Protein AF-A0A017T127-F1 (afdb_monomer)

Radius of gyration: 38.89 Å; Cα contacts (8 Å, |Δi|>4): 1186; chains: 1; bounding box: 104×73×120 Å

Secondary structure (DSSP, 8-state):
--TT----HHHHHHHHTTT--TT--PPPPPPPPPP-----PPPPPPP---HHHHHHHHHHHHHHHHHHHHHHHHHHHHHHHHHHT---HHHHHHHHHHHHHHHHHHGGGGGGGGG-HHHHHHHHHHHHHHTTTS-HHHHHHHHHHHGGGPPPTT-THHHHHHHHHHHH--HHHHHHHHTTT-STTHHHH-THHHHHHHHHHHH-SSHHHHHHHHHHGGGS--TTTHHHHHHHTTSS-HHHHHHHHHHHHHT-TTT--HHHHHHHHHHHHHSPPPTTTTSS-THHHHHHHHHHHHHHHHH--TTTHHHHHHHHTT-STTTTS--SSSSHHHHHHHHHHH-HHHHHHHHHHHHHSSBHHHHHHHHHHHTTS-HHHHHHHHHHHHTSS-HHHHHHHHHHHHHHHSS-----TTTTS-GGG-SSSPPHHHHHHHHHHHSS-HHHHHHHHHHHHHHSPPTT--------------------PPPS---TT--PPPP---HHHHHHHHHHHHHHTSBSGGGGSTTS-SSHHHHHHHHHHHHHHHHHHHHHHHHHHHHHHT---HHHHHHHHHHHTT-S-GGGHHHHHHHHHHHHH-TT--S-SHHHHHHHHH---GGGHHHHHHHHTS---TTS-THHHHHHHHHHHHHHH-TT-HHHHHHHHHHHHHHHHTT-HHHHHHHHHHHHHTT-HHHHHHHHHHHHHTTT-STTHHHHHHHHHHHHHTT-S-HHHHHHHHT-TTSTHHHHHHHT--TT--HHHHHHHHHHTT--TTTTHHHHHHHHHHHHTTSS-TT-THHHHHHHHS-HHHHHHHHHHHHHTT--HHHHHHHHHHHHTSS-HHHHHHHHHHHHHH--TTHHHHHHHHTTT---HHHHHHHHHHH-SS-HHHHHS--SSTTTSTTTSHHHHHTTSSS--

Foldseek 3Di:
DDPPPDDDPVVVVVVVVVPDDDDDDDDDDDDDDDDDDDDDDDDDDPDDDDPVVVVVVVVVVVVVLLVVLLVLLVVLLVLLVVLLPDPDLVSSLVSLLVSLVSLLVCQLSNLSVCVVQVSLLSSLLSCLVNVVVHDPVSRLSSLVSSLSSARALLDPSVLVSLLSNLLVLDPSSLVSNVSGNLDLCNQVNPQCSLLSLLCQLVPRPFPSSNLSSLQSNLNHNCPNNLVSLLVQLVALAQSSNLSSLLCCVPPNVVSDALVSLLVNLVCCQAFFADPPVQVVHVCGLQSSLVSSLSNCLSHQRVCSLPSLVCQLVCHGPCSPDDGRNSHNLSSLLSCQRRPVVSNLLVLLLQCQAQAPVSVQSSLNSLLNHDPVSSLVSLQSQLLAQELVSNVSSQVSCCVVPVDGNPHDLCRQFPCVLAPDPDDPVLSVLSVQSNDNDLPSNLVSLLVLLVPFADFPDAPPPPDDDDDDDDYDDDDDDDDPDDDPDPDDPFHPDDNVNSSSLRSLLRSSSYDDPSQCDPNHDNALLSSLLSQCRRHPPSSLVSLLVSQLSSLLSQYLRSSLQSVLVCLVVVVHDLVCLVSSQVSLVSSLVHPSHPLRLSSLSSLLRSAHDLVCLVVLLCLLQPDDDVSDDPSSVSSNVSSLSSLLSHPPRVVNLVVLLVVLVVCLVVVVLSNVLSSLLSCLSNVRPSSLVSLVVLLVVQQPDVSSVVSNLSSLVSCVVSVNNDLVVLLVLLQCLQTSSLLSSLVPCDLPHDPSNLVSLVVQLPDCHPQLLSNLSSVLSCPVNVVDDLVRVCNLVSLVRHDLQSNLSNLLSSVVVVRQCVSVLVSLLVNCLDPPVVSNVSSVVSCVVRVHPCSLVSLVVCLVRRDDPVSSVVSCVVNDDDDCSRVSHDDSPPVPCPPVVVVVVVVVPPPDD

Sequence (909 aa):
MSKRDVLDSQLAGKFAWRIAMPTELAAPPPPEPVKAPASAPPPSAPPQASPEATAAATEAADKERWARADRECAELARKVDEAWQISDPATQAAATAALLDRARKLGLDLFGMSDYPLASVRLWRLVVRHYQILPARERKPGVHALSFAAAPPDQRETVDLLVEVAETGDSWLAFMMERGPACEAMGRRHPELGARLARVLDHGKTWAARETAARWLSFADLRAAIPSLRRALRRPHARVRWFALEILLERAPRALSADDVQWLLEDAVDHPLPHGFGSRSYETAEGYADTLVTAVAKVRPPEGWRPLSVVADGGGVHIRRDRAGLDMGWALRALAAGYPERALSRIDRELAGTRSWRRMEAVEAAGQLPDELLRPRLLEAAKGPSHRIIERAKALWFERFGSECPVDALAGVWTEVLAEPPGDRFLSRLTVLRGASDEAKGAMLAALLAEAPVPGTPAVADGDKAADGDKTADGGKPAEGSAPGGERPEPELSVEQREILALLLYSLREQGTAHRRTGLPNSEEAWAEAIVQRFGHLGFEGLAALSERGAMAGVDHEWLGALAGLARRNVLKPSWHERLRTVAVNTLRSPGWDGATSPLIVLTQVGAPPDLIDQLWSLALEPSNPDGPRLRGYTILWASDALVGMKDAPALDARIAAEGEAALVERRWERLERISRIGCRRRLPAAYEIARRGLALGEHDAEARPTALQCAHNLAEAKQLDPAWVLAMLQKPESPSFTIASRFVGEDASPEVIAAIEQAMTSPARDGAAAAESARALLWRKRIGIEDPRLDGLLEGAPPRARADLLGSLVLLDAPFAPLRRHYHELLLSSDEESAAEAFEDLYVKQPEGTWELLEEVRPLVKSEDLRESITYYLREPTEADLYWRHSDEDEDEDEDEDLDDLLDEDTE

pLDDT: mean 85.99, std 17.53, range [29.89, 98.44]

InterPro domains:
  IPR016024 Armadillo-type fold [SSF48371] (179-259)

Nearest PDB structures (foldseek):
  7q4o-assembly1_A  TM=2.447E-01  e=9.424E-06  Homo sapiens
  5lqw-assembly1_Q  TM=2.242E-01  e=1.491E-04  Saccharomyces cerevisiae
  6igx-assembly1_B  TM=2.003E-01  e=3.440E-04  Homo sapiens
  6zwm-assembly1_A  TM=1.959E-01  e=3.044E-03  Homo sapiens
  9hmf-assembly1_K  TM=1.883E-01  e=1.680E-02  Campylobacter jejuni

Organism: NCBI:txid1192034

Structure (mmCIF, N/CA/C/O backbone):
data_AF-A0A017T127-F1
#
_entry.id   AF-A0A017T127-F1
#
loop_
_atom_site.group_PDB
_atom_site.id
_atom_site.type_symbol
_atom_site.label_atom_id
_atom_site.label_alt_id
_atom_site.label_comp_id
_atom_site.label_asym_id
_atom_site.label_entity_id
_atom_site.label_seq_id
_atom_site.pdbx_PDB_ins_code
_atom_site.Cartn_x
_atom_site.Cartn_y
_atom_site.Cartn_z
_atom_site.occupancy
_atom_site.B_iso_or_equiv
_atom_site.auth_seq_id
_atom_site.auth_comp_id
_atom_site.auth_asym_id
_atom_site.auth_atom_id
_atom_site.pdbx_PDB_model_num
ATOM 1 N N . MET A 1 1 ? 16.666 9.814 21.746 1.00 36.34 1 MET A N 1
ATOM 2 C CA . MET A 1 1 ? 16.135 9.496 23.089 1.00 36.34 1 MET A CA 1
ATOM 3 C C . MET A 1 1 ? 17.061 10.093 24.136 1.00 36.34 1 MET A C 1
ATOM 5 O O . MET A 1 1 ? 18.226 9.716 24.205 1.00 36.34 1 MET A O 1
ATOM 9 N N . SER A 1 2 ? 16.575 11.107 24.851 1.00 29.89 2 SER A N 1
ATOM 10 C CA . SER A 1 2 ? 17.320 11.820 25.892 1.00 29.89 2 SER A CA 1
ATOM 11 C C . SER A 1 2 ? 17.468 10.939 27.136 1.00 29.89 2 SER A C 1
ATOM 13 O O . SER A 1 2 ? 16.554 10.204 27.491 1.00 29.89 2 SER A O 1
ATOM 15 N N . LYS A 1 3 ? 18.616 11.019 27.819 1.00 34.31 3 LYS A N 1
ATOM 16 C CA . LYS A 1 3 ? 18.978 10.253 29.032 1.00 34.31 3 LYS A CA 1
ATOM 17 C C . LYS A 1 3 ? 18.119 10.575 30.280 1.00 34.31 3 LYS A C 1
ATOM 19 O O . LYS A 1 3 ? 18.575 10.332 31.394 1.00 34.31 3 LYS A O 1
ATOM 24 N N . ARG A 1 4 ? 16.922 11.150 30.129 1.00 34.25 4 ARG A N 1
ATOM 25 C CA . ARG A 1 4 ? 16.077 11.611 31.247 1.00 34.25 4 ARG A CA 1
ATOM 26 C C . ARG A 1 4 ? 14.774 10.835 31.466 1.00 34.25 4 ARG A C 1
ATOM 28 O O . ARG A 1 4 ? 14.162 11.049 32.503 1.00 34.25 4 ARG A O 1
ATOM 35 N N . ASP A 1 5 ? 14.443 9.853 30.630 1.00 39.47 5 ASP A N 1
ATOM 36 C CA . ASP A 1 5 ? 13.262 8.996 30.838 1.00 39.47 5 ASP A CA 1
ATOM 37 C C . ASP A 1 5 ? 13.618 7.673 31.528 1.00 39.47 5 ASP A C 1
ATOM 39 O O . ASP A 1 5 ? 13.480 6.587 30.967 1.00 39.47 5 ASP A O 1
ATOM 43 N N . VAL A 1 6 ? 14.103 7.752 32.768 1.00 36.59 6 VAL A N 1
ATOM 44 C CA . VAL A 1 6 ? 14.122 6.590 33.667 1.00 36.59 6 VAL A CA 1
ATOM 45 C C . VAL A 1 6 ? 13.184 6.904 34.819 1.00 36.59 6 VAL A C 1
ATOM 47 O O . VAL A 1 6 ? 13.540 7.631 35.744 1.00 36.59 6 VAL A O 1
ATOM 50 N N . LEU A 1 7 ? 11.965 6.367 34.737 1.00 39.59 7 LEU A N 1
ATOM 51 C CA . LEU A 1 7 ? 11.016 6.360 35.845 1.00 39.59 7 LEU A CA 1
ATOM 52 C C . LEU A 1 7 ? 11.674 5.693 37.058 1.00 39.59 7 LEU A C 1
ATOM 54 O O . LEU A 1 7 ? 12.039 4.517 37.027 1.00 39.59 7 LEU A O 1
ATOM 58 N N . ASP A 1 8 ? 11.835 6.467 38.128 1.00 50.25 8 ASP A N 1
ATOM 59 C CA . ASP A 1 8 ? 12.345 5.988 39.405 1.00 50.25 8 ASP A CA 1
ATOM 60 C C . ASP A 1 8 ? 11.402 4.910 39.971 1.00 50.25 8 ASP A C 1
ATOM 62 O O . ASP A 1 8 ? 10.250 5.167 40.332 1.00 50.25 8 ASP A O 1
ATOM 66 N N . SER A 1 9 ? 11.915 3.680 40.055 1.00 38.19 9 SER A N 1
ATOM 67 C CA . SER A 1 9 ? 11.224 2.513 40.618 1.00 38.19 9 SER A CA 1
ATOM 68 C C . SER A 1 9 ? 10.678 2.738 42.039 1.00 38.19 9 SER A C 1
ATOM 70 O O . SER A 1 9 ? 9.660 2.147 42.403 1.00 38.19 9 SER A O 1
ATOM 72 N N . GLN A 1 10 ? 11.281 3.633 42.833 1.00 40.78 10 GLN A N 1
ATOM 73 C CA . GLN A 1 10 ? 10.765 4.001 44.154 1.00 40.78 10 GLN A CA 1
ATOM 74 C C . GLN A 1 10 ? 9.560 4.947 44.079 1.00 40.78 10 GLN A C 1
ATOM 76 O O . GLN A 1 10 ? 8.686 4.900 44.948 1.00 40.78 10 GLN A O 1
ATOM 81 N N . LEU A 1 11 ? 9.477 5.782 43.041 1.00 42.53 11 LEU A N 1
ATOM 82 C CA . LEU A 1 11 ? 8.342 6.672 42.783 1.00 42.53 11 LEU A CA 1
ATOM 83 C C . LEU A 1 11 ? 7.144 5.897 42.218 1.00 42.53 11 LEU A C 1
ATOM 85 O O . LEU A 1 11 ? 6.017 6.114 42.664 1.00 42.53 11 LEU A O 1
ATOM 89 N N . ALA A 1 12 ? 7.395 4.917 41.343 1.00 43.81 12 ALA A N 1
ATOM 90 C CA . ALA A 1 12 ? 6.377 3.981 40.862 1.00 43.81 12 ALA A CA 1
ATOM 91 C C . ALA A 1 12 ? 5.762 3.157 42.015 1.00 43.81 12 ALA A C 1
ATOM 93 O O . ALA A 1 12 ? 4.542 3.010 42.101 1.00 43.81 12 ALA A O 1
ATOM 94 N N . GLY A 1 13 ? 6.588 2.712 42.972 1.00 39.44 13 GLY A N 1
ATOM 95 C CA . GLY A 1 13 ? 6.118 2.023 44.180 1.00 39.44 13 GLY A CA 1
ATOM 96 C C . GLY A 1 13 ? 5.257 2.893 45.108 1.00 39.44 13 GLY A C 1
ATOM 97 O O . GLY A 1 13 ? 4.331 2.386 45.740 1.00 39.44 13 GLY A O 1
ATOM 98 N N . LYS A 1 14 ? 5.502 4.211 45.161 1.00 39.97 14 LYS A N 1
ATOM 99 C CA . LYS A 1 14 ? 4.683 5.159 45.943 1.00 39.97 14 LYS A CA 1
ATOM 100 C C . LYS A 1 14 ? 3.328 5.462 45.295 1.00 39.97 14 LYS A C 1
ATOM 102 O O . LYS A 1 14 ? 2.377 5.751 46.018 1.00 39.97 14 LYS A O 1
ATOM 107 N N . PHE A 1 15 ? 3.217 5.369 43.968 1.00 38.66 15 PHE A N 1
ATOM 108 C CA . PHE A 1 15 ? 1.947 5.554 43.254 1.00 38.66 15 PHE A CA 1
ATOM 109 C C . PHE A 1 15 ? 1.025 4.330 43.344 1.00 38.66 15 PHE A C 1
ATOM 111 O O . PHE A 1 15 ? -0.186 4.496 43.487 1.00 38.66 15 PHE A O 1
ATOM 118 N N . ALA A 1 16 ? 1.583 3.114 43.366 1.00 36.62 16 ALA A N 1
ATOM 119 C CA . ALA A 1 16 ? 0.808 1.872 43.468 1.00 36.62 16 ALA A CA 1
ATOM 120 C C . ALA A 1 16 ? -0.057 1.782 44.747 1.00 36.62 16 ALA A C 1
ATOM 122 O O . ALA A 1 16 ? -1.131 1.188 44.735 1.00 36.62 16 ALA A O 1
ATOM 123 N N . TRP A 1 17 ? 0.352 2.441 45.838 1.00 33.94 17 TRP A N 1
ATOM 124 C CA . TRP A 1 17 ? -0.395 2.454 47.103 1.00 33.94 17 TRP A CA 1
ATOM 125 C C . TRP A 1 17 ? -1.626 3.371 47.117 1.00 33.94 17 TRP A C 1
ATOM 127 O O . TRP A 1 17 ? -2.446 3.260 48.024 1.00 33.94 17 TRP A O 1
ATOM 137 N N . ARG A 1 18 ? -1.790 4.266 46.133 1.00 36.88 18 ARG A N 1
ATOM 138 C CA . ARG A 1 18 ? -2.961 5.161 46.055 1.00 36.88 18 ARG A CA 1
ATOM 139 C C . ARG A 1 18 ? -4.148 4.573 45.285 1.00 36.88 18 ARG A C 1
ATOM 141 O O . ARG A 1 18 ? -5.206 5.191 45.293 1.00 36.88 18 ARG A O 1
ATOM 148 N N . ILE A 1 19 ? -3.990 3.412 44.642 1.00 37.75 19 ILE A N 1
ATOM 149 C CA . ILE A 1 19 ? -4.998 2.834 43.728 1.00 37.75 19 ILE A CA 1
ATOM 150 C C . ILE A 1 19 ? -5.581 1.500 44.252 1.00 37.75 19 ILE A C 1
ATOM 152 O O . ILE A 1 19 ? -6.582 1.015 43.733 1.00 37.75 19 ILE A O 1
ATOM 156 N N . ALA A 1 20 ? -5.033 0.916 45.323 1.00 33.84 20 ALA A N 1
ATOM 157 C CA . ALA A 1 20 ? -5.549 -0.337 45.882 1.00 33.84 20 ALA A CA 1
ATOM 158 C C . ALA A 1 20 ? -6.728 -0.114 46.856 1.00 33.84 20 ALA A C 1
ATOM 160 O O . ALA A 1 20 ? -6.607 0.614 47.842 1.00 33.84 20 ALA A O 1
ATOM 161 N N . MET A 1 21 ? -7.859 -0.782 46.597 1.00 32.94 21 MET A N 1
ATOM 162 C CA . MET A 1 21 ? -9.014 -0.857 47.505 1.00 32.94 21 MET A CA 1
ATOM 163 C C . MET A 1 21 ? -8.683 -1.684 48.771 1.00 32.94 21 MET A C 1
ATOM 165 O O . MET A 1 21 ? -7.931 -2.655 48.675 1.00 32.94 21 MET A O 1
ATOM 169 N N . PRO A 1 22 ? -9.255 -1.383 49.957 1.00 31.77 22 PRO A N 1
ATOM 170 C CA . PRO A 1 22 ? -8.743 -1.874 51.247 1.00 31.77 22 PRO A CA 1
ATOM 171 C C . PRO A 1 22 ? -9.005 -3.347 51.621 1.00 31.77 22 PRO A C 1
ATOM 173 O O . PRO A 1 22 ? -8.916 -3.669 52.803 1.00 31.77 22 PRO A O 1
ATOM 176 N N . THR A 1 23 ? -9.370 -4.249 50.705 1.00 34.44 23 THR A N 1
ATOM 177 C CA . THR A 1 23 ? -9.890 -5.580 51.104 1.00 34.44 23 THR A CA 1
ATOM 178 C C . THR A 1 23 ? -9.046 -6.793 50.725 1.00 34.44 23 THR A C 1
ATOM 180 O O . THR A 1 23 ? -9.347 -7.883 51.202 1.00 34.44 23 THR A O 1
ATOM 183 N N . GLU A 1 24 ? -7.955 -6.646 49.973 1.00 42.28 24 GLU A N 1
ATOM 184 C CA . GLU A 1 24 ? -7.167 -7.806 49.527 1.00 42.28 24 GLU A CA 1
ATOM 185 C C . GLU A 1 24 ? -5.655 -7.602 49.654 1.00 42.28 24 GLU A C 1
ATOM 187 O O . GLU A 1 24 ? -4.953 -7.543 48.657 1.00 42.28 24 GLU A O 1
ATOM 192 N N . LEU A 1 25 ? -5.116 -7.549 50.877 1.00 37.09 25 LEU A N 1
ATOM 193 C CA . LEU A 1 25 ? -3.700 -7.871 51.107 1.00 37.09 25 LEU A CA 1
ATOM 194 C C . LEU A 1 25 ? -3.520 -8.547 52.474 1.00 37.09 25 LEU A C 1
ATOM 196 O O . LEU A 1 25 ? -3.555 -7.905 53.523 1.00 37.09 25 LEU A O 1
ATOM 200 N N . ALA A 1 26 ? -3.295 -9.863 52.455 1.00 44.19 26 ALA A N 1
ATOM 201 C CA . ALA A 1 26 ? -2.721 -10.582 53.586 1.00 44.19 26 ALA A CA 1
ATOM 202 C C . ALA A 1 26 ? -1.264 -10.124 53.768 1.00 44.19 26 ALA A C 1
ATOM 204 O O . ALA A 1 26 ? -0.475 -10.152 52.822 1.00 44.19 26 ALA A O 1
ATOM 205 N N . ALA A 1 27 ? -0.911 -9.674 54.972 1.00 40.38 27 ALA A N 1
ATOM 206 C CA . ALA A 1 27 ? 0.422 -9.158 55.266 1.00 40.38 27 ALA A CA 1
ATOM 207 C C . ALA A 1 27 ? 1.504 -10.251 55.102 1.00 40.38 27 ALA A C 1
ATOM 209 O O . ALA A 1 27 ? 1.343 -11.342 55.658 1.00 40.38 27 ALA A O 1
ATOM 210 N N . PRO A 1 28 ? 2.626 -9.984 54.405 1.00 46.78 28 PRO A N 1
ATOM 211 C CA . PRO A 1 28 ? 3.797 -10.851 54.477 1.00 46.78 28 PRO A CA 1
ATOM 212 C C . PRO A 1 28 ? 4.466 -10.742 55.864 1.00 46.78 28 PRO A C 1
ATOM 214 O O . PRO A 1 28 ? 4.376 -9.693 56.512 1.00 46.78 28 PRO A O 1
ATOM 217 N N . PRO A 1 29 ? 5.140 -11.805 56.344 1.00 51.81 29 PRO A N 1
ATOM 218 C CA . PRO A 1 29 ? 5.808 -11.792 57.642 1.00 51.81 29 PRO A CA 1
ATOM 219 C C . PRO A 1 29 ? 6.994 -10.808 57.655 1.00 51.81 29 PRO A C 1
ATOM 221 O O . PRO A 1 29 ? 7.645 -10.613 56.625 1.00 51.81 29 PRO A O 1
ATOM 224 N N . PRO A 1 30 ? 7.292 -10.183 58.808 1.00 50.12 30 PRO A N 1
ATOM 225 C CA . PRO A 1 30 ? 8.331 -9.164 58.905 1.00 50.12 30 PRO A CA 1
ATOM 226 C C . PRO A 1 30 ? 9.734 -9.764 58.692 1.00 50.12 30 PRO A C 1
ATOM 228 O O . PRO A 1 30 ? 10.004 -10.862 59.186 1.00 50.12 30 PRO A O 1
ATOM 231 N N . PRO A 1 31 ? 10.650 -9.057 58.004 1.00 46.66 31 PRO A N 1
ATOM 232 C CA . PRO A 1 31 ? 12.035 -9.492 57.870 1.00 46.66 31 PRO A CA 1
ATOM 233 C C . PRO A 1 31 ? 12.805 -9.338 59.192 1.00 46.66 31 PRO A C 1
ATOM 235 O O . PRO A 1 31 ? 12.588 -8.394 59.956 1.00 46.66 31 PRO A O 1
ATOM 238 N N . GLU A 1 32 ? 13.719 -10.277 59.451 1.00 47.44 32 GLU A N 1
ATOM 239 C CA . GLU A 1 32 ? 14.584 -10.294 60.636 1.00 47.44 32 GLU A CA 1
ATOM 240 C C . GLU A 1 32 ? 15.517 -9.065 60.708 1.00 47.44 32 GLU A C 1
ATOM 242 O O . GLU A 1 32 ? 16.024 -8.600 59.682 1.00 47.44 32 GLU A O 1
ATOM 247 N N . PRO A 1 33 ? 15.795 -8.532 61.914 1.00 48.84 33 PRO A N 1
ATOM 248 C CA . PRO A 1 33 ? 16.557 -7.301 62.064 1.00 48.84 33 PRO A CA 1
ATOM 249 C C . PRO A 1 33 ? 18.067 -7.521 61.879 1.00 48.84 33 PRO A C 1
ATOM 251 O O . PRO A 1 33 ? 18.732 -8.184 62.679 1.00 48.84 33 PRO A O 1
ATOM 254 N N . VAL A 1 34 ? 18.632 -6.863 60.865 1.00 44.34 34 VAL A N 1
ATOM 255 C CA . VAL A 1 34 ? 20.079 -6.679 60.694 1.00 44.34 34 VAL A CA 1
ATOM 256 C C . VAL A 1 34 ? 20.584 -5.638 61.705 1.00 44.34 34 VAL A C 1
ATOM 258 O O . VAL A 1 34 ? 20.108 -4.504 61.743 1.00 44.34 34 VAL A O 1
ATOM 261 N N . LYS A 1 35 ? 21.568 -6.018 62.531 1.00 50.19 35 LYS A N 1
ATOM 262 C CA . LYS A 1 35 ? 22.258 -5.129 63.483 1.00 50.19 35 LYS A CA 1
ATOM 263 C C . LYS A 1 35 ? 23.175 -4.140 62.751 1.00 50.19 35 LYS A C 1
ATOM 265 O O . LYS A 1 35 ? 24.170 -4.555 62.162 1.00 50.19 35 LYS A O 1
ATOM 270 N N . ALA A 1 36 ? 22.896 -2.843 62.886 1.00 37.75 36 ALA A N 1
ATOM 271 C CA . ALA A 1 36 ? 23.792 -1.736 62.535 1.00 37.75 36 ALA A CA 1
ATOM 272 C C . ALA A 1 36 ? 24.200 -0.940 63.802 1.00 37.75 36 ALA A C 1
ATOM 274 O O . ALA A 1 36 ? 23.497 -1.013 64.815 1.00 37.75 36 ALA A O 1
ATOM 275 N N . PRO A 1 37 ? 25.359 -0.249 63.793 1.00 50.44 37 PRO A N 1
ATOM 276 C CA . PRO A 1 37 ? 26.066 0.173 65.000 1.00 50.44 37 PRO A CA 1
ATOM 277 C C . PRO A 1 37 ? 25.560 1.498 65.585 1.00 50.44 37 PRO A C 1
ATOM 279 O O . PRO A 1 37 ? 24.978 2.333 64.903 1.00 50.44 37 PRO A O 1
ATOM 282 N N . ALA A 1 38 ? 25.828 1.664 66.880 1.00 51.81 38 ALA A N 1
ATOM 283 C CA . ALA A 1 38 ? 25.383 2.764 67.721 1.00 51.81 38 ALA A CA 1
ATOM 284 C C . ALA A 1 38 ? 25.914 4.141 67.281 1.00 51.81 38 ALA A C 1
ATOM 286 O O . ALA A 1 38 ? 27.117 4.400 67.335 1.00 51.81 38 ALA A O 1
ATOM 287 N N . SER A 1 39 ? 24.997 5.057 66.971 1.00 46.50 39 SER A N 1
ATOM 288 C CA . SER A 1 39 ? 25.244 6.499 66.948 1.00 46.50 39 SER A CA 1
ATOM 289 C C . SER A 1 39 ? 23.987 7.266 67.390 1.00 46.50 39 SER A C 1
ATOM 291 O O . SER A 1 39 ? 22.906 7.044 66.866 1.00 46.50 39 SER A O 1
ATOM 293 N N . ALA A 1 40 ? 24.189 8.125 68.400 1.00 51.22 40 ALA A N 1
ATOM 294 C CA . ALA A 1 40 ? 23.371 9.221 68.949 1.00 51.22 40 ALA A CA 1
ATOM 295 C C . ALA A 1 40 ? 21.836 9.046 69.150 1.00 51.22 40 ALA A C 1
ATOM 297 O O . ALA A 1 40 ? 21.113 8.666 68.234 1.00 51.22 40 ALA A O 1
ATOM 298 N N . PRO A 1 41 ? 21.289 9.422 70.326 1.00 52.62 41 PRO A N 1
ATOM 299 C CA . PRO A 1 41 ? 19.847 9.398 70.559 1.00 52.62 41 PRO A CA 1
ATOM 300 C C . PRO A 1 41 ? 19.140 10.507 69.750 1.00 52.62 41 PRO A C 1
ATOM 302 O O . PRO A 1 41 ? 19.593 11.655 69.782 1.00 52.62 41 PRO A O 1
ATOM 305 N N . PRO A 1 42 ? 18.024 10.214 69.057 1.00 59.88 42 PRO A N 1
ATOM 306 C CA . PRO A 1 42 ? 17.164 11.247 68.491 1.00 59.88 42 PRO A CA 1
ATOM 307 C C . PRO A 1 42 ? 16.404 11.989 69.609 1.00 59.88 42 PRO A C 1
ATOM 309 O O . PRO A 1 42 ? 16.196 11.430 70.691 1.00 59.88 42 PRO A O 1
ATOM 312 N N . PRO A 1 43 ? 15.982 13.245 69.378 1.00 50.97 43 PRO A N 1
ATOM 313 C CA . PRO A 1 43 ? 15.193 14.003 70.341 1.00 50.97 43 PRO A CA 1
ATOM 314 C C . PRO A 1 43 ? 13.852 13.311 70.618 1.00 50.97 43 PRO A C 1
ATOM 316 O O . PRO A 1 43 ? 13.213 12.763 69.721 1.00 50.97 43 PRO A O 1
ATOM 319 N N . SER A 1 44 ? 13.448 13.345 71.886 1.00 48.34 44 SER A N 1
ATOM 320 C CA . SER A 1 44 ? 12.223 12.767 72.431 1.00 48.34 44 SER A CA 1
ATOM 321 C C . SER A 1 44 ? 10.996 13.101 71.577 1.00 48.34 44 SER A C 1
ATOM 323 O O . SER A 1 44 ? 10.671 14.274 71.386 1.00 48.34 44 SER A O 1
ATOM 325 N N . ALA A 1 45 ? 10.293 12.071 71.101 1.00 55.56 45 ALA A N 1
ATOM 326 C CA . ALA A 1 45 ? 8.976 12.233 70.501 1.00 55.56 45 ALA A CA 1
ATOM 327 C C . ALA A 1 45 ? 8.006 12.849 71.532 1.00 55.56 45 ALA A C 1
ATOM 329 O O . ALA A 1 45 ? 8.064 12.482 72.713 1.00 55.56 45 ALA A O 1
ATOM 330 N N . PRO A 1 46 ? 7.124 13.779 71.124 1.00 55.94 46 PRO A N 1
ATOM 331 C CA . PRO A 1 46 ? 6.106 14.325 72.012 1.00 55.94 46 PRO A CA 1
ATOM 332 C C . PRO A 1 46 ? 5.186 13.206 72.537 1.00 55.94 4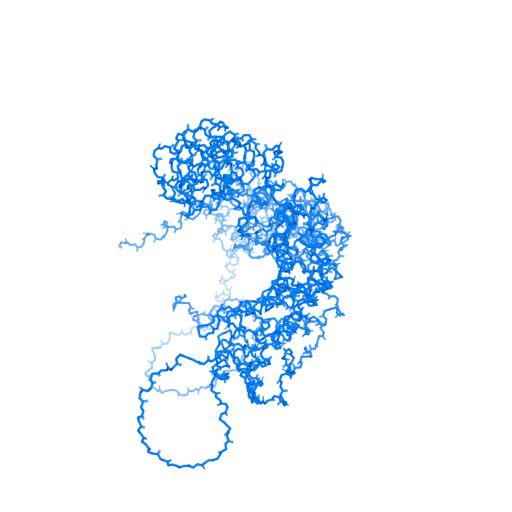6 PRO A C 1
ATOM 334 O O . PRO A 1 46 ? 5.025 12.177 71.875 1.00 55.94 46 PRO A O 1
ATOM 337 N N . PRO A 1 47 ? 4.590 13.381 73.730 1.00 53.28 47 PRO A N 1
ATOM 338 C CA . PRO A 1 47 ? 3.775 12.359 74.379 1.00 53.28 47 PRO A CA 1
ATOM 339 C C . PRO A 1 47 ? 2.619 11.929 73.468 1.00 53.28 47 PRO A C 1
ATOM 341 O O . PRO A 1 47 ? 1.766 12.739 73.110 1.00 53.28 47 PRO A O 1
ATOM 344 N N . GLN A 1 48 ? 2.594 10.648 73.093 1.00 54.44 48 GLN A N 1
ATOM 345 C CA . GLN A 1 48 ? 1.463 10.049 72.390 1.00 54.44 48 GLN A CA 1
ATOM 346 C C . GLN A 1 48 ? 0.253 10.048 73.328 1.00 54.44 48 GLN A C 1
ATOM 348 O O . GLN A 1 48 ? 0.261 9.401 74.375 1.00 54.44 48 GLN A O 1
ATOM 353 N N . ALA A 1 49 ? -0.775 10.813 72.963 1.00 54.34 49 ALA A N 1
ATOM 354 C CA . ALA A 1 49 ? -2.078 10.751 73.609 1.00 54.34 49 ALA A CA 1
ATOM 355 C C . ALA A 1 49 ? -2.666 9.336 73.455 1.00 54.34 49 ALA A C 1
ATOM 357 O O . ALA A 1 49 ? -2.516 8.717 72.401 1.00 54.34 49 ALA A O 1
ATOM 358 N N . SER A 1 50 ? -3.334 8.827 74.496 1.00 51.00 50 SER A N 1
ATOM 359 C CA . SER A 1 50 ? -3.976 7.507 74.470 1.00 51.00 50 SER A CA 1
ATOM 360 C C . SER A 1 50 ? -4.926 7.361 73.266 1.00 51.00 50 SER A C 1
ATOM 362 O O . SER A 1 50 ? -5.798 8.219 73.095 1.00 51.00 50 SER A O 1
ATOM 364 N N . PRO A 1 51 ? -4.828 6.268 72.482 1.00 57.28 51 PRO A N 1
ATOM 365 C CA . PRO A 1 51 ? -5.601 6.066 71.250 1.00 57.28 51 PRO A CA 1
ATOM 366 C C . PRO A 1 51 ? -7.125 6.007 71.467 1.00 57.28 51 PRO A C 1
ATOM 368 O O . PRO A 1 51 ? -7.889 6.367 70.576 1.00 57.28 51 PRO A O 1
ATOM 371 N N . GLU A 1 52 ? -7.589 5.633 72.662 1.00 53.97 52 GLU A N 1
ATOM 372 C CA . GLU A 1 52 ? -9.024 5.584 72.994 1.00 53.97 52 GLU A CA 1
ATOM 373 C C . GLU A 1 52 ? -9.662 6.974 73.162 1.00 53.97 52 GLU A C 1
ATOM 375 O O . GLU A 1 52 ? -10.811 7.179 72.775 1.00 53.97 52 GLU A O 1
ATOM 380 N N . ALA A 1 53 ? -8.920 7.960 73.682 1.00 56.56 53 ALA A N 1
ATOM 381 C CA . ALA A 1 53 ? -9.428 9.328 73.837 1.00 56.56 53 ALA A CA 1
ATOM 382 C C . ALA A 1 53 ? -9.460 10.082 72.497 1.00 56.56 53 ALA A C 1
ATOM 384 O O . ALA A 1 53 ? -10.307 10.949 72.286 1.00 56.56 53 ALA A O 1
ATOM 385 N N . THR A 1 54 ? -8.560 9.729 71.575 1.00 59.09 54 THR A N 1
ATOM 386 C CA . THR A 1 54 ? -8.546 10.260 70.207 1.00 59.09 54 THR A CA 1
ATOM 387 C C . THR A 1 54 ? -9.656 9.632 69.365 1.00 59.09 54 THR A C 1
ATOM 389 O O . THR A 1 54 ? -10.349 10.362 68.666 1.00 59.09 54 THR A O 1
ATOM 392 N N . ALA A 1 55 ? -9.913 8.325 69.487 1.00 62.50 55 ALA A N 1
ATOM 393 C CA . ALA A 1 55 ? -10.980 7.642 68.747 1.00 62.50 55 ALA A CA 1
ATOM 394 C C . ALA A 1 55 ? -12.386 8.186 69.070 1.00 62.50 55 ALA A C 1
ATOM 396 O O . ALA A 1 55 ? -13.126 8.530 68.152 1.00 62.50 55 ALA A O 1
ATOM 397 N N . ALA A 1 56 ? -12.725 8.368 70.352 1.00 66.75 56 ALA A N 1
ATOM 398 C CA . ALA A 1 56 ? -14.031 8.907 70.751 1.00 66.75 56 ALA A CA 1
ATOM 399 C C . ALA A 1 56 ? -14.235 10.377 70.323 1.00 66.75 56 ALA A C 1
ATOM 401 O O . ALA A 1 56 ? -15.339 10.775 69.950 1.00 66.75 56 ALA A O 1
ATOM 402 N N . ALA A 1 57 ? -13.168 11.187 70.340 1.00 67.75 57 ALA A N 1
ATOM 403 C CA . ALA A 1 57 ? -13.207 12.559 69.830 1.00 67.75 57 ALA A CA 1
ATOM 404 C C . ALA A 1 57 ? -13.351 12.604 68.296 1.00 67.75 57 ALA A C 1
ATOM 406 O O . ALA A 1 57 ? -14.035 13.483 67.775 1.00 67.75 57 ALA A O 1
ATOM 407 N N . THR A 1 58 ? -12.757 11.639 67.587 1.00 73.12 58 THR A N 1
ATOM 408 C CA . THR A 1 58 ? -12.865 11.511 66.125 1.00 73.12 58 THR A CA 1
ATOM 409 C C . THR A 1 58 ? -14.272 11.062 65.720 1.00 73.12 58 THR A C 1
ATOM 411 O O . THR A 1 58 ? -14.873 11.675 64.850 1.00 73.12 58 THR A O 1
ATOM 414 N N . GLU A 1 59 ? -14.861 10.092 66.424 1.00 76.62 59 GLU A N 1
ATOM 415 C CA . GLU A 1 59 ? -16.230 9.615 66.173 1.00 76.62 59 GLU A CA 1
ATOM 416 C C . GLU A 1 59 ? -17.289 10.706 66.427 1.00 76.62 59 GLU A C 1
ATOM 418 O O . GLU A 1 59 ? -18.238 10.862 65.655 1.00 76.62 59 GLU A O 1
ATOM 423 N N . ALA A 1 60 ? -17.117 11.514 67.481 1.00 78.56 60 ALA A N 1
ATOM 424 C CA . ALA A 1 60 ? -17.985 12.661 67.740 1.00 78.56 60 ALA A CA 1
ATOM 425 C C . ALA A 1 60 ? -17.849 13.750 66.658 1.00 78.56 60 ALA A C 1
ATOM 427 O O . ALA A 1 60 ? -18.863 14.296 66.216 1.00 78.56 60 ALA A O 1
ATOM 428 N N . ALA A 1 61 ? -16.621 14.031 66.205 1.00 80.62 61 ALA A N 1
ATOM 429 C CA . ALA A 1 61 ? -16.355 14.979 65.125 1.00 80.62 61 ALA A CA 1
ATOM 430 C C . ALA A 1 61 ? -16.918 14.497 63.776 1.00 80.62 61 ALA A C 1
ATOM 432 O O . ALA A 1 61 ? -17.522 15.288 63.053 1.00 80.62 61 ALA A O 1
ATOM 433 N N . ASP A 1 62 ? -16.806 13.203 63.469 1.00 82.38 62 ASP A N 1
ATOM 434 C CA . ASP A 1 62 ? -17.385 12.596 62.269 1.00 82.38 62 ASP A CA 1
ATOM 435 C C . ASP A 1 62 ? -18.911 12.650 62.310 1.00 82.38 62 ASP A C 1
ATOM 437 O O . ASP A 1 62 ? -19.546 13.045 61.334 1.00 82.38 62 ASP A O 1
ATOM 441 N N . LYS A 1 63 ? -19.529 12.337 63.454 1.00 83.75 63 LYS A N 1
ATOM 442 C CA . LYS A 1 63 ? -20.984 12.437 63.618 1.00 83.75 63 LYS A CA 1
ATOM 443 C C . LYS A 1 63 ? -21.486 13.874 63.465 1.00 83.75 63 LYS A C 1
ATOM 445 O O . LYS A 1 63 ? -22.527 14.095 62.845 1.00 83.75 63 LYS A O 1
ATOM 450 N N . GLU A 1 64 ? -20.761 14.857 64.002 1.00 86.50 64 GLU A N 1
ATOM 451 C CA . GLU A 1 64 ? -21.091 16.272 63.809 1.00 86.50 64 GLU A CA 1
ATOM 452 C C . GLU A 1 64 ? -20.911 16.700 62.345 1.00 86.50 64 GLU A C 1
ATOM 454 O O . GLU A 1 64 ? -21.759 17.421 61.808 1.00 86.50 64 GLU A O 1
ATOM 459 N N . ARG A 1 65 ? -19.853 16.221 61.680 1.00 86.19 65 ARG A N 1
ATOM 460 C CA . ARG A 1 65 ? -19.611 16.444 60.252 1.00 86.19 65 ARG A CA 1
ATOM 461 C C . ARG A 1 65 ? -20.738 15.867 59.399 1.00 86.19 65 ARG A C 1
ATOM 463 O O . ARG A 1 65 ? -21.286 16.600 58.585 1.00 86.19 65 ARG A O 1
ATOM 470 N N . TRP A 1 66 ? -21.153 14.622 59.626 1.00 85.94 66 TRP A N 1
ATOM 471 C CA . TRP A 1 66 ? -22.270 14.002 58.904 1.00 85.94 66 TRP A CA 1
ATOM 472 C C . TRP A 1 66 ? -23.594 14.724 59.152 1.00 85.94 66 TRP A C 1
ATOM 474 O O . TRP A 1 66 ? -24.325 15.003 58.208 1.00 85.94 66 TRP A O 1
ATOM 484 N N . ALA A 1 67 ? -23.881 15.120 60.396 1.00 89.19 67 ALA A N 1
ATOM 485 C CA . ALA A 1 67 ? -25.080 15.901 60.703 1.00 89.19 67 ALA A CA 1
ATOM 486 C C . ALA A 1 67 ? -25.062 17.295 60.049 1.00 89.19 67 ALA A C 1
ATOM 488 O O . ALA A 1 67 ? -26.115 17.866 59.764 1.00 89.19 67 ALA A O 1
ATOM 489 N N . ARG A 1 68 ? -23.877 17.883 59.842 1.00 89.56 68 ARG A N 1
ATOM 490 C CA . ARG A 1 68 ? -23.708 19.134 59.094 1.00 89.56 68 ARG A CA 1
ATOM 491 C C . ARG A 1 68 ? -23.913 18.909 57.598 1.00 89.56 68 ARG A C 1
ATOM 493 O O . ARG A 1 68 ? -24.671 19.664 57.001 1.00 89.56 68 ARG A O 1
ATOM 500 N N . ALA A 1 69 ? -23.293 17.874 57.038 1.00 88.81 69 ALA A N 1
ATOM 501 C CA . ALA A 1 69 ? -23.443 17.480 55.642 1.00 88.81 69 ALA A CA 1
ATOM 502 C C . ALA A 1 69 ? -24.914 17.217 55.287 1.00 88.81 69 ALA A C 1
ATOM 504 O O . ALA A 1 69 ? -25.395 17.748 54.292 1.00 88.81 69 ALA A O 1
ATOM 505 N N . ASP A 1 70 ? -25.647 16.495 56.139 1.00 91.56 70 ASP A N 1
ATOM 506 C CA . ASP A 1 70 ? -27.081 16.232 55.967 1.00 91.56 70 ASP A CA 1
ATOM 507 C C . ASP A 1 70 ? -27.906 17.530 55.947 1.00 91.56 70 ASP A C 1
ATOM 509 O O . ASP A 1 70 ? -28.676 17.764 55.018 1.00 91.56 70 ASP A O 1
ATOM 513 N N . ARG A 1 71 ? -27.677 18.455 56.895 1.00 94.75 71 ARG A N 1
ATOM 514 C CA . ARG A 1 71 ? -28.360 19.766 56.895 1.00 94.75 71 ARG A CA 1
ATOM 515 C C . ARG A 1 71 ? -28.063 20.589 55.640 1.00 94.75 71 ARG A C 1
ATOM 517 O O . ARG A 1 71 ? -28.975 21.201 55.085 1.00 94.75 71 ARG A O 1
ATOM 524 N N . GLU A 1 72 ? -26.806 20.622 55.206 1.00 95.50 72 GLU A N 1
ATOM 525 C CA . GLU A 1 72 ? -26.388 21.351 54.004 1.00 95.50 72 GLU A CA 1
ATOM 526 C C . GLU A 1 72 ? -26.962 20.721 52.725 1.00 95.50 72 GLU A C 1
ATOM 528 O O . GLU A 1 72 ? -27.426 21.447 51.844 1.00 95.50 72 GLU A O 1
ATOM 533 N N . CYS A 1 73 ? -27.001 19.386 52.637 1.00 95.38 73 CYS A N 1
ATOM 534 C CA . CYS A 1 73 ? -27.614 18.655 51.525 1.00 95.38 73 CYS A CA 1
ATOM 535 C C . CYS A 1 73 ? -29.135 18.835 51.498 1.00 95.38 73 CYS A C 1
ATOM 537 O O . CYS A 1 73 ? -29.693 19.086 50.434 1.00 95.38 73 CYS A O 1
ATOM 539 N N . ALA A 1 74 ? -29.809 18.812 52.651 1.00 96.12 74 ALA A N 1
ATOM 540 C CA . ALA A 1 74 ? -31.237 19.106 52.754 1.00 96.12 74 ALA A CA 1
ATOM 541 C C . ALA A 1 74 ? -31.559 20.530 52.267 1.00 96.12 74 ALA A C 1
ATOM 543 O O . ALA A 1 74 ? -32.531 20.754 51.538 1.00 96.12 74 ALA A O 1
ATOM 544 N N . GLU A 1 75 ? -30.728 21.513 52.635 1.00 97.00 75 GLU A N 1
ATOM 545 C CA . GLU A 1 75 ? -30.893 22.887 52.162 1.00 97.00 75 GLU A CA 1
ATOM 546 C C . GLU A 1 75 ? -30.606 23.012 50.660 1.00 97.00 75 GLU A C 1
ATOM 548 O O . GLU A 1 75 ? -31.330 23.724 49.959 1.00 97.00 75 GLU A O 1
ATOM 553 N N . LEU A 1 76 ? -29.575 22.324 50.157 1.00 96.88 76 LEU A N 1
ATOM 554 C CA . LEU A 1 76 ? -29.267 22.267 48.731 1.00 96.88 76 LEU A CA 1
ATOM 555 C C . LEU A 1 76 ? -30.434 21.654 47.949 1.00 96.88 76 LEU A C 1
ATOM 557 O O . LEU A 1 76 ? -30.894 22.272 46.994 1.00 96.88 76 LEU A O 1
ATOM 561 N N . ALA A 1 77 ? -30.967 20.513 48.391 1.00 97.31 77 ALA A N 1
ATOM 562 C CA . ALA A 1 77 ? -32.110 19.844 47.779 1.00 97.31 77 ALA A CA 1
ATOM 563 C C . ALA A 1 77 ? -33.339 20.764 47.697 1.00 97.31 77 ALA A C 1
ATOM 565 O O . ALA A 1 77 ? -33.944 20.903 46.634 1.00 97.31 77 ALA A O 1
ATOM 566 N N . ARG A 1 78 ? -33.648 21.488 48.781 1.00 97.88 78 ARG A N 1
ATOM 567 C CA . ARG A 1 78 ? -34.725 22.492 48.796 1.00 97.88 78 ARG A CA 1
ATOM 568 C C . ARG A 1 78 ? -34.492 23.601 47.764 1.00 97.88 78 ARG A C 1
ATOM 570 O O . ARG A 1 78 ? -35.421 23.977 47.057 1.00 97.88 78 ARG A O 1
ATOM 577 N N . LYS A 1 79 ? -33.263 24.123 47.659 1.00 97.88 79 LYS A N 1
ATOM 578 C CA . LYS A 1 79 ? -32.922 25.168 46.676 1.00 97.88 79 LYS A CA 1
ATOM 579 C C . LYS A 1 79 ? -32.951 24.653 45.235 1.00 97.88 79 LYS A C 1
ATOM 581 O O . LYS A 1 79 ? -33.272 25.421 44.333 1.00 97.88 79 LYS A O 1
ATOM 586 N N . VAL A 1 80 ? -32.643 23.376 45.011 1.00 97.81 80 VAL A N 1
ATOM 587 C CA . VAL A 1 80 ? -32.810 22.736 43.701 1.00 97.81 80 VAL A CA 1
ATOM 588 C C . VAL A 1 80 ? -34.280 22.727 43.300 1.00 97.81 80 VAL A C 1
ATOM 590 O O . VAL A 1 80 ? -34.599 23.129 42.184 1.00 97.81 80 VAL A O 1
ATOM 593 N N . ASP A 1 81 ? -35.181 22.337 44.205 1.00 97.50 81 ASP A N 1
ATOM 594 C CA . ASP A 1 81 ? -36.619 22.365 43.929 1.00 97.50 81 ASP A CA 1
ATOM 595 C C . ASP A 1 81 ? -37.128 23.791 43.664 1.00 97.50 81 ASP A C 1
ATOM 597 O O . ASP A 1 81 ? -37.935 23.986 42.757 1.00 97.50 81 ASP A O 1
ATOM 601 N N . GLU A 1 82 ? -36.626 24.798 44.387 1.00 97.75 82 GLU A N 1
ATOM 602 C CA . GLU A 1 82 ? -36.931 26.211 44.112 1.00 97.75 82 GLU A CA 1
ATOM 603 C C . GLU A 1 82 ? -36.464 26.632 42.713 1.00 97.75 82 GLU A C 1
ATOM 605 O O . GLU A 1 82 ? -37.252 27.183 41.942 1.00 97.75 82 GLU A O 1
ATOM 610 N N . ALA A 1 83 ? -35.210 26.335 42.360 1.00 97.50 83 ALA A N 1
ATOM 611 C CA . ALA A 1 83 ? -34.648 26.657 41.050 1.00 97.50 83 ALA A CA 1
ATOM 612 C C . ALA A 1 83 ? -35.383 25.939 39.907 1.00 97.50 83 ALA A C 1
ATOM 614 O O . ALA A 1 83 ? -35.580 26.509 38.831 1.00 97.50 83 ALA A O 1
ATOM 615 N N . TRP A 1 84 ? -35.850 24.712 40.145 1.00 97.62 84 TRP A N 1
ATOM 616 C CA . TRP A 1 84 ? -36.613 23.931 39.174 1.00 97.62 84 TRP A CA 1
ATOM 617 C C . TRP A 1 84 ? -37.944 24.588 38.783 1.00 97.62 84 TRP A C 1
ATOM 619 O O . TRP A 1 84 ? -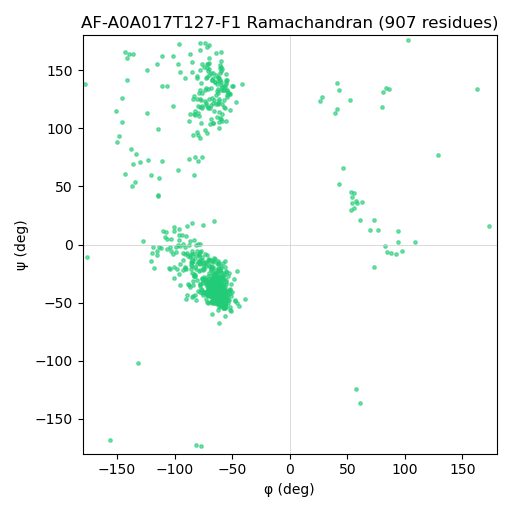38.381 24.446 37.643 1.00 97.62 84 TRP A O 1
ATOM 629 N N . GLN A 1 85 ? -38.578 25.328 39.699 1.00 97.56 85 GLN A N 1
ATOM 630 C CA . GLN A 1 85 ? -39.847 26.026 39.442 1.00 97.56 85 GLN A CA 1
ATOM 631 C C . GLN A 1 85 ? -39.674 27.388 38.746 1.00 97.56 85 GLN A C 1
ATOM 633 O O . GLN A 1 85 ? -40.664 27.998 38.334 1.00 97.56 85 GLN A O 1
ATOM 638 N N . ILE A 1 86 ? -38.442 27.886 38.596 1.00 97.50 86 ILE A N 1
ATOM 639 C CA . ILE A 1 86 ? -38.174 29.153 37.903 1.00 97.50 86 ILE A CA 1
ATOM 640 C C . ILE A 1 86 ? -38.485 28.984 36.410 1.00 97.50 86 ILE A C 1
ATOM 642 O O . ILE A 1 86 ? -37.885 28.157 35.733 1.00 97.50 86 ILE A O 1
ATOM 646 N N . SER A 1 87 ? -39.427 29.780 35.893 1.00 95.44 87 SER A N 1
ATOM 647 C CA . SER A 1 87 ? -39.846 29.715 34.482 1.00 95.44 87 SER A CA 1
ATOM 648 C C . SER A 1 87 ? -38.967 30.543 33.539 1.00 95.44 87 SER A C 1
ATOM 650 O O . SER A 1 87 ? -38.922 30.253 32.348 1.00 95.44 87 SER A O 1
ATOM 652 N N . ASP A 1 88 ? -38.294 31.578 34.050 1.00 95.94 88 ASP A N 1
ATOM 653 C CA . ASP A 1 88 ? -37.396 32.424 33.259 1.00 95.94 88 ASP A CA 1
ATOM 654 C C . ASP A 1 88 ? -36.023 31.742 33.068 1.00 95.94 88 ASP A C 1
ATOM 656 O O . ASP A 1 88 ? -35.341 31.490 34.068 1.00 95.94 88 ASP A O 1
ATOM 660 N N . PRO A 1 89 ? -35.582 31.455 31.825 1.00 93.00 89 PRO A N 1
ATOM 661 C CA . PRO A 1 89 ? -34.346 30.712 31.578 1.00 93.00 89 PRO A CA 1
ATOM 662 C C . PRO A 1 89 ? -33.088 31.392 32.124 1.00 93.00 89 PRO A C 1
ATOM 664 O O . PRO A 1 89 ? -32.223 30.712 32.670 1.00 93.00 89 PRO A O 1
ATOM 667 N N . ALA A 1 90 ? -32.988 32.722 32.025 1.00 93.19 90 ALA A N 1
ATOM 668 C CA . ALA A 1 90 ? -31.816 33.461 32.496 1.00 93.19 90 ALA A CA 1
ATOM 669 C C . ALA A 1 90 ? -31.711 33.426 34.028 1.00 93.19 90 ALA A C 1
ATOM 671 O O . ALA A 1 90 ? -30.648 33.147 34.587 1.00 93.19 90 ALA A O 1
ATOM 672 N N . THR A 1 91 ? -32.837 33.630 34.714 1.00 95.56 91 THR A N 1
ATOM 673 C CA . THR A 1 91 ? -32.920 33.523 36.174 1.00 95.56 91 THR A CA 1
ATOM 674 C C . THR A 1 91 ? -32.638 32.092 36.640 1.00 95.56 91 THR A C 1
ATOM 676 O O . THR A 1 91 ? -31.938 31.893 37.634 1.00 95.56 91 THR A O 1
ATOM 679 N N . GLN A 1 92 ? -33.125 31.080 35.913 1.00 96.38 92 GLN A N 1
ATOM 680 C CA . GLN A 1 92 ? -32.858 29.679 36.236 1.00 96.38 92 GLN A CA 1
ATOM 681 C C . GLN A 1 92 ? -31.380 29.312 36.028 1.00 96.38 92 GLN A C 1
ATOM 683 O O . GLN A 1 92 ? -30.813 28.612 36.868 1.00 96.38 92 GLN A O 1
ATOM 688 N N . ALA A 1 93 ? -30.732 29.812 34.973 1.00 93.44 93 ALA A N 1
ATOM 689 C CA . ALA A 1 93 ? -29.302 29.615 34.737 1.00 93.44 93 ALA A CA 1
ATOM 690 C C . ALA A 1 93 ? -28.452 30.229 35.863 1.00 93.44 93 ALA A C 1
ATOM 692 O O . ALA A 1 93 ? -27.573 29.561 36.407 1.00 93.44 93 ALA A O 1
ATOM 693 N N . ALA A 1 94 ? -28.766 31.459 36.289 1.00 93.38 94 ALA A N 1
ATOM 694 C CA . ALA A 1 94 ? -28.081 32.116 37.404 1.00 93.38 94 ALA A CA 1
ATOM 695 C C . ALA A 1 94 ? -28.259 31.352 38.730 1.00 93.38 94 ALA A C 1
ATOM 697 O O . ALA A 1 94 ? -27.298 31.152 39.477 1.00 93.38 94 ALA A O 1
ATOM 698 N N . ALA A 1 95 ? -29.475 30.866 39.008 1.00 96.00 95 ALA A N 1
ATOM 699 C CA . ALA A 1 95 ? -29.731 30.005 40.161 1.00 96.00 95 ALA A CA 1
ATOM 700 C C . ALA A 1 95 ? -28.949 28.682 40.070 1.00 96.00 95 ALA A C 1
ATOM 702 O O . ALA A 1 95 ? -28.401 28.220 41.069 1.00 96.00 95 ALA A O 1
ATOM 703 N N . THR A 1 96 ? -28.842 28.103 38.871 1.00 95.94 96 THR A N 1
ATOM 704 C CA . THR A 1 96 ? -28.079 26.873 38.611 1.00 95.94 96 THR A CA 1
ATOM 705 C C . THR A 1 96 ? -26.586 27.067 38.876 1.00 95.94 96 THR A C 1
ATOM 707 O O . THR A 1 96 ? -25.988 26.234 39.552 1.00 95.94 96 THR A O 1
ATOM 710 N N . ALA A 1 97 ? -25.991 28.181 38.436 1.00 92.44 97 ALA A N 1
ATOM 711 C CA . ALA A 1 97 ? -24.593 28.509 38.731 1.00 92.44 97 ALA A CA 1
ATOM 712 C C . ALA A 1 97 ? -24.340 28.611 40.247 1.00 92.44 97 ALA A C 1
ATOM 714 O O . ALA A 1 97 ? -23.403 28.011 40.774 1.00 92.44 97 ALA A O 1
ATOM 715 N N . ALA A 1 98 ? -25.238 29.279 40.981 1.00 94.25 98 ALA A N 1
ATOM 716 C CA . ALA A 1 98 ? -25.144 29.383 42.438 1.00 94.25 98 ALA A CA 1
ATOM 717 C C . ALA A 1 98 ? -25.268 28.018 43.146 1.00 94.25 98 ALA A C 1
ATOM 719 O O . ALA A 1 98 ? -24.572 27.761 44.133 1.00 94.25 98 ALA A O 1
ATOM 720 N N . LEU A 1 99 ? -26.139 27.131 42.650 1.00 95.25 99 LEU A N 1
ATOM 721 C CA . LEU A 1 99 ? -26.257 25.755 43.142 1.00 95.25 99 LEU A CA 1
ATOM 722 C C . LEU A 1 99 ? -24.984 24.949 42.871 1.00 95.25 99 LEU A C 1
ATOM 724 O O . LEU A 1 99 ? -24.535 24.213 43.749 1.00 95.25 99 LEU A O 1
ATOM 728 N N . LEU A 1 100 ? -24.388 25.113 41.689 1.00 93.12 100 LEU A N 1
ATOM 729 C CA . LEU A 1 100 ? -23.178 24.408 41.283 1.00 93.12 100 LEU A CA 1
ATOM 730 C C . LEU A 1 100 ? -21.957 24.843 42.105 1.00 93.12 100 LEU A C 1
ATOM 732 O O . LEU A 1 100 ? -21.212 23.993 42.592 1.00 93.12 100 LEU A O 1
ATOM 736 N N . ASP A 1 101 ? -21.788 26.147 42.348 1.00 91.56 101 ASP A N 1
ATOM 737 C CA . ASP A 1 101 ? -20.742 26.655 43.243 1.00 91.56 101 ASP A CA 1
ATOM 738 C C . ASP A 1 101 ? -20.941 26.157 44.683 1.00 91.56 101 ASP A C 1
ATOM 740 O O . ASP A 1 101 ? -19.976 25.782 45.357 1.00 91.56 101 ASP A O 1
ATOM 744 N N . ARG A 1 102 ? -22.194 26.072 45.153 1.00 93.06 102 ARG A N 1
ATOM 745 C CA . ARG A 1 102 ? -22.485 25.485 46.467 1.00 93.06 102 ARG A CA 1
ATOM 746 C C . ARG A 1 102 ? -22.140 23.997 46.515 1.00 93.06 102 ARG A C 1
ATOM 748 O O . ARG A 1 102 ? -21.491 23.574 47.468 1.00 93.06 102 ARG A O 1
ATOM 755 N N . ALA A 1 103 ? -22.520 23.221 45.502 1.00 92.62 103 ALA A N 1
ATOM 756 C CA . ALA A 1 103 ? -22.180 21.802 45.413 1.00 92.62 103 ALA A CA 1
ATOM 757 C C . ALA A 1 103 ? -20.656 21.592 45.414 1.00 92.62 103 ALA A C 1
ATOM 759 O O . ALA A 1 103 ? -20.137 20.759 46.155 1.00 92.62 103 ALA A O 1
ATOM 760 N N . ARG A 1 104 ? -19.921 22.428 44.671 1.00 91.56 104 ARG A N 1
ATOM 761 C CA . ARG A 1 104 ? -18.454 22.434 44.651 1.00 91.56 104 ARG A CA 1
ATOM 762 C C . ARG A 1 104 ? -17.846 22.709 46.028 1.00 91.56 104 ARG A C 1
ATOM 764 O O . ARG A 1 104 ? -16.888 22.042 46.407 1.00 91.56 104 ARG A O 1
ATOM 771 N N . LYS A 1 105 ? -18.395 23.665 46.786 1.00 91.94 105 LYS A N 1
ATOM 772 C CA . LYS A 1 105 ? -17.940 23.995 48.151 1.00 91.94 105 LYS A CA 1
ATOM 773 C C . LYS A 1 105 ? -18.184 22.869 49.161 1.00 91.94 105 LYS A C 1
ATOM 775 O O . LYS A 1 105 ? -17.424 22.772 50.119 1.00 91.94 105 LYS A O 1
ATOM 780 N N . LEU A 1 106 ? -19.206 22.035 48.954 1.00 92.38 106 LEU A N 1
ATOM 781 C CA . LEU A 1 106 ? -19.478 20.872 49.809 1.00 92.38 106 LEU A CA 1
ATOM 782 C C . LEU A 1 106 ? -18.485 19.724 49.578 1.00 92.38 106 LEU A C 1
ATOM 784 O O . LEU A 1 106 ? -18.185 18.974 50.506 1.00 92.38 106 LEU A O 1
ATOM 788 N N . GLY A 1 107 ? -17.938 19.587 48.367 1.00 89.44 107 GLY A N 1
ATOM 789 C CA . GLY A 1 107 ? -16.957 18.547 48.054 1.00 89.44 107 GLY A CA 1
ATOM 790 C C . GLY A 1 107 ? -17.498 17.141 48.339 1.00 89.44 107 GLY A C 1
ATOM 791 O O . GLY A 1 107 ? -18.548 16.764 47.828 1.00 89.44 107 GLY A O 1
ATOM 792 N N . LEU A 1 108 ? -16.793 16.365 49.170 1.00 87.38 108 LEU A N 1
ATOM 793 C CA . LEU A 1 108 ? -17.185 14.990 49.525 1.00 87.38 108 LEU A CA 1
ATOM 794 C C . LEU A 1 108 ? -18.470 14.910 50.359 1.00 87.38 108 LEU A C 1
ATOM 796 O O . LEU A 1 108 ? -19.158 13.891 50.319 1.00 87.38 108 LEU A O 1
ATOM 800 N N . ASP A 1 109 ? -18.814 15.969 51.095 1.00 91.56 109 ASP A N 1
ATOM 801 C CA . ASP A 1 109 ? -20.013 15.987 51.939 1.00 91.56 109 ASP A CA 1
ATOM 802 C C . ASP A 1 109 ? -21.302 15.967 51.089 1.00 91.56 109 ASP A C 1
ATOM 804 O O . ASP A 1 109 ? -22.377 15.644 51.593 1.00 91.56 109 ASP A O 1
ATOM 808 N N . LEU A 1 110 ? -21.188 16.217 49.777 1.00 91.50 110 LEU A N 1
ATOM 809 C CA . LEU A 1 110 ? -22.276 16.109 48.807 1.00 91.50 110 LEU A CA 1
ATOM 810 C C . LEU A 1 110 ? -22.846 14.680 48.685 1.00 91.50 110 LEU A C 1
ATOM 812 O O . LEU A 1 110 ? -23.954 14.513 48.182 1.00 91.50 110 LEU A O 1
ATOM 816 N N . PHE A 1 111 ? -22.156 13.655 49.201 1.00 87.50 111 PHE A N 1
ATOM 817 C CA . PHE A 1 111 ? -22.673 12.280 49.257 1.00 87.50 111 PHE A CA 1
ATOM 818 C C . PHE A 1 111 ? -24.010 12.165 50.016 1.00 87.50 111 PHE A C 1
ATOM 820 O O . PHE A 1 111 ? -24.823 11.284 49.722 1.00 87.50 111 PHE A O 1
ATOM 827 N N . GLY A 1 112 ? -24.290 13.094 50.942 1.00 90.12 112 GLY A N 1
ATOM 828 C CA . GLY A 1 112 ? -25.580 13.192 51.637 1.00 90.12 112 GLY A CA 1
ATOM 829 C C . GLY A 1 112 ? -26.774 13.476 50.711 1.00 90.12 112 GLY A C 1
ATOM 830 O O . GLY A 1 112 ? -27.914 13.207 51.070 1.00 90.12 112 GLY A O 1
ATOM 831 N N . MET A 1 113 ? -26.543 13.936 49.475 1.00 93.06 113 MET A N 1
ATOM 832 C CA . MET A 1 113 ? -27.597 14.089 48.462 1.00 93.06 113 MET A CA 1
ATOM 833 C C . MET A 1 113 ? -28.219 12.750 48.017 1.00 93.06 113 MET A C 1
ATOM 835 O O . MET A 1 113 ? -29.264 12.746 47.363 1.00 93.06 113 MET A O 1
ATOM 839 N N . SER A 1 114 ? -27.625 11.607 48.378 1.00 88.81 114 SER A N 1
ATOM 840 C CA . SER A 1 114 ? -28.209 10.276 48.144 1.00 88.81 114 SER A CA 1
ATOM 841 C C . SER A 1 114 ? -29.558 10.067 48.853 1.00 88.81 114 SER A C 1
ATOM 843 O O . SER A 1 114 ? -30.418 9.371 48.308 1.00 88.81 114 SER A O 1
ATOM 845 N N . ASP A 1 115 ? -29.797 10.752 49.976 1.00 91.75 115 ASP A N 1
ATOM 846 C CA . ASP A 1 115 ? -31.085 10.749 50.687 1.00 91.75 115 ASP A CA 1
ATOM 847 C C . ASP A 1 115 ? -32.159 11.612 49.991 1.00 91.75 115 ASP A C 1
ATOM 849 O O . ASP A 1 115 ? -33.351 11.512 50.295 1.00 91.75 115 ASP A O 1
ATOM 853 N N . TYR A 1 116 ? -31.763 12.418 48.996 1.00 94.44 116 TYR A N 1
ATOM 854 C CA . TYR A 1 116 ? -32.630 13.319 48.226 1.00 94.44 116 TYR A CA 1
ATOM 855 C C . TYR A 1 116 ? -32.597 12.983 46.723 1.00 94.44 116 TYR A C 1
ATOM 857 O O . TYR A 1 116 ? -32.260 13.828 45.888 1.00 94.44 116 TYR A O 1
ATOM 865 N N . PRO A 1 117 ? -32.985 11.755 46.335 1.00 92.44 117 PRO A N 1
ATOM 866 C CA . PRO A 1 117 ? -32.734 11.200 45.007 1.00 92.44 117 PRO A CA 1
ATOM 867 C C . PRO A 1 117 ? -33.325 12.034 43.861 1.00 92.44 117 PRO A C 1
ATOM 869 O O . PRO A 1 117 ? -32.687 12.207 42.826 1.00 92.44 117 PRO A O 1
ATOM 872 N N . LEU A 1 118 ? -34.531 12.582 44.041 1.00 94.38 118 LEU A N 1
ATOM 873 C CA . LEU A 1 118 ? -35.187 13.419 43.033 1.00 94.38 118 LEU A CA 1
ATOM 874 C C . LEU A 1 118 ? -34.482 14.771 42.854 1.00 94.38 118 LEU A C 1
ATOM 876 O O . LEU A 1 118 ? -34.291 15.218 41.725 1.00 94.38 118 LEU A O 1
ATOM 880 N N . ALA A 1 119 ? -34.068 15.402 43.956 1.00 95.62 119 ALA A N 1
ATOM 881 C CA . ALA A 1 119 ? -33.340 16.664 43.912 1.00 95.62 119 ALA A CA 1
ATOM 882 C C . ALA A 1 119 ? -31.963 16.482 43.257 1.00 95.62 119 ALA A C 1
ATOM 884 O O . ALA A 1 119 ? -31.557 17.315 42.454 1.00 95.62 119 ALA A O 1
ATOM 885 N N . SER A 1 120 ? -31.284 15.360 43.503 1.00 94.00 120 SER A N 1
ATOM 886 C CA . SER A 1 120 ? -30.021 15.021 42.833 1.00 94.00 120 SER A CA 1
ATOM 887 C C . SER A 1 120 ? -30.178 14.939 41.313 1.00 94.00 120 SER A C 1
ATOM 889 O O . SER A 1 120 ? -29.412 15.563 40.581 1.00 94.00 120 SER A O 1
ATOM 891 N N . VAL A 1 121 ? -31.215 14.248 40.818 1.00 94.56 121 VAL A N 1
ATOM 892 C CA . VAL A 1 121 ? -31.506 14.191 39.372 1.00 94.56 121 VAL A CA 1
ATOM 893 C C . VAL A 1 121 ? -31.820 15.579 38.815 1.00 94.56 121 VAL A C 1
ATOM 895 O O . VAL A 1 121 ? -31.293 15.956 37.770 1.00 94.56 121 VAL A O 1
ATOM 898 N N . ARG A 1 122 ? -32.652 16.367 39.504 1.00 96.50 122 ARG A N 1
ATOM 899 C CA . ARG A 1 122 ? -33.020 17.720 39.059 1.00 96.50 122 ARG A CA 1
ATOM 900 C C . ARG A 1 122 ? -31.834 18.670 39.016 1.00 96.50 122 ARG A C 1
ATOM 902 O O . ARG A 1 122 ? -31.746 19.457 38.080 1.00 96.50 122 ARG A O 1
ATOM 909 N N . LEU A 1 123 ? -30.912 18.575 39.974 1.00 95.50 123 LEU A N 1
ATOM 910 C CA . LEU A 1 123 ? -29.680 19.361 39.980 1.00 95.50 123 LEU A CA 1
ATOM 911 C C . LEU A 1 123 ? -28.845 19.067 38.731 1.00 95.50 123 LEU A C 1
ATOM 913 O O . LEU A 1 123 ? -28.461 19.994 38.023 1.00 95.50 123 LEU A O 1
ATOM 917 N N . TRP A 1 124 ? -28.643 17.787 38.414 1.00 95.00 124 TRP A N 1
ATOM 918 C CA . TRP A 1 124 ? -27.972 17.380 37.181 1.00 95.00 124 TRP A CA 1
ATOM 919 C C . TRP A 1 124 ? -28.679 17.915 35.933 1.00 95.00 124 TRP A C 1
ATOM 921 O O . TRP A 1 124 ? -28.037 18.509 35.072 1.00 95.00 124 TRP A O 1
ATOM 931 N N . ARG A 1 125 ? -30.006 17.782 35.849 1.00 96.06 125 ARG A N 1
ATOM 932 C CA . ARG A 1 125 ? -30.787 18.276 34.703 1.00 96.06 125 ARG A CA 1
ATOM 933 C C . ARG A 1 125 ? -30.703 19.792 34.537 1.00 96.06 125 ARG A C 1
ATOM 935 O O . ARG A 1 125 ? -30.575 20.270 33.414 1.00 96.06 125 ARG A O 1
ATOM 942 N N . LEU A 1 126 ? -30.751 20.557 35.632 1.00 96.00 126 LEU A N 1
ATOM 943 C CA . LEU A 1 126 ? -30.544 22.011 35.601 1.00 96.00 126 LEU A CA 1
ATOM 944 C C . LEU A 1 126 ? -29.178 22.350 35.009 1.00 96.00 126 LEU A C 1
ATOM 946 O O . LEU A 1 126 ? -29.087 23.186 34.113 1.00 96.00 126 LEU A O 1
ATOM 950 N N . VAL A 1 127 ? -28.131 21.665 35.470 1.00 94.50 127 VAL A N 1
ATOM 951 C CA . VAL A 1 127 ? -26.762 21.880 34.991 1.00 94.50 127 VAL A CA 1
ATOM 952 C C . VAL A 1 127 ? -26.641 21.555 33.509 1.00 94.50 127 VAL A C 1
ATOM 954 O O . VAL A 1 127 ? -26.080 22.356 32.776 1.00 94.50 127 VAL A O 1
ATOM 957 N N . VAL A 1 128 ? -27.226 20.450 33.048 1.00 94.50 128 VAL A N 1
ATOM 958 C CA . VAL A 1 128 ? -27.213 20.044 31.634 1.00 94.50 128 VAL A CA 1
ATOM 959 C C . VAL A 1 128 ? -27.939 21.059 30.747 1.00 94.50 128 VAL A C 1
ATOM 961 O O . VAL A 1 128 ? -27.390 21.491 29.737 1.00 94.50 128 VAL A O 1
ATOM 964 N N . ARG A 1 129 ? -29.140 21.505 31.141 1.00 94.62 129 ARG A N 1
ATOM 965 C CA . ARG A 1 129 ? -29.933 22.491 30.379 1.00 94.62 129 ARG A CA 1
ATOM 966 C C . ARG A 1 129 ? -29.225 23.826 30.201 1.00 94.62 129 ARG A C 1
ATOM 968 O O . ARG A 1 129 ? -29.386 24.466 29.166 1.00 94.62 129 ARG A O 1
ATOM 975 N N . HIS A 1 130 ? -28.473 24.239 31.216 1.00 93.31 130 HIS A N 1
ATOM 976 C CA . HIS A 1 130 ? -27.798 25.534 31.247 1.00 93.31 130 HIS A CA 1
ATOM 977 C C . HIS A 1 130 ? -26.299 25.429 30.964 1.00 93.31 130 HIS A C 1
ATOM 979 O O . HIS A 1 130 ? -25.613 26.444 31.012 1.00 93.31 130 HIS A O 1
ATOM 985 N N . TYR A 1 131 ? -25.783 24.239 30.636 1.00 90.31 131 TYR A N 1
ATOM 986 C CA . TYR A 1 131 ? -24.348 23.949 30.579 1.00 90.31 131 TYR A CA 1
ATOM 987 C C . TYR A 1 131 ? -23.572 24.925 29.689 1.00 90.31 131 TYR A C 1
ATOM 989 O O . TYR A 1 131 ? -22.546 25.458 30.102 1.00 90.31 131 TYR A O 1
ATOM 997 N N . GLN A 1 132 ? -24.119 25.240 28.512 1.00 87.38 132 GLN A N 1
ATOM 998 C CA . GLN A 1 132 ? -23.501 26.159 27.551 1.00 87.38 132 GLN A CA 1
ATOM 999 C C . GLN A 1 132 ? -23.565 27.639 27.958 1.00 87.38 132 GLN A C 1
ATOM 1001 O O . GLN A 1 132 ? -22.842 28.463 27.406 1.00 87.38 132 GLN A O 1
ATOM 1006 N N . ILE A 1 133 ? -24.407 27.988 28.931 1.00 89.19 133 ILE A N 1
ATOM 1007 C CA . ILE A 1 133 ? -24.562 29.353 29.457 1.00 89.19 133 ILE A CA 1
ATOM 1008 C C . ILE A 1 133 ? -23.746 29.526 30.749 1.00 89.19 133 ILE A C 1
ATOM 1010 O O . ILE A 1 133 ? -23.398 30.644 31.124 1.00 89.19 133 ILE A O 1
ATOM 1014 N N . LEU A 1 134 ? -23.403 28.426 31.432 1.00 86.88 134 LEU A N 1
ATOM 1015 C CA . LEU A 1 134 ? -22.570 28.469 32.630 1.00 86.88 134 LEU A CA 1
ATOM 1016 C C . LEU A 1 134 ? -21.154 28.982 32.301 1.00 86.88 134 LEU A C 1
ATOM 1018 O O . LEU A 1 134 ? -20.620 28.656 31.234 1.00 86.88 134 LEU A O 1
ATOM 1022 N N . PRO A 1 135 ? -20.503 29.732 33.211 1.00 81.31 135 PRO A N 1
ATOM 1023 C CA . PRO A 1 135 ? -19.125 30.184 33.022 1.00 81.31 135 PRO A CA 1
ATOM 1024 C C . PRO A 1 135 ? -18.167 29.002 32.824 1.00 81.31 135 PRO A C 1
ATOM 1026 O O . PRO A 1 135 ? -18.197 28.053 33.609 1.00 81.31 135 PRO A O 1
ATOM 1029 N N . ALA A 1 136 ? -17.278 29.060 31.824 1.00 77.06 136 ALA A N 1
ATOM 1030 C CA . ALA A 1 136 ? -16.351 27.967 31.491 1.00 77.06 136 ALA A CA 1
ATOM 1031 C C . ALA A 1 136 ? -15.536 27.477 32.708 1.00 77.06 136 ALA A C 1
ATOM 1033 O O . ALA A 1 136 ? -15.442 26.274 32.960 1.00 77.06 136 ALA A O 1
ATOM 1034 N N . ARG A 1 137 ? -15.064 28.417 33.544 1.00 75.69 137 ARG A N 1
ATOM 1035 C CA . ARG A 1 137 ? -14.323 28.156 34.795 1.00 75.69 137 ARG A CA 1
ATOM 1036 C C . ARG A 1 137 ? -15.103 27.323 35.823 1.00 75.69 137 ARG A C 1
ATOM 1038 O O . ARG A 1 137 ? -14.501 26.688 36.686 1.00 75.69 137 ARG A O 1
ATOM 1045 N N . GLU A 1 138 ? -16.431 27.324 35.753 1.00 74.75 138 GLU A N 1
ATOM 1046 C CA . GLU A 1 138 ? -17.310 26.634 36.702 1.00 74.75 138 GLU A CA 1
ATOM 1047 C C . GLU A 1 138 ? -17.830 25.290 36.169 1.00 74.75 138 GLU A C 1
ATOM 1049 O O . GLU A 1 138 ? -18.200 24.432 36.972 1.00 74.75 138 GLU A O 1
ATOM 1054 N N . ARG A 1 139 ? -17.793 25.061 34.845 1.00 82.12 139 ARG A N 1
ATOM 1055 C CA . ARG A 1 139 ? -18.334 23.853 34.191 1.00 82.12 139 ARG A CA 1
ATOM 1056 C C . ARG A 1 139 ? -17.646 22.574 34.665 1.00 82.12 139 ARG A C 1
ATOM 1058 O O . ARG A 1 139 ? -18.267 21.771 35.360 1.00 82.12 139 ARG A O 1
ATOM 1065 N N . LYS A 1 140 ? -16.361 22.386 34.333 1.00 81.88 140 LYS A N 1
ATOM 1066 C CA . LYS A 1 140 ? -15.632 21.132 34.620 1.00 81.88 140 LYS A CA 1
ATOM 1067 C C . LYS A 1 140 ? -15.535 20.848 36.134 1.00 81.88 140 LYS A C 1
ATOM 1069 O O . LYS A 1 140 ? -15.935 19.754 36.540 1.00 81.88 140 LYS A O 1
ATOM 1074 N N . PRO A 1 141 ? -15.111 21.795 37.003 1.00 81.06 141 PRO A N 1
ATOM 1075 C CA . PRO A 1 141 ? -15.011 21.543 38.445 1.00 81.06 141 PRO A CA 1
ATOM 1076 C C . PRO A 1 141 ? -16.370 21.343 39.124 1.00 81.06 141 PRO A C 1
ATOM 1078 O O . PRO A 1 141 ? -16.491 20.523 40.034 1.00 81.06 141 PRO A O 1
ATOM 1081 N N . GLY A 1 142 ? -17.393 22.085 38.690 1.00 81.81 142 GLY A N 1
ATOM 1082 C CA . GLY A 1 142 ? -18.751 21.962 39.207 1.00 81.81 142 GLY A CA 1
ATOM 1083 C C . GLY A 1 142 ? -19.371 20.610 38.865 1.00 81.81 142 GLY A C 1
ATOM 1084 O O . GLY A 1 142 ? -19.832 19.903 39.757 1.00 81.81 142 GLY A O 1
ATOM 1085 N N . VAL A 1 143 ? -19.312 20.209 37.593 1.00 86.81 143 VAL A N 1
ATOM 1086 C CA . VAL A 1 143 ? -19.774 18.889 37.132 1.00 86.81 143 VAL A CA 1
ATOM 1087 C C . VAL A 1 143 ? -19.001 17.758 37.813 1.00 86.81 143 VAL A C 1
ATOM 1089 O O . VAL A 1 143 ? -19.599 16.764 38.221 1.00 86.81 143 VAL A O 1
ATOM 1092 N N . HIS A 1 144 ? -17.688 17.913 38.007 1.00 85.62 144 HIS A N 1
ATOM 1093 C CA . HIS A 1 144 ? -16.893 16.933 38.743 1.00 85.62 144 HIS A CA 1
ATOM 1094 C C . HIS A 1 144 ? -17.380 16.772 40.190 1.00 85.62 144 HIS A C 1
ATOM 1096 O O . HIS A 1 144 ? -17.509 15.647 40.671 1.00 85.62 144 HIS A O 1
ATOM 1102 N N . ALA A 1 145 ? -17.701 17.869 40.885 1.00 85.62 145 ALA A N 1
ATOM 1103 C CA . ALA A 1 145 ? -18.241 17.806 42.243 1.00 85.62 145 ALA A CA 1
ATOM 1104 C C . ALA A 1 145 ? -19.578 17.048 42.305 1.00 85.62 145 ALA A C 1
ATOM 1106 O O . ALA A 1 145 ? -19.810 16.293 43.246 1.00 85.62 145 ALA A O 1
ATOM 1107 N N . LEU A 1 146 ? -20.426 17.169 41.278 1.00 87.69 146 LEU A N 1
ATOM 1108 C CA . LEU A 1 146 ? -21.704 16.453 41.216 1.00 87.69 146 LEU A CA 1
ATOM 1109 C C . LEU A 1 146 ? -21.568 14.932 41.087 1.00 87.69 146 LEU A C 1
ATOM 1111 O O . LEU A 1 146 ? -22.536 14.222 41.351 1.00 87.69 146 LEU A O 1
ATOM 1115 N N . SER A 1 147 ? -20.391 14.405 40.738 1.00 83.75 147 SER A N 1
ATOM 1116 C CA . SER A 1 147 ? -20.151 12.952 40.724 1.00 83.75 147 SER A CA 1
ATOM 1117 C C . SER A 1 147 ? -20.374 12.286 42.079 1.00 83.75 147 SER A C 1
ATOM 1119 O O . SER A 1 147 ? -20.774 11.126 42.138 1.00 83.75 147 SER A O 1
ATOM 1121 N N . PHE A 1 148 ? -20.193 13.040 43.168 1.00 82.75 148 PHE A N 1
ATOM 1122 C CA . PHE A 1 148 ? -20.466 12.582 44.527 1.00 82.75 148 PHE A CA 1
ATOM 1123 C C . PHE A 1 148 ? -21.968 12.586 44.872 1.00 82.75 148 PHE A C 1
ATOM 1125 O O . PHE A 1 148 ? -22.362 11.959 45.849 1.00 82.75 148 PHE A O 1
ATOM 1132 N N . ALA A 1 149 ? -22.808 13.227 44.051 1.00 83.81 149 ALA A N 1
ATOM 1133 C CA . ALA A 1 149 ? -24.272 13.183 44.097 1.00 83.81 149 ALA A CA 1
ATOM 1134 C C . ALA A 1 149 ? -24.836 12.484 42.851 1.00 83.81 149 ALA A C 1
ATOM 1136 O O . ALA A 1 149 ? -25.611 13.060 42.080 1.00 83.81 149 ALA A O 1
ATOM 1137 N N . ALA A 1 150 ? -24.409 11.240 42.621 1.00 80.12 150 ALA A N 1
ATOM 1138 C CA . ALA A 1 150 ? -24.848 10.461 41.470 1.00 80.12 150 ALA A CA 1
ATOM 1139 C C . ALA A 1 150 ? -26.383 10.370 41.405 1.00 80.12 150 ALA A C 1
ATOM 1141 O O . ALA A 1 150 ? -27.055 10.065 42.394 1.00 80.12 150 ALA A O 1
ATOM 1142 N N . ALA A 1 151 ? -26.940 10.620 40.220 1.00 81.88 151 ALA A N 1
ATOM 1143 C CA . ALA A 1 151 ? -28.361 10.449 39.965 1.00 81.88 151 ALA A CA 1
ATOM 1144 C C . ALA A 1 151 ? -28.761 8.971 40.183 1.00 81.88 151 ALA A C 1
ATOM 1146 O O . ALA A 1 151 ? -28.185 8.081 39.554 1.00 81.88 151 ALA A O 1
ATOM 1147 N N . PRO A 1 152 ? -29.737 8.670 41.054 1.00 84.75 152 PRO A N 1
ATOM 1148 C CA . PRO A 1 152 ? -30.137 7.294 41.298 1.00 84.75 152 PRO A CA 1
ATOM 1149 C C . PRO A 1 152 ? -30.831 6.686 40.066 1.00 84.75 152 PRO A C 1
ATOM 1151 O O . PRO A 1 152 ? -31.747 7.301 39.506 1.00 84.75 152 PRO A O 1
ATOM 1154 N N . PRO A 1 153 ? -30.477 5.451 39.668 1.00 82.06 153 PRO A N 1
ATOM 1155 C CA . PRO A 1 153 ? -31.038 4.803 38.479 1.00 82.06 153 PRO A CA 1
ATOM 1156 C C . PRO A 1 153 ? -32.535 4.480 38.613 1.00 82.06 153 PRO A C 1
ATOM 1158 O O . PRO A 1 153 ? -33.230 4.326 37.614 1.00 82.06 153 PRO A O 1
ATOM 1161 N N . ASP A 1 154 ? -33.064 4.396 39.837 1.00 84.81 154 ASP A N 1
ATOM 1162 C CA . ASP A 1 154 ? -34.479 4.086 40.096 1.00 84.81 154 ASP A CA 1
ATOM 1163 C C . ASP A 1 154 ? -35.426 5.272 39.877 1.00 84.81 154 ASP A C 1
ATOM 1165 O O . ASP A 1 154 ? -36.640 5.090 39.775 1.00 84.81 154 ASP A O 1
ATOM 1169 N N . GLN A 1 155 ? -34.900 6.494 39.784 1.00 89.50 155 GLN A N 1
ATOM 1170 C CA . GLN A 1 155 ? -35.730 7.676 39.577 1.00 89.50 155 GLN A CA 1
ATOM 1171 C C . GLN A 1 155 ? -36.168 7.792 38.118 1.00 89.50 155 GLN A C 1
ATOM 1173 O O . GLN A 1 155 ? -35.364 7.713 37.194 1.00 89.50 155 GLN A O 1
ATOM 1178 N N . ARG A 1 156 ? -37.461 8.047 37.898 1.00 88.94 156 ARG A N 1
ATOM 1179 C CA . ARG A 1 156 ? -38.032 8.171 36.547 1.00 88.94 156 ARG A CA 1
ATOM 1180 C C . ARG A 1 156 ? -37.441 9.345 35.759 1.00 88.94 156 ARG A C 1
ATOM 1182 O O . ARG A 1 156 ? -37.237 9.236 34.555 1.00 88.94 156 ARG A O 1
ATOM 1189 N N . GLU A 1 157 ? -37.136 10.452 36.438 1.00 93.88 157 GLU A N 1
ATOM 1190 C CA . GLU A 1 157 ? -36.507 11.623 35.811 1.00 93.88 157 GLU A CA 1
ATOM 1191 C C . GLU A 1 157 ? -35.066 11.337 35.333 1.00 93.88 157 GLU A C 1
ATOM 1193 O O . GLU A 1 157 ? -34.546 12.088 34.513 1.00 93.88 157 GLU A O 1
ATOM 1198 N N . THR A 1 158 ? -34.428 10.238 35.763 1.00 92.19 158 THR A N 1
ATOM 1199 C CA . THR A 1 158 ? -33.095 9.837 35.276 1.00 92.19 158 THR A CA 1
ATOM 1200 C C . THR A 1 158 ? -33.117 9.510 33.781 1.00 92.19 158 THR A C 1
ATOM 1202 O O . THR A 1 158 ? -32.152 9.787 33.076 1.00 92.19 158 THR A O 1
ATOM 1205 N N . VAL A 1 159 ? -34.239 9.001 33.256 1.00 93.75 159 VAL A N 1
ATOM 1206 C CA . VAL A 1 159 ? -34.421 8.799 31.808 1.00 93.75 159 VAL A CA 1
ATOM 1207 C C . VAL A 1 159 ? -34.376 10.132 31.065 1.00 93.75 159 VAL A C 1
ATOM 1209 O O . VAL A 1 159 ? -33.764 10.220 30.004 1.00 93.75 159 VAL A O 1
ATOM 1212 N N . ASP A 1 160 ? -35.024 11.168 31.607 1.00 95.31 160 ASP A N 1
ATOM 1213 C CA . ASP A 1 160 ? -34.963 12.503 31.014 1.00 95.31 160 ASP A CA 1
ATOM 1214 C C . ASP A 1 160 ? -33.548 13.064 31.073 1.00 95.31 160 ASP A C 1
ATOM 1216 O O . ASP A 1 160 ? -33.086 13.593 30.073 1.00 95.31 160 ASP A O 1
ATOM 1220 N N . LEU A 1 161 ? -32.866 12.911 32.212 1.00 94.81 161 LEU A N 1
ATOM 1221 C CA . LEU A 1 161 ? -31.490 13.366 32.386 1.00 94.81 161 LEU A CA 1
ATOM 1222 C C . LEU A 1 161 ? -30.557 12.750 31.341 1.00 94.81 161 LEU A C 1
ATOM 1224 O O . LEU A 1 161 ? -29.839 13.481 30.671 1.00 94.81 161 LEU A O 1
ATOM 1228 N N . LEU A 1 162 ? -30.582 11.427 31.165 1.00 94.25 162 LEU A N 1
ATOM 1229 C CA . LEU A 1 162 ? -29.723 10.765 30.181 1.00 94.25 162 LEU A CA 1
ATOM 1230 C C . LEU A 1 162 ? -30.051 11.219 28.751 1.00 94.25 162 LEU A C 1
ATOM 1232 O O . LEU A 1 162 ? -29.160 11.415 27.936 1.00 94.25 162 LEU A O 1
ATOM 1236 N N . VAL A 1 163 ? -31.324 11.426 28.426 1.00 96.19 163 VAL A N 1
ATOM 1237 C CA . VAL A 1 163 ? -31.688 11.934 27.097 1.00 96.19 163 VAL A CA 1
ATOM 1238 C C . VAL A 1 163 ? -31.215 13.378 26.913 1.00 96.19 163 VAL A C 1
ATOM 1240 O O . VAL A 1 163 ? -30.633 13.673 25.879 1.00 96.19 163 VAL A O 1
ATOM 1243 N N . GLU A 1 164 ? -31.388 14.242 27.917 1.00 96.00 164 GLU A N 1
ATOM 1244 C CA . GLU A 1 164 ? -30.913 15.633 27.899 1.00 96.00 164 GLU A CA 1
ATOM 1245 C C . GLU A 1 164 ? -29.378 15.695 27.761 1.00 96.00 164 GLU A C 1
ATOM 1247 O O . GLU A 1 164 ? -28.881 16.476 26.958 1.00 96.00 164 GLU A O 1
ATOM 1252 N N . VAL A 1 165 ? -28.624 14.840 28.469 1.00 94.81 165 VAL A N 1
ATOM 1253 C CA . VAL A 1 165 ? -27.153 14.755 28.340 1.00 94.81 165 VAL A CA 1
ATOM 1254 C C . VAL A 1 165 ? -26.747 14.240 26.963 1.00 94.81 165 VAL A C 1
ATOM 1256 O O . VAL A 1 165 ? -25.863 14.805 26.331 1.00 94.81 165 VAL A O 1
ATOM 1259 N N . ALA A 1 166 ? -27.400 13.192 26.460 1.00 94.88 166 ALA A N 1
ATOM 1260 C CA . ALA A 1 166 ? -27.115 12.705 25.117 1.00 94.88 166 ALA A CA 1
ATOM 1261 C C . ALA A 1 166 ? -27.418 13.776 24.056 1.00 94.88 166 ALA A C 1
ATOM 1263 O O . ALA A 1 166 ? -26.712 13.850 23.064 1.00 94.88 166 ALA A O 1
ATOM 1264 N N . GLU A 1 167 ? -28.427 14.627 24.254 1.00 95.06 167 GLU A N 1
ATOM 1265 C CA . GLU A 1 167 ? -28.751 15.725 23.336 1.00 95.06 167 GLU A CA 1
ATOM 1266 C C . GLU A 1 167 ? -27.717 16.861 23.337 1.00 95.06 167 GLU A C 1
ATOM 1268 O O . GLU A 1 167 ? -27.618 17.555 22.320 1.00 95.06 167 GLU A O 1
ATOM 1273 N N . THR A 1 168 ? -26.944 17.055 24.417 1.00 93.12 168 THR A N 1
ATOM 1274 C CA . THR A 1 168 ? -25.862 18.058 24.422 1.00 93.12 168 THR A CA 1
ATOM 1275 C C . THR A 1 168 ? -24.683 17.620 23.564 1.00 93.12 168 THR A C 1
ATOM 1277 O O . THR A 1 168 ? -24.068 18.460 22.915 1.00 93.12 168 THR A O 1
ATOM 1280 N N . GLY A 1 169 ? -24.379 16.318 23.551 1.00 88.50 169 GLY A N 1
ATOM 1281 C CA . GLY A 1 169 ? -23.181 15.780 22.910 1.00 88.50 169 GLY A CA 1
ATOM 1282 C C . GLY A 1 169 ? -21.874 16.140 23.621 1.00 88.50 169 GLY A C 1
ATOM 1283 O O . GLY A 1 169 ? -20.814 15.929 23.054 1.00 88.50 169 GLY A O 1
ATOM 1284 N N . ASP A 1 170 ? -21.923 16.665 24.845 1.00 89.75 170 ASP A N 1
ATOM 1285 C CA . ASP A 1 170 ? -20.715 16.999 25.603 1.00 89.75 170 ASP A CA 1
ATOM 1286 C C . ASP A 1 170 ? -20.073 15.721 26.174 1.00 89.75 170 ASP A C 1
ATOM 1288 O O . ASP A 1 170 ? -20.677 14.996 26.976 1.00 89.75 170 ASP A O 1
ATOM 1292 N N . SER A 1 171 ? -18.843 15.433 25.741 1.00 85.25 171 SER A N 1
ATOM 1293 C CA . SER A 1 171 ? -18.120 14.203 26.086 1.00 85.25 171 SER A CA 1
ATOM 1294 C C . SER A 1 171 ? -17.817 14.103 27.584 1.00 85.25 171 SER A C 1
ATOM 1296 O O . SER A 1 171 ? -17.876 13.008 28.152 1.00 85.25 171 SER A O 1
ATOM 1298 N N . TRP A 1 172 ? -17.571 15.236 28.249 1.00 86.56 172 TRP A N 1
ATOM 1299 C CA . TRP A 1 172 ? -17.316 15.294 29.685 1.00 86.56 172 TRP A CA 1
ATOM 1300 C C . TRP A 1 172 ? -18.573 14.959 30.492 1.00 86.56 172 TRP A C 1
ATOM 1302 O O . TRP A 1 172 ? -18.536 14.079 31.349 1.00 86.56 172 TRP A O 1
ATOM 1312 N N . LEU A 1 173 ? -19.716 15.581 30.197 1.00 89.94 173 LEU A N 1
ATOM 1313 C CA . LEU A 1 173 ? -21.000 15.254 30.818 1.00 89.94 173 LEU A CA 1
ATOM 1314 C C . LEU A 1 173 ? -21.363 13.783 30.599 1.00 89.94 173 LEU A C 1
ATOM 1316 O O . LEU A 1 173 ? -21.775 13.111 31.548 1.00 89.94 173 LEU A O 1
ATOM 1320 N N . ALA A 1 174 ? -21.176 13.270 29.380 1.00 89.62 174 ALA A N 1
ATOM 1321 C CA . ALA A 1 174 ? -21.421 11.866 29.077 1.00 89.62 174 ALA A CA 1
ATOM 1322 C C . ALA A 1 174 ? -20.532 10.939 29.926 1.00 89.62 174 ALA A C 1
ATOM 1324 O O . ALA A 1 174 ? -21.045 10.044 30.600 1.00 89.62 174 ALA A O 1
ATOM 1325 N N . PHE A 1 175 ? -19.223 11.200 29.983 1.00 87.19 175 PHE A N 1
ATOM 1326 C CA . PHE A 1 175 ? -18.276 10.455 30.819 1.00 87.19 175 PHE A CA 1
ATOM 1327 C C . PHE A 1 175 ? -18.676 10.452 32.303 1.00 87.19 175 PHE A C 1
ATOM 1329 O O . PHE A 1 175 ? -18.614 9.424 32.984 1.00 87.19 175 PHE A O 1
ATOM 1336 N N . MET A 1 176 ? -19.145 11.589 32.817 1.00 88.38 176 MET A N 1
ATOM 1337 C CA . MET A 1 176 ? -19.579 11.697 34.210 1.00 88.38 176 MET A CA 1
ATOM 1338 C C . MET A 1 176 ? -20.865 10.907 34.487 1.00 88.38 176 MET A C 1
ATOM 1340 O O . MET A 1 176 ? -21.009 10.342 35.572 1.00 88.38 176 MET A O 1
ATOM 1344 N N . MET A 1 177 ? -21.779 10.808 33.516 1.00 88.69 177 MET A N 1
ATOM 1345 C CA . MET A 1 177 ? -22.981 9.970 33.633 1.00 88.69 177 MET A CA 1
ATOM 1346 C C . MET A 1 177 ? -22.671 8.470 33.583 1.00 88.69 177 MET A C 1
ATOM 1348 O O . MET A 1 177 ? -23.330 7.690 34.273 1.00 88.69 177 MET A O 1
ATOM 1352 N N . GLU A 1 178 ? -21.656 8.063 32.820 1.00 84.44 178 GLU A N 1
ATOM 1353 C CA . GLU A 1 178 ? -21.200 6.666 32.716 1.00 84.44 178 GLU A CA 1
ATOM 1354 C C . GLU A 1 178 ? -20.613 6.131 34.018 1.00 84.44 178 GLU A C 1
ATOM 1356 O O . GLU A 1 178 ? -20.723 4.945 34.316 1.00 84.44 178 GLU A O 1
ATOM 1361 N N . ARG A 1 179 ? -20.048 7.013 34.845 1.00 77.75 179 ARG A N 1
ATOM 1362 C CA . ARG A 1 179 ? -19.558 6.662 36.184 1.00 77.75 179 ARG A CA 1
ATOM 1363 C C . ARG A 1 179 ? -20.650 6.597 37.256 1.00 77.75 179 ARG A C 1
ATOM 1365 O O . ARG A 1 179 ? -20.348 6.223 38.387 1.00 77.75 179 ARG A O 1
ATOM 1372 N N . GLY A 1 180 ? -21.891 6.966 36.931 1.00 73.62 180 GLY A N 1
ATOM 1373 C CA . GLY A 1 180 ? -22.998 7.049 37.886 1.00 73.62 180 GLY A CA 1
ATOM 1374 C C . GLY A 1 180 ? -24.281 6.364 37.392 1.00 73.62 180 GLY A C 1
ATOM 1375 O O . GLY A 1 180 ? -24.400 5.145 37.512 1.00 73.62 180 GLY A O 1
ATOM 1376 N N . PRO A 1 181 ? -25.287 7.120 36.908 1.00 65.94 181 PRO A N 1
ATOM 1377 C CA . PRO A 1 181 ? -26.621 6.600 36.576 1.00 65.94 181 PRO A CA 1
ATOM 1378 C C . PRO A 1 181 ? -26.678 5.643 35.377 1.00 65.94 181 PRO A C 1
ATOM 1380 O O . PRO A 1 181 ? -27.581 4.803 35.320 1.00 65.94 181 PRO A O 1
ATOM 1383 N N . ALA A 1 182 ? -25.782 5.774 34.394 1.00 64.06 182 ALA A N 1
ATOM 1384 C CA . ALA A 1 182 ? -25.817 4.949 33.189 1.00 64.06 182 ALA A CA 1
ATOM 1385 C C . ALA A 1 182 ? -25.200 3.569 33.470 1.00 64.06 182 ALA A C 1
ATOM 1387 O O . ALA A 1 182 ? -23.993 3.381 33.396 1.00 64.06 182 ALA A O 1
ATOM 1388 N N . CYS A 1 183 ? -26.045 2.592 33.810 1.00 74.62 183 CYS A N 1
ATOM 1389 C CA . CYS A 1 183 ? -25.629 1.213 34.067 1.00 74.62 183 CYS A CA 1
ATOM 1390 C C . CYS A 1 183 ? -26.568 0.188 33.413 1.00 74.62 183 CYS A C 1
ATOM 1392 O O . CYS A 1 183 ? -27.718 0.489 33.086 1.00 74.62 183 CYS A O 1
ATOM 1394 N N . GLU A 1 184 ? -26.118 -1.066 33.290 1.00 64.62 184 GLU A N 1
ATOM 1395 C CA . GLU A 1 184 ? -26.878 -2.171 32.674 1.00 64.62 184 GLU A CA 1
ATOM 1396 C C . GLU A 1 184 ? -28.268 -2.418 33.292 1.00 64.62 184 GLU A C 1
ATOM 1398 O O . GLU A 1 184 ? -29.158 -2.997 32.661 1.00 64.62 184 GLU A O 1
ATOM 1403 N N . ALA A 1 185 ? -28.492 -1.992 34.539 1.00 72.06 185 ALA A N 1
ATOM 1404 C CA . ALA A 1 185 ? -29.790 -2.128 35.191 1.00 72.06 185 ALA A CA 1
ATOM 1405 C C . ALA A 1 185 ? -30.877 -1.227 34.568 1.00 72.06 185 ALA A C 1
ATOM 1407 O O . ALA A 1 185 ? -32.065 -1.516 34.740 1.00 72.06 185 ALA A O 1
ATOM 1408 N N . MET A 1 186 ? -30.497 -0.183 33.819 1.00 77.81 186 MET A N 1
ATOM 1409 C CA . MET A 1 186 ? -31.413 0.828 33.285 1.00 77.81 186 MET A CA 1
ATOM 1410 C C . MET A 1 186 ? -32.438 0.261 32.303 1.00 77.81 186 MET A C 1
ATOM 1412 O O . MET A 1 186 ? -33.628 0.521 32.461 1.00 77.81 186 MET A O 1
ATOM 1416 N N . GLY A 1 187 ? -32.029 -0.572 31.341 1.00 73.62 187 GLY A N 1
ATOM 1417 C CA . GLY A 1 187 ? -32.943 -1.112 30.328 1.00 73.62 187 GLY A CA 1
ATOM 1418 C C . GLY A 1 187 ? -34.078 -1.970 30.895 1.00 73.62 187 GLY A C 1
ATOM 1419 O O . GLY A 1 187 ? -35.165 -2.002 30.328 1.00 73.62 187 GLY A O 1
ATOM 1420 N N . ARG A 1 188 ? -33.859 -2.631 32.042 1.00 79.06 188 ARG A N 1
ATOM 1421 C CA . ARG A 1 188 ? -34.908 -3.405 32.733 1.00 79.06 188 ARG A CA 1
ATOM 1422 C C . ARG A 1 188 ? -35.875 -2.522 33.515 1.00 79.06 188 ARG A C 1
ATOM 1424 O O . ARG A 1 188 ? -37.043 -2.877 33.637 1.00 79.06 188 ARG A O 1
ATOM 1431 N N . ARG A 1 189 ? -35.382 -1.419 34.081 1.00 83.69 189 ARG A N 1
ATOM 1432 C CA . ARG A 1 189 ? -36.158 -0.523 34.950 1.00 83.69 189 ARG A CA 1
ATOM 1433 C C . ARG A 1 189 ? -36.967 0.496 34.148 1.00 83.69 189 ARG A C 1
ATOM 1435 O O . ARG A 1 189 ? -38.090 0.797 34.532 1.00 83.69 189 ARG A O 1
ATOM 1442 N N . HIS A 1 190 ? -36.421 0.952 33.021 1.00 89.00 190 HIS A N 1
ATOM 1443 C CA . HIS A 1 190 ? -36.988 2.010 32.181 1.00 89.00 190 HIS A CA 1
ATOM 1444 C C . HIS A 1 190 ? -36.974 1.603 30.695 1.00 89.00 190 HIS A C 1
ATOM 1446 O O . HIS A 1 190 ? -36.097 2.036 29.938 1.00 89.00 190 HIS A O 1
ATOM 1452 N N . PRO A 1 191 ? -37.913 0.751 30.242 1.00 88.38 191 PRO A N 1
ATOM 1453 C CA . PRO A 1 191 ? -37.946 0.259 28.859 1.00 88.38 191 PRO A CA 1
ATOM 1454 C C . PRO A 1 191 ? -38.138 1.377 27.816 1.00 88.38 191 PRO A C 1
ATOM 1456 O O . PRO A 1 191 ? -37.755 1.228 26.655 1.00 88.38 191 PRO A O 1
ATOM 1459 N N . GLU A 1 192 ? -38.692 2.527 28.208 1.00 92.69 192 GLU A N 1
ATOM 1460 C CA . GLU A 1 192 ? -38.854 3.691 27.339 1.00 92.69 192 GLU A CA 1
ATOM 1461 C C . GLU A 1 192 ? -37.529 4.363 26.951 1.00 92.69 192 GLU A C 1
ATOM 1463 O O . GLU A 1 192 ? -37.486 5.056 25.931 1.00 92.69 192 GLU A O 1
ATOM 1468 N N . LEU A 1 193 ? -36.452 4.165 27.726 1.00 94.25 193 LEU A N 1
ATOM 1469 C CA . LEU A 1 193 ? -35.158 4.814 27.493 1.00 94.25 193 LEU A CA 1
ATOM 1470 C C . LEU A 1 193 ? -34.617 4.487 26.096 1.00 94.25 193 LEU A C 1
ATOM 1472 O O . LEU A 1 193 ? -34.196 5.389 25.373 1.00 94.25 193 LEU A O 1
ATOM 1476 N N . GLY A 1 194 ? -34.712 3.221 25.676 1.00 94.81 194 GLY A N 1
ATOM 1477 C CA . GLY A 1 194 ? -34.226 2.781 24.367 1.00 94.81 194 GLY A CA 1
ATOM 1478 C C . GLY A 1 194 ? -34.922 3.494 23.209 1.00 94.81 194 GLY A C 1
ATOM 1479 O O . GLY A 1 194 ? -34.265 3.977 22.292 1.00 94.81 194 GLY A O 1
ATOM 1480 N N . ALA A 1 195 ? -36.246 3.663 23.283 1.00 96.50 195 ALA A N 1
ATOM 1481 C CA . ALA A 1 195 ? -37.009 4.389 22.267 1.00 96.50 195 ALA A CA 1
ATOM 1482 C C . ALA A 1 195 ? -36.670 5.889 22.216 1.00 96.50 195 ALA A C 1
ATOM 1484 O O . ALA A 1 195 ? -36.843 6.522 21.175 1.00 96.50 195 ALA A O 1
ATOM 1485 N N . ARG A 1 196 ? -36.230 6.481 23.333 1.00 97.31 196 ARG A N 1
ATOM 1486 C CA . ARG A 1 196 ? -35.844 7.898 23.402 1.00 97.31 196 ARG A CA 1
ATOM 1487 C C . ARG A 1 196 ? -34.432 8.126 22.882 1.00 97.31 196 ARG A C 1
ATOM 1489 O O . ARG A 1 196 ? -34.260 8.980 22.021 1.00 97.31 196 ARG A O 1
ATOM 1496 N N . LEU A 1 197 ? -33.462 7.327 23.325 1.00 97.38 197 LEU A N 1
ATOM 1497 C CA . LEU A 1 197 ? -32.091 7.381 22.811 1.00 97.38 197 LEU A CA 1
ATOM 1498 C C . LEU A 1 197 ? -32.043 7.059 21.313 1.00 97.38 197 LEU A C 1
ATOM 1500 O O . LEU A 1 197 ? -31.324 7.718 20.574 1.00 97.38 197 LEU A O 1
ATOM 1504 N N . ALA A 1 198 ? -32.888 6.145 20.826 1.00 97.44 198 ALA A N 1
ATOM 1505 C CA . ALA A 1 198 ? -33.044 5.889 19.394 1.00 97.44 198 ALA A CA 1
ATOM 1506 C C . ALA A 1 198 ? -33.457 7.143 18.595 1.00 97.44 198 ALA A C 1
ATOM 1508 O O . ALA A 1 198 ? -32.993 7.336 17.473 1.00 97.44 198 ALA A O 1
ATOM 1509 N N . ARG A 1 199 ? -34.280 8.031 19.176 1.00 97.75 199 ARG A N 1
ATOM 1510 C CA . ARG A 1 199 ? -34.620 9.317 18.542 1.00 97.75 199 ARG A CA 1
ATOM 1511 C C . ARG A 1 199 ? -33.442 10.281 18.530 1.00 97.75 199 ARG A C 1
ATOM 1513 O O . ARG A 1 199 ? -33.255 10.950 17.520 1.00 97.75 199 ARG A O 1
ATOM 1520 N N . VAL A 1 200 ? -32.649 10.337 19.602 1.00 97.56 200 VAL A N 1
ATOM 1521 C CA . VAL A 1 200 ? -31.419 11.151 19.637 1.00 97.56 200 VAL A CA 1
ATOM 1522 C C . VAL A 1 200 ? -30.403 10.626 18.619 1.00 97.56 200 VAL A C 1
ATOM 1524 O O . VAL A 1 200 ? -29.815 11.410 17.886 1.00 97.56 200 VAL A O 1
ATOM 1527 N N . LEU A 1 201 ? -30.267 9.307 18.476 1.00 97.00 201 LEU A N 1
ATOM 1528 C CA . LEU A 1 201 ? -29.422 8.688 17.454 1.00 97.00 201 LEU A CA 1
ATOM 1529 C C . LEU A 1 201 ? -29.840 9.083 16.024 1.00 97.00 201 LEU A C 1
ATOM 1531 O O . LEU A 1 201 ? -28.987 9.384 15.191 1.00 97.00 201 LEU A O 1
ATOM 1535 N N . ASP A 1 202 ? -31.142 9.108 15.726 1.00 96.44 202 ASP A N 1
ATOM 1536 C CA . ASP A 1 202 ? -31.636 9.472 14.391 1.00 96.44 202 ASP A CA 1
ATOM 1537 C C . ASP A 1 202 ? -31.635 10.988 14.119 1.00 96.44 202 ASP A C 1
ATOM 1539 O O . ASP A 1 202 ? -31.420 11.402 12.976 1.00 96.44 202 ASP A O 1
ATOM 1543 N N . HIS A 1 203 ? -31.915 11.807 15.139 1.00 96.06 203 HIS A N 1
ATOM 1544 C CA . HIS A 1 203 ? -32.277 13.224 14.982 1.00 96.06 203 HIS A CA 1
ATOM 1545 C C . HIS A 1 203 ? -31.447 14.200 15.824 1.00 96.06 203 HIS A C 1
ATOM 1547 O O . HIS A 1 203 ? -31.710 15.401 15.786 1.00 96.06 203 HIS A O 1
ATOM 1553 N N . GLY A 1 204 ? -30.450 13.719 16.567 1.00 93.69 204 GLY A N 1
ATOM 1554 C CA . GLY A 1 204 ? -29.531 14.557 17.334 1.00 93.69 204 GLY A CA 1
ATOM 1555 C C . GLY A 1 204 ? -28.866 15.602 16.439 1.00 93.69 204 GLY A C 1
ATOM 1556 O O . GLY A 1 204 ? -28.571 15.326 15.267 1.00 93.69 204 GLY A O 1
ATOM 1557 N N . LYS A 1 205 ? -28.683 16.812 16.978 1.00 89.81 205 LYS A N 1
ATOM 1558 C CA . LYS A 1 205 ? -28.175 17.972 16.228 1.00 89.81 205 LYS A CA 1
ATOM 1559 C C . LYS A 1 205 ? -26.699 17.824 15.863 1.00 89.81 205 LYS A C 1
ATOM 1561 O O . LYS A 1 205 ? -26.322 18.193 14.758 1.00 89.81 205 LYS A O 1
ATOM 1566 N N . THR A 1 206 ? -25.907 17.255 16.768 1.00 89.88 206 THR A N 1
ATOM 1567 C CA . THR A 1 206 ? -24.465 17.036 16.609 1.00 89.88 206 THR A CA 1
ATOM 1568 C C . THR A 1 206 ? -24.156 15.546 16.483 1.00 89.88 206 THR A C 1
ATOM 1570 O O . THR A 1 206 ? -24.974 14.688 16.838 1.00 89.88 206 THR A O 1
ATOM 1573 N N . TRP A 1 207 ? -22.972 15.214 15.973 1.00 90.12 207 TRP A N 1
ATOM 1574 C CA . TRP A 1 207 ? -22.517 13.826 15.932 1.00 90.12 207 TRP A CA 1
ATOM 1575 C C . TRP A 1 207 ? -22.174 13.278 17.307 1.00 90.12 207 TRP A C 1
ATOM 1577 O O . TRP A 1 207 ? -22.589 12.163 17.610 1.00 90.12 207 TRP A O 1
ATOM 1587 N N . ALA A 1 208 ? -21.552 14.085 18.165 1.00 88.81 208 ALA A N 1
ATOM 1588 C CA . ALA A 1 208 ? -21.257 13.703 19.540 1.00 88.81 208 ALA A CA 1
ATOM 1589 C C . ALA A 1 208 ? -22.528 13.324 20.328 1.00 88.81 208 ALA A C 1
ATOM 1591 O O . ALA A 1 208 ? -22.537 12.359 21.097 1.00 88.81 208 ALA A O 1
ATOM 1592 N N . ALA A 1 209 ? -23.652 14.005 20.060 1.00 93.38 209 ALA A N 1
ATOM 1593 C CA . ALA A 1 209 ? -24.948 13.647 20.631 1.00 93.38 209 ALA A CA 1
ATOM 1594 C C . ALA A 1 209 ? -25.440 12.269 20.158 1.00 93.38 209 ALA A C 1
ATOM 1596 O O . ALA A 1 209 ? -25.868 11.422 20.948 1.00 93.38 209 ALA A O 1
ATOM 1597 N N . ARG A 1 210 ? -25.353 12.015 18.847 1.00 95.62 210 ARG A N 1
ATOM 1598 C CA . ARG A 1 210 ? -25.743 10.729 18.246 1.00 95.62 210 ARG A CA 1
ATOM 1599 C C . ARG A 1 210 ? -24.848 9.591 18.711 1.00 95.62 210 ARG A C 1
ATOM 1601 O O . ARG A 1 210 ? -25.343 8.495 18.949 1.00 95.62 210 ARG A O 1
ATOM 1608 N N . GLU A 1 211 ? -23.556 9.845 18.842 1.00 92.75 211 GLU A N 1
ATOM 1609 C CA . GLU A 1 211 ? -22.578 8.886 19.331 1.00 92.75 211 GLU A CA 1
ATOM 1610 C C . GLU A 1 211 ? -22.839 8.522 20.793 1.00 92.75 211 GLU A C 1
ATOM 1612 O O . GLU A 1 211 ? -22.947 7.339 21.113 1.00 92.75 211 GLU A O 1
ATOM 1617 N N . THR A 1 212 ? -23.040 9.518 21.660 1.00 92.81 212 THR A N 1
ATOM 1618 C CA . THR A 1 212 ? -23.410 9.293 23.065 1.00 92.81 212 THR A CA 1
ATOM 1619 C C . THR A 1 212 ? -24.694 8.470 23.162 1.00 92.81 212 THR A C 1
ATOM 1621 O O . THR A 1 212 ? -24.754 7.488 23.904 1.00 92.81 212 THR A O 1
ATOM 1624 N N . ALA A 1 213 ? -25.703 8.801 22.349 1.00 96.25 213 ALA A N 1
ATOM 1625 C CA . ALA A 1 213 ? -26.935 8.027 22.278 1.00 96.25 213 ALA A CA 1
ATOM 1626 C C . ALA A 1 213 ? -26.710 6.585 21.788 1.00 96.25 213 ALA A C 1
ATOM 1628 O O . ALA A 1 213 ? -27.271 5.661 22.377 1.00 96.25 213 ALA A O 1
ATOM 1629 N N . ALA A 1 214 ? -25.894 6.374 20.746 1.00 95.00 214 ALA A N 1
ATOM 1630 C CA . ALA A 1 214 ? -25.538 5.044 20.251 1.00 95.00 214 ALA A CA 1
ATOM 1631 C C . ALA A 1 214 ? -24.862 4.215 21.347 1.00 95.00 214 ALA A C 1
ATOM 1633 O O . ALA A 1 214 ? -25.318 3.113 21.642 1.00 95.00 214 ALA A O 1
ATOM 1634 N N . ARG A 1 215 ? -23.843 4.776 22.004 1.00 92.56 215 ARG A N 1
ATOM 1635 C CA . ARG A 1 215 ? -23.096 4.135 23.089 1.00 92.56 215 ARG A CA 1
ATOM 1636 C C . ARG A 1 215 ? -24.009 3.722 24.242 1.00 92.56 215 ARG A C 1
ATOM 1638 O O . ARG A 1 215 ? -23.951 2.581 24.689 1.00 92.56 215 ARG A O 1
ATOM 1645 N N . TRP A 1 216 ? -24.918 4.589 24.689 1.00 94.12 216 TRP A N 1
ATOM 1646 C CA . TRP A 1 216 ? -25.812 4.291 25.820 1.00 94.12 216 TRP A CA 1
ATOM 1647 C C . TRP A 1 216 ? -26.957 3.329 25.503 1.00 94.12 216 TRP A C 1
ATOM 1649 O O . TRP A 1 216 ? -27.535 2.739 26.423 1.00 94.12 216 TRP A O 1
ATOM 1659 N N . LEU A 1 217 ? -27.269 3.091 24.225 1.00 95.31 217 LEU A N 1
ATOM 1660 C CA . LEU A 1 217 ? -28.201 2.023 23.855 1.00 95.31 217 LEU A CA 1
ATOM 1661 C C . LEU A 1 217 ? -27.694 0.638 24.295 1.00 95.31 217 LEU A C 1
ATOM 1663 O O . LEU A 1 217 ? -28.520 -0.246 24.533 1.00 95.31 217 LEU A O 1
ATOM 1667 N N . SER A 1 218 ? -26.385 0.457 24.515 1.00 90.88 218 SER A N 1
ATOM 1668 C CA . SER A 1 218 ? -25.799 -0.766 25.092 1.00 90.88 218 SER A CA 1
ATOM 1669 C C . SER A 1 218 ? -26.395 -1.149 26.456 1.00 90.88 218 SER A C 1
ATOM 1671 O O . SER A 1 218 ? -26.457 -2.337 26.768 1.00 90.88 218 SER A O 1
ATOM 1673 N N . PHE A 1 219 ? -26.966 -0.198 27.206 1.00 87.19 219 PHE A N 1
ATOM 1674 C CA . PHE A 1 219 ? -27.585 -0.436 28.517 1.00 87.19 219 PHE A CA 1
ATOM 1675 C C . PHE A 1 219 ? -29.126 -0.388 28.503 1.00 87.19 219 PHE A C 1
ATOM 1677 O O . PHE A 1 219 ? -29.766 -0.646 29.525 1.00 87.19 219 PHE A O 1
ATOM 1684 N N . ALA A 1 220 ? -29.752 -0.069 27.363 1.00 89.81 220 ALA A N 1
ATOM 1685 C CA . ALA A 1 220 ? -31.204 0.114 27.235 1.00 89.81 220 ALA A CA 1
ATOM 1686 C C . ALA A 1 220 ? -31.946 -1.150 26.738 1.00 89.81 220 ALA A C 1
ATOM 1688 O O . ALA A 1 220 ? -31.322 -2.141 26.340 1.00 89.81 220 ALA A O 1
ATOM 1689 N N . ASP A 1 221 ? -33.289 -1.131 26.743 1.00 90.62 221 ASP A N 1
ATOM 1690 C CA . ASP A 1 221 ? -34.102 -2.098 25.980 1.00 90.62 221 ASP A CA 1
ATOM 1691 C C . ASP A 1 221 ? -34.015 -1.773 24.481 1.00 90.62 221 ASP A C 1
ATOM 1693 O O . ASP A 1 221 ? -34.381 -0.686 24.029 1.00 90.62 221 ASP A O 1
ATOM 1697 N N . LEU A 1 222 ? -33.520 -2.730 23.699 1.00 93.44 222 LEU A N 1
ATOM 1698 C CA . LEU A 1 222 ? -33.207 -2.536 22.289 1.00 93.44 222 LEU A CA 1
ATOM 1699 C C . LEU A 1 222 ? -34.395 -2.717 21.351 1.00 93.44 222 LEU A C 1
ATOM 1701 O O . LEU A 1 222 ? -34.293 -2.312 20.194 1.00 93.44 222 LEU A O 1
ATOM 1705 N N . ARG A 1 223 ? -35.519 -3.307 21.789 1.00 93.19 223 ARG A N 1
ATOM 1706 C CA . ARG A 1 223 ? -36.614 -3.679 20.865 1.00 93.19 223 ARG A CA 1
ATOM 1707 C C . ARG A 1 223 ? -37.085 -2.507 20.005 1.00 93.19 223 ARG A C 1
ATOM 1709 O O . ARG A 1 223 ? -37.285 -2.672 18.806 1.00 93.19 223 ARG A O 1
ATOM 1716 N N . ALA A 1 224 ? -37.225 -1.329 20.610 1.00 93.81 224 ALA A N 1
ATOM 1717 C CA . ALA A 1 224 ? -37.627 -0.110 19.913 1.00 93.81 224 ALA A CA 1
ATOM 1718 C C . ALA A 1 224 ? -36.471 0.587 19.168 1.00 93.81 224 ALA A C 1
ATOM 1720 O O . ALA A 1 224 ? -36.727 1.364 18.253 1.00 93.81 224 ALA A O 1
ATOM 1721 N N . ALA A 1 225 ? -35.217 0.313 19.542 1.00 96.62 225 ALA A N 1
ATOM 1722 C CA . ALA A 1 225 ? -34.025 0.964 18.997 1.00 96.62 225 ALA A CA 1
ATOM 1723 C C . ALA A 1 225 ? -33.413 0.239 17.787 1.00 96.62 225 ALA A C 1
ATOM 1725 O O . ALA A 1 225 ? -32.694 0.865 17.010 1.00 96.62 225 ALA A O 1
ATOM 1726 N N . ILE A 1 226 ? -33.714 -1.051 17.586 1.00 97.62 226 ILE A N 1
ATOM 1727 C CA . ILE A 1 226 ? -33.186 -1.864 16.474 1.00 97.62 226 ILE A CA 1
ATOM 1728 C C . ILE A 1 226 ? -33.295 -1.158 15.105 1.00 97.62 226 ILE A C 1
ATOM 1730 O O . ILE A 1 226 ? -32.289 -1.118 14.393 1.00 97.62 226 ILE A O 1
ATOM 1734 N N . PRO A 1 227 ? -34.442 -0.567 14.703 1.00 98.00 227 PRO A N 1
ATOM 1735 C CA . PRO A 1 227 ? -34.531 0.117 13.413 1.00 98.00 227 PRO A CA 1
ATOM 1736 C C . PRO A 1 227 ? -33.574 1.311 13.288 1.00 98.00 227 PRO A C 1
ATOM 1738 O O . PRO A 1 227 ? -33.018 1.534 12.214 1.00 98.00 227 PRO A O 1
ATOM 1741 N N . SER A 1 228 ? -33.370 2.065 14.372 1.00 98.00 228 SER A N 1
ATOM 1742 C CA . SER A 1 228 ? -32.454 3.212 14.414 1.00 98.00 228 SER A CA 1
ATOM 1743 C C . SER A 1 228 ? -30.995 2.765 14.376 1.00 98.00 228 SER A C 1
ATOM 1745 O O . SER A 1 228 ? -30.217 3.325 13.613 1.00 98.00 228 SER A O 1
ATOM 1747 N N . LEU A 1 229 ? -30.634 1.699 15.099 1.00 98.06 229 LEU A N 1
ATOM 1748 C CA . LEU A 1 229 ? -29.290 1.106 15.051 1.00 98.06 229 LEU A CA 1
ATOM 1749 C C . LEU A 1 229 ? -28.937 0.629 13.632 1.00 98.06 229 LEU A C 1
ATOM 1751 O O . LEU A 1 229 ? -27.863 0.930 13.123 1.00 98.06 229 LEU A O 1
ATOM 1755 N N . ARG A 1 230 ? -29.867 -0.029 12.928 1.00 98.12 230 ARG A N 1
ATOM 1756 C CA . ARG A 1 230 ? -29.642 -0.449 11.530 1.00 98.12 230 ARG A CA 1
ATOM 1757 C C . ARG A 1 230 ? -29.510 0.725 10.556 1.00 98.12 230 ARG A C 1
ATOM 1759 O O . ARG A 1 230 ? -28.772 0.629 9.578 1.00 98.12 230 ARG A O 1
ATOM 1766 N N . ARG A 1 231 ? -30.207 1.842 10.800 1.00 97.38 231 ARG A N 1
ATOM 1767 C CA . ARG A 1 231 ? -29.986 3.090 10.047 1.00 97.38 231 ARG A CA 1
ATOM 1768 C C . ARG A 1 231 ? -28.638 3.722 10.383 1.00 97.38 231 ARG A C 1
ATOM 1770 O O . ARG A 1 231 ? -27.997 4.246 9.479 1.00 97.38 231 ARG A O 1
ATOM 1777 N N . ALA A 1 232 ? -28.210 3.655 11.643 1.00 96.62 232 ALA A N 1
ATOM 1778 C CA . ALA A 1 232 ? -26.939 4.196 12.115 1.00 96.62 232 ALA A CA 1
ATOM 1779 C C . ALA A 1 232 ? -25.729 3.539 11.434 1.00 96.62 232 ALA A C 1
ATOM 1781 O O . ALA A 1 232 ? -24.775 4.243 11.120 1.00 96.62 232 ALA A O 1
ATOM 1782 N N . LEU A 1 233 ? -25.813 2.247 11.088 1.00 96.75 233 LEU A N 1
ATOM 1783 C CA . LEU A 1 233 ? -24.796 1.567 10.273 1.00 96.75 233 LEU A CA 1
ATOM 1784 C C . LEU A 1 233 ? -24.530 2.267 8.932 1.00 96.75 233 LEU A C 1
ATOM 1786 O O . LEU A 1 233 ? -23.410 2.233 8.450 1.00 96.75 233 LEU A O 1
ATOM 1790 N N . ARG A 1 234 ? -25.534 2.941 8.356 1.00 95.75 234 ARG A N 1
ATOM 1791 C CA . ARG A 1 234 ? -25.440 3.632 7.058 1.00 95.75 234 ARG A CA 1
ATOM 1792 C C . ARG A 1 234 ? -25.082 5.117 7.170 1.00 95.75 234 ARG A C 1
ATOM 1794 O O . ARG A 1 234 ? -25.213 5.865 6.206 1.00 95.75 234 ARG A O 1
ATOM 1801 N N . ARG A 1 235 ? -24.725 5.599 8.365 1.00 92.31 235 ARG A N 1
ATOM 1802 C CA . ARG A 1 235 ? -24.409 7.017 8.608 1.00 92.31 235 ARG A CA 1
ATOM 1803 C C . ARG A 1 235 ? -22.922 7.274 8.416 1.00 92.31 235 ARG A C 1
ATOM 1805 O O . ARG A 1 235 ? -22.139 6.430 8.819 1.00 92.31 235 ARG A O 1
ATOM 1812 N N . PRO A 1 236 ? -22.496 8.419 7.879 1.00 89.06 236 PRO A N 1
ATOM 1813 C CA . PRO A 1 236 ? -21.090 8.660 7.566 1.00 89.06 236 PRO A CA 1
ATOM 1814 C C . PRO A 1 236 ? -20.308 9.142 8.814 1.00 89.06 236 PRO A C 1
ATOM 1816 O O . PRO A 1 236 ? -19.823 10.263 8.889 1.00 89.06 236 PRO A O 1
ATOM 1819 N N . HIS A 1 237 ? -20.286 8.307 9.863 1.00 87.12 237 HIS A N 1
ATOM 1820 C CA . HIS A 1 237 ? -19.589 8.561 11.130 1.00 87.12 237 HIS A CA 1
ATOM 1821 C C . HIS A 1 237 ? -19.146 7.245 11.785 1.00 87.12 237 HIS A C 1
ATOM 1823 O O . HIS A 1 237 ? -19.983 6.449 12.222 1.00 87.12 237 HIS A O 1
ATOM 1829 N N . ALA A 1 238 ? -17.835 7.022 11.900 1.00 85.75 238 ALA A N 1
ATOM 1830 C CA . ALA A 1 238 ? -17.269 5.716 12.250 1.00 85.75 238 ALA A CA 1
ATOM 1831 C C . ALA A 1 238 ? -17.691 5.226 13.645 1.00 85.75 238 ALA A C 1
ATOM 1833 O O . ALA A 1 238 ? -18.177 4.106 13.777 1.00 85.75 238 ALA A O 1
ATOM 1834 N N . ARG A 1 239 ? -17.618 6.078 14.680 1.00 87.12 239 ARG A N 1
ATOM 1835 C CA . ARG A 1 239 ? -17.974 5.677 16.061 1.00 87.12 239 ARG A CA 1
ATOM 1836 C C . ARG A 1 239 ? -19.453 5.317 16.223 1.00 87.12 239 ARG A C 1
ATOM 1838 O O . ARG A 1 239 ? -19.782 4.304 16.829 1.00 87.12 239 ARG A O 1
ATOM 1845 N N . VAL A 1 240 ? -20.353 6.088 15.607 1.00 92.56 240 VAL A N 1
ATOM 1846 C CA . VAL A 1 240 ? -21.791 5.775 15.560 1.00 92.56 240 VAL A CA 1
ATOM 1847 C C . VAL A 1 240 ? -22.040 4.414 14.905 1.00 92.56 240 VAL A C 1
ATOM 1849 O O . VAL A 1 240 ? -22.840 3.633 15.424 1.00 92.56 240 VAL A O 1
ATOM 1852 N N . ARG A 1 241 ? -21.355 4.104 13.794 1.00 93.56 241 ARG A N 1
ATOM 1853 C CA . ARG A 1 241 ? -21.455 2.779 13.162 1.00 93.56 241 ARG A CA 1
ATOM 1854 C C . ARG A 1 241 ? -20.927 1.681 14.055 1.00 93.56 241 ARG A C 1
ATOM 1856 O O . ARG A 1 241 ? -21.583 0.654 14.170 1.00 93.56 241 ARG A O 1
ATOM 1863 N N . TRP A 1 242 ? -19.765 1.898 14.659 1.00 93.56 242 TRP A N 1
ATOM 1864 C CA . TRP A 1 242 ? -19.122 0.919 15.514 1.00 93.56 242 TRP A CA 1
ATOM 1865 C C . TRP A 1 242 ? -20.025 0.524 16.678 1.00 93.56 242 TRP A C 1
ATOM 1867 O O . TRP A 1 242 ? -20.382 -0.648 16.769 1.00 93.56 242 TRP A O 1
ATOM 1877 N N . PHE A 1 243 ? -20.509 1.490 17.466 1.00 94.56 243 PHE A N 1
ATOM 1878 C CA . PHE A 1 243 ? -21.434 1.203 18.566 1.00 94.56 243 PHE A CA 1
ATOM 1879 C C . PHE A 1 243 ? -22.719 0.534 18.075 1.00 94.56 243 PHE A C 1
ATOM 1881 O O . PHE A 1 243 ? -23.212 -0.410 18.690 1.00 94.56 243 PHE A O 1
ATOM 1888 N N . ALA A 1 244 ? -23.270 0.980 16.941 1.00 97.06 244 ALA A N 1
ATOM 1889 C CA . ALA A 1 244 ? -24.457 0.345 16.384 1.00 97.06 244 ALA A CA 1
ATOM 1890 C C . ALA A 1 244 ? -24.204 -1.118 15.985 1.00 97.06 244 ALA A C 1
ATOM 1892 O O . ALA A 1 244 ? -25.047 -1.978 16.254 1.00 97.06 244 ALA A O 1
ATOM 1893 N N . LEU A 1 245 ? -23.056 -1.405 15.371 1.00 97.31 245 LEU A N 1
ATOM 1894 C CA . LEU A 1 245 ? -22.658 -2.740 14.941 1.00 97.31 245 LEU A CA 1
ATOM 1895 C C . LEU A 1 245 ? -22.394 -3.654 16.139 1.00 97.31 245 LEU A C 1
ATOM 1897 O O . LEU A 1 245 ? -22.941 -4.753 16.182 1.00 97.31 245 LEU A O 1
ATOM 1901 N N . GLU A 1 246 ? -21.628 -3.186 17.121 1.00 96.12 246 GLU A N 1
ATOM 1902 C CA . GLU A 1 246 ? -21.320 -3.897 18.365 1.00 96.12 246 GLU A CA 1
ATOM 1903 C C . GLU A 1 246 ? -22.607 -4.284 19.111 1.00 96.12 246 GLU A C 1
ATOM 1905 O O . GLU A 1 246 ? -22.864 -5.463 19.362 1.00 96.12 246 GLU A O 1
ATOM 1910 N N . ILE A 1 247 ? -23.507 -3.320 19.343 1.00 96.19 247 ILE A N 1
ATOM 1911 C CA . ILE A 1 247 ? -24.785 -3.564 20.027 1.00 96.19 247 ILE A CA 1
ATOM 1912 C C . ILE A 1 247 ? -25.645 -4.574 19.259 1.00 96.19 247 ILE A C 1
ATOM 1914 O O . ILE A 1 247 ? -26.255 -5.469 19.862 1.00 96.19 247 ILE A O 1
ATOM 1918 N N . LEU A 1 248 ? -25.720 -4.448 17.930 1.00 97.69 248 LEU A N 1
ATOM 1919 C CA . LEU A 1 248 ? -26.464 -5.391 17.098 1.00 97.69 248 LEU A CA 1
ATOM 1920 C C . LEU A 1 248 ? -25.833 -6.789 17.131 1.00 97.69 248 LEU A C 1
ATOM 1922 O O . LEU A 1 248 ? -26.573 -7.766 17.164 1.00 97.69 248 LEU A O 1
ATOM 1926 N N . LEU A 1 249 ? -24.507 -6.916 17.177 1.00 96.38 249 LEU A N 1
ATOM 1927 C CA . LEU A 1 249 ? -23.815 -8.208 17.235 1.00 96.38 249 LEU A CA 1
ATOM 1928 C C . LEU A 1 249 ? -23.958 -8.924 18.575 1.00 96.38 249 LEU A C 1
ATOM 1930 O O . LEU A 1 249 ? -24.077 -10.154 18.598 1.00 96.38 249 LEU A O 1
ATOM 1934 N N . GLU A 1 250 ? -23.889 -8.184 19.676 1.00 95.56 250 GLU A N 1
ATOM 1935 C CA . GLU A 1 250 ? -23.842 -8.762 21.017 1.00 95.56 250 GLU A CA 1
ATOM 1936 C C . GLU A 1 250 ? -25.231 -8.955 21.612 1.00 95.56 250 GLU A C 1
ATOM 1938 O O . GLU A 1 250 ? -25.559 -10.023 22.132 1.00 95.56 250 GLU A O 1
ATOM 1943 N N . ARG A 1 251 ? -26.084 -7.931 21.507 1.00 94.88 251 ARG A N 1
ATOM 1944 C CA . ARG A 1 251 ? -27.363 -7.885 22.225 1.00 94.88 251 ARG A CA 1
ATOM 1945 C C . ARG A 1 251 ? -28.568 -8.169 21.333 1.00 94.88 251 ARG A C 1
ATOM 1947 O O . ARG A 1 251 ? -29.617 -8.573 21.840 1.00 94.88 251 ARG A O 1
ATOM 1954 N N . ALA A 1 252 ? -28.442 -7.996 20.017 1.00 95.50 252 ALA A N 1
ATOM 1955 C CA . ALA A 1 252 ? -29.518 -8.259 19.061 1.00 95.50 252 ALA A CA 1
ATOM 1956 C C . ALA A 1 252 ? -29.053 -8.995 17.782 1.00 95.50 252 ALA A C 1
ATOM 1958 O O . ALA A 1 252 ? -29.442 -8.586 16.686 1.00 95.50 252 ALA A O 1
ATOM 1959 N N . PRO A 1 253 ? -28.303 -10.117 17.870 1.00 95.94 253 PRO A N 1
ATOM 1960 C CA . PRO A 1 253 ? -27.630 -10.729 16.713 1.00 95.94 253 PRO A CA 1
ATOM 1961 C C . PRO A 1 253 ? -28.573 -11.140 15.577 1.00 95.94 253 PRO A C 1
ATOM 1963 O O . PRO A 1 253 ? -28.186 -11.142 14.417 1.00 95.94 253 PRO A O 1
ATOM 1966 N N . ARG A 1 254 ? -29.839 -11.454 15.886 1.00 96.50 254 ARG A N 1
ATOM 1967 C CA . ARG A 1 254 ? -30.862 -11.792 14.877 1.00 96.50 254 ARG A CA 1
ATOM 1968 C C . ARG A 1 254 ? -31.350 -10.588 14.065 1.00 96.50 254 ARG A C 1
ATOM 1970 O O . ARG A 1 254 ? -32.043 -10.779 13.072 1.00 96.50 254 ARG A O 1
ATOM 1977 N N . ALA A 1 255 ? -31.076 -9.370 14.528 1.00 97.00 255 ALA A N 1
ATOM 1978 C CA . ALA A 1 255 ? -31.471 -8.138 13.860 1.00 97.00 255 ALA A CA 1
ATOM 1979 C C . ALA A 1 255 ? -30.416 -7.636 12.865 1.00 97.00 255 ALA A C 1
ATOM 1981 O O . ALA A 1 255 ? -30.772 -6.874 11.966 1.00 97.00 255 ALA A O 1
ATOM 1982 N N . LEU A 1 256 ? -29.153 -8.053 13.009 1.00 97.56 256 LEU A N 1
ATOM 1983 C CA . LEU A 1 256 ? -28.099 -7.757 12.045 1.00 97.56 256 LEU A CA 1
ATOM 1984 C C . LEU A 1 256 ? -28.264 -8.657 10.816 1.00 97.56 256 LEU A C 1
ATOM 1986 O O . LEU A 1 256 ? -28.237 -9.882 10.931 1.00 97.56 256 LEU A O 1
ATOM 1990 N N . SER A 1 257 ? -28.463 -8.056 9.645 1.00 97.25 257 SER A N 1
ATOM 1991 C CA . SER A 1 257 ? -28.687 -8.797 8.400 1.00 97.25 257 SER A CA 1
ATOM 1992 C C . SER A 1 257 ? -27.439 -8.859 7.519 1.00 97.25 257 SER A C 1
ATOM 1994 O O . SER A 1 257 ? -26.525 -8.048 7.666 1.00 97.25 257 SER A O 1
ATOM 1996 N N . ALA A 1 258 ? -27.432 -9.794 6.562 1.00 97.75 258 ALA A N 1
ATOM 1997 C CA . ALA A 1 258 ? -26.399 -9.873 5.528 1.00 97.75 258 ALA A CA 1
ATOM 1998 C C . ALA A 1 258 ? -26.276 -8.567 4.736 1.00 97.75 258 ALA A C 1
ATOM 2000 O O . ALA A 1 258 ? -25.161 -8.111 4.519 1.00 97.75 258 ALA A O 1
ATOM 2001 N N . ASP A 1 259 ? -27.396 -7.925 4.399 1.00 98.00 259 ASP A N 1
ATOM 2002 C CA . ASP A 1 259 ? -27.408 -6.663 3.650 1.00 98.00 259 ASP A CA 1
ATOM 2003 C C . ASP A 1 259 ? -26.741 -5.518 4.421 1.00 98.00 259 ASP A C 1
ATOM 2005 O O . ASP A 1 259 ? -26.123 -4.641 3.824 1.00 98.00 259 ASP A O 1
ATOM 2009 N N . ASP A 1 260 ? -26.857 -5.510 5.753 1.00 98.19 260 ASP A N 1
ATOM 2010 C CA . ASP A 1 260 ? -26.211 -4.483 6.572 1.00 98.19 260 ASP A CA 1
ATOM 2011 C C . ASP A 1 260 ? -24.685 -4.663 6.571 1.00 98.19 260 ASP A C 1
ATOM 2013 O O . ASP A 1 260 ? -23.960 -3.687 6.409 1.00 98.19 260 ASP A O 1
ATOM 2017 N N . VAL A 1 261 ? -24.194 -5.901 6.703 1.00 98.06 261 VAL A N 1
ATOM 2018 C CA . VAL A 1 261 ? -22.749 -6.190 6.665 1.00 98.06 261 VAL A CA 1
ATOM 2019 C C . VAL A 1 261 ? -22.190 -6.012 5.253 1.00 98.06 261 VAL A C 1
ATOM 2021 O O . VAL A 1 261 ? -21.121 -5.436 5.104 1.00 98.06 261 VAL A O 1
ATOM 2024 N N . GLN A 1 262 ? -22.917 -6.447 4.218 1.00 98.00 262 GLN A N 1
ATOM 2025 C CA . GLN A 1 262 ? -22.531 -6.257 2.817 1.00 98.00 262 GLN A CA 1
ATOM 2026 C C . GLN A 1 262 ? -22.300 -4.775 2.508 1.00 98.00 262 GLN A C 1
ATOM 2028 O O . GLN A 1 262 ? -21.243 -4.427 1.990 1.00 98.00 262 GLN A O 1
ATOM 2033 N N . TRP A 1 263 ? -23.245 -3.913 2.897 1.00 97.19 263 TRP A N 1
ATOM 2034 C CA . TRP A 1 263 ? -23.139 -2.473 2.679 1.00 97.19 263 TRP A CA 1
ATOM 2035 C C . TRP A 1 263 ? -21.900 -1.875 3.355 1.00 97.19 263 TRP A C 1
ATOM 2037 O O . TRP A 1 263 ? -21.196 -1.088 2.738 1.00 97.19 263 TRP A O 1
ATOM 2047 N N . LEU A 1 264 ? -21.589 -2.277 4.595 1.00 96.44 264 LEU A N 1
ATOM 2048 C CA . LEU A 1 264 ? -20.395 -1.790 5.303 1.00 96.44 264 LEU A CA 1
ATOM 2049 C C . LEU A 1 264 ? -19.091 -2.198 4.604 1.00 96.44 264 LEU A C 1
ATOM 2051 O O . LEU A 1 264 ? -18.121 -1.448 4.646 1.00 96.44 264 LEU A O 1
ATOM 2055 N N . LEU A 1 265 ? -19.055 -3.383 3.985 1.00 96.25 265 LEU A N 1
ATOM 2056 C CA . LEU A 1 265 ? -17.882 -3.855 3.251 1.00 96.25 265 LEU A CA 1
ATOM 2057 C C . LEU A 1 265 ? -17.710 -3.131 1.915 1.00 96.25 265 LEU A C 1
ATOM 2059 O O . LEU A 1 265 ? -16.586 -2.792 1.561 1.00 96.25 265 LEU A O 1
ATOM 2063 N N . GLU A 1 266 ? -18.800 -2.906 1.183 1.00 95.00 266 GLU A N 1
ATOM 2064 C CA . GLU A 1 266 ? -18.795 -2.106 -0.049 1.00 95.00 266 GLU A CA 1
ATOM 2065 C C . GLU A 1 266 ? -18.357 -0.671 0.253 1.00 95.00 266 GLU A C 1
ATOM 2067 O O . GLU A 1 266 ? -17.415 -0.171 -0.352 1.00 95.00 266 GLU A O 1
ATOM 2072 N N . ASP A 1 267 ? -18.933 -0.067 1.292 1.00 92.44 267 ASP A N 1
ATOM 2073 C CA . ASP A 1 267 ? -18.575 1.277 1.733 1.00 92.44 267 ASP A CA 1
ATOM 2074 C C . ASP A 1 267 ? -17.107 1.383 2.178 1.00 92.44 267 ASP A C 1
ATOM 2076 O O . ASP A 1 267 ? -16.485 2.409 1.954 1.00 92.44 267 ASP A O 1
ATOM 2080 N N . ALA A 1 268 ? -16.505 0.326 2.737 1.00 90.12 268 ALA A N 1
ATOM 2081 C CA . ALA A 1 268 ? -15.076 0.311 3.077 1.00 90.12 268 ALA A CA 1
ATOM 2082 C C . ALA A 1 268 ? -14.142 0.282 1.846 1.00 90.12 268 ALA A C 1
ATOM 2084 O O . ALA A 1 268 ? -12.946 0.578 1.960 1.00 90.12 268 ALA A O 1
ATOM 2085 N N . VAL A 1 269 ? -14.644 -0.102 0.666 1.00 89.06 269 VAL A N 1
ATOM 2086 C CA . VAL A 1 269 ? -13.891 -0.002 -0.596 1.00 89.06 269 VAL A CA 1
ATOM 2087 C C . VAL A 1 269 ? -13.869 1.442 -1.089 1.00 89.06 269 VAL A C 1
ATOM 2089 O O . VAL A 1 269 ? -12.808 1.903 -1.523 1.00 89.06 269 VAL A O 1
ATOM 2092 N N . ASP A 1 270 ? -15.011 2.120 -0.976 1.00 85.56 270 ASP A N 1
ATOM 2093 C CA . ASP A 1 270 ? -15.247 3.459 -1.520 1.00 85.56 270 ASP A CA 1
ATOM 2094 C C . ASP A 1 270 ? -14.806 4.574 -0.553 1.00 85.56 270 ASP A C 1
ATOM 2096 O O . ASP A 1 270 ? -14.238 5.578 -0.975 1.00 85.56 270 ASP A O 1
ATOM 2100 N N . HIS A 1 271 ? -14.986 4.366 0.754 1.00 84.12 271 HIS A N 1
ATOM 2101 C CA . HIS A 1 271 ? -14.768 5.342 1.824 1.00 84.12 271 HIS A CA 1
ATOM 2102 C C . HIS A 1 271 ? -13.894 4.749 2.952 1.00 84.12 271 HIS A C 1
ATOM 2104 O O . HIS A 1 271 ? -14.388 4.457 4.048 1.00 84.12 271 HIS A O 1
ATOM 2110 N N . PRO A 1 272 ? -12.581 4.529 2.728 1.00 80.31 272 PRO A N 1
ATOM 2111 C CA . PRO A 1 272 ? -11.684 4.086 3.796 1.00 80.31 272 PRO A CA 1
ATOM 2112 C C . PRO A 1 272 ? -11.644 5.107 4.945 1.00 80.31 272 PRO A C 1
ATOM 2114 O O . PRO A 1 272 ? -11.954 6.282 4.754 1.00 80.31 272 PRO A O 1
ATOM 2117 N N . LEU A 1 273 ? -11.261 4.666 6.147 1.00 79.06 273 LEU A N 1
ATOM 2118 C CA . LEU A 1 273 ? -11.044 5.582 7.271 1.00 79.06 273 LEU A CA 1
ATOM 2119 C C . LEU A 1 273 ? -9.859 6.522 6.962 1.00 79.06 273 LEU A C 1
ATOM 2121 O O . LEU A 1 273 ? -8.861 6.055 6.399 1.00 79.06 273 LEU A O 1
ATOM 2125 N N . PRO A 1 274 ? -9.947 7.817 7.316 1.00 69.50 274 PRO A N 1
ATOM 2126 C CA . PRO A 1 274 ? -8.925 8.798 6.987 1.00 69.50 274 PRO A CA 1
ATOM 2127 C C . PRO A 1 274 ? -7.644 8.545 7.792 1.00 69.50 274 PRO A C 1
ATOM 2129 O O . PRO A 1 274 ? -7.652 7.931 8.865 1.00 69.50 274 PRO A O 1
ATOM 2132 N N . HIS A 1 275 ? -6.516 9.020 7.266 1.00 62.00 275 HIS A N 1
ATOM 2133 C CA . HIS A 1 275 ? -5.234 8.953 7.967 1.00 62.00 275 HIS A CA 1
ATOM 2134 C C . HIS A 1 275 ? -5.273 9.773 9.260 1.00 62.00 275 HIS A C 1
ATOM 2136 O O . HIS A 1 275 ? -5.784 10.884 9.270 1.00 62.00 275 HIS A O 1
ATOM 2142 N N . GLY A 1 276 ? -4.706 9.246 10.349 1.00 58.56 276 GLY A N 1
ATOM 2143 C CA . GLY A 1 276 ? -4.688 9.939 11.644 1.00 58.56 276 GLY A CA 1
ATOM 2144 C C . GLY A 1 276 ? -5.952 9.749 12.485 1.00 58.56 276 GLY A C 1
ATOM 2145 O O . GLY A 1 276 ? -5.945 10.112 13.664 1.00 58.56 276 GLY A O 1
ATOM 2146 N N . PHE A 1 277 ? -6.988 9.097 11.943 1.00 52.94 277 PHE A N 1
ATOM 2147 C CA . PHE A 1 277 ? -8.141 8.662 12.724 1.00 52.94 277 PHE A CA 1
ATOM 2148 C C . PHE A 1 277 ? -7.675 7.720 13.849 1.00 52.94 277 PHE A C 1
ATOM 2150 O O . PHE A 1 277 ? -7.266 6.587 13.598 1.00 52.94 277 PHE A O 1
ATOM 2157 N N . GLY A 1 278 ? -7.685 8.218 15.091 1.00 47.25 278 GLY A N 1
ATOM 2158 C CA . GLY A 1 278 ? -7.250 7.482 16.283 1.00 47.25 278 GLY A CA 1
ATOM 2159 C C . GLY A 1 278 ? -5.935 7.937 16.931 1.00 47.25 278 GLY A C 1
ATOM 2160 O O . GLY A 1 278 ? -5.559 7.363 17.948 1.00 47.25 278 GLY A O 1
ATOM 2161 N N . SER A 1 279 ? -5.255 8.985 16.445 1.00 43.88 279 SER A N 1
ATOM 2162 C CA . SER A 1 279 ? -4.020 9.483 17.091 1.00 43.88 279 SER A CA 1
ATOM 2163 C C . SER A 1 279 ? -4.241 9.978 18.534 1.00 43.88 279 SER A C 1
ATOM 2165 O O . SER A 1 279 ? -3.366 9.798 19.383 1.00 43.88 279 SER A O 1
ATOM 2167 N N . ARG A 1 280 ? -5.431 10.524 18.839 1.00 46.88 280 ARG A N 1
ATOM 2168 C CA . ARG A 1 280 ? -5.862 10.886 20.207 1.00 46.88 280 ARG A CA 1
ATOM 2169 C C . ARG A 1 280 ? -6.700 9.792 20.906 1.00 46.88 280 ARG A C 1
ATOM 2171 O O . ARG A 1 280 ? -6.796 9.806 22.129 1.00 46.88 280 ARG A O 1
ATOM 2178 N N . SER A 1 281 ? -7.252 8.806 20.180 1.00 50.03 281 SER A N 1
ATOM 2179 C CA . SER A 1 281 ? -7.912 7.618 20.764 1.00 50.03 281 SER A CA 1
ATOM 2180 C C . SER A 1 281 ? -7.752 6.366 19.881 1.00 50.03 281 SER A C 1
ATOM 2182 O O . SER A 1 281 ? -8.540 6.094 18.974 1.00 50.03 281 SER A O 1
ATOM 2184 N N . TYR A 1 282 ? -6.720 5.571 20.171 1.00 45.62 282 TYR A N 1
ATOM 2185 C CA . TYR A 1 282 ? -6.390 4.320 19.468 1.00 45.62 282 TYR A CA 1
ATOM 2186 C C . TYR A 1 282 ? -7.545 3.291 19.439 1.00 45.62 282 TYR A C 1
ATOM 2188 O O . TYR A 1 282 ? -7.527 2.351 18.655 1.00 45.62 282 TYR A O 1
ATOM 2196 N N . GLU A 1 283 ? -8.584 3.474 20.255 1.00 59.47 283 GLU A N 1
ATOM 2197 C CA . GLU A 1 283 ? -9.655 2.499 20.478 1.00 59.47 283 GLU A CA 1
ATOM 2198 C C . GLU A 1 283 ? -10.679 2.401 19.329 1.00 59.47 283 GLU A C 1
ATOM 2200 O O . GLU A 1 283 ? -11.376 1.394 19.218 1.00 59.47 283 GLU A O 1
ATOM 2205 N N . THR A 1 284 ? -10.801 3.410 18.456 1.00 68.31 284 THR A N 1
ATOM 2206 C CA . THR A 1 284 ? -11.974 3.512 17.560 1.00 68.31 284 THR A CA 1
ATOM 2207 C C . THR A 1 284 ? -11.831 2.797 16.216 1.00 68.31 284 THR A C 1
ATOM 2209 O O . THR A 1 284 ? -12.771 2.126 15.787 1.00 68.31 284 THR A O 1
ATOM 2212 N N . ALA A 1 285 ? -10.681 2.914 15.546 1.00 76.88 285 ALA A N 1
ATOM 2213 C CA . ALA A 1 285 ? -10.458 2.286 14.242 1.00 76.88 285 ALA A CA 1
ATOM 2214 C C . ALA A 1 285 ? -10.303 0.765 14.371 1.00 76.88 285 ALA A C 1
ATOM 2216 O O . ALA A 1 285 ? -10.997 0.012 13.687 1.00 76.88 285 ALA A O 1
ATOM 2217 N N . GLU A 1 286 ? -9.440 0.316 15.289 1.00 82.62 286 GLU A N 1
ATOM 2218 C CA . GLU A 1 286 ? -9.206 -1.107 15.556 1.00 82.62 286 GLU A CA 1
ATOM 2219 C C . GLU A 1 286 ? -10.469 -1.785 16.101 1.00 82.62 286 GLU A C 1
ATOM 2221 O O . GLU A 1 286 ? -10.873 -2.833 15.594 1.00 82.62 286 GLU A O 1
ATOM 2226 N N . GLY A 1 287 ? -11.161 -1.144 17.053 1.00 87.69 287 GLY A N 1
ATOM 2227 C CA . GLY A 1 287 ? -12.413 -1.653 17.613 1.00 87.69 287 GLY A CA 1
ATOM 2228 C C . GLY A 1 287 ? -13.499 -1.835 16.551 1.00 87.69 287 GLY A C 1
ATOM 2229 O O . GLY A 1 287 ? -14.128 -2.896 16.476 1.00 87.69 287 GLY A O 1
ATOM 2230 N N . TYR A 1 288 ? -13.685 -0.847 15.669 1.00 90.75 288 TYR A N 1
ATOM 2231 C CA . TYR A 1 288 ? -14.619 -0.962 14.547 1.00 90.75 288 TYR A CA 1
ATOM 2232 C C . TYR A 1 288 ? -14.224 -2.082 13.577 1.00 90.75 288 TYR A C 1
ATOM 2234 O O . TYR A 1 288 ? -15.069 -2.905 13.209 1.00 90.75 288 TYR A O 1
ATOM 2242 N N . ALA A 1 289 ? -12.948 -2.142 13.197 1.00 92.00 289 ALA A N 1
ATOM 2243 C CA . ALA A 1 289 ? -12.409 -3.137 12.281 1.00 92.00 289 ALA A CA 1
ATOM 2244 C C . ALA A 1 289 ? -12.612 -4.572 12.802 1.00 92.00 289 ALA A C 1
ATOM 2246 O O . ALA A 1 289 ? 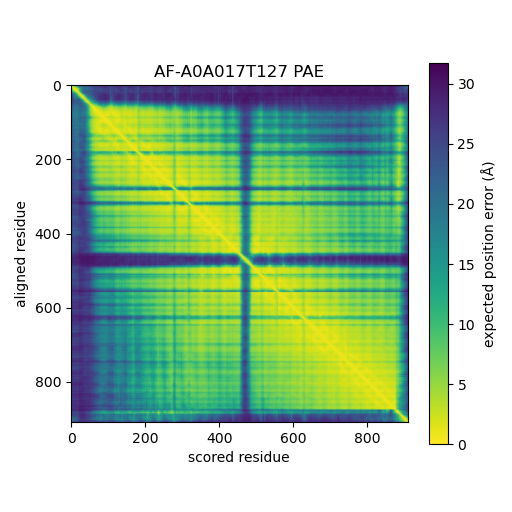-13.133 -5.425 12.075 1.00 92.00 289 ALA A O 1
ATOM 2247 N N . ASP A 1 290 ? -12.289 -4.831 14.070 1.00 93.19 290 ASP A N 1
ATOM 2248 C CA . ASP A 1 290 ? -12.439 -6.140 14.720 1.00 93.19 290 ASP A CA 1
ATOM 2249 C C . ASP A 1 290 ? -13.911 -6.533 14.910 1.00 93.19 290 ASP A C 1
ATOM 2251 O O . ASP A 1 290 ? -14.308 -7.689 14.696 1.00 93.19 290 ASP A O 1
ATOM 2255 N N . THR A 1 291 ? -14.756 -5.553 15.236 1.00 95.38 291 THR A N 1
ATOM 2256 C CA . THR A 1 291 ? -16.209 -5.741 15.305 1.00 95.38 291 THR A CA 1
ATOM 2257 C C . THR A 1 291 ? -16.762 -6.141 13.932 1.00 95.38 291 THR A C 1
ATOM 2259 O O . THR A 1 291 ? -17.591 -7.051 13.830 1.00 95.38 291 THR A O 1
ATOM 2262 N N . LEU A 1 292 ? -16.265 -5.528 12.854 1.00 96.62 292 LEU A N 1
ATOM 2263 C CA . LEU A 1 292 ? -16.662 -5.854 11.487 1.00 96.62 292 LEU A CA 1
ATOM 2264 C C . LEU A 1 292 ? -16.157 -7.237 11.042 1.00 96.62 292 LEU A C 1
ATOM 2266 O O . LEU A 1 292 ? -16.928 -7.977 10.430 1.00 96.62 292 LEU A O 1
ATOM 2270 N N . VAL A 1 293 ? -14.942 -7.656 11.423 1.00 97.44 293 VAL A N 1
ATOM 2271 C CA . VAL A 1 293 ? -14.470 -9.048 11.230 1.00 97.44 293 VAL A CA 1
ATOM 2272 C C . VAL A 1 293 ? -15.428 -10.034 11.904 1.00 97.44 293 VAL A C 1
ATOM 2274 O O . VAL A 1 293 ? -15.871 -11.006 11.286 1.00 97.44 293 VAL A O 1
ATOM 2277 N N . THR A 1 294 ? -15.820 -9.754 13.150 1.00 97.38 294 THR A N 1
ATOM 2278 C CA . THR A 1 294 ? -16.771 -10.586 13.903 1.00 97.38 294 THR A CA 1
ATOM 2279 C C . THR A 1 294 ? -18.147 -10.630 13.233 1.00 97.38 294 THR A C 1
ATOM 2281 O O . THR A 1 294 ? -18.785 -11.688 13.188 1.00 97.38 294 THR A O 1
ATOM 2284 N N . ALA A 1 295 ? -18.607 -9.508 12.672 1.00 97.88 295 ALA A N 1
ATOM 2285 C CA . ALA A 1 295 ? -19.848 -9.450 11.907 1.00 97.88 295 ALA A CA 1
ATOM 2286 C C . ALA A 1 295 ? -19.797 -10.321 10.654 1.00 97.88 295 ALA A C 1
ATOM 2288 O O . ALA A 1 295 ? -20.723 -11.095 10.408 1.00 97.88 295 ALA A O 1
ATOM 2289 N N . VAL A 1 296 ? -18.704 -10.242 9.894 1.00 98.19 296 VAL A N 1
ATOM 2290 C CA . VAL A 1 296 ? -18.485 -11.061 8.698 1.00 98.19 296 VAL A CA 1
ATOM 2291 C C . VAL A 1 296 ? -18.491 -12.547 9.048 1.00 98.19 296 VAL A C 1
ATOM 2293 O O . VAL A 1 296 ? -19.183 -13.314 8.380 1.00 98.19 296 VAL A O 1
ATOM 2296 N N . ALA A 1 297 ? -17.809 -12.944 10.124 1.00 97.25 297 ALA A N 1
ATOM 2297 C CA . ALA A 1 297 ? -17.763 -14.332 10.582 1.00 97.25 297 ALA A CA 1
ATOM 2298 C C . ALA A 1 297 ? -19.151 -14.882 10.960 1.00 97.25 297 ALA A C 1
ATOM 2300 O O . ALA A 1 297 ? -19.498 -16.011 10.615 1.00 97.25 297 ALA A O 1
ATOM 2301 N N . LYS A 1 298 ? -19.962 -14.082 11.669 1.00 96.69 298 LYS A N 1
ATOM 2302 C CA . LYS A 1 298 ? -21.291 -14.496 12.153 1.00 96.69 298 LYS A CA 1
ATOM 2303 C C . LYS A 1 298 ? -22.366 -14.471 11.066 1.00 96.69 298 LYS A C 1
ATOM 2305 O O . LYS A 1 298 ? -23.224 -15.350 11.047 1.00 96.69 298 LYS A O 1
ATOM 2310 N N . VAL A 1 299 ? -22.363 -13.445 10.215 1.00 97.50 299 VAL A N 1
ATOM 2311 C CA . VAL A 1 299 ? -23.446 -13.176 9.253 1.00 97.50 299 VAL A CA 1
ATOM 2312 C C . VAL A 1 299 ? -23.149 -13.760 7.871 1.00 97.50 299 VAL A C 1
ATOM 2314 O O . VAL A 1 299 ? -24.076 -14.213 7.203 1.00 97.50 299 VAL A O 1
ATOM 2317 N N . ARG A 1 300 ? -21.876 -13.767 7.450 1.00 97.00 300 ARG A N 1
ATOM 2318 C CA . ARG A 1 300 ? -21.382 -14.288 6.163 1.00 97.00 300 ARG A CA 1
ATOM 2319 C C . ARG A 1 300 ? -22.216 -13.834 4.946 1.00 97.00 300 ARG A C 1
ATOM 2321 O O . ARG A 1 300 ? -22.870 -14.665 4.309 1.00 97.00 300 ARG A O 1
ATOM 2328 N N . PRO A 1 301 ? -22.236 -12.527 4.617 1.00 97.50 301 PRO A N 1
ATOM 2329 C CA . PRO A 1 301 ? -22.987 -12.036 3.461 1.00 97.50 301 PRO A CA 1
ATOM 2330 C C . PRO A 1 301 ? -22.561 -12.726 2.143 1.00 97.50 301 PRO A C 1
ATOM 2332 O O . PRO A 1 301 ? -21.373 -12.870 1.889 1.00 97.50 301 PRO A O 1
ATOM 2335 N N . PRO A 1 302 ? -23.478 -13.146 1.250 1.00 96.31 302 PRO A N 1
ATOM 2336 C CA . PRO A 1 302 ? -23.119 -13.983 0.093 1.00 96.31 302 PRO A CA 1
ATOM 2337 C C . PRO A 1 302 ? -22.025 -13.415 -0.826 1.00 96.31 302 PRO A C 1
ATOM 2339 O O . PRO A 1 302 ? -21.212 -14.170 -1.358 1.00 96.31 302 PRO A O 1
ATOM 2342 N N . GLU A 1 303 ? -21.979 -12.091 -0.988 1.00 96.94 303 GLU A N 1
ATOM 2343 C CA . GLU A 1 303 ? -21.024 -11.396 -1.858 1.00 96.94 303 GLU A CA 1
ATOM 2344 C C . GLU A 1 303 ? -19.978 -10.586 -1.083 1.00 96.94 303 GLU A C 1
ATOM 2346 O O . GLU A 1 303 ? -19.209 -9.837 -1.686 1.00 96.94 303 GLU A O 1
ATOM 2351 N N . GLY A 1 304 ? -19.883 -10.764 0.241 1.00 96.56 304 GLY A N 1
ATOM 2352 C CA . GLY A 1 304 ? -18.980 -9.964 1.074 1.00 96.56 304 GLY A CA 1
ATOM 2353 C C . GLY A 1 304 ? -17.505 -10.241 0.800 1.00 96.56 304 GLY A C 1
ATOM 2354 O O . GLY A 1 304 ? -16.647 -9.409 1.069 1.00 96.56 304 GLY A O 1
ATOM 2355 N N . TRP A 1 305 ? -17.192 -11.390 0.203 1.00 97.06 305 TRP A N 1
ATOM 2356 C CA . TRP A 1 305 ? -15.836 -11.728 -0.217 1.00 97.06 305 TRP A CA 1
ATOM 2357 C C . TRP A 1 305 ? -15.313 -10.822 -1.343 1.00 97.06 305 TRP A C 1
ATOM 2359 O O . TRP A 1 305 ? -14.096 -10.683 -1.465 1.00 97.06 305 TRP A O 1
ATOM 2369 N N . ARG A 1 306 ? -16.184 -10.216 -2.169 1.00 95.94 306 ARG A N 1
ATOM 2370 C CA . ARG A 1 306 ? -15.772 -9.352 -3.291 1.00 95.94 306 ARG A CA 1
ATOM 2371 C C . ARG A 1 306 ? -15.110 -8.057 -2.818 1.00 95.94 306 ARG A C 1
ATOM 2373 O O . ARG A 1 306 ? -13.940 -7.882 -3.155 1.00 95.94 306 ARG A O 1
ATOM 2380 N N . PRO A 1 307 ? -15.775 -7.190 -2.024 1.00 95.50 307 PRO A N 1
ATOM 2381 C CA . PRO A 1 307 ? -15.140 -5.975 -1.518 1.00 95.50 307 PRO A CA 1
ATOM 2382 C C . PRO A 1 307 ? -13.894 -6.296 -0.689 1.00 95.50 307 PRO A C 1
ATOM 2384 O O . PRO A 1 307 ? -12.851 -5.678 -0.875 1.00 95.50 307 PRO A O 1
ATOM 2387 N N . LEU A 1 308 ? -13.942 -7.344 0.139 1.00 95.88 308 LEU A N 1
ATOM 2388 C CA . LEU A 1 308 ? -12.774 -7.783 0.903 1.00 95.88 308 LEU A CA 1
ATOM 2389 C C . LEU A 1 308 ? -11.598 -8.219 0.018 1.00 95.88 308 LEU A C 1
ATOM 2391 O O . LEU A 1 308 ? -10.454 -7.939 0.353 1.00 95.88 308 LEU A O 1
ATOM 2395 N N . SER A 1 309 ? -11.856 -8.884 -1.113 1.00 92.75 309 SER A N 1
ATOM 2396 C CA . SER A 1 309 ? -10.797 -9.248 -2.064 1.00 92.75 309 SER A CA 1
ATOM 2397 C C . SER A 1 309 ? -10.177 -8.010 -2.702 1.00 92.75 309 SER A C 1
ATOM 2399 O O . SER A 1 309 ? -8.959 -7.952 -2.819 1.00 92.75 309 SER A O 1
ATOM 2401 N N . VAL A 1 310 ? -10.991 -7.004 -3.046 1.00 90.06 310 VAL A N 1
ATOM 2402 C CA . VAL A 1 310 ? -10.492 -5.722 -3.565 1.00 90.06 310 VAL A CA 1
ATOM 2403 C C . VAL A 1 310 ? -9.533 -5.087 -2.560 1.00 90.06 310 VAL A C 1
ATOM 2405 O O . VAL A 1 310 ? -8.415 -4.755 -2.936 1.00 90.06 310 VAL A O 1
ATOM 2408 N N . VAL A 1 311 ? -9.912 -4.988 -1.281 1.00 90.44 311 VAL A N 1
ATOM 2409 C CA . VAL A 1 311 ? -9.041 -4.410 -0.240 1.00 90.44 311 VAL A CA 1
ATOM 2410 C C . VAL A 1 311 ? -7.793 -5.269 0.010 1.00 90.44 311 VAL A C 1
ATOM 2412 O O . VAL A 1 311 ? -6.689 -4.735 0.089 1.00 90.44 311 VAL A O 1
ATOM 2415 N N . ALA A 1 312 ? -7.935 -6.597 0.075 1.00 89.38 312 ALA A N 1
ATOM 2416 C CA . ALA A 1 312 ? -6.818 -7.524 0.291 1.00 89.38 312 ALA A CA 1
ATOM 2417 C C . ALA A 1 312 ? -5.804 -7.546 -0.869 1.00 89.38 312 ALA A C 1
ATOM 2419 O O . ALA A 1 312 ? -4.641 -7.885 -0.664 1.00 89.38 312 ALA A O 1
ATOM 2420 N N . ASP A 1 313 ? -6.219 -7.176 -2.080 1.00 83.31 313 ASP A N 1
ATOM 2421 C CA . ASP A 1 313 ? -5.330 -7.037 -3.237 1.00 83.31 313 ASP A CA 1
ATOM 2422 C C . ASP A 1 313 ? -4.748 -5.609 -3.354 1.00 83.31 313 ASP A C 1
ATOM 2424 O O . ASP A 1 313 ? -4.069 -5.286 -4.329 1.00 83.31 313 ASP A O 1
ATOM 2428 N N . GLY A 1 314 ? -4.988 -4.750 -2.354 1.00 77.94 314 GLY A N 1
ATOM 2429 C CA . GLY A 1 314 ? -4.553 -3.351 -2.329 1.00 77.94 314 GLY A CA 1
ATOM 2430 C C . GLY A 1 314 ? -5.388 -2.420 -3.215 1.00 77.94 314 GLY A C 1
ATOM 2431 O O . GLY A 1 314 ? -4.974 -1.297 -3.470 1.00 77.94 314 GLY A O 1
ATOM 2432 N N . GLY A 1 315 ? -6.538 -2.881 -3.710 1.00 74.19 315 GLY A N 1
ATOM 2433 C CA . GLY A 1 315 ? -7.469 -2.145 -4.566 1.00 74.19 315 GLY A CA 1
ATOM 2434 C C . GLY A 1 315 ? -8.351 -1.116 -3.834 1.00 74.19 315 GLY A C 1
ATOM 2435 O O . GLY A 1 315 ? -8.201 -0.866 -2.637 1.00 74.19 315 GLY A O 1
ATOM 2436 N N . GLY A 1 316 ? -9.309 -0.535 -4.568 1.00 71.12 316 GLY A N 1
ATOM 2437 C CA . GLY A 1 316 ? -10.280 0.478 -4.110 1.00 71.12 316 GLY A CA 1
ATOM 2438 C C . GLY A 1 316 ? -9.930 1.901 -4.557 1.00 71.12 316 GLY A C 1
ATOM 2439 O O . GLY A 1 316 ? -8.875 2.110 -5.150 1.00 71.12 316 GLY A O 1
ATOM 2440 N N . VAL A 1 317 ? -10.791 2.883 -4.259 1.00 57.47 317 VAL A N 1
ATOM 2441 C CA . VAL A 1 317 ? -10.661 4.285 -4.736 1.00 57.47 317 VAL A CA 1
ATOM 2442 C C . VAL A 1 317 ? -9.317 4.929 -4.316 1.00 57.47 317 VAL A C 1
ATOM 2444 O O . VAL A 1 317 ? -8.858 5.899 -4.917 1.00 57.47 317 VAL A O 1
ATOM 2447 N N . HIS A 1 318 ? -8.601 4.327 -3.351 1.00 59.38 318 HIS A N 1
ATOM 2448 C CA . HIS A 1 318 ? -7.348 4.838 -2.788 1.00 59.38 318 HIS A CA 1
ATOM 2449 C C . HIS A 1 318 ? -6.229 3.787 -2.631 1.00 59.38 318 HIS A C 1
ATOM 2451 O O . HIS A 1 318 ? -5.628 3.675 -1.565 1.00 59.38 318 HIS A O 1
ATOM 2457 N N . ILE A 1 319 ? -5.881 3.067 -3.707 1.00 55.34 319 ILE A N 1
ATOM 2458 C CA . ILE A 1 319 ? -4.775 2.068 -3.784 1.00 55.34 319 ILE A CA 1
ATOM 2459 C C . ILE A 1 319 ? -3.439 2.537 -3.158 1.00 55.34 319 ILE A C 1
ATOM 2461 O O . ILE A 1 319 ? -2.592 1.726 -2.794 1.00 55.34 319 ILE A O 1
ATOM 2465 N N . ARG A 1 320 ? -3.215 3.854 -3.044 1.00 52.47 320 ARG A N 1
ATOM 2466 C CA . ARG A 1 320 ? -1.940 4.449 -2.608 1.00 52.47 320 ARG A CA 1
ATOM 2467 C C . ARG A 1 320 ? -1.882 4.875 -1.135 1.00 52.47 320 ARG A C 1
ATOM 2469 O O . ARG A 1 320 ? -0.835 5.369 -0.726 1.00 52.47 320 ARG A O 1
ATOM 2476 N N . ARG A 1 321 ? -2.963 4.728 -0.360 1.00 54.69 321 ARG A N 1
ATOM 2477 C CA . ARG A 1 321 ? -3.044 5.190 1.038 1.00 54.69 321 ARG A CA 1
ATOM 2478 C C . ARG A 1 321 ? -2.979 4.016 2.024 1.00 54.69 321 ARG A C 1
ATOM 2480 O O . ARG A 1 321 ? -3.628 2.995 1.821 1.00 54.69 321 ARG A O 1
ATOM 2487 N N . ASP A 1 322 ? -2.200 4.183 3.092 1.00 61.50 322 ASP A N 1
ATOM 2488 C CA . ASP A 1 322 ? -2.239 3.348 4.304 1.00 61.50 322 ASP A CA 1
ATOM 2489 C C . ASP A 1 322 ? -3.624 3.454 4.980 1.00 61.50 322 ASP A C 1
ATOM 2491 O O . ASP A 1 322 ? -3.996 4.493 5.520 1.00 61.50 322 ASP A O 1
ATOM 2495 N N . ARG A 1 323 ? -4.461 2.422 4.871 1.00 71.88 323 ARG A N 1
ATOM 2496 C CA . ARG A 1 323 ? -5.849 2.483 5.352 1.00 71.88 323 ARG A CA 1
ATOM 2497 C C . ARG A 1 323 ? -5.863 2.286 6.868 1.00 71.88 323 ARG A C 1
ATOM 2499 O O . ARG A 1 323 ? -5.641 1.173 7.329 1.00 71.88 323 ARG A O 1
ATOM 2506 N N . ALA A 1 324 ? -6.185 3.319 7.645 1.00 71.94 324 ALA A N 1
ATOM 2507 C CA . ALA A 1 324 ? -6.242 3.204 9.103 1.00 71.94 324 ALA A CA 1
ATOM 2508 C C . ALA A 1 324 ? -7.270 2.132 9.534 1.00 71.94 324 ALA A C 1
ATOM 2510 O O . ALA A 1 324 ? -8.475 2.312 9.374 1.00 71.94 324 ALA A O 1
ATOM 2511 N N . GLY A 1 325 ? -6.802 0.984 10.033 1.00 78.25 325 GLY A N 1
ATOM 2512 C CA . GLY A 1 325 ? -7.627 -0.104 10.581 1.00 78.25 325 GLY A CA 1
ATOM 2513 C C . GLY A 1 325 ? -8.413 -0.963 9.573 1.00 78.25 325 GLY A C 1
ATOM 2514 O O . GLY A 1 325 ? -8.789 -2.080 9.915 1.00 78.25 325 GLY A O 1
ATOM 2515 N N . LEU A 1 326 ? -8.642 -0.500 8.338 1.00 88.19 326 LEU A N 1
ATOM 2516 C CA . LEU A 1 326 ? -9.343 -1.237 7.265 1.00 88.19 326 LEU A CA 1
ATOM 2517 C C . LEU A 1 326 ? -8.411 -1.562 6.085 1.00 88.19 326 LEU A C 1
ATOM 2519 O O . LEU A 1 326 ? -8.766 -1.401 4.915 1.00 88.19 326 LEU A O 1
ATOM 2523 N N . ASP A 1 327 ? -7.190 -1.970 6.410 1.00 87.94 327 ASP A N 1
ATOM 2524 C CA . ASP A 1 327 ? -6.120 -2.305 5.473 1.00 87.94 327 ASP A CA 1
ATOM 2525 C C . ASP A 1 327 ? -6.217 -3.730 4.893 1.00 87.94 327 ASP A C 1
ATOM 2527 O O . ASP A 1 327 ? -7.192 -4.471 5.068 1.00 87.94 327 ASP A O 1
ATOM 2531 N N . MET A 1 328 ? -5.168 -4.106 4.157 1.00 89.69 328 MET A N 1
ATOM 2532 C CA . MET A 1 328 ? -4.977 -5.445 3.607 1.00 89.69 328 MET A CA 1
ATOM 2533 C C . MET A 1 328 ? -5.016 -6.527 4.697 1.00 89.69 328 MET A C 1
ATOM 2535 O O . MET A 1 328 ? -5.644 -7.569 4.495 1.00 89.69 328 MET A O 1
ATOM 2539 N N . GLY A 1 329 ? -4.365 -6.292 5.841 1.00 92.19 329 GLY A N 1
ATOM 2540 C CA . GLY A 1 329 ? -4.303 -7.233 6.956 1.00 92.19 329 GLY A CA 1
ATOM 2541 C C . GLY A 1 329 ? -5.681 -7.468 7.571 1.00 92.19 329 GLY A C 1
ATOM 2542 O O . GLY A 1 329 ? -6.094 -8.616 7.755 1.00 92.19 329 GLY A O 1
ATOM 2543 N N . TRP A 1 330 ? -6.447 -6.402 7.812 1.00 94.81 330 TRP A N 1
ATOM 2544 C CA . TRP A 1 330 ? -7.849 -6.479 8.223 1.00 94.81 330 TRP A CA 1
ATOM 2545 C C . TRP A 1 330 ? -8.700 -7.259 7.216 1.00 94.81 330 TRP A C 1
ATOM 2547 O O . TRP A 1 330 ? -9.408 -8.194 7.603 1.00 94.81 330 TRP A O 1
ATOM 2557 N N . ALA A 1 331 ? -8.608 -6.928 5.926 1.00 95.94 331 ALA A N 1
ATOM 2558 C CA . ALA A 1 331 ? -9.400 -7.590 4.895 1.00 95.94 331 ALA A CA 1
ATOM 2559 C C . ALA A 1 331 ? -9.077 -9.088 4.813 1.00 95.94 331 ALA A C 1
ATOM 2561 O O . ALA A 1 331 ? -9.981 -9.915 4.667 1.00 95.94 331 ALA A O 1
ATOM 2562 N N . LEU A 1 332 ? -7.804 -9.458 4.985 1.00 96.50 332 LEU A N 1
ATOM 2563 C CA . LEU A 1 332 ? -7.372 -10.850 5.040 1.00 96.50 332 LEU A CA 1
ATOM 2564 C C . LEU A 1 332 ? -7.926 -11.577 6.278 1.00 96.50 332 LEU A C 1
ATOM 2566 O O . LEU A 1 332 ? -8.390 -12.712 6.144 1.00 96.50 332 LEU A O 1
ATOM 2570 N N . ARG A 1 333 ? -7.960 -10.930 7.455 1.00 97.44 333 ARG A N 1
ATOM 2571 C CA . ARG A 1 333 ? -8.612 -11.468 8.669 1.00 97.44 333 ARG A CA 1
ATOM 2572 C C . ARG A 1 333 ? -10.114 -11.679 8.457 1.00 97.44 333 ARG A C 1
ATOM 2574 O O . ARG A 1 333 ? -10.630 -12.748 8.780 1.00 97.44 333 ARG A O 1
ATOM 2581 N N . ALA A 1 334 ? -10.808 -10.707 7.864 1.00 97.75 334 ALA A N 1
ATOM 2582 C CA . ALA A 1 334 ? -12.235 -10.806 7.559 1.00 97.75 334 ALA A CA 1
ATOM 2583 C C . ALA A 1 334 ? -12.537 -11.911 6.529 1.00 97.75 334 ALA A C 1
ATOM 2585 O O . ALA A 1 334 ? -13.487 -12.680 6.706 1.00 97.75 334 ALA A O 1
ATOM 2586 N N . LEU A 1 335 ? -11.709 -12.044 5.481 1.00 98.12 335 LEU A N 1
ATOM 2587 C CA . LEU A 1 335 ? -11.799 -13.150 4.523 1.00 98.12 335 LEU A CA 1
ATOM 2588 C C . LEU A 1 335 ? -11.597 -14.492 5.215 1.00 98.12 335 LEU A C 1
ATOM 2590 O O . LEU A 1 335 ? -12.374 -15.407 4.978 1.00 98.12 335 LEU A O 1
ATOM 2594 N N . ALA A 1 336 ? -10.589 -14.622 6.072 1.00 98.12 336 ALA A N 1
ATOM 2595 C CA . ALA A 1 336 ? -10.323 -15.868 6.780 1.00 98.12 336 ALA A CA 1
ATOM 2596 C C . ALA A 1 336 ? -11.485 -16.274 7.700 1.00 98.12 336 ALA A C 1
ATOM 2598 O O . ALA A 1 336 ? -11.837 -17.452 7.753 1.00 98.12 336 ALA A O 1
ATOM 2599 N N . ALA A 1 337 ? -12.112 -15.294 8.357 1.00 97.75 337 ALA A N 1
ATOM 2600 C CA . ALA A 1 337 ? -13.220 -15.516 9.274 1.00 97.75 337 ALA A CA 1
ATOM 2601 C C . ALA A 1 337 ? -14.542 -15.878 8.563 1.00 97.75 337 ALA A C 1
ATOM 2603 O O . ALA A 1 337 ? -15.280 -16.740 9.037 1.00 97.75 337 ALA A O 1
ATOM 2604 N N . GLY A 1 338 ? -14.863 -15.230 7.432 1.00 97.56 338 GLY A N 1
ATOM 2605 C CA . GLY A 1 338 ? -16.131 -15.436 6.710 1.00 97.56 338 GLY A CA 1
ATOM 2606 C C . GLY A 1 338 ? -16.059 -16.339 5.474 1.00 97.56 338 GLY A C 1
ATOM 2607 O O . GLY A 1 338 ? -17.047 -16.977 5.119 1.00 97.56 338 GLY A O 1
ATOM 2608 N N . TYR A 1 339 ? -14.914 -16.403 4.797 1.00 98.00 339 TYR A N 1
ATOM 2609 C CA . TYR A 1 339 ? -14.719 -17.065 3.496 1.00 98.00 339 TYR A CA 1
ATOM 2610 C C . TYR A 1 339 ? -13.340 -17.742 3.433 1.00 98.00 339 TYR A C 1
ATOM 2612 O O . TYR A 1 339 ? -12.509 -17.384 2.587 1.00 98.00 339 TYR A O 1
ATOM 2620 N N . PRO A 1 340 ? -13.056 -18.710 4.324 1.00 97.25 340 PRO A N 1
ATOM 2621 C CA . PRO A 1 340 ? -11.730 -19.309 4.445 1.00 97.25 340 PRO A CA 1
ATOM 2622 C C . PRO A 1 340 ? -11.204 -19.820 3.100 1.00 97.25 340 PRO A C 1
ATOM 2624 O O . PRO A 1 340 ? -10.050 -19.571 2.764 1.00 97.25 340 PRO A O 1
ATOM 2627 N N . GLU A 1 341 ? -12.063 -20.414 2.266 1.00 95.19 341 GLU A N 1
ATOM 2628 C CA . GLU A 1 341 ? -11.730 -20.897 0.921 1.00 95.19 341 GLU A CA 1
ATOM 2629 C C . GLU A 1 341 ? -11.159 -19.823 -0.024 1.00 95.19 341 GLU A C 1
ATOM 2631 O O . GLU A 1 341 ? -10.405 -20.150 -0.938 1.00 95.19 341 GLU A O 1
ATOM 2636 N N . ARG A 1 342 ? -11.494 -18.545 0.192 1.00 95.25 342 ARG A N 1
ATOM 2637 C CA . ARG A 1 342 ? -10.987 -17.398 -0.581 1.00 95.25 342 ARG A CA 1
ATOM 2638 C C . ARG A 1 342 ? -9.739 -16.767 0.042 1.00 95.25 342 ARG A C 1
ATOM 2640 O O . ARG A 1 342 ? -8.996 -16.081 -0.660 1.00 95.25 342 ARG A O 1
ATOM 2647 N N . ALA A 1 343 ? -9.522 -16.981 1.338 1.00 95.75 343 ALA A N 1
ATOM 2648 C CA . ALA A 1 343 ? -8.386 -16.444 2.082 1.00 95.75 343 ALA A CA 1
ATOM 2649 C C . ALA A 1 343 ? -7.126 -17.310 1.945 1.00 95.75 343 ALA A C 1
ATOM 2651 O O . ALA A 1 343 ? -6.020 -16.777 1.973 1.00 95.75 343 ALA A O 1
ATOM 2652 N N . LEU A 1 344 ? -7.287 -18.634 1.789 1.00 93.69 344 LEU A N 1
ATOM 2653 C CA . LEU A 1 344 ? -6.189 -19.603 1.893 1.00 93.69 344 LEU A CA 1
ATOM 2654 C C . LEU A 1 344 ? -4.975 -19.267 1.028 1.00 93.69 344 LEU A C 1
ATOM 2656 O O . LEU A 1 344 ? -3.870 -19.178 1.555 1.00 93.69 344 LEU A O 1
ATOM 2660 N N . SER A 1 345 ? -5.174 -19.059 -0.275 1.00 89.88 345 SER A N 1
ATOM 2661 C CA . SER A 1 345 ? -4.064 -18.791 -1.195 1.00 89.88 345 SER A CA 1
ATOM 2662 C C . SER A 1 345 ? -3.314 -17.509 -0.834 1.00 89.88 345 SER A C 1
ATOM 2664 O O . SER A 1 345 ? -2.093 -17.476 -0.929 1.00 89.88 345 SER A O 1
ATOM 2666 N N . ARG A 1 346 ? -4.025 -16.477 -0.362 1.00 90.88 346 ARG A N 1
ATOM 2667 C CA . ARG A 1 346 ? -3.425 -15.211 0.075 1.00 90.88 346 ARG A CA 1
ATOM 2668 C C . ARG A 1 346 ? -2.649 -15.377 1.378 1.00 90.88 346 ARG A C 1
ATOM 2670 O O . ARG A 1 346 ? -1.529 -14.899 1.467 1.00 90.88 346 ARG A O 1
ATOM 2677 N N . ILE A 1 347 ? -3.191 -16.099 2.360 1.00 94.06 347 ILE A N 1
ATOM 2678 C CA . ILE A 1 347 ? -2.477 -16.397 3.613 1.00 94.06 347 ILE A CA 1
ATOM 2679 C C . ILE A 1 347 ? -1.205 -17.198 3.325 1.00 94.06 347 ILE A C 1
ATOM 2681 O O . ILE A 1 347 ? -0.139 -16.853 3.827 1.00 94.06 347 ILE A O 1
ATOM 2685 N N . ASP A 1 348 ? -1.302 -18.242 2.500 1.00 92.31 348 ASP A N 1
ATOM 2686 C CA . ASP A 1 348 ? -0.157 -19.086 2.149 1.00 92.31 348 ASP A CA 1
ATOM 2687 C C . ASP A 1 348 ? 0.915 -18.286 1.399 1.00 92.31 348 ASP A C 1
ATOM 2689 O O . ASP A 1 348 ? 2.104 -18.423 1.699 1.00 92.31 348 ASP A O 1
ATOM 2693 N N . ARG A 1 349 ? 0.489 -17.395 0.492 1.00 87.75 349 ARG A N 1
ATOM 2694 C CA . ARG A 1 349 ? 1.352 -16.413 -0.171 1.00 87.75 349 ARG A CA 1
ATOM 2695 C C . ARG A 1 349 ? 2.074 -15.545 0.850 1.00 87.75 349 ARG A C 1
ATOM 2697 O O . ARG A 1 349 ? 3.298 -15.583 0.931 1.00 87.75 349 ARG A O 1
ATOM 2704 N N . GLU A 1 350 ? 1.343 -14.798 1.669 1.00 90.00 350 GLU A N 1
ATOM 2705 C CA . GLU A 1 350 ? 1.961 -13.851 2.598 1.00 90.00 350 GLU A CA 1
ATOM 2706 C C . GLU A 1 350 ? 2.858 -14.553 3.635 1.00 90.00 350 GLU A C 1
ATOM 2708 O O . GLU A 1 350 ? 3.933 -14.043 3.938 1.00 90.00 350 GLU A O 1
ATOM 2713 N N . LEU A 1 351 ? 2.506 -15.758 4.112 1.00 91.44 351 LEU A N 1
ATOM 2714 C CA . LEU A 1 351 ? 3.353 -16.566 5.008 1.00 91.44 351 LEU A CA 1
ATOM 2715 C C . LEU A 1 351 ? 4.666 -17.024 4.362 1.00 91.44 351 LEU A C 1
ATOM 2717 O O . LEU A 1 351 ? 5.677 -17.174 5.064 1.00 91.44 351 LEU A O 1
ATOM 2721 N N . ALA A 1 352 ? 4.648 -17.283 3.053 1.00 87.75 352 ALA A N 1
ATOM 2722 C CA . ALA A 1 352 ? 5.819 -17.674 2.281 1.00 87.75 352 ALA A CA 1
ATOM 2723 C C . ALA A 1 352 ? 6.719 -16.490 1.903 1.00 87.75 352 ALA A C 1
ATOM 2725 O O . ALA A 1 352 ? 7.864 -16.725 1.513 1.00 87.75 352 ALA A O 1
ATOM 2726 N N . GLY A 1 353 ? 6.223 -15.255 2.018 1.00 85.06 353 GLY A N 1
ATOM 2727 C CA . GLY A 1 353 ? 6.979 -14.058 1.678 1.00 85.06 353 GLY A CA 1
ATOM 2728 C C . GLY A 1 353 ? 8.126 -13.743 2.632 1.00 85.06 353 GLY A C 1
ATOM 2729 O O . GLY A 1 353 ? 8.292 -14.363 3.678 1.00 85.06 353 GLY A O 1
ATOM 2730 N N . THR A 1 354 ? 8.945 -12.766 2.253 1.00 86.12 354 THR A N 1
ATOM 2731 C CA . THR A 1 354 ? 10.140 -12.312 2.991 1.00 86.12 354 THR A CA 1
ATOM 2732 C C . THR A 1 354 ? 9.837 -11.183 3.977 1.00 86.12 354 THR A C 1
ATOM 2734 O O . THR A 1 354 ? 10.618 -10.943 4.900 1.00 86.12 354 THR A O 1
ATOM 2737 N N . ARG A 1 355 ? 8.708 -10.482 3.804 1.00 85.62 355 ARG A N 1
ATOM 2738 C CA . ARG A 1 355 ? 8.340 -9.289 4.578 1.00 85.62 355 ARG A CA 1
ATOM 2739 C C . ARG A 1 355 ? 7.705 -9.669 5.909 1.00 85.62 355 ARG A C 1
ATOM 2741 O O . ARG A 1 355 ? 6.607 -10.220 5.954 1.00 85.62 355 ARG A O 1
ATOM 2748 N N . SER A 1 356 ? 8.387 -9.325 6.997 1.00 88.62 356 SER A N 1
ATOM 2749 C CA . SER A 1 356 ? 7.998 -9.675 8.368 1.00 88.62 356 SER A CA 1
ATOM 2750 C C . SER A 1 356 ? 6.579 -9.233 8.749 1.00 88.62 356 SER A C 1
ATOM 2752 O O . SER A 1 356 ? 5.816 -10.021 9.303 1.00 88.62 356 SER A O 1
ATOM 2754 N N . TRP A 1 357 ? 6.202 -7.995 8.422 1.00 88.06 357 TRP A N 1
ATOM 2755 C CA . TRP A 1 357 ? 4.897 -7.428 8.773 1.00 88.06 357 TRP A CA 1
ATOM 2756 C C . TRP A 1 357 ? 3.738 -8.136 8.053 1.00 88.06 357 TRP A C 1
ATOM 2758 O O . TRP A 1 357 ? 2.782 -8.534 8.708 1.00 88.06 357 TRP A O 1
ATOM 2768 N N . ARG A 1 358 ? 3.872 -8.433 6.751 1.00 89.31 358 ARG A N 1
ATOM 2769 C CA . ARG A 1 358 ? 2.861 -9.194 5.991 1.00 89.31 358 ARG A CA 1
ATOM 2770 C C . ARG A 1 358 ? 2.676 -10.609 6.513 1.00 89.31 358 ARG A C 1
ATOM 2772 O O . ARG A 1 358 ? 1.562 -11.106 6.623 1.00 89.31 358 ARG A O 1
ATOM 2779 N N . ARG A 1 359 ? 3.778 -11.268 6.873 1.00 92.50 359 ARG A N 1
ATOM 2780 C CA . ARG A 1 359 ? 3.715 -12.594 7.495 1.00 92.50 359 ARG A CA 1
ATOM 2781 C C . ARG A 1 359 ? 3.015 -12.543 8.848 1.00 92.50 359 ARG A C 1
ATOM 2783 O O . ARG A 1 359 ? 2.294 -13.479 9.172 1.00 92.50 359 ARG A O 1
ATOM 2790 N N . MET A 1 360 ? 3.221 -11.480 9.629 1.00 94.62 360 MET A N 1
ATOM 2791 C CA . MET A 1 360 ? 2.506 -11.285 10.890 1.00 94.62 360 MET A CA 1
ATOM 2792 C C . MET A 1 360 ? 0.998 -11.150 10.651 1.00 94.62 360 MET A C 1
ATOM 2794 O O . MET A 1 360 ? 0.230 -11.893 11.252 1.00 94.62 360 MET A O 1
ATOM 2798 N N . GLU A 1 361 ? 0.579 -10.296 9.714 1.00 93.19 361 GLU A N 1
ATOM 2799 C CA . GLU A 1 361 ? -0.832 -10.165 9.313 1.00 93.19 361 GLU A CA 1
ATOM 2800 C C . GLU A 1 361 ? -1.422 -11.499 8.842 1.00 93.19 361 GLU A C 1
ATOM 2802 O O . GLU A 1 361 ? -2.542 -11.855 9.205 1.00 93.19 361 GLU A O 1
ATOM 2807 N N . ALA A 1 362 ? -0.652 -12.284 8.086 1.00 95.44 362 ALA A N 1
ATOM 2808 C CA . ALA A 1 362 ? -1.061 -13.605 7.629 1.00 95.44 362 ALA A CA 1
ATOM 2809 C C . ALA A 1 362 ? -1.214 -14.615 8.776 1.00 95.44 362 ALA A C 1
ATOM 2811 O O . ALA A 1 362 ? -2.098 -15.466 8.712 1.00 95.44 362 ALA A O 1
ATOM 2812 N N . VAL A 1 363 ? -0.393 -14.529 9.831 1.00 97.62 363 VAL A N 1
ATOM 2813 C CA . VAL A 1 363 ? -0.559 -15.336 11.053 1.00 97.62 363 VAL A CA 1
ATOM 2814 C C . VAL A 1 363 ? -1.822 -14.931 11.808 1.00 97.62 363 VAL A C 1
ATOM 2816 O O . VAL A 1 363 ? -2.590 -15.808 12.204 1.00 97.62 363 VAL A O 1
ATOM 2819 N N . GLU A 1 364 ? -2.079 -13.631 11.963 1.00 96.81 364 GLU A N 1
ATOM 2820 C CA . GLU A 1 364 ? -3.310 -13.144 12.600 1.00 96.81 364 GLU A CA 1
ATOM 2821 C C . GLU A 1 364 ? -4.559 -13.561 11.810 1.00 96.81 364 GLU A C 1
ATOM 2823 O O . GLU A 1 364 ? -5.541 -14.033 12.385 1.00 96.81 364 GLU A O 1
ATOM 2828 N N . ALA A 1 365 ? -4.510 -13.463 10.478 1.00 97.50 365 ALA A N 1
ATOM 2829 C CA . ALA A 1 365 ? -5.570 -13.944 9.599 1.00 97.50 365 ALA A CA 1
ATOM 2830 C C . ALA A 1 365 ? -5.723 -15.463 9.658 1.00 97.50 365 ALA A C 1
ATOM 2832 O O . ALA A 1 365 ? -6.847 -15.957 9.748 1.00 97.50 365 ALA A O 1
ATOM 2833 N N . ALA A 1 366 ? -4.617 -16.212 9.683 1.00 97.62 366 ALA A N 1
ATOM 2834 C CA . ALA A 1 366 ? -4.658 -17.656 9.860 1.00 97.62 366 ALA A CA 1
ATOM 2835 C C . ALA A 1 366 ? -5.396 -18.025 11.148 1.00 97.62 366 ALA A C 1
ATOM 2837 O O . ALA A 1 366 ? -6.196 -18.952 11.104 1.00 97.62 366 ALA A O 1
ATOM 2838 N N . GLY A 1 367 ? -5.212 -17.266 12.238 1.00 96.94 367 GLY A N 1
ATOM 2839 C CA . GLY A 1 367 ? -5.915 -17.433 13.516 1.00 96.94 367 GLY A CA 1
ATOM 2840 C C . GLY A 1 367 ? -7.448 -17.468 13.418 1.00 96.94 367 GLY A C 1
ATOM 2841 O O . GLY A 1 367 ? -8.092 -18.089 14.263 1.00 96.94 367 GLY A O 1
ATOM 2842 N N . GLN A 1 368 ? -8.025 -16.871 12.370 1.00 97.31 368 GLN A N 1
ATOM 2843 C CA . GLN A 1 368 ? -9.468 -16.877 12.102 1.00 97.31 368 GLN A CA 1
ATOM 2844 C C . GLN A 1 368 ? -9.946 -18.104 11.306 1.00 97.31 368 GLN A C 1
ATOM 2846 O O . GLN A 1 368 ? -11.149 -18.328 11.179 1.00 97.31 368 GLN A O 1
ATOM 2851 N N . LEU A 1 369 ? -9.030 -18.911 10.761 1.00 97.94 369 LEU A N 1
ATOM 2852 C CA . LEU A 1 369 ? -9.373 -20.094 9.978 1.00 97.94 369 LEU A CA 1
ATOM 2853 C C . LEU A 1 369 ? -9.939 -21.226 10.858 1.00 97.94 369 LEU A C 1
ATOM 2855 O O . LEU A 1 369 ? -9.585 -21.358 12.037 1.00 97.94 369 LEU A O 1
ATOM 2859 N N . PRO A 1 370 ? -10.748 -22.125 10.267 1.00 97.19 370 PRO A N 1
ATOM 2860 C CA . PRO A 1 370 ? -11.073 -23.412 10.873 1.00 97.19 370 PRO A CA 1
ATOM 2861 C C . PRO A 1 370 ? -9.816 -24.222 11.218 1.00 97.19 370 PRO A C 1
ATOM 2863 O O . PRO A 1 370 ? -8.832 -24.193 10.478 1.00 97.19 370 PRO A O 1
ATOM 2866 N N . ASP A 1 371 ? -9.873 -25.007 12.295 1.00 97.06 371 ASP A N 1
ATOM 2867 C CA . ASP A 1 371 ? -8.733 -25.742 12.865 1.00 97.06 371 ASP A CA 1
ATOM 2868 C C . ASP A 1 371 ? -7.938 -26.580 11.848 1.00 97.06 371 ASP A C 1
ATOM 2870 O O . ASP A 1 371 ? -6.706 -26.601 11.889 1.00 97.06 371 ASP A O 1
ATOM 2874 N N . GLU A 1 372 ? -8.624 -27.252 10.918 1.00 96.75 372 GLU A N 1
ATOM 2875 C CA . GLU A 1 372 ? -8.003 -28.080 9.870 1.00 96.75 372 GLU A CA 1
ATOM 2876 C C . GLU A 1 372 ? -7.105 -27.262 8.934 1.00 96.75 372 GLU A C 1
ATOM 2878 O O . GLU A 1 372 ? -6.050 -27.726 8.497 1.00 96.75 372 GLU A O 1
ATOM 2883 N N . LEU A 1 373 ? -7.508 -26.023 8.657 1.00 97.19 373 LEU A N 1
ATOM 2884 C CA . LEU A 1 373 ? -6.783 -25.093 7.804 1.00 97.19 373 LEU A CA 1
ATOM 2885 C C . LEU A 1 373 ? -5.741 -24.301 8.605 1.00 97.19 373 LEU A C 1
ATOM 2887 O O . LEU A 1 373 ? -4.656 -24.039 8.091 1.00 97.19 373 LEU A O 1
ATOM 2891 N N . LEU A 1 374 ? -6.027 -23.973 9.865 1.00 97.38 374 LEU A N 1
ATOM 2892 C CA . LEU A 1 374 ? -5.139 -23.235 10.766 1.00 97.38 374 LEU A CA 1
ATOM 2893 C C . LEU A 1 374 ? -3.832 -23.993 11.059 1.00 97.38 374 LEU A C 1
ATOM 2895 O O . LEU A 1 374 ? -2.745 -23.424 10.951 1.00 97.38 374 LEU A O 1
ATOM 2899 N N . ARG A 1 375 ? -3.919 -25.285 11.408 1.00 97.19 375 ARG A N 1
ATOM 2900 C CA . ARG A 1 375 ? -2.771 -26.100 11.861 1.00 97.19 375 ARG A CA 1
ATOM 2901 C C . ARG A 1 375 ? -1.542 -26.047 10.946 1.00 97.19 375 ARG A C 1
ATOM 2903 O O . ARG A 1 375 ? -0.473 -25.686 11.442 1.00 97.19 375 ARG A O 1
ATOM 2910 N N . PRO A 1 376 ? -1.628 -26.389 9.643 1.00 96.69 376 PRO A N 1
ATOM 2911 C CA . PRO A 1 376 ? -0.449 -26.382 8.774 1.00 96.69 376 PRO A CA 1
ATOM 2912 C C . PRO A 1 376 ? 0.190 -24.990 8.657 1.00 96.69 376 PRO A C 1
ATOM 2914 O O . PRO A 1 376 ? 1.404 -24.890 8.506 1.00 96.69 376 PRO A O 1
ATOM 2917 N N . ARG A 1 377 ? -0.603 -23.921 8.788 1.00 97.19 377 ARG A N 1
ATOM 2918 C CA . ARG A 1 377 ? -0.159 -22.529 8.639 1.00 97.19 377 ARG A CA 1
ATOM 2919 C C . ARG A 1 377 ? 0.545 -22.008 9.883 1.00 97.19 377 ARG A C 1
ATOM 2921 O O . ARG A 1 377 ? 1.598 -21.391 9.755 1.00 97.19 377 ARG A O 1
ATOM 2928 N N . LEU A 1 378 ? 0.052 -22.343 11.077 1.00 97.50 378 LEU A N 1
ATOM 2929 C CA . LEU A 1 378 ? 0.777 -22.054 12.320 1.00 97.50 378 LEU A CA 1
ATOM 2930 C C . LEU A 1 378 ? 2.108 -22.809 12.391 1.00 97.50 378 LEU A C 1
ATOM 2932 O O . LEU A 1 378 ? 3.118 -22.227 12.781 1.00 97.50 378 LEU A O 1
ATOM 2936 N N . LEU A 1 379 ? 2.134 -24.076 11.959 1.00 96.75 379 LEU A N 1
ATOM 2937 C CA . LEU A 1 379 ? 3.384 -24.836 11.866 1.00 96.75 379 LEU A CA 1
ATOM 2938 C C . LEU A 1 379 ? 4.349 -24.205 10.863 1.00 96.75 379 LEU A C 1
ATOM 2940 O O . LEU A 1 379 ? 5.549 -24.164 11.114 1.00 96.75 379 LEU A O 1
ATOM 2944 N N . GLU A 1 380 ? 3.851 -23.704 9.733 1.00 94.75 380 GLU A N 1
ATOM 2945 C CA . GLU A 1 380 ? 4.695 -23.034 8.750 1.00 94.75 380 GLU A CA 1
ATOM 2946 C C . GLU A 1 380 ? 5.231 -21.686 9.249 1.00 94.75 380 GLU A C 1
ATOM 2948 O O . GLU A 1 380 ? 6.415 -21.388 9.077 1.00 94.75 380 GLU A O 1
ATOM 2953 N N . ALA A 1 381 ? 4.402 -20.902 9.938 1.00 95.56 381 ALA A N 1
ATOM 2954 C CA . ALA A 1 381 ? 4.809 -19.651 10.567 1.00 95.56 381 ALA A CA 1
ATOM 2955 C C . ALA A 1 381 ? 5.881 -19.872 11.645 1.00 95.56 381 ALA A C 1
ATOM 2957 O O . ALA A 1 381 ? 6.900 -19.175 11.665 1.00 95.56 381 ALA A O 1
ATOM 2958 N N . ALA A 1 382 ? 5.706 -20.896 12.485 1.00 96.25 382 ALA A N 1
ATOM 2959 C CA . ALA A 1 382 ? 6.621 -21.216 13.578 1.00 96.25 382 ALA A CA 1
ATOM 2960 C C . ALA A 1 382 ? 7.986 -21.769 13.118 1.00 96.25 382 ALA A C 1
ATOM 2962 O O . ALA A 1 382 ? 8.933 -21.797 13.901 1.00 96.25 382 ALA A O 1
ATOM 2963 N N . LYS A 1 383 ? 8.124 -22.153 11.840 1.00 94.06 383 LYS A N 1
ATOM 2964 C CA . LYS A 1 383 ? 9.411 -22.496 11.202 1.00 94.06 383 LYS A CA 1
ATOM 2965 C C . LYS A 1 383 ? 10.242 -21.272 10.801 1.00 94.06 383 LYS A C 1
ATOM 2967 O O . LYS A 1 383 ? 11.333 -21.452 10.263 1.00 94.06 383 LYS A O 1
ATOM 2972 N N . GLY A 1 384 ? 9.706 -20.054 10.892 1.00 91.44 384 GLY A N 1
ATOM 2973 C CA . GLY A 1 384 ? 10.359 -18.836 10.399 1.00 91.44 384 GLY A CA 1
ATOM 2974 C C . GLY A 1 384 ? 11.469 -18.299 11.313 1.00 91.44 384 GLY A C 1
ATOM 2975 O O . GLY A 1 384 ? 11.562 -18.706 12.463 1.00 91.44 384 GLY A O 1
ATOM 2976 N N . PRO A 1 385 ? 12.301 -17.353 10.843 1.00 91.56 385 PRO A N 1
ATOM 2977 C CA . PRO A 1 385 ? 13.364 -16.753 11.656 1.00 91.56 385 PRO A CA 1
ATOM 2978 C C . PRO A 1 385 ? 12.897 -15.611 12.587 1.00 91.56 385 PRO A C 1
ATOM 2980 O O . PRO A 1 385 ? 13.597 -15.288 13.552 1.00 91.56 385 PRO A O 1
ATOM 2983 N N . SER A 1 386 ? 11.737 -14.981 12.358 1.00 93.00 386 SER A N 1
ATOM 2984 C CA . SER A 1 386 ? 11.233 -13.927 13.251 1.00 93.00 386 SER A CA 1
ATOM 2985 C C . SER A 1 386 ? 10.615 -14.451 14.527 1.00 93.00 386 SER A C 1
ATOM 2987 O O . SER A 1 386 ? 9.636 -15.192 14.532 1.00 93.00 386 SER A O 1
ATOM 2989 N N . HIS A 1 387 ? 11.153 -13.947 15.630 1.00 94.25 387 HIS A N 1
ATOM 2990 C CA . HIS A 1 387 ? 10.691 -14.263 16.968 1.00 94.25 387 HIS A CA 1
ATOM 2991 C C . HIS A 1 387 ? 9.234 -13.863 17.180 1.00 94.25 387 HIS A C 1
ATOM 2993 O O . HIS A 1 387 ? 8.462 -14.655 17.700 1.00 94.25 387 HIS A O 1
ATOM 2999 N N . ARG A 1 388 ? 8.838 -12.665 16.727 1.00 94.62 388 ARG A N 1
ATOM 3000 C CA . ARG A 1 388 ? 7.466 -12.174 16.913 1.00 94.62 388 ARG A CA 1
ATOM 3001 C C . ARG A 1 388 ? 6.449 -13.080 16.217 1.00 94.62 388 ARG A C 1
ATOM 3003 O O . ARG A 1 388 ? 5.440 -13.424 16.817 1.00 94.62 388 ARG A O 1
ATOM 3010 N N . ILE A 1 389 ? 6.753 -13.510 14.992 1.00 95.38 389 ILE A N 1
ATOM 3011 C CA . ILE A 1 389 ? 5.900 -14.419 14.214 1.00 95.38 389 ILE A CA 1
ATOM 3012 C C . ILE A 1 389 ? 5.846 -15.803 14.873 1.00 95.38 389 ILE A C 1
ATOM 3014 O O . ILE A 1 389 ? 4.766 -16.368 15.020 1.00 95.38 389 ILE A O 1
ATOM 3018 N N . ILE A 1 390 ? 6.998 -16.342 15.294 1.00 95.38 390 ILE A N 1
ATOM 3019 C CA . ILE A 1 390 ? 7.080 -17.645 15.968 1.00 95.38 390 ILE A CA 1
ATOM 3020 C C . ILE A 1 390 ? 6.259 -17.640 17.258 1.00 95.38 390 ILE A C 1
ATOM 3022 O O . ILE A 1 390 ? 5.427 -18.523 17.453 1.00 95.38 390 ILE A O 1
ATOM 3026 N N . GLU A 1 391 ? 6.487 -16.666 18.138 1.00 96.94 391 GLU A N 1
ATOM 3027 C CA . GLU A 1 391 ? 5.799 -16.596 19.426 1.00 96.94 391 GLU A CA 1
ATOM 3028 C C . GLU A 1 391 ? 4.310 -16.331 19.243 1.00 96.94 391 GLU A C 1
ATOM 3030 O O . GLU A 1 391 ? 3.504 -16.960 19.924 1.00 96.94 391 GLU A O 1
ATOM 3035 N N . ARG A 1 392 ? 3.916 -15.509 18.261 1.00 97.44 392 ARG A N 1
ATOM 3036 C CA . ARG A 1 392 ? 2.497 -15.332 17.955 1.00 97.44 392 ARG A CA 1
ATOM 3037 C C . ARG A 1 392 ? 1.852 -16.615 17.434 1.00 97.44 392 ARG A C 1
ATOM 3039 O O . ARG A 1 392 ? 0.776 -16.979 17.899 1.00 97.44 392 ARG A O 1
ATOM 3046 N N . ALA A 1 393 ? 2.516 -17.348 16.539 1.00 97.81 393 ALA A N 1
ATOM 3047 C CA . ALA A 1 393 ? 2.016 -18.629 16.044 1.00 97.81 393 ALA A CA 1
ATOM 3048 C C . ALA A 1 393 ? 1.904 -19.684 17.160 1.00 97.81 393 ALA A C 1
ATOM 3050 O O . ALA A 1 393 ? 0.935 -20.441 17.195 1.00 97.81 393 ALA A O 1
ATOM 3051 N N . LYS A 1 394 ? 2.863 -19.721 18.094 1.00 97.31 394 LYS A N 1
ATOM 3052 C CA . LYS A 1 394 ? 2.811 -20.587 19.283 1.00 97.31 394 LYS A CA 1
ATOM 3053 C C . LYS A 1 394 ? 1.700 -20.181 20.248 1.00 97.31 394 LYS A C 1
ATOM 3055 O O . LYS A 1 394 ? 1.008 -21.065 20.742 1.00 97.31 394 LYS A O 1
ATOM 3060 N N . ALA A 1 395 ? 1.521 -18.884 20.498 1.00 97.81 395 ALA A N 1
ATOM 3061 C CA . ALA A 1 395 ? 0.447 -18.367 21.340 1.00 97.81 395 ALA A CA 1
ATOM 3062 C C . ALA A 1 395 ? -0.918 -18.754 20.761 1.00 97.81 395 ALA A C 1
ATOM 3064 O O . ALA A 1 395 ? -1.700 -19.400 21.448 1.00 97.81 395 ALA A O 1
ATOM 3065 N N . LEU A 1 396 ? -1.144 -18.500 19.466 1.00 97.44 396 LEU A N 1
ATOM 3066 C CA . LEU A 1 396 ? -2.360 -18.924 18.765 1.00 97.44 396 LEU A CA 1
ATOM 3067 C C . LEU A 1 396 ? -2.554 -20.443 18.809 1.00 97.44 396 LEU A C 1
ATOM 3069 O O . LEU A 1 396 ? -3.668 -20.920 19.011 1.00 97.44 396 LEU A O 1
ATOM 3073 N N . TRP A 1 397 ? -1.483 -21.225 18.645 1.00 98.19 397 TRP A N 1
ATOM 3074 C CA . TRP A 1 397 ? -1.563 -22.680 18.765 1.00 98.19 397 TRP A CA 1
ATOM 3075 C C . TRP A 1 397 ? -2.012 -23.101 20.169 1.00 98.19 397 TRP A C 1
ATOM 3077 O O . TRP A 1 397 ? -2.912 -23.928 20.305 1.00 98.19 397 TRP A O 1
ATOM 3087 N N . PHE A 1 398 ? -1.411 -22.531 21.213 1.00 97.69 398 PHE A N 1
ATOM 3088 C CA . PHE A 1 398 ? -1.751 -22.842 22.598 1.00 97.69 398 PHE A CA 1
ATOM 3089 C C . PHE A 1 398 ? -3.180 -22.404 22.944 1.00 97.69 398 PHE A C 1
ATOM 3091 O O . PHE A 1 398 ? -3.940 -23.195 23.496 1.00 97.69 398 PHE A O 1
ATOM 3098 N N . GLU A 1 399 ? -3.574 -21.190 22.555 1.00 97.00 399 GLU A N 1
ATOM 3099 C CA . GLU A 1 399 ? -4.929 -20.652 22.724 1.00 97.00 399 GLU A CA 1
ATOM 3100 C C . GLU A 1 399 ? -5.988 -21.553 22.069 1.00 97.00 399 GLU A C 1
ATOM 3102 O O . GLU A 1 399 ? -7.049 -21.786 22.647 1.00 97.00 399 GLU A O 1
ATOM 3107 N N . ARG A 1 400 ? -5.706 -22.084 20.870 1.00 96.75 400 ARG A N 1
ATOM 3108 C CA . ARG A 1 400 ? -6.676 -22.866 20.085 1.00 96.75 400 ARG A CA 1
ATOM 3109 C C . ARG A 1 400 ? -6.669 -24.359 20.409 1.00 96.75 400 ARG A C 1
ATOM 3111 O O . ARG A 1 400 ? -7.722 -24.988 20.360 1.00 96.75 400 ARG A O 1
ATOM 3118 N N . PHE A 1 401 ? -5.515 -24.936 20.747 1.00 97.31 401 PHE A N 1
ATOM 3119 C CA . PHE A 1 401 ? -5.346 -26.388 20.901 1.00 97.31 401 PHE A CA 1
ATOM 3120 C C . PHE A 1 401 ? -4.922 -26.838 22.305 1.00 97.31 401 PHE A C 1
ATOM 3122 O O . PHE A 1 401 ? -4.780 -28.041 22.527 1.00 97.31 401 PHE A O 1
ATOM 3129 N N . GLY A 1 402 ? -4.692 -25.913 23.244 1.00 97.56 402 GLY A N 1
ATOM 3130 C CA . GLY A 1 402 ? -4.369 -26.211 24.645 1.00 97.56 402 GLY A CA 1
ATOM 3131 C C . GLY A 1 402 ? -3.079 -27.013 24.852 1.00 97.56 402 GLY A C 1
ATOM 3132 O O . GLY A 1 402 ? -2.929 -27.687 25.868 1.00 97.56 402 GLY A O 1
ATOM 3133 N N . SER A 1 403 ? -2.172 -27.003 23.875 1.00 96.88 403 SER A N 1
ATOM 3134 C CA . SER A 1 403 ? -0.921 -27.768 23.878 1.00 96.88 403 SER A CA 1
ATOM 3135 C C . SER A 1 403 ? 0.224 -26.933 23.322 1.00 96.88 403 SER A C 1
ATOM 3137 O O . SER A 1 403 ? -0.002 -25.908 22.683 1.00 96.88 403 SER A O 1
ATOM 3139 N N . GLU A 1 404 ? 1.463 -27.353 23.566 1.00 96.25 404 GLU A N 1
ATOM 3140 C CA . GLU A 1 404 ? 2.623 -26.728 22.933 1.00 96.25 404 GLU A CA 1
ATOM 3141 C C . GLU A 1 404 ? 2.625 -26.990 21.420 1.00 96.25 404 GLU A C 1
ATOM 3143 O O . GLU A 1 404 ? 2.237 -28.065 20.952 1.00 96.25 404 GLU A O 1
ATOM 3148 N N . CYS A 1 405 ? 3.063 -25.997 20.643 1.00 96.12 405 CYS A N 1
ATOM 3149 C CA . CYS A 1 405 ? 3.169 -26.122 19.192 1.00 96.12 405 CYS A CA 1
ATOM 3150 C C . CYS A 1 405 ? 4.264 -27.147 18.834 1.00 96.12 405 CYS A C 1
ATOM 3152 O O . CYS A 1 405 ? 5.416 -26.941 19.229 1.00 96.12 405 CYS A O 1
ATOM 3154 N N . PRO A 1 406 ? 3.954 -28.232 18.095 1.00 96.38 406 PRO A N 1
ATOM 3155 C CA . PRO A 1 406 ? 4.880 -29.333 17.843 1.00 96.38 406 PRO A CA 1
ATOM 3156 C C . PRO A 1 406 ? 5.867 -28.969 16.726 1.00 96.38 406 PRO A C 1
ATOM 3158 O O . PRO A 1 406 ? 5.781 -29.453 15.597 1.00 96.38 406 PRO A O 1
ATOM 3161 N N . VAL A 1 407 ? 6.797 -28.071 17.038 1.00 93.25 407 VAL A N 1
ATOM 3162 C CA . VAL A 1 407 ? 7.813 -27.576 16.108 1.00 93.25 407 VAL A CA 1
ATOM 3163 C C . VAL A 1 407 ? 9.133 -28.274 16.403 1.00 93.25 407 VAL A C 1
ATOM 3165 O O . VAL A 1 407 ? 9.679 -28.146 17.496 1.00 93.25 407 VAL A O 1
ATOM 3168 N N . ASP A 1 408 ? 9.648 -29.008 15.418 1.00 93.38 408 ASP A N 1
ATOM 3169 C CA . ASP A 1 408 ? 10.959 -29.653 15.506 1.00 93.38 408 ASP A CA 1
ATOM 3170 C C . ASP A 1 408 ? 12.088 -28.626 15.738 1.00 93.38 408 ASP A C 1
ATOM 3172 O O . ASP A 1 408 ? 12.031 -27.485 15.266 1.00 93.38 408 ASP A O 1
ATOM 3176 N N . ALA A 1 409 ? 13.152 -29.023 16.439 1.00 91.12 409 ALA A N 1
ATOM 3177 C CA . ALA A 1 409 ? 14.272 -28.131 16.731 1.00 91.12 409 ALA A CA 1
ATOM 3178 C C . ALA A 1 409 ? 14.918 -27.561 15.453 1.00 91.12 409 ALA A C 1
ATOM 3180 O O . ALA A 1 409 ? 15.312 -26.394 15.434 1.00 91.12 409 ALA A O 1
ATOM 3181 N N . LEU A 1 410 ? 14.956 -28.330 14.364 1.00 95.00 410 LEU A N 1
ATOM 3182 C CA . LEU A 1 410 ? 15.501 -27.942 13.061 1.00 95.00 410 LEU A CA 1
ATOM 3183 C C . LEU A 1 410 ? 14.427 -27.439 12.091 1.00 95.00 410 LEU A C 1
ATOM 3185 O O . LEU A 1 410 ? 14.713 -27.196 10.919 1.00 95.00 410 LEU A O 1
ATOM 3189 N N . ALA A 1 411 ? 13.189 -27.247 12.554 1.00 93.75 411 ALA A N 1
ATOM 3190 C CA . ALA A 1 411 ? 12.092 -26.856 11.686 1.00 93.75 411 ALA A CA 1
ATOM 3191 C C . ALA A 1 411 ? 12.413 -25.549 10.940 1.00 93.75 411 ALA A C 1
ATOM 3193 O O . ALA A 1 411 ? 12.735 -24.515 11.536 1.00 93.75 411 ALA A O 1
ATOM 3194 N N . GLY A 1 412 ? 12.326 -25.618 9.610 1.00 90.75 412 GLY A N 1
ATOM 3195 C CA . GLY A 1 412 ? 12.585 -24.492 8.724 1.00 90.75 412 GLY A CA 1
ATOM 3196 C C . GLY A 1 412 ? 14.034 -24.299 8.278 1.00 90.75 412 GLY A C 1
ATOM 3197 O O . GLY A 1 412 ? 14.265 -23.443 7.421 1.00 90.75 412 GLY A O 1
ATOM 3198 N N . VAL A 1 413 ? 14.980 -25.060 8.833 1.00 95.00 413 VAL A N 1
ATOM 3199 C CA . VAL A 1 413 ? 16.368 -25.140 8.360 1.00 95.00 413 VAL A CA 1
ATOM 3200 C C . VAL A 1 413 ? 16.413 -26.020 7.112 1.00 95.00 413 VAL A C 1
ATOM 3202 O O . VAL A 1 413 ? 15.757 -27.059 7.059 1.00 95.00 413 VAL A O 1
ATOM 3205 N N . TRP A 1 414 ? 17.202 -25.629 6.111 1.00 94.62 414 TRP A N 1
ATOM 3206 C CA . TRP A 1 414 ? 17.439 -26.468 4.937 1.00 94.62 414 TRP A CA 1
ATOM 3207 C C . TRP A 1 414 ? 18.456 -27.564 5.277 1.00 94.62 414 TRP A C 1
ATOM 3209 O O . TRP A 1 414 ? 19.662 -27.349 5.222 1.00 94.62 414 TRP A O 1
ATOM 3219 N N . THR A 1 415 ? 17.968 -28.727 5.707 1.00 94.06 415 THR A N 1
ATOM 3220 C CA . THR A 1 415 ? 18.808 -29.821 6.223 1.00 94.06 415 THR A CA 1
ATOM 3221 C C . THR A 1 415 ? 19.573 -30.577 5.138 1.00 94.06 415 THR A C 1
ATOM 3223 O O . THR A 1 415 ? 20.570 -31.214 5.454 1.00 94.06 415 THR A O 1
ATOM 3226 N N . GLU A 1 416 ? 19.174 -30.468 3.867 1.00 93.81 416 GLU A N 1
ATOM 3227 C CA . GLU A 1 416 ? 19.826 -31.143 2.729 1.00 93.81 416 GLU A CA 1
ATOM 3228 C C . GLU A 1 416 ? 21.280 -30.693 2.510 1.00 93.81 416 GLU A C 1
ATOM 3230 O O . GLU A 1 416 ? 22.077 -31.422 1.921 1.00 93.81 416 GLU A O 1
ATOM 3235 N N . VAL A 1 417 ? 21.651 -29.508 3.006 1.00 94.81 417 VAL A N 1
ATOM 3236 C CA . VAL A 1 417 ? 23.029 -29.004 2.919 1.00 94.81 417 VAL A CA 1
ATOM 3237 C C . VAL A 1 417 ? 23.958 -29.628 3.965 1.00 94.81 417 VAL A C 1
ATOM 3239 O O . VAL A 1 417 ? 25.179 -29.651 3.772 1.00 94.81 417 VAL A O 1
ATOM 3242 N N . LEU A 1 418 ? 23.395 -30.138 5.066 1.00 94.38 418 LEU A N 1
ATOM 3243 C CA . LEU A 1 418 ? 24.145 -30.720 6.174 1.00 94.38 418 LEU A CA 1
ATOM 3244 C C . LEU A 1 418 ? 24.694 -32.091 5.766 1.00 94.38 418 LEU A C 1
ATOM 3246 O O . LEU A 1 418 ? 23.981 -32.921 5.210 1.00 94.38 418 LEU A O 1
ATOM 3250 N N . ALA A 1 419 ? 25.975 -32.333 6.043 1.00 89.94 419 ALA A N 1
ATOM 3251 C CA . ALA A 1 419 ? 26.598 -33.634 5.790 1.00 89.94 419 ALA A CA 1
ATOM 3252 C C . ALA A 1 419 ? 26.321 -34.647 6.918 1.00 89.94 419 ALA A C 1
ATOM 3254 O O . ALA A 1 419 ? 26.311 -35.852 6.685 1.00 89.94 419 ALA A O 1
ATOM 3255 N N . GLU A 1 420 ? 26.094 -34.146 8.132 1.00 93.69 420 GLU A N 1
ATOM 3256 C CA . GLU A 1 420 ? 25.927 -34.902 9.375 1.00 93.69 420 GLU A CA 1
ATOM 3257 C C . GLU A 1 420 ? 24.864 -34.208 10.256 1.00 93.69 420 GLU A C 1
ATOM 3259 O O . GLU A 1 420 ? 24.504 -33.057 9.976 1.00 93.69 420 GLU A O 1
ATOM 3264 N N . PRO A 1 421 ? 24.333 -34.864 11.308 1.00 93.94 421 PRO A N 1
ATOM 3265 C CA . PRO A 1 421 ? 23.467 -34.203 12.283 1.00 93.94 421 PRO A CA 1
ATOM 3266 C C . PRO A 1 421 ? 24.149 -32.965 12.895 1.00 93.94 421 PRO A C 1
ATOM 3268 O O . PRO A 1 421 ? 25.336 -33.036 13.215 1.00 93.94 421 PRO A O 1
ATOM 3271 N N . PRO A 1 422 ? 23.426 -31.846 13.080 1.00 94.31 422 PRO A N 1
ATOM 3272 C CA . PRO A 1 422 ? 24.037 -30.598 13.522 1.00 94.31 422 PRO A CA 1
ATOM 3273 C C . PRO A 1 422 ? 24.559 -30.687 14.959 1.00 94.31 422 PRO A C 1
ATOM 3275 O O . PRO A 1 422 ? 23.906 -31.264 15.831 1.00 94.31 422 PRO A O 1
ATOM 3278 N N . GLY A 1 423 ? 25.710 -30.065 15.217 1.00 93.69 423 GLY A N 1
ATOM 3279 C CA . GLY A 1 423 ? 26.321 -30.022 16.546 1.00 93.69 423 GLY A CA 1
ATOM 3280 C C . GLY A 1 423 ? 25.688 -29.004 17.508 1.00 93.69 423 GLY A C 1
ATOM 3281 O O . GLY A 1 423 ? 24.891 -28.141 17.132 1.00 93.69 423 GLY A O 1
ATOM 3282 N N . ASP A 1 424 ? 26.116 -29.024 18.775 1.00 95.31 424 ASP A N 1
ATOM 3283 C CA . ASP A 1 424 ? 25.607 -28.116 19.823 1.00 95.31 424 ASP A CA 1
ATOM 3284 C C . ASP A 1 424 ? 25.826 -26.626 19.495 1.00 95.31 424 ASP A C 1
ATOM 3286 O O . ASP A 1 424 ? 25.007 -25.761 19.834 1.00 95.31 424 ASP A O 1
ATOM 3290 N N . ARG A 1 425 ? 26.925 -26.306 18.793 1.00 95.88 425 ARG A N 1
ATOM 3291 C CA . ARG A 1 425 ? 27.235 -24.936 18.353 1.00 95.88 425 ARG A CA 1
ATOM 3292 C C . ARG A 1 425 ? 26.212 -24.440 17.332 1.00 95.88 425 ARG A C 1
ATOM 3294 O O . ARG A 1 425 ? 25.781 -23.291 17.430 1.00 95.88 425 ARG A O 1
ATOM 3301 N N . PHE A 1 426 ? 25.788 -25.294 16.400 1.00 97.31 426 PHE A N 1
ATOM 3302 C CA . PHE A 1 426 ? 24.733 -24.978 15.439 1.00 97.31 426 PHE A CA 1
ATOM 3303 C C . PHE A 1 426 ? 23.414 -24.663 16.153 1.00 97.31 426 PHE A C 1
ATOM 3305 O O . PHE A 1 426 ? 22.820 -23.611 15.913 1.00 97.31 426 PHE A O 1
ATOM 3312 N N . LEU A 1 427 ? 22.989 -25.520 17.086 1.00 96.88 427 LEU A N 1
ATOM 3313 C CA . LEU A 1 427 ? 21.736 -25.342 17.832 1.00 96.88 427 LEU A CA 1
ATOM 3314 C C . LEU A 1 427 ? 21.745 -24.065 18.687 1.00 96.88 427 LEU A C 1
ATOM 3316 O O . LEU A 1 427 ? 20.755 -23.327 18.735 1.00 96.88 427 LEU A O 1
ATOM 3320 N N . SER A 1 428 ? 22.887 -23.753 19.304 1.00 96.62 428 SER A N 1
ATOM 3321 C CA . SER A 1 428 ? 23.079 -22.513 20.065 1.00 96.62 428 SER A CA 1
ATOM 3322 C C . SER A 1 428 ? 22.931 -21.275 19.172 1.00 96.62 428 SER A C 1
ATOM 3324 O O . SER A 1 428 ? 22.241 -20.320 19.528 1.00 96.62 428 SER A O 1
ATOM 3326 N N . ARG A 1 429 ? 23.519 -21.297 17.969 1.00 97.88 429 ARG A N 1
ATOM 3327 C CA . ARG A 1 429 ? 23.414 -20.204 16.987 1.00 97.88 429 ARG A CA 1
ATOM 3328 C C . ARG A 1 429 ? 22.002 -20.052 16.437 1.00 97.88 429 ARG A C 1
ATOM 3330 O O . ARG A 1 429 ? 21.502 -18.933 16.349 1.00 97.88 429 ARG A O 1
ATOM 3337 N N . LEU A 1 430 ? 21.337 -21.163 16.126 1.00 97.38 430 LEU A N 1
ATOM 3338 C CA . LEU A 1 430 ? 19.942 -21.167 15.691 1.00 97.38 430 LEU A CA 1
ATOM 3339 C C . LEU A 1 430 ? 19.024 -20.551 16.755 1.00 97.38 430 LEU A C 1
ATOM 3341 O O . LEU A 1 430 ? 18.122 -19.782 16.425 1.00 97.38 430 LEU A O 1
ATOM 3345 N N . THR A 1 431 ? 19.292 -20.826 18.034 1.00 96.12 431 THR A N 1
ATOM 3346 C CA . THR A 1 431 ? 18.562 -20.223 19.158 1.00 96.12 431 THR A CA 1
ATOM 3347 C C . THR A 1 431 ? 18.716 -18.700 19.175 1.00 96.12 431 THR A C 1
ATOM 3349 O O . THR A 1 431 ? 17.722 -17.991 19.325 1.00 96.12 431 THR A O 1
ATOM 3352 N N . VAL A 1 432 ? 19.925 -18.178 18.932 1.00 96.94 432 VAL A N 1
ATOM 3353 C CA . VAL A 1 432 ? 20.157 -16.726 18.797 1.00 96.94 432 VAL A CA 1
ATOM 3354 C C . VAL A 1 432 ? 19.381 -16.147 17.611 1.00 96.94 432 VAL A C 1
ATOM 3356 O O . VAL A 1 432 ? 18.715 -15.124 17.761 1.00 96.94 432 VAL A O 1
ATOM 3359 N N . LEU A 1 433 ? 19.398 -16.817 16.452 1.00 96.06 433 LEU A N 1
ATOM 3360 C CA . LEU A 1 433 ? 18.662 -16.371 15.260 1.00 96.06 433 LEU A CA 1
ATOM 3361 C C . LEU A 1 433 ? 17.136 -16.363 15.461 1.00 96.06 433 LEU A C 1
ATOM 3363 O O . LEU A 1 433 ? 16.446 -15.531 14.874 1.00 96.06 433 LEU A O 1
ATOM 3367 N N . ARG A 1 434 ? 16.606 -17.234 16.328 1.00 94.88 434 ARG A N 1
ATOM 3368 C CA . ARG A 1 434 ? 15.187 -17.271 16.730 1.00 94.88 434 ARG A CA 1
ATOM 3369 C C . ARG A 1 434 ? 14.831 -16.315 17.877 1.00 94.88 434 ARG A C 1
ATOM 3371 O O . ARG A 1 434 ? 13.650 -16.162 18.184 1.00 94.88 434 ARG A O 1
ATOM 3378 N N . GLY A 1 435 ? 15.818 -15.683 18.514 1.00 94.56 435 GLY A N 1
ATOM 3379 C CA . GLY A 1 435 ? 15.624 -14.812 19.678 1.00 94.56 435 GLY A CA 1
ATOM 3380 C C . GLY A 1 435 ? 14.958 -13.468 19.357 1.00 94.56 435 GLY A C 1
ATOM 3381 O O . GLY A 1 435 ? 14.807 -13.095 18.200 1.00 94.56 435 GLY A O 1
ATOM 3382 N N . ALA A 1 436 ? 14.566 -12.704 20.378 1.00 94.12 436 ALA A N 1
ATOM 3383 C CA . ALA A 1 436 ? 13.847 -11.432 20.206 1.00 94.12 436 ALA A CA 1
ATOM 3384 C C . ALA A 1 436 ? 14.720 -10.249 19.741 1.00 94.12 436 ALA A C 1
ATOM 3386 O O . ALA A 1 436 ? 14.199 -9.267 19.221 1.00 94.12 436 ALA A O 1
ATOM 3387 N N . SER A 1 437 ? 16.037 -10.313 19.959 1.00 95.50 437 SER A N 1
ATOM 3388 C CA . SER A 1 437 ? 16.945 -9.186 19.725 1.00 95.50 437 SER A CA 1
ATOM 3389 C C . SER A 1 437 ? 17.445 -9.155 18.280 1.00 95.50 437 SER A C 1
ATOM 3391 O O . SER A 1 437 ? 18.324 -9.934 17.911 1.00 95.50 437 SER A O 1
ATOM 3393 N N . ASP A 1 438 ? 16.941 -8.211 17.479 1.00 92.31 438 ASP A N 1
ATOM 3394 C CA . ASP A 1 438 ? 17.472 -7.921 16.134 1.00 92.31 438 ASP A CA 1
ATOM 3395 C C . ASP A 1 438 ? 18.965 -7.570 16.176 1.00 92.31 438 ASP A C 1
ATOM 3397 O O . ASP A 1 438 ? 19.717 -7.863 15.243 1.00 92.31 438 ASP A O 1
ATOM 3401 N N . GLU A 1 439 ? 19.412 -6.992 17.294 1.00 94.19 439 GLU A N 1
ATOM 3402 C CA . GLU A 1 439 ? 20.816 -6.723 17.551 1.00 94.19 439 GLU A CA 1
ATOM 3403 C C . GLU A 1 439 ? 21.623 -8.029 17.598 1.00 94.19 439 GLU A C 1
ATOM 3405 O O . GLU A 1 439 ? 22.553 -8.224 16.809 1.00 94.19 439 GLU A O 1
ATOM 3410 N N . ALA A 1 440 ? 21.239 -8.959 18.473 1.00 95.88 440 ALA A N 1
ATOM 3411 C CA . ALA A 1 440 ? 21.916 -10.244 18.604 1.00 95.88 440 ALA A CA 1
ATOM 3412 C C . ALA A 1 440 ? 21.870 -11.046 17.294 1.00 95.88 440 ALA A C 1
ATOM 3414 O O . ALA A 1 440 ? 22.878 -11.638 16.910 1.00 95.88 440 ALA A O 1
ATOM 3415 N N . LYS A 1 441 ? 20.744 -11.005 16.567 1.00 95.75 441 LYS A N 1
ATOM 3416 C CA . LYS A 1 441 ? 20.624 -11.628 15.240 1.00 95.75 441 LYS A CA 1
ATOM 3417 C C . LYS A 1 441 ? 21.607 -11.039 14.249 1.00 95.75 441 LYS A C 1
ATOM 3419 O O . LYS A 1 441 ? 22.372 -11.783 13.653 1.00 95.75 441 LYS A O 1
ATOM 3424 N N . GLY A 1 442 ? 21.628 -9.717 14.091 1.00 95.31 442 GLY A N 1
ATOM 3425 C CA . GLY A 1 442 ? 22.532 -9.077 13.141 1.00 95.31 442 GLY A CA 1
ATOM 3426 C C . GLY A 1 442 ? 24.007 -9.291 13.498 1.00 95.31 442 GLY A C 1
ATOM 3427 O O . GLY A 1 442 ? 24.822 -9.519 12.610 1.00 95.31 442 GLY A O 1
ATOM 3428 N N . ALA A 1 443 ? 24.356 -9.308 14.790 1.00 96.62 443 ALA A N 1
ATOM 3429 C CA . ALA A 1 443 ? 25.707 -9.657 15.235 1.00 96.62 443 ALA A CA 1
ATOM 3430 C C . ALA A 1 443 ? 26.054 -11.124 14.922 1.00 96.62 443 ALA A C 1
ATOM 3432 O O . ALA A 1 443 ? 27.150 -11.410 14.445 1.00 96.62 443 ALA A O 1
ATOM 3433 N N . MET A 1 444 ? 25.108 -12.047 15.130 1.00 97.81 444 MET A N 1
ATOM 3434 C CA . MET A 1 444 ? 25.266 -13.456 14.769 1.00 97.81 444 MET A CA 1
ATOM 3435 C C . MET A 1 444 ? 25.424 -13.635 13.256 1.00 97.81 444 MET A C 1
ATOM 3437 O O . MET A 1 444 ? 26.309 -14.362 12.826 1.00 97.81 444 MET A O 1
ATOM 3441 N N . LEU A 1 445 ? 24.630 -12.940 12.439 1.00 97.38 445 LEU A N 1
ATOM 3442 C CA . LEU A 1 445 ? 24.759 -12.961 10.981 1.00 97.38 445 LEU A CA 1
ATOM 3443 C C . LEU A 1 445 ? 26.122 -12.442 10.521 1.00 97.38 445 LEU A C 1
ATOM 3445 O O . LEU A 1 445 ? 26.732 -13.041 9.639 1.00 97.38 445 LEU A O 1
ATOM 3449 N N . ALA A 1 446 ? 26.625 -11.371 11.141 1.00 96.56 446 ALA A N 1
ATOM 3450 C CA . ALA A 1 446 ? 27.947 -10.838 10.832 1.00 96.56 446 ALA A CA 1
ATOM 3451 C C . ALA A 1 446 ? 29.053 -11.835 11.204 1.00 96.56 446 ALA A C 1
ATOM 3453 O O . ALA A 1 446 ? 29.976 -12.040 10.420 1.00 96.56 446 ALA A O 1
ATOM 3454 N N . ALA A 1 447 ? 28.930 -12.506 12.354 1.00 97.12 447 ALA A N 1
ATOM 3455 C CA . ALA A 1 447 ? 29.855 -13.559 12.767 1.00 97.12 447 ALA A CA 1
ATOM 3456 C C . ALA A 1 447 ? 29.820 -14.763 11.810 1.00 97.12 447 ALA A C 1
ATOM 3458 O O . ALA A 1 447 ? 30.867 -15.196 11.338 1.00 97.12 447 ALA A O 1
ATOM 3459 N N . LEU A 1 448 ? 28.628 -15.255 11.456 1.00 97.19 448 LEU A N 1
ATOM 3460 C CA . LEU A 1 448 ? 28.447 -16.347 10.493 1.00 97.19 448 LEU A CA 1
ATOM 3461 C C . LEU A 1 448 ? 29.056 -16.004 9.127 1.00 97.19 448 LEU A C 1
ATOM 3463 O O . LEU A 1 448 ? 29.732 -16.833 8.526 1.00 97.19 448 LEU A O 1
ATOM 3467 N N . LEU A 1 449 ? 28.860 -14.774 8.646 1.00 95.94 449 LEU A N 1
ATOM 3468 C CA . LEU A 1 449 ? 29.431 -14.325 7.379 1.00 95.94 449 LEU A CA 1
ATOM 3469 C C . LEU A 1 449 ? 30.952 -14.110 7.460 1.00 95.94 449 LEU A C 1
ATOM 3471 O O . LEU A 1 449 ? 31.646 -14.312 6.468 1.00 95.94 449 LEU A O 1
ATOM 3475 N N . ALA A 1 450 ? 31.491 -13.717 8.615 1.00 94.94 450 ALA A N 1
ATOM 3476 C CA . ALA A 1 450 ? 32.934 -13.597 8.826 1.00 94.94 450 ALA A CA 1
ATOM 3477 C C . ALA A 1 450 ? 33.632 -14.967 8.877 1.00 94.94 450 ALA A C 1
ATOM 3479 O O . ALA A 1 450 ? 34.728 -15.105 8.341 1.00 94.94 450 ALA A O 1
ATOM 3480 N N . GLU A 1 451 ? 32.986 -15.972 9.474 1.00 95.19 451 GLU A N 1
ATOM 3481 C CA . GLU A 1 451 ? 33.466 -17.361 9.543 1.00 95.19 451 GLU A CA 1
ATOM 3482 C C . GLU A 1 451 ? 33.254 -18.145 8.236 1.00 95.19 451 GLU A C 1
ATOM 3484 O O . GLU A 1 451 ? 33.865 -19.193 8.025 1.00 95.19 451 GLU A O 1
ATOM 3489 N N . ALA A 1 452 ? 32.392 -17.650 7.345 1.00 93.38 452 ALA A N 1
ATOM 3490 C CA . ALA A 1 452 ? 32.167 -18.250 6.040 1.00 93.38 452 ALA A CA 1
ATOM 3491 C C . ALA A 1 452 ? 33.465 -18.273 5.202 1.00 93.38 452 ALA A C 1
ATOM 3493 O O . ALA A 1 452 ? 34.264 -17.335 5.285 1.00 93.38 452 ALA A O 1
ATOM 3494 N N . PRO A 1 453 ? 33.661 -19.293 4.343 1.00 90.38 453 PRO A N 1
ATOM 3495 C CA . PRO A 1 453 ? 34.868 -19.450 3.529 1.00 90.38 453 PRO A CA 1
ATOM 3496 C C . PRO A 1 453 ? 35.231 -18.166 2.773 1.00 90.38 453 PRO A C 1
ATOM 3498 O O . PRO A 1 453 ? 34.365 -17.492 2.209 1.00 90.38 453 PRO A O 1
ATOM 3501 N N . VAL A 1 454 ? 36.520 -17.818 2.774 1.00 85.38 454 VAL A N 1
ATOM 3502 C CA . VAL A 1 454 ? 37.036 -16.648 2.053 1.00 85.38 454 VAL A CA 1
ATOM 3503 C C . VAL A 1 454 ? 37.274 -17.034 0.588 1.00 85.38 454 VAL A C 1
ATOM 3505 O O . VAL A 1 454 ? 37.971 -18.020 0.328 1.00 85.38 454 VAL A O 1
ATOM 3508 N N . PRO A 1 455 ? 36.737 -16.281 -0.390 1.00 76.19 455 PRO A N 1
ATOM 3509 C CA . PRO A 1 455 ? 36.935 -16.592 -1.801 1.00 76.19 455 PRO A CA 1
ATOM 3510 C C . PRO A 1 455 ? 38.427 -16.604 -2.170 1.00 76.19 455 PRO A C 1
ATOM 3512 O O . PRO A 1 455 ? 39.114 -15.593 -2.044 1.00 76.19 455 PRO A O 1
ATOM 3515 N N . GLY A 1 456 ? 38.928 -17.736 -2.672 1.00 67.88 456 GLY A N 1
ATOM 3516 C CA . GLY A 1 456 ? 40.287 -17.845 -3.218 1.00 67.88 456 GLY A CA 1
ATOM 3517 C C . GLY A 1 456 ? 41.374 -18.323 -2.252 1.00 67.88 456 GLY A C 1
ATOM 3518 O O . GLY A 1 456 ? 42.522 -18.440 -2.677 1.00 67.88 456 GLY A O 1
ATOM 3519 N N . THR A 1 457 ? 41.047 -18.654 -1.002 1.00 61.03 457 THR A N 1
ATOM 3520 C CA . THR A 1 457 ? 41.971 -19.391 -0.129 1.00 61.03 457 THR A CA 1
ATOM 3521 C C . THR A 1 457 ? 41.775 -20.894 -0.374 1.00 61.03 457 THR A C 1
ATOM 3523 O O . THR A 1 457 ? 40.691 -21.398 -0.083 1.00 61.03 457 THR A O 1
ATOM 3526 N N . PRO A 1 458 ? 42.750 -21.627 -0.952 1.00 54.81 458 PRO A N 1
ATOM 3527 C CA . PRO A 1 458 ? 42.634 -23.078 -1.074 1.00 54.81 458 PRO A CA 1
ATOM 3528 C C . PRO A 1 458 ? 42.494 -23.682 0.325 1.00 54.81 458 PRO A C 1
ATOM 3530 O O . PRO A 1 458 ? 43.184 -23.247 1.248 1.00 54.81 458 PRO A O 1
ATOM 3533 N N . ALA A 1 459 ? 41.588 -24.652 0.480 1.00 48.53 459 ALA A N 1
ATOM 3534 C CA . ALA A 1 459 ? 41.415 -25.381 1.728 1.00 48.53 459 ALA A CA 1
ATOM 3535 C C . ALA A 1 459 ? 42.767 -25.992 2.115 1.00 48.53 459 ALA A C 1
ATOM 3537 O O . ALA A 1 459 ? 43.259 -26.911 1.458 1.00 48.53 459 ALA A O 1
ATOM 3538 N N . VAL A 1 460 ? 43.410 -25.420 3.134 1.00 47.88 460 VAL A N 1
ATOM 3539 C CA . VAL A 1 460 ? 44.610 -26.003 3.722 1.00 47.88 460 VAL A CA 1
ATOM 3540 C C . VAL A 1 460 ? 44.133 -27.291 4.371 1.00 47.88 460 VAL A C 1
ATOM 3542 O O . VAL A 1 460 ? 43.425 -27.254 5.372 1.00 47.88 460 VAL A O 1
ATOM 3545 N N . ALA A 1 461 ? 44.433 -28.421 3.736 1.00 45.22 461 ALA A N 1
ATOM 3546 C CA . ALA A 1 461 ? 44.186 -29.722 4.322 1.00 45.22 461 ALA A CA 1
ATOM 3547 C C . ALA A 1 461 ? 44.959 -29.782 5.644 1.00 45.22 461 ALA A C 1
ATOM 3549 O O . ALA A 1 461 ? 46.191 -29.741 5.643 1.00 45.22 461 ALA A O 1
ATOM 3550 N N . ASP A 1 462 ? 44.232 -29.825 6.760 1.00 43.72 462 ASP A N 1
ATOM 3551 C CA . ASP A 1 462 ? 44.807 -30.040 8.081 1.00 43.72 462 ASP A CA 1
ATOM 3552 C C . ASP A 1 462 ? 45.487 -31.414 8.100 1.00 43.72 462 ASP A C 1
ATOM 3554 O O . ASP A 1 462 ? 44.855 -32.466 8.198 1.00 43.72 462 ASP A O 1
ATOM 3558 N N . GLY A 1 463 ? 46.809 -31.379 7.956 1.00 39.66 463 GLY A N 1
ATOM 3559 C CA . GLY A 1 463 ? 47.707 -32.520 7.962 1.00 39.66 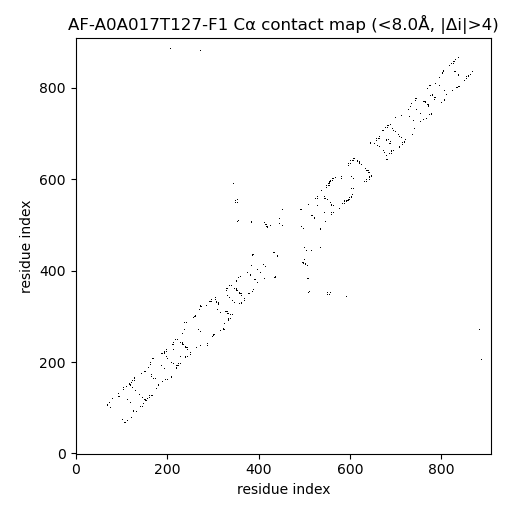463 GLY A CA 1
ATOM 3560 C C . GLY A 1 463 ? 49.069 -32.101 8.504 1.00 39.66 463 GLY A C 1
ATOM 3561 O O . GLY A 1 463 ? 49.936 -31.683 7.751 1.00 39.66 463 GLY A O 1
ATOM 3562 N N . ASP A 1 464 ? 49.194 -32.189 9.828 1.00 38.97 464 ASP A N 1
ATOM 3563 C CA . ASP A 1 464 ? 50.386 -32.502 10.632 1.00 38.97 464 ASP A CA 1
ATOM 3564 C C . ASP A 1 464 ? 51.772 -31.898 10.254 1.00 38.97 464 ASP A C 1
ATOM 3566 O O . ASP A 1 464 ? 52.384 -32.221 9.243 1.00 38.97 464 ASP A O 1
ATOM 3570 N N . LYS A 1 465 ? 52.297 -31.080 11.184 1.00 42.47 465 LYS A N 1
ATOM 3571 C CA . LYS A 1 465 ? 53.713 -30.795 11.537 1.00 42.47 465 LYS A CA 1
ATOM 3572 C C . LYS A 1 465 ? 54.826 -30.979 10.477 1.00 42.47 465 LYS A C 1
ATOM 3574 O O . LYS A 1 465 ? 55.200 -32.102 10.163 1.00 42.47 465 LYS A O 1
ATOM 3579 N N . ALA A 1 466 ? 55.593 -29.907 10.224 1.00 37.31 466 ALA A N 1
ATOM 3580 C CA . ALA A 1 466 ? 56.942 -29.682 10.795 1.00 37.31 466 ALA A CA 1
ATOM 3581 C C . ALA A 1 466 ? 57.762 -28.618 10.024 1.00 37.31 466 ALA A C 1
ATOM 3583 O O . ALA A 1 466 ? 57.865 -28.669 8.809 1.00 37.31 466 ALA A O 1
ATOM 3584 N N . ALA A 1 467 ? 58.366 -27.717 10.807 1.00 41.47 467 ALA A N 1
ATOM 3585 C CA . ALA A 1 467 ? 59.693 -27.089 10.704 1.00 41.47 467 ALA A CA 1
ATOM 3586 C C . ALA A 1 467 ? 60.316 -26.612 9.364 1.00 41.47 467 ALA A C 1
ATOM 3588 O O . ALA A 1 467 ? 60.442 -27.346 8.393 1.00 41.47 467 ALA A O 1
ATOM 3589 N N . ASP A 1 468 ? 60.936 -25.432 9.513 1.00 37.03 468 ASP A N 1
ATOM 3590 C CA . ASP A 1 468 ? 62.126 -24.881 8.843 1.00 37.03 468 ASP A CA 1
ATOM 3591 C C . ASP A 1 468 ? 62.017 -24.183 7.478 1.00 37.03 468 ASP A C 1
ATOM 3593 O O . ASP A 1 468 ? 61.474 -24.700 6.509 1.00 37.03 468 ASP A O 1
ATOM 3597 N N . GLY A 1 469 ? 62.701 -23.029 7.401 1.00 38.12 469 GLY A N 1
ATOM 3598 C CA . GLY A 1 469 ? 63.398 -22.624 6.176 1.00 38.12 469 GLY A CA 1
ATOM 3599 C C . GLY A 1 469 ? 63.139 -21.221 5.624 1.00 38.12 469 GLY A C 1
ATOM 3600 O O . GLY A 1 469 ? 62.442 -21.068 4.635 1.00 38.12 469 GLY A O 1
ATOM 3601 N N . ASP A 1 470 ? 63.757 -20.219 6.247 1.00 36.19 470 ASP A N 1
ATOM 3602 C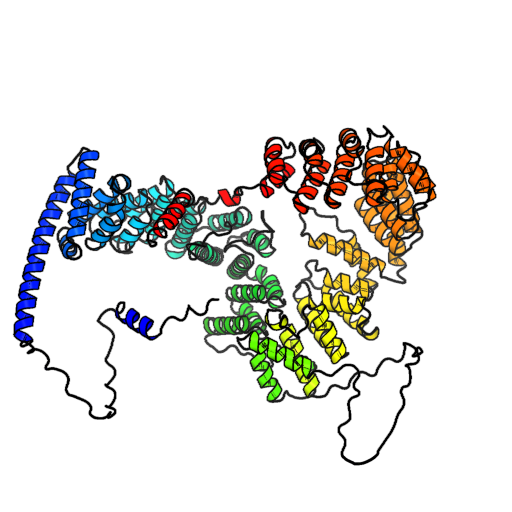 CA . ASP A 1 470 ? 64.564 -19.140 5.640 1.00 36.19 470 ASP A CA 1
ATOM 3603 C C . ASP A 1 470 ? 64.294 -18.649 4.180 1.00 36.19 470 ASP A C 1
ATOM 3605 O O . ASP A 1 470 ? 64.476 -19.369 3.204 1.00 36.19 470 ASP A O 1
ATOM 3609 N N . LYS A 1 471 ? 64.121 -17.317 4.090 1.00 40.53 471 LYS A N 1
ATOM 3610 C CA . LYS A 1 471 ? 64.683 -16.352 3.109 1.00 40.53 471 LYS A CA 1
ATOM 3611 C C . LYS A 1 471 ? 64.114 -16.111 1.688 1.00 40.53 471 LYS A C 1
ATOM 3613 O O . LYS A 1 471 ? 64.101 -16.951 0.802 1.00 40.53 471 LYS A O 1
ATOM 3618 N N . THR A 1 472 ? 63.966 -14.792 1.473 1.00 36.75 472 THR A N 1
ATOM 3619 C CA . THR A 1 472 ? 64.285 -13.944 0.295 1.00 36.75 472 THR A CA 1
ATOM 3620 C C . THR A 1 472 ? 63.357 -13.870 -0.922 1.00 36.75 472 THR A C 1
ATOM 3622 O O . THR A 1 472 ? 63.224 -14.822 -1.670 1.00 36.75 472 THR A O 1
ATOM 3625 N N . ALA A 1 473 ? 62.890 -12.626 -1.134 1.00 42.59 473 ALA A N 1
ATOM 3626 C CA . ALA A 1 473 ? 62.811 -11.841 -2.377 1.00 42.59 473 ALA A CA 1
ATOM 3627 C C . ALA A 1 473 ? 62.131 -12.455 -3.616 1.00 42.59 473 ALA A C 1
ATOM 3629 O O . ALA A 1 473 ? 62.607 -13.438 -4.158 1.00 42.59 473 ALA A O 1
ATOM 3630 N N . ASP A 1 474 ? 61.120 -11.773 -4.167 1.00 35.34 474 ASP A N 1
ATOM 3631 C CA . ASP A 1 474 ? 61.305 -10.896 -5.338 1.00 35.34 474 ASP A CA 1
ATOM 3632 C C . ASP A 1 474 ? 59.975 -10.210 -5.718 1.00 35.34 474 ASP A C 1
ATOM 3634 O O . ASP A 1 474 ? 58.899 -10.809 -5.682 1.00 35.34 474 ASP A O 1
ATOM 3638 N N . GLY A 1 475 ? 60.049 -8.925 -6.058 1.00 39.12 475 GLY A N 1
ATOM 3639 C CA . GLY A 1 475 ? 58.919 -8.089 -6.461 1.00 39.12 475 GLY A CA 1
ATOM 3640 C C . GLY A 1 475 ? 58.589 -8.292 -7.937 1.00 39.12 475 GLY A C 1
ATOM 3641 O O . GLY A 1 475 ? 58.905 -7.445 -8.770 1.00 39.12 475 GLY A O 1
ATOM 3642 N N . GLY A 1 476 ? 57.950 -9.415 -8.261 1.00 36.81 476 GLY A N 1
ATOM 3643 C CA . GLY A 1 476 ? 57.457 -9.727 -9.601 1.00 36.81 476 GLY A CA 1
ATOM 3644 C C . GLY A 1 476 ? 56.128 -9.034 -9.915 1.00 36.81 476 GLY A C 1
ATOM 3645 O O . GLY A 1 476 ? 55.089 -9.348 -9.342 1.00 36.81 476 GLY A O 1
ATOM 3646 N N . LYS A 1 477 ? 56.168 -8.095 -10.862 1.00 41.12 477 LYS A N 1
ATOM 3647 C CA . LYS A 1 477 ? 55.024 -7.443 -11.523 1.00 41.12 477 LYS A CA 1
ATOM 3648 C C . LYS A 1 477 ? 54.056 -8.507 -12.094 1.00 41.12 477 LYS A C 1
ATOM 3650 O O . LYS A 1 477 ? 54.536 -9.405 -12.787 1.00 41.12 477 LYS A O 1
ATOM 3655 N N . PRO A 1 478 ? 52.730 -8.445 -11.854 1.00 39.78 478 PRO A N 1
ATOM 3656 C CA . PRO A 1 478 ? 51.819 -9.474 -12.344 1.00 39.78 478 PRO A CA 1
ATOM 3657 C C . PRO A 1 478 ? 51.688 -9.384 -13.867 1.00 39.78 478 PRO A C 1
ATOM 3659 O O . PRO A 1 478 ? 51.383 -8.328 -14.421 1.00 39.78 478 PRO A O 1
ATOM 3662 N N . ALA A 1 479 ? 51.953 -10.504 -14.536 1.00 38.59 479 ALA A N 1
ATOM 3663 C CA . ALA A 1 479 ? 51.739 -10.679 -15.961 1.00 38.59 479 ALA A CA 1
ATOM 3664 C C . ALA A 1 479 ? 50.231 -10.699 -16.267 1.00 38.59 479 ALA A C 1
ATOM 3666 O O . ALA A 1 479 ? 49.500 -11.583 -15.818 1.00 38.59 479 ALA A O 1
ATOM 3667 N N . GLU A 1 480 ? 49.779 -9.726 -17.056 1.00 43.59 480 GLU A N 1
ATOM 3668 C CA . GLU A 1 480 ? 48.502 -9.755 -17.768 1.00 43.59 480 GLU A CA 1
ATOM 3669 C C . GLU A 1 480 ? 48.561 -10.866 -18.827 1.00 43.59 480 GLU A C 1
ATOM 3671 O O . GLU A 1 480 ? 49.236 -10.732 -19.846 1.00 43.59 480 GLU A O 1
ATOM 3676 N N . GLY A 1 481 ? 47.906 -12.000 -18.572 1.00 47.19 481 GLY A N 1
ATOM 3677 C CA . GLY A 1 481 ? 47.882 -13.097 -19.547 1.00 47.19 481 GLY A CA 1
ATOM 3678 C C . GLY A 1 481 ? 47.247 -14.415 -19.104 1.00 47.19 481 GLY A C 1
ATOM 3679 O O . GLY A 1 481 ? 47.468 -15.427 -19.764 1.00 47.19 481 GLY A O 1
ATOM 3680 N N . SER A 1 482 ? 46.473 -14.451 -18.016 1.00 40.22 482 SER A N 1
ATOM 3681 C CA . SER A 1 482 ? 45.759 -15.670 -17.617 1.00 40.22 482 SER A CA 1
ATOM 3682 C C . SER A 1 482 ? 44.454 -15.797 -18.401 1.00 40.22 482 SER A C 1
ATOM 3684 O O . SER A 1 482 ? 43.525 -15.015 -18.212 1.00 40.22 482 SER A O 1
ATOM 3686 N N . ALA A 1 483 ? 44.399 -16.786 -19.292 1.00 43.09 483 ALA A N 1
ATOM 3687 C CA . ALA A 1 483 ? 43.216 -17.141 -20.065 1.00 43.09 483 ALA A CA 1
ATOM 3688 C C . ALA A 1 483 ? 41.980 -17.354 -19.155 1.00 43.09 483 ALA A C 1
ATOM 3690 O O . ALA A 1 483 ? 42.063 -18.118 -18.186 1.00 43.09 483 ALA A O 1
ATOM 3691 N N . PRO A 1 484 ? 40.826 -16.729 -19.451 1.00 43.25 484 PRO A N 1
ATOM 3692 C CA . PRO A 1 484 ? 39.592 -16.943 -18.709 1.00 43.25 484 PRO A CA 1
ATOM 3693 C C . PRO A 1 484 ? 38.956 -18.241 -19.214 1.00 43.25 484 PRO A C 1
ATOM 3695 O O . PRO A 1 484 ? 38.317 -18.256 -20.262 1.00 43.25 484 PRO A O 1
ATOM 3698 N N . GLY A 1 485 ? 39.172 -19.363 -18.531 1.00 49.91 485 GLY A N 1
ATOM 3699 C CA . GLY A 1 485 ? 38.554 -20.616 -18.985 1.00 49.91 485 GLY A CA 1
ATOM 3700 C C . GLY A 1 485 ? 38.759 -21.858 -18.131 1.00 49.91 485 GLY A C 1
ATOM 3701 O O . GLY A 1 485 ? 38.079 -22.850 -18.362 1.00 49.91 485 GLY A O 1
ATOM 3702 N N . GLY A 1 486 ? 39.647 -21.839 -17.136 1.00 56.25 486 GLY A N 1
ATOM 3703 C CA . GLY A 1 486 ? 39.684 -22.915 -16.148 1.00 56.25 486 GLY A CA 1
ATOM 3704 C C . GLY A 1 486 ? 38.543 -22.736 -15.152 1.00 56.25 486 GLY A C 1
ATOM 3705 O O . GLY A 1 486 ? 38.632 -21.850 -14.301 1.00 56.25 486 GLY A O 1
ATOM 3706 N N . GLU A 1 487 ? 37.480 -23.542 -15.253 1.00 63.06 487 GLU A N 1
ATOM 3707 C CA . GLU A 1 487 ? 36.479 -23.657 -14.186 1.00 63.06 487 GLU A CA 1
ATOM 3708 C C . GLU A 1 487 ? 37.210 -23.943 -12.871 1.00 63.06 487 GLU A C 1
ATOM 3710 O O . GLU A 1 487 ? 37.891 -24.961 -12.731 1.00 63.06 487 GLU A O 1
ATOM 3715 N N . ARG A 1 488 ? 37.125 -23.016 -11.909 1.00 67.62 488 ARG A N 1
ATOM 3716 C CA . ARG A 1 488 ? 37.692 -23.260 -10.582 1.00 67.62 488 ARG A CA 1
ATOM 3717 C C . ARG A 1 488 ? 36.965 -24.461 -9.966 1.00 67.62 488 ARG A C 1
ATOM 3719 O O . ARG A 1 488 ? 35.727 -24.451 -9.969 1.00 67.62 488 ARG A O 1
ATOM 3726 N N . PRO A 1 489 ? 37.700 -25.457 -9.436 1.00 71.00 489 PRO A N 1
ATOM 3727 C CA . PRO A 1 489 ? 37.091 -26.572 -8.724 1.00 71.00 489 PRO A CA 1
ATOM 3728 C C . PRO A 1 489 ? 36.224 -26.032 -7.585 1.00 71.00 489 PRO A C 1
ATOM 3730 O O . PRO A 1 489 ? 36.549 -25.010 -6.972 1.00 71.00 489 PRO A O 1
ATOM 3733 N N . GLU A 1 490 ? 35.078 -26.671 -7.366 1.00 78.12 490 GLU A N 1
ATOM 3734 C CA . GLU A 1 490 ? 34.137 -26.225 -6.342 1.00 78.12 490 GLU A CA 1
ATOM 3735 C C . GLU A 1 490 ? 34.764 -26.368 -4.954 1.00 78.12 490 GLU A C 1
ATOM 3737 O O . GLU A 1 490 ? 35.465 -27.351 -4.708 1.00 78.12 490 GLU A O 1
ATOM 3742 N N . PRO A 1 491 ? 34.558 -25.395 -4.051 1.00 78.00 491 PRO A N 1
ATOM 3743 C CA . PRO A 1 491 ? 35.084 -25.504 -2.703 1.00 78.00 491 PRO A CA 1
ATOM 3744 C C . PRO A 1 491 ? 34.421 -26.693 -2.000 1.00 78.00 491 PRO A C 1
ATOM 3746 O O . PRO A 1 491 ? 33.199 -26.731 -1.847 1.00 78.00 491 PRO A O 1
ATOM 3749 N N . GLU A 1 492 ? 35.222 -27.659 -1.555 1.00 88.12 492 GLU A N 1
ATOM 3750 C CA . GLU A 1 492 ? 34.748 -28.686 -0.632 1.00 88.12 492 GLU A CA 1
ATOM 3751 C C . GLU A 1 492 ? 34.469 -28.023 0.720 1.00 88.12 492 GLU A C 1
ATOM 3753 O O . GLU A 1 492 ? 35.383 -27.591 1.422 1.00 88.12 492 GLU A O 1
ATOM 3758 N N . LEU A 1 493 ? 33.184 -27.883 1.054 1.00 93.75 493 LEU A N 1
ATOM 3759 C CA . LEU A 1 493 ? 32.766 -27.258 2.303 1.00 93.75 493 LEU A CA 1
ATOM 3760 C C . LEU A 1 493 ? 32.909 -28.230 3.473 1.00 93.75 493 LEU A C 1
ATOM 3762 O O . LEU A 1 493 ? 32.373 -29.344 3.425 1.00 93.75 493 LEU A O 1
ATOM 3766 N N . SER A 1 494 ? 33.552 -27.770 4.548 1.00 94.88 494 SER A N 1
ATOM 3767 C CA . SER A 1 494 ? 33.598 -28.496 5.819 1.00 94.88 494 SER A CA 1
ATOM 3768 C C . SER A 1 494 ? 32.202 -28.627 6.447 1.00 94.88 494 SER A C 1
ATOM 3770 O O . SER A 1 494 ? 31.263 -27.910 6.082 1.00 94.88 494 SER A O 1
ATOM 3772 N N . VAL A 1 495 ? 32.058 -29.528 7.427 1.00 95.00 495 VAL A N 1
ATOM 3773 C CA . VAL A 1 495 ? 30.804 -29.703 8.188 1.00 95.00 495 VAL A CA 1
ATOM 3774 C C . VAL A 1 495 ? 30.347 -28.372 8.801 1.00 95.00 495 VAL A C 1
ATOM 3776 O O . VAL A 1 495 ? 29.199 -27.974 8.616 1.00 95.00 495 VAL A O 1
ATOM 3779 N N . GLU A 1 496 ? 31.265 -27.625 9.423 1.00 95.31 496 GLU A N 1
ATOM 3780 C CA . GLU A 1 496 ? 30.973 -26.314 10.021 1.00 95.31 496 GLU A CA 1
ATOM 3781 C C . GLU A 1 496 ? 30.541 -25.273 8.973 1.00 95.31 496 GLU A C 1
ATOM 3783 O O . GLU A 1 496 ? 29.632 -24.482 9.212 1.00 95.31 496 GLU A O 1
ATOM 3788 N N . GLN A 1 497 ? 31.131 -25.281 7.775 1.00 96.12 497 GLN A N 1
ATOM 3789 C CA . GLN A 1 497 ? 30.744 -24.350 6.709 1.00 96.12 497 GLN A CA 1
ATOM 3790 C C . GLN A 1 497 ? 29.348 -24.652 6.149 1.00 96.12 497 GLN A C 1
ATOM 3792 O O . GLN A 1 497 ? 28.598 -23.725 5.836 1.00 96.12 497 GLN A O 1
ATOM 3797 N N . ARG A 1 498 ? 28.972 -25.933 6.053 1.00 97.06 498 ARG A N 1
ATOM 3798 C CA . ARG A 1 498 ? 27.611 -26.353 5.676 1.00 97.06 498 ARG A CA 1
ATOM 3799 C C . ARG A 1 498 ? 26.586 -25.947 6.732 1.00 97.06 498 ARG A C 1
ATOM 3801 O O . ARG A 1 498 ? 25.521 -25.441 6.387 1.00 97.06 498 ARG A O 1
ATOM 3808 N N . GLU A 1 499 ? 26.931 -26.101 8.008 1.00 97.19 499 GLU A N 1
ATOM 3809 C CA . GLU A 1 499 ? 26.142 -25.604 9.138 1.00 97.19 499 GLU A CA 1
ATOM 3810 C C . GLU A 1 499 ? 25.940 -24.080 9.078 1.00 97.19 499 GLU A C 1
ATOM 3812 O O . GLU A 1 499 ? 24.815 -23.597 9.217 1.00 97.19 499 GLU A O 1
ATOM 3817 N N . ILE A 1 500 ? 27.003 -23.310 8.813 1.00 97.69 500 ILE A N 1
ATOM 3818 C CA . ILE A 1 500 ? 26.926 -21.851 8.638 1.00 97.69 500 ILE A CA 1
ATOM 3819 C C . ILE A 1 500 ? 25.988 -21.493 7.480 1.00 97.69 500 ILE A C 1
ATOM 3821 O O . ILE A 1 500 ? 25.117 -20.636 7.646 1.00 97.69 500 ILE A O 1
ATOM 3825 N N . LEU A 1 501 ? 26.124 -22.154 6.326 1.00 97.69 501 LEU A N 1
ATOM 3826 C CA . LEU A 1 501 ? 25.254 -21.918 5.174 1.00 97.69 501 LEU A CA 1
ATOM 3827 C C . LEU A 1 501 ? 23.781 -22.189 5.515 1.00 97.69 501 LEU A C 1
ATOM 3829 O O . LEU A 1 501 ? 22.922 -21.365 5.202 1.00 97.69 501 LEU A O 1
ATOM 3833 N N . ALA A 1 502 ? 23.484 -23.292 6.207 1.00 97.56 502 ALA A N 1
ATOM 3834 C CA . ALA A 1 502 ? 22.126 -23.620 6.637 1.00 97.56 502 ALA A CA 1
ATOM 3835 C C . ALA A 1 502 ? 21.515 -22.532 7.543 1.00 97.56 502 ALA A C 1
ATOM 3837 O O . ALA A 1 502 ? 20.350 -22.170 7.370 1.00 97.56 502 ALA A O 1
ATOM 3838 N N . LEU A 1 503 ? 22.298 -21.973 8.477 1.00 97.69 503 LEU A N 1
ATOM 3839 C CA . LEU A 1 503 ? 21.863 -20.884 9.364 1.00 97.69 503 LEU A CA 1
ATOM 3840 C C . LEU A 1 503 ? 21.643 -19.565 8.615 1.00 97.69 503 LEU A C 1
ATOM 3842 O O . LEU A 1 503 ? 20.673 -18.854 8.889 1.00 97.69 503 LEU A O 1
ATOM 3846 N N . LEU A 1 504 ? 22.521 -19.240 7.661 1.00 97.25 504 LEU A N 1
ATOM 3847 C CA . LEU A 1 504 ? 22.366 -18.056 6.819 1.00 97.25 504 LEU A CA 1
ATOM 3848 C C . LEU A 1 504 ? 21.091 -18.168 5.976 1.00 97.25 504 LEU A C 1
ATOM 3850 O O . LEU A 1 504 ? 20.241 -17.286 6.053 1.00 97.25 504 LEU A O 1
ATOM 3854 N N . LEU A 1 505 ? 20.892 -19.279 5.262 1.00 96.00 505 LEU A N 1
ATOM 3855 C CA . LEU A 1 505 ? 19.685 -19.517 4.459 1.00 96.00 505 LEU A CA 1
ATOM 3856 C C . LEU A 1 505 ? 18.410 -19.516 5.310 1.00 96.00 505 LEU A C 1
ATOM 3858 O O . LEU A 1 505 ? 17.403 -18.943 4.900 1.00 96.0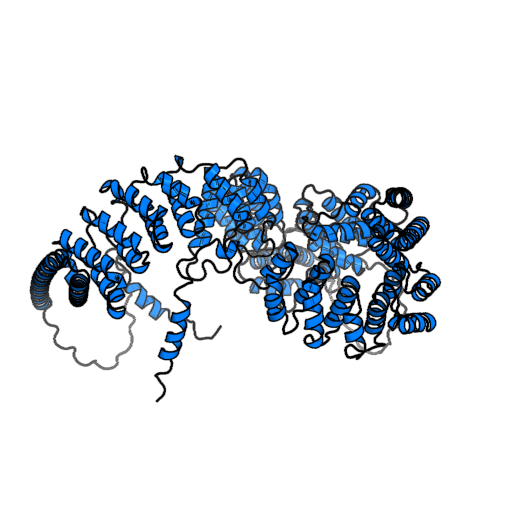0 505 LEU A O 1
ATOM 3862 N N . TYR A 1 506 ? 18.458 -20.088 6.518 1.00 95.69 506 TYR A N 1
ATOM 3863 C CA . TYR A 1 506 ? 17.358 -20.010 7.482 1.00 95.69 506 TYR A CA 1
ATOM 3864 C C . TYR A 1 506 ? 16.985 -18.558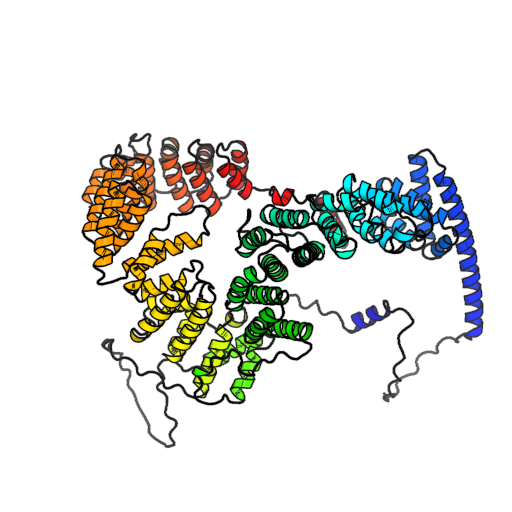 7.799 1.00 95.69 506 TYR A C 1
ATOM 3866 O O . TYR A 1 506 ? 15.810 -18.192 7.751 1.00 95.69 506 TYR A O 1
ATOM 3874 N N . SER A 1 507 ? 17.982 -17.719 8.091 1.00 95.00 507 SER A N 1
ATOM 3875 C CA . SER A 1 507 ? 17.753 -16.311 8.407 1.00 95.00 507 SER A CA 1
ATOM 3876 C C . SER A 1 507 ? 17.323 -15.487 7.197 1.00 95.00 507 SER A C 1
ATOM 3878 O O . SER A 1 507 ? 16.656 -14.477 7.385 1.00 95.00 507 SER A O 1
ATOM 3880 N N . LEU A 1 508 ? 17.703 -15.880 5.980 1.00 93.06 508 LEU A N 1
ATOM 3881 C CA . LEU A 1 508 ? 17.348 -15.202 4.728 1.00 93.06 508 LEU A CA 1
ATOM 3882 C C . LEU A 1 508 ? 15.919 -15.501 4.245 1.00 93.06 508 LEU A C 1
ATOM 3884 O O . LEU A 1 508 ? 15.431 -14.847 3.325 1.00 93.06 508 LEU A O 1
ATOM 3888 N N . ARG A 1 509 ? 15.201 -16.423 4.900 1.00 90.25 509 ARG A N 1
ATOM 3889 C CA . ARG A 1 509 ? 13.753 -16.621 4.685 1.00 90.25 509 ARG A CA 1
ATOM 3890 C C . ARG A 1 509 ? 12.913 -15.392 5.027 1.00 90.25 509 ARG A C 1
ATOM 3892 O O . ARG A 1 509 ? 11.746 -15.332 4.660 1.00 90.25 509 ARG A O 1
ATOM 3899 N N . GLU A 1 510 ? 13.479 -14.443 5.757 1.00 86.44 510 GLU A N 1
ATOM 3900 C CA . GLU A 1 510 ? 12.839 -13.192 6.127 1.00 86.44 510 GLU A CA 1
ATOM 3901 C C . GLU A 1 510 ? 13.873 -12.081 6.070 1.00 86.44 510 GLU A C 1
ATOM 3903 O O . GLU A 1 510 ? 15.013 -12.288 6.481 1.00 86.44 510 GLU A O 1
ATOM 3908 N N . GLN A 1 511 ? 13.483 -10.903 5.601 1.00 79.31 511 GLN A N 1
ATOM 3909 C CA . GLN A 1 511 ? 14.350 -9.735 5.636 1.00 79.31 511 GLN A CA 1
ATOM 3910 C C . GLN A 1 511 ? 13.821 -8.706 6.618 1.00 79.31 511 GLN A C 1
ATOM 3912 O O . GLN A 1 511 ? 12.627 -8.408 6.669 1.00 79.31 511 GLN A O 1
ATOM 3917 N N . GLY A 1 512 ? 14.734 -8.148 7.405 1.00 80.12 512 GLY A N 1
ATOM 3918 C CA . GLY A 1 512 ? 14.406 -7.147 8.402 1.00 80.12 512 GLY A CA 1
ATOM 3919 C C . GLY A 1 512 ? 15.590 -6.262 8.764 1.00 80.12 512 GLY A C 1
ATOM 3920 O O . GLY A 1 512 ? 16.641 -6.258 8.125 1.00 80.12 512 GLY A O 1
ATOM 3921 N N . THR A 1 513 ? 15.402 -5.505 9.836 1.00 78.31 513 THR A N 1
ATOM 3922 C CA . THR A 1 513 ? 16.399 -4.624 10.465 1.00 78.31 513 THR A CA 1
ATOM 3923 C C . THR A 1 513 ? 17.714 -5.347 10.771 1.00 78.31 513 THR A C 1
ATOM 3925 O O . THR A 1 513 ? 18.786 -4.783 10.552 1.00 78.31 513 THR A O 1
ATOM 3928 N N . ALA A 1 514 ? 17.650 -6.612 11.206 1.00 81.88 514 ALA A N 1
ATOM 3929 C CA . ALA A 1 514 ? 18.819 -7.433 11.523 1.00 81.88 514 ALA A CA 1
ATOM 3930 C C . ALA A 1 514 ? 19.786 -7.610 10.336 1.00 81.88 514 ALA A C 1
ATOM 3932 O O . ALA A 1 514 ? 20.996 -7.689 10.543 1.00 81.88 514 ALA A O 1
ATOM 3933 N N . HIS A 1 515 ? 19.277 -7.621 9.101 1.00 85.81 515 HIS A N 1
ATOM 3934 C CA . HIS A 1 515 ? 20.067 -7.817 7.878 1.00 85.81 515 HIS A CA 1
ATOM 3935 C C . HIS A 1 515 ? 20.696 -6.527 7.350 1.00 85.81 515 HIS A C 1
ATOM 3937 O O . HIS A 1 515 ? 21.565 -6.594 6.491 1.00 85.81 515 HIS A O 1
ATOM 3943 N N . ARG A 1 516 ? 20.283 -5.361 7.865 1.00 86.62 516 ARG A N 1
ATOM 3944 C CA . ARG A 1 516 ? 20.753 -4.033 7.428 1.00 86.62 516 ARG A CA 1
ATOM 3945 C C . ARG A 1 516 ? 21.810 -3.427 8.357 1.00 86.62 516 ARG A C 1
ATOM 3947 O O . ARG A 1 516 ? 22.067 -2.226 8.302 1.00 86.62 516 ARG A O 1
ATOM 3954 N N . ARG A 1 517 ? 22.411 -4.227 9.246 1.00 87.81 517 ARG A N 1
ATOM 3955 C CA . ARG A 1 517 ? 23.470 -3.749 10.148 1.00 87.81 517 ARG A CA 1
ATOM 3956 C C . ARG A 1 517 ? 24.769 -3.482 9.391 1.00 87.81 517 ARG A C 1
ATOM 3958 O O . ARG A 1 517 ? 25.081 -4.137 8.401 1.00 87.81 517 ARG A O 1
ATOM 3965 N N . THR A 1 518 ? 25.565 -2.555 9.914 1.00 88.44 518 THR A N 1
ATOM 3966 C CA . THR A 1 518 ? 26.907 -2.261 9.404 1.00 88.44 518 THR A CA 1
ATOM 3967 C C . THR A 1 518 ? 27.753 -3.535 9.319 1.00 88.44 518 THR A C 1
ATOM 3969 O O . THR A 1 518 ? 27.849 -4.279 10.292 1.00 88.44 518 THR A O 1
ATOM 3972 N N . GLY A 1 519 ? 28.374 -3.773 8.161 1.00 88.88 519 GLY A N 1
ATOM 3973 C CA . GLY A 1 519 ? 29.193 -4.963 7.895 1.00 88.88 519 GLY A CA 1
ATOM 3974 C C . GLY A 1 519 ? 28.435 -6.138 7.269 1.00 88.88 519 GLY A C 1
ATOM 3975 O O . GLY A 1 519 ? 29.074 -7.091 6.829 1.00 88.88 519 GLY A O 1
ATOM 3976 N N . LEU A 1 520 ? 27.105 -6.064 7.178 1.00 95.50 520 LEU A N 1
ATOM 3977 C CA . LEU A 1 520 ? 26.291 -7.000 6.407 1.00 95.50 520 LEU A CA 1
ATOM 3978 C C . LEU A 1 520 ? 25.967 -6.440 5.013 1.00 95.50 520 LEU A C 1
ATOM 3980 O O . LEU A 1 520 ? 25.958 -5.219 4.828 1.00 95.50 520 LEU A O 1
ATOM 3984 N N . PRO A 1 521 ? 25.681 -7.310 4.028 1.00 95.31 521 PRO A N 1
ATOM 3985 C CA . PRO A 1 521 ? 25.131 -6.880 2.751 1.00 95.31 521 PRO A CA 1
ATOM 3986 C C . PRO A 1 521 ? 23.823 -6.095 2.943 1.00 95.31 521 PRO A C 1
ATOM 3988 O O . PRO A 1 521 ? 22.957 -6.483 3.723 1.00 95.31 521 PRO A O 1
ATOM 3991 N N . ASN A 1 522 ? 23.677 -4.978 2.229 1.00 91.69 522 ASN A N 1
ATOM 3992 C CA . ASN A 1 522 ? 22.555 -4.044 2.384 1.00 91.69 522 ASN A CA 1
ATOM 3993 C C . ASN A 1 522 ? 21.405 -4.277 1.389 1.00 91.69 522 ASN A C 1
ATOM 3995 O O . ASN A 1 522 ? 20.401 -3.567 1.438 1.00 91.69 522 ASN A O 1
ATOM 3999 N N . SER A 1 523 ? 21.551 -5.252 0.492 1.00 91.62 523 SER A N 1
ATOM 4000 C CA . SER A 1 523 ? 20.553 -5.633 -0.503 1.00 91.62 523 SER A CA 1
ATOM 4001 C C . SER A 1 523 ? 20.517 -7.147 -0.682 1.00 91.62 523 SER A C 1
ATOM 4003 O O . SER A 1 523 ? 21.471 -7.855 -0.350 1.00 91.62 523 SER A O 1
ATOM 4005 N N . GLU A 1 524 ? 19.418 -7.647 -1.234 1.00 91.56 524 GLU A N 1
ATOM 4006 C CA . GLU A 1 524 ? 19.233 -9.074 -1.511 1.00 91.56 524 GLU A CA 1
ATOM 4007 C C . GLU A 1 524 ? 20.223 -9.575 -2.558 1.00 91.56 524 GLU A C 1
ATOM 4009 O O . GLU A 1 524 ? 20.812 -10.637 -2.390 1.00 91.56 524 GLU A O 1
ATOM 4014 N N . GLU A 1 525 ? 20.468 -8.782 -3.609 1.00 93.81 525 GLU A N 1
ATOM 4015 C CA . GLU A 1 525 ? 21.496 -9.075 -4.612 1.00 93.81 525 GLU A CA 1
ATOM 4016 C C . GLU A 1 525 ? 22.883 -9.201 -3.969 1.00 93.81 525 GLU A C 1
ATOM 4018 O O . GLU A 1 525 ? 23.629 -10.118 -4.309 1.00 93.81 525 GLU A O 1
ATOM 4023 N N . ALA A 1 526 ? 23.223 -8.324 -3.017 1.00 95.00 526 ALA A N 1
ATOM 4024 C CA . ALA A 1 526 ? 24.503 -8.379 -2.316 1.00 95.00 526 ALA A CA 1
ATOM 4025 C C . ALA A 1 526 ? 24.586 -9.585 -1.360 1.00 95.00 526 ALA A C 1
ATOM 4027 O O . ALA A 1 526 ? 25.644 -10.205 -1.242 1.00 95.00 526 ALA A O 1
ATOM 4028 N N . TRP A 1 527 ? 23.479 -9.960 -0.710 1.00 95.56 527 TRP A N 1
ATOM 4029 C CA . TRP A 1 527 ? 23.392 -11.197 0.072 1.00 95.56 527 TRP A CA 1
ATOM 4030 C C . TRP A 1 527 ? 23.558 -12.435 -0.806 1.00 95.56 527 TRP A C 1
ATOM 4032 O O . TRP A 1 527 ? 24.382 -13.294 -0.496 1.00 95.56 527 TRP A O 1
ATOM 4042 N N . ALA A 1 528 ? 22.824 -12.514 -1.914 1.00 96.06 528 ALA A N 1
ATOM 4043 C CA . ALA A 1 528 ? 22.910 -13.620 -2.855 1.00 96.06 528 ALA A CA 1
ATOM 4044 C C . ALA A 1 528 ? 24.337 -13.753 -3.406 1.00 96.06 528 ALA A C 1
ATOM 4046 O O . ALA A 1 528 ? 24.885 -14.853 -3.432 1.00 96.06 528 ALA A O 1
ATOM 4047 N N . GLU A 1 529 ? 24.965 -12.636 -3.785 1.00 96.31 529 GLU A N 1
ATOM 4048 C CA . GLU A 1 529 ? 26.351 -12.610 -4.254 1.00 96.31 529 GLU A CA 1
ATOM 4049 C C . GLU A 1 529 ? 27.315 -13.135 -3.188 1.00 96.31 529 GLU A C 1
ATOM 4051 O O . GLU A 1 529 ? 28.126 -14.014 -3.480 1.00 96.31 529 GLU A O 1
ATOM 4056 N N . ALA A 1 530 ? 27.200 -12.651 -1.948 1.00 95.88 530 ALA A N 1
ATOM 4057 C CA . ALA A 1 530 ? 28.054 -13.083 -0.848 1.00 95.88 530 ALA A CA 1
ATOM 4058 C C . ALA A 1 530 ? 27.909 -14.587 -0.559 1.00 95.88 530 ALA A C 1
ATOM 4060 O O . ALA A 1 530 ? 28.911 -15.272 -0.352 1.00 95.88 530 ALA A O 1
ATOM 4061 N N . ILE A 1 531 ? 26.682 -15.115 -0.575 1.00 96.81 531 ILE A N 1
ATOM 4062 C CA . ILE A 1 531 ? 26.418 -16.544 -0.370 1.00 96.81 531 ILE A CA 1
ATOM 4063 C C . ILE A 1 531 ? 26.996 -17.374 -1.523 1.00 96.81 531 ILE A C 1
ATOM 4065 O O . ILE A 1 531 ? 27.726 -18.336 -1.285 1.00 96.81 531 ILE A O 1
ATOM 4069 N N . VAL A 1 532 ? 26.738 -16.987 -2.772 1.00 96.31 532 VAL A N 1
ATOM 4070 C CA . VAL A 1 532 ? 27.228 -17.713 -3.953 1.00 96.31 532 VAL A CA 1
ATOM 4071 C C . VAL A 1 532 ? 28.757 -17.703 -4.037 1.00 96.31 532 VAL A C 1
ATOM 4073 O O . VAL A 1 532 ? 29.365 -18.743 -4.286 1.00 96.31 532 VAL A O 1
ATOM 4076 N N . GLN A 1 533 ? 29.404 -16.559 -3.799 1.00 94.06 533 GLN A N 1
ATOM 4077 C CA . GLN A 1 533 ? 30.864 -16.442 -3.891 1.00 94.06 533 GLN A CA 1
ATOM 4078 C C . GLN A 1 533 ? 31.595 -17.258 -2.823 1.00 94.06 533 GLN A C 1
ATOM 4080 O O . GLN A 1 533 ? 32.680 -17.777 -3.088 1.00 94.06 533 GLN A O 1
ATOM 4085 N N . ARG A 1 534 ? 31.022 -17.363 -1.620 1.00 94.62 534 ARG A N 1
ATOM 4086 C CA . ARG A 1 534 ? 31.641 -18.084 -0.503 1.00 94.62 534 ARG A CA 1
ATOM 4087 C C . ARG A 1 534 ? 31.344 -19.579 -0.560 1.00 94.62 534 ARG A C 1
ATOM 4089 O O . ARG A 1 534 ? 32.253 -20.386 -0.408 1.00 94.62 534 ARG A O 1
ATOM 4096 N N . PHE A 1 535 ? 30.093 -19.956 -0.815 1.00 95.88 535 PHE A N 1
ATOM 4097 C CA . PHE A 1 535 ? 29.638 -21.343 -0.689 1.00 95.88 535 PHE A CA 1
ATOM 4098 C C . PHE A 1 535 ? 29.465 -22.087 -2.022 1.00 95.88 535 PHE A C 1
ATOM 4100 O O . PHE A 1 535 ? 29.123 -23.271 -2.026 1.00 95.88 535 PHE A O 1
ATOM 4107 N N . GLY A 1 536 ? 29.698 -21.427 -3.159 1.00 94.81 536 GLY A N 1
ATOM 4108 C CA . GLY A 1 536 ? 29.640 -22.051 -4.479 1.00 94.81 536 GLY A CA 1
ATOM 4109 C C . GLY A 1 536 ? 28.258 -22.620 -4.813 1.00 94.81 536 GLY A C 1
ATOM 4110 O O . GLY A 1 536 ? 27.232 -21.984 -4.563 1.00 94.81 536 GLY A O 1
ATOM 4111 N N . HIS A 1 537 ? 28.236 -23.828 -5.381 1.00 95.38 537 HIS A N 1
ATOM 4112 C CA . HIS A 1 537 ? 27.016 -24.488 -5.855 1.00 95.38 537 HIS A CA 1
ATOM 4113 C C . HIS A 1 537 ? 25.981 -24.708 -4.747 1.00 95.38 537 HIS A C 1
ATOM 4115 O O . HIS A 1 537 ? 24.801 -24.458 -4.964 1.00 95.38 537 HIS A O 1
ATOM 4121 N N . LEU A 1 538 ? 26.407 -25.088 -3.537 1.00 96.19 538 LEU A N 1
ATOM 4122 C CA . LEU A 1 538 ? 25.479 -25.283 -2.416 1.00 96.19 538 LEU A CA 1
ATOM 4123 C C . LEU A 1 538 ? 24.817 -23.971 -1.977 1.00 96.19 538 LEU A C 1
ATOM 4125 O O . LEU A 1 538 ? 23.641 -23.967 -1.618 1.00 96.19 538 LEU A O 1
ATOM 4129 N N . GLY A 1 539 ? 25.546 -22.851 -2.045 1.00 96.44 539 GLY A N 1
ATOM 4130 C CA . GLY A 1 539 ? 24.974 -21.526 -1.805 1.00 96.44 539 GLY A CA 1
ATOM 4131 C C . GLY A 1 539 ? 23.908 -21.163 -2.840 1.00 96.44 539 GLY A C 1
ATOM 4132 O O . GLY A 1 539 ? 22.839 -20.674 -2.479 1.00 96.44 539 GLY A O 1
ATOM 4133 N N . PHE A 1 540 ? 24.179 -21.452 -4.116 1.00 96.94 540 PHE A N 1
ATOM 4134 C CA . PHE A 1 540 ? 23.217 -21.267 -5.201 1.00 96.94 540 PHE A CA 1
ATOM 4135 C C . PHE A 1 540 ? 21.969 -22.151 -5.035 1.00 96.94 540 PHE A C 1
ATOM 4137 O O . PHE A 1 540 ? 20.864 -21.617 -5.070 1.00 96.94 540 PHE A O 1
ATOM 4144 N N . GLU A 1 541 ? 22.119 -23.460 -4.802 1.00 96.69 541 GLU A N 1
ATOM 4145 C CA . GLU A 1 541 ? 20.979 -24.378 -4.631 1.00 96.69 541 GLU A CA 1
ATOM 4146 C C . GLU A 1 541 ? 20.107 -23.990 -3.433 1.00 96.69 541 GLU A C 1
ATOM 4148 O O . GLU A 1 541 ? 18.882 -24.029 -3.521 1.00 96.69 541 GLU A O 1
ATOM 4153 N N . GLY A 1 542 ? 20.716 -23.526 -2.339 1.00 95.56 542 GLY A N 1
ATOM 4154 C CA . GLY A 1 542 ? 19.971 -23.038 -1.184 1.00 95.56 542 GLY A CA 1
ATOM 4155 C C . GLY A 1 542 ? 19.114 -21.814 -1.500 1.00 95.56 542 GLY A C 1
ATOM 4156 O O . GLY A 1 542 ? 17.947 -21.754 -1.114 1.00 95.56 542 GLY A O 1
ATOM 4157 N N . LEU A 1 543 ? 19.660 -20.850 -2.245 1.00 95.56 543 LEU A N 1
ATOM 4158 C CA . LEU A 1 543 ? 18.900 -19.687 -2.714 1.00 95.56 543 LEU A CA 1
ATOM 4159 C C . LEU A 1 543 ? 17.828 -20.086 -3.740 1.00 95.56 543 LEU A C 1
ATOM 4161 O O . LEU A 1 543 ? 16.714 -19.574 -3.679 1.00 95.56 543 LEU A O 1
ATOM 4165 N N . ALA A 1 544 ? 18.124 -21.029 -4.638 1.00 94.75 544 ALA A N 1
ATOM 4166 C CA . ALA A 1 544 ? 17.161 -21.553 -5.604 1.00 94.75 544 ALA A CA 1
ATOM 4167 C C . ALA A 1 544 ? 15.982 -22.255 -4.907 1.00 94.75 544 ALA A C 1
ATOM 4169 O O . ALA A 1 544 ? 14.833 -22.039 -5.289 1.00 94.75 544 ALA A O 1
ATOM 4170 N N . ALA A 1 545 ? 16.240 -23.020 -3.842 1.00 92.44 545 ALA A N 1
ATOM 4171 C CA . ALA A 1 545 ? 15.204 -23.637 -3.018 1.00 92.44 545 ALA A CA 1
ATOM 4172 C C . ALA A 1 545 ? 14.333 -22.588 -2.298 1.00 92.44 545 ALA A C 1
ATOM 4174 O O . ALA A 1 545 ? 13.109 -22.734 -2.233 1.00 92.44 545 ALA A O 1
ATOM 4175 N N . LEU A 1 546 ? 14.932 -21.495 -1.802 1.00 90.88 546 LEU A N 1
ATOM 4176 C CA . LEU A 1 546 ? 14.178 -20.359 -1.255 1.00 90.88 546 LEU A CA 1
ATOM 4177 C C . LEU A 1 546 ? 13.282 -19.708 -2.321 1.00 90.88 546 LEU A C 1
ATOM 4179 O O . LEU A 1 546 ? 12.117 -19.414 -2.041 1.00 90.88 546 LEU A O 1
ATOM 4183 N N . SER A 1 547 ? 13.791 -19.534 -3.543 1.00 90.50 547 SER A N 1
ATOM 4184 C CA . SER A 1 547 ? 13.020 -19.018 -4.677 1.00 90.50 547 SER A CA 1
ATOM 4185 C C . SER A 1 547 ? 11.866 -19.943 -5.077 1.00 90.50 547 SER A C 1
ATOM 4187 O O . SER A 1 547 ? 10.754 -19.457 -5.264 1.00 90.50 547 SER A O 1
ATOM 4189 N N . GLU A 1 548 ? 12.082 -21.261 -5.169 1.00 88.88 548 GLU A N 1
ATOM 4190 C CA . GLU A 1 548 ? 11.030 -22.242 -5.498 1.00 88.88 548 GLU A CA 1
ATOM 4191 C C . GLU A 1 548 ? 9.910 -22.266 -4.461 1.00 88.88 548 GLU A C 1
ATOM 4193 O O . GLU A 1 548 ? 8.728 -22.309 -4.803 1.00 88.88 548 GLU A O 1
ATOM 4198 N N . ARG A 1 549 ? 10.267 -22.191 -3.180 1.00 84.69 549 ARG A N 1
ATOM 4199 C CA . ARG A 1 549 ? 9.283 -22.103 -2.103 1.00 84.69 549 ARG A CA 1
ATOM 4200 C C . ARG A 1 549 ? 8.393 -20.872 -2.267 1.00 84.69 549 ARG A C 1
ATOM 4202 O O . ARG A 1 549 ? 7.176 -20.982 -2.137 1.00 84.69 549 ARG A O 1
ATOM 4209 N N . GLY A 1 550 ? 8.992 -19.713 -2.546 1.00 79.44 550 GLY A N 1
ATOM 4210 C CA . GLY A 1 550 ? 8.229 -18.512 -2.869 1.00 79.44 550 GLY A CA 1
ATOM 4211 C C . GLY A 1 550 ? 7.331 -18.746 -4.086 1.00 79.44 550 GLY A C 1
ATOM 4212 O O . GLY A 1 550 ? 6.159 -18.379 -4.046 1.00 79.44 550 GLY A O 1
ATOM 4213 N N . ALA A 1 551 ? 7.870 -19.381 -5.138 1.00 77.00 551 ALA A N 1
ATOM 4214 C CA . ALA A 1 551 ? 7.220 -19.650 -6.432 1.00 77.00 551 ALA A CA 1
ATOM 4215 C C . ALA A 1 551 ? 5.893 -20.368 -6.319 1.00 77.00 551 ALA A C 1
ATOM 4217 O O . ALA A 1 551 ? 4.886 -19.954 -6.899 1.00 77.00 551 ALA A O 1
ATOM 4218 N N . MET A 1 552 ? 5.879 -21.423 -5.521 1.00 73.50 552 MET A N 1
ATOM 4219 C CA . MET A 1 552 ? 4.664 -22.185 -5.277 1.00 73.50 552 MET A CA 1
ATOM 4220 C C . MET A 1 552 ? 3.593 -21.360 -4.559 1.00 73.50 552 MET A C 1
ATOM 4222 O O . MET A 1 552 ? 2.408 -21.626 -4.730 1.00 73.50 552 MET A O 1
ATOM 4226 N N . ALA A 1 553 ? 4.002 -20.354 -3.789 1.00 72.38 553 ALA A N 1
ATOM 4227 C CA . ALA A 1 553 ? 3.105 -19.505 -3.025 1.00 72.38 553 ALA A CA 1
ATOM 4228 C C . ALA A 1 553 ? 2.676 -18.228 -3.772 1.00 72.38 553 ALA A C 1
ATOM 4230 O O . ALA A 1 553 ? 1.801 -17.526 -3.281 1.00 72.38 553 ALA A O 1
ATOM 4231 N N . GLY A 1 554 ? 3.250 -17.917 -4.943 1.00 69.38 554 GLY A N 1
ATOM 4232 C CA . GLY A 1 554 ? 2.847 -16.745 -5.732 1.00 69.38 554 GLY A CA 1
ATOM 4233 C C . GLY A 1 554 ? 3.295 -15.396 -5.165 1.00 69.38 554 GLY A C 1
ATOM 4234 O O . GLY A 1 554 ? 2.672 -14.378 -5.429 1.00 69.38 554 GLY A O 1
ATOM 4235 N N . VAL A 1 555 ? 4.324 -15.382 -4.319 1.00 66.19 555 VAL A N 1
ATOM 4236 C CA . VAL A 1 555 ? 4.909 -14.142 -3.777 1.00 66.19 555 VAL A CA 1
ATOM 4237 C C . VAL A 1 555 ? 5.802 -13.501 -4.834 1.00 66.19 555 VAL A C 1
ATOM 4239 O O . VAL A 1 555 ? 6.432 -14.225 -5.579 1.00 66.19 555 VAL A O 1
ATOM 4242 N N . ASP A 1 556 ? 5.988 -12.187 -4.889 1.00 64.75 556 ASP A N 1
ATOM 4243 C CA . ASP A 1 556 ? 7.088 -11.651 -5.702 1.00 64.75 556 ASP A CA 1
ATOM 4244 C C . ASP A 1 556 ? 8.442 -12.186 -5.170 1.00 64.75 556 ASP A C 1
ATOM 4246 O O . ASP A 1 556 ? 8.845 -11.900 -4.040 1.00 64.75 556 ASP A O 1
ATOM 4250 N N . HIS A 1 557 ? 9.090 -13.086 -5.922 1.00 63.25 557 HIS A N 1
ATOM 4251 C CA . HIS A 1 557 ? 10.261 -13.854 -5.477 1.00 63.25 557 HIS A CA 1
ATOM 4252 C C . HIS A 1 557 ? 11.521 -12.999 -5.479 1.00 63.25 557 HIS A C 1
ATOM 4254 O O . HIS A 1 557 ? 12.398 -13.169 -6.322 1.00 63.25 557 HIS A O 1
ATOM 4260 N N . GLU A 1 558 ? 11.624 -12.126 -4.492 1.00 72.00 558 GLU A N 1
ATOM 4261 C CA . GLU A 1 558 ? 12.775 -11.280 -4.188 1.00 72.00 558 GLU A CA 1
ATOM 4262 C C . GLU A 1 558 ? 14.129 -12.022 -4.399 1.00 72.00 558 GLU A C 1
ATOM 4264 O O . GLU A 1 558 ? 14.970 -11.593 -5.193 1.00 72.00 558 GLU A O 1
ATOM 4269 N N . TRP A 1 559 ? 14.280 -13.260 -3.897 1.00 90.12 559 TRP A N 1
ATOM 4270 C CA . TRP A 1 559 ? 15.481 -14.084 -4.153 1.00 90.12 559 TRP A CA 1
ATOM 4271 C C . TRP A 1 559 ? 15.685 -14.522 -5.612 1.00 90.12 559 TRP A C 1
ATOM 4273 O O . TRP A 1 559 ? 16.822 -14.613 -6.072 1.00 90.12 559 TRP A O 1
ATOM 4283 N N . LEU A 1 560 ? 14.611 -14.791 -6.359 1.00 92.12 560 LEU A N 1
ATOM 4284 C CA . LEU A 1 560 ? 14.698 -15.098 -7.791 1.00 92.12 560 LEU A CA 1
ATOM 4285 C C . LEU A 1 560 ? 15.145 -13.859 -8.581 1.00 92.12 560 LEU A C 1
ATOM 4287 O O . LEU A 1 560 ? 15.974 -13.982 -9.481 1.00 92.12 560 LEU A O 1
ATOM 4291 N N . GLY A 1 561 ? 14.650 -12.675 -8.204 1.00 91.38 561 GLY A N 1
ATOM 4292 C CA . GLY A 1 561 ? 15.126 -11.390 -8.716 1.00 91.38 561 GLY A CA 1
ATOM 4293 C C . GLY A 1 561 ? 16.613 -11.176 -8.419 1.00 91.38 561 GLY A C 1
ATOM 4294 O O . GLY A 1 561 ? 17.382 -10.866 -9.330 1.00 91.38 561 GLY A O 1
ATOM 4295 N N . ALA A 1 562 ? 17.047 -11.457 -7.186 1.00 93.88 562 ALA A N 1
ATOM 4296 C CA . ALA A 1 562 ? 18.452 -11.386 -6.796 1.00 93.88 562 ALA A CA 1
ATOM 4297 C C . ALA A 1 562 ? 19.340 -12.329 -7.631 1.00 93.88 562 ALA A C 1
ATOM 4299 O O . ALA A 1 562 ? 20.371 -11.907 -8.162 1.00 93.88 562 ALA A O 1
ATOM 4300 N N . LEU A 1 563 ? 18.920 -13.587 -7.821 1.00 96.12 563 LEU A N 1
ATOM 4301 C CA . LEU A 1 563 ? 19.612 -14.559 -8.677 1.00 96.12 563 LEU A CA 1
ATOM 4302 C C . LEU A 1 563 ? 19.644 -14.118 -10.148 1.00 96.12 563 LEU A C 1
ATOM 4304 O O . LEU A 1 563 ? 20.665 -14.298 -10.815 1.00 96.12 563 LEU A O 1
ATOM 4308 N N . ALA A 1 564 ? 18.582 -13.484 -10.651 1.00 94.31 564 ALA A N 1
ATOM 4309 C CA . ALA A 1 564 ? 18.577 -12.881 -11.981 1.00 94.31 564 ALA A CA 1
ATOM 4310 C C . ALA A 1 564 ? 19.613 -11.750 -12.093 1.00 94.31 564 ALA A C 1
ATOM 4312 O O . ALA A 1 564 ? 20.352 -11.675 -13.077 1.00 94.31 564 ALA A O 1
ATOM 4313 N N . GLY A 1 565 ? 19.720 -10.904 -11.062 1.00 94.44 565 GLY A N 1
ATOM 4314 C CA . GLY A 1 565 ? 20.740 -9.862 -10.953 1.00 94.44 565 GLY A CA 1
ATOM 4315 C C . GLY A 1 565 ? 22.166 -10.421 -10.988 1.00 94.44 565 GLY A C 1
ATOM 4316 O O . GLY A 1 565 ? 23.034 -9.851 -11.657 1.00 94.44 565 GLY A O 1
ATOM 4317 N N . LEU A 1 566 ? 22.410 -11.569 -10.343 1.00 96.56 566 LEU A N 1
ATOM 4318 C CA . LEU A 1 566 ? 23.696 -12.278 -10.408 1.00 96.56 566 LEU A CA 1
ATOM 4319 C C . LEU A 1 566 ? 23.977 -12.874 -11.790 1.00 96.56 566 LEU A C 1
ATOM 4321 O O . LEU A 1 566 ? 25.100 -12.750 -12.284 1.00 96.56 566 LEU A O 1
ATOM 4325 N N . ALA A 1 567 ? 22.975 -13.489 -12.425 1.00 96.25 567 ALA A N 1
ATOM 4326 C CA . ALA A 1 567 ? 23.092 -14.022 -13.783 1.00 96.25 567 ALA A CA 1
ATOM 4327 C C . ALA A 1 567 ? 23.454 -12.906 -14.777 1.00 96.25 567 ALA A C 1
ATOM 4329 O O . ALA A 1 567 ? 24.408 -13.038 -15.539 1.00 96.25 567 ALA A O 1
ATOM 4330 N N . ARG A 1 568 ? 22.770 -11.757 -14.687 1.00 95.19 568 ARG A N 1
ATOM 4331 C CA . ARG A 1 568 ? 23.036 -10.557 -15.498 1.00 95.19 568 ARG A CA 1
ATOM 4332 C C . ARG A 1 568 ? 24.474 -10.050 -15.354 1.00 95.19 568 ARG A C 1
ATOM 4334 O O . ARG A 1 568 ? 25.071 -9.596 -16.326 1.00 95.19 568 ARG A O 1
ATOM 4341 N N . ARG A 1 569 ? 25.039 -10.121 -14.143 1.00 95.56 569 ARG A N 1
ATOM 4342 C CA . ARG A 1 569 ? 26.430 -9.727 -13.851 1.00 95.56 569 ARG A CA 1
ATOM 4343 C C . ARG A 1 569 ? 27.458 -10.824 -14.166 1.00 95.56 569 ARG A C 1
ATOM 4345 O O . ARG A 1 569 ? 28.639 -10.617 -13.912 1.00 95.56 569 ARG A O 1
ATOM 4352 N N . ASN A 1 570 ? 27.034 -11.960 -14.731 1.00 94.62 570 ASN A N 1
ATOM 4353 C CA . ASN A 1 570 ? 27.862 -13.144 -14.994 1.00 94.62 570 ASN A CA 1
ATOM 4354 C C . ASN A 1 570 ? 28.567 -13.695 -13.737 1.00 94.62 570 ASN A C 1
ATOM 4356 O O . ASN A 1 570 ? 29.672 -14.227 -13.819 1.00 94.62 570 ASN A O 1
ATOM 4360 N N . VAL A 1 571 ? 27.937 -13.555 -12.565 1.00 94.75 571 VAL A N 1
ATOM 4361 C CA . VAL A 1 571 ? 28.442 -14.125 -11.302 1.00 94.75 571 VAL A CA 1
ATOM 4362 C C . VAL A 1 571 ? 28.097 -15.615 -11.198 1.00 94.75 571 VAL A C 1
ATOM 4364 O O . VAL A 1 571 ? 28.844 -16.383 -10.592 1.00 94.75 571 VAL A O 1
ATOM 4367 N N . LEU A 1 572 ? 26.975 -16.041 -11.790 1.00 95.94 572 LEU A N 1
ATOM 4368 C CA . LEU A 1 572 ? 26.557 -17.445 -11.807 1.00 95.94 572 LEU A CA 1
ATOM 4369 C C . LEU A 1 572 ? 27.300 -18.236 -12.890 1.00 95.94 572 LEU A C 1
ATOM 4371 O O . LEU A 1 572 ? 27.561 -17.730 -13.982 1.00 95.94 572 LEU A O 1
ATOM 4375 N N . LYS A 1 573 ? 27.605 -19.507 -12.603 1.00 93.31 573 LYS A N 1
ATOM 4376 C CA . LYS A 1 573 ? 28.189 -20.415 -13.596 1.00 93.31 573 LYS A CA 1
ATOM 4377 C C . LYS A 1 573 ? 27.153 -20.772 -14.673 1.00 93.31 573 LYS A C 1
ATOM 4379 O O . LYS A 1 573 ? 25.991 -20.998 -14.328 1.00 93.31 573 LYS A O 1
ATOM 4384 N N . PRO A 1 574 ? 27.562 -20.966 -15.942 1.00 93.81 574 PRO A N 1
ATOM 4385 C CA . PRO A 1 574 ? 26.657 -21.432 -16.994 1.00 93.81 574 PRO A CA 1
ATOM 4386 C C . PRO A 1 574 ? 25.939 -22.749 -16.662 1.00 93.81 574 PRO A C 1
ATOM 4388 O O . PRO A 1 574 ? 24.787 -22.927 -17.045 1.00 93.81 574 PRO A O 1
ATOM 4391 N N . SER A 1 575 ? 26.581 -23.651 -15.910 1.00 93.75 575 SER A N 1
ATOM 4392 C CA . SER A 1 575 ? 25.977 -24.915 -15.463 1.00 93.75 575 SER A CA 1
ATOM 4393 C C . SER A 1 575 ? 24.778 -24.726 -14.526 1.00 93.75 575 SER A C 1
ATOM 4395 O O . SER A 1 575 ? 23.896 -25.578 -14.486 1.00 93.75 575 SER A O 1
ATOM 4397 N N . TRP A 1 576 ? 24.694 -23.599 -13.815 1.00 96.31 576 TRP A N 1
ATOM 4398 C CA . TRP A 1 576 ? 23.589 -23.286 -12.901 1.00 96.31 576 TRP A CA 1
ATOM 4399 C C . TRP A 1 576 ? 22.391 -22.642 -13.608 1.00 96.31 576 TRP A C 1
ATOM 4401 O O . TRP A 1 576 ? 21.288 -22.593 -13.060 1.00 96.31 576 TRP A O 1
ATOM 4411 N N . HIS A 1 577 ? 22.573 -22.169 -14.846 1.00 96.00 577 HIS A N 1
ATOM 4412 C CA . HIS A 1 577 ? 21.512 -21.515 -15.613 1.00 96.00 577 HIS A CA 1
ATOM 4413 C C . HIS A 1 577 ? 20.331 -22.453 -15.892 1.00 96.00 577 HIS A C 1
ATOM 4415 O O . HIS A 1 577 ? 19.194 -21.992 -15.908 1.00 96.00 577 HIS A O 1
ATOM 4421 N N . GLU A 1 578 ? 20.572 -23.758 -16.064 1.00 96.44 578 GLU A N 1
ATOM 4422 C CA . GLU A 1 578 ? 19.502 -24.746 -16.270 1.00 96.44 578 GLU A CA 1
ATOM 4423 C C . GLU A 1 578 ? 18.597 -24.875 -15.044 1.00 96.44 578 GLU A C 1
ATOM 4425 O O . GLU A 1 578 ? 17.368 -24.845 -15.155 1.00 96.44 578 GLU A O 1
ATOM 4430 N N . ARG A 1 579 ? 19.203 -24.951 -13.854 1.00 96.06 579 ARG A N 1
ATOM 4431 C CA . ARG A 1 579 ? 18.455 -24.991 -12.599 1.00 96.06 579 ARG A CA 1
ATOM 4432 C C . ARG A 1 579 ? 17.638 -23.717 -12.434 1.00 96.06 579 ARG A C 1
ATOM 4434 O O . ARG A 1 579 ? 16.435 -23.799 -12.212 1.00 96.06 579 ARG A O 1
ATOM 4441 N N . LEU A 1 580 ? 18.262 -22.552 -12.612 1.00 96.00 580 LEU A N 1
ATOM 4442 C CA . LEU A 1 580 ? 17.591 -21.260 -12.470 1.00 96.00 580 LEU A CA 1
ATOM 4443 C C . LEU A 1 580 ? 16.439 -21.089 -13.481 1.00 96.00 580 LEU A C 1
ATOM 4445 O O . LEU A 1 580 ? 15.369 -20.596 -13.123 1.00 96.00 580 LEU A O 1
ATOM 4449 N N . ARG A 1 581 ? 16.617 -21.568 -14.721 1.00 96.81 581 ARG A N 1
ATOM 4450 C CA . ARG A 1 581 ? 15.552 -21.628 -15.732 1.00 96.81 581 ARG A CA 1
ATOM 4451 C C . ARG A 1 581 ? 14.400 -22.511 -15.273 1.00 96.81 581 ARG A C 1
ATOM 4453 O O . ARG A 1 581 ? 13.252 -22.096 -15.375 1.00 96.81 581 ARG A O 1
ATOM 4460 N N . THR A 1 582 ? 14.699 -23.696 -14.744 1.00 95.69 582 THR A N 1
ATOM 4461 C CA . THR A 1 582 ? 13.688 -24.630 -14.228 1.00 95.69 582 THR A CA 1
ATOM 4462 C C . THR A 1 582 ? 12.856 -23.986 -13.120 1.00 95.69 582 THR A C 1
ATOM 4464 O O . THR A 1 582 ? 11.629 -24.051 -13.174 1.00 95.69 582 THR A O 1
ATOM 4467 N N . VAL A 1 583 ? 13.502 -23.293 -12.171 1.00 93.81 583 VAL A N 1
ATOM 4468 C CA . VAL A 1 583 ? 12.805 -22.541 -11.114 1.00 93.81 583 VAL A CA 1
ATOM 4469 C C . VAL A 1 583 ? 11.856 -21.511 -11.726 1.00 93.81 583 VAL A C 1
ATOM 4471 O O . VAL A 1 583 ? 10.668 -21.537 -11.428 1.00 93.81 583 VAL A O 1
ATOM 4474 N N . ALA A 1 584 ? 12.341 -20.660 -12.635 1.00 94.50 584 ALA A N 1
ATOM 4475 C CA . ALA A 1 584 ? 11.522 -19.618 -13.255 1.00 94.50 584 ALA A CA 1
ATOM 4476 C C . ALA A 1 584 ? 10.359 -20.165 -14.103 1.00 94.50 584 ALA A C 1
ATOM 4478 O O . ALA A 1 584 ? 9.274 -19.587 -14.097 1.00 94.50 584 ALA A O 1
ATOM 4479 N N . VAL A 1 585 ? 10.552 -21.287 -14.804 1.00 95.25 585 VAL A N 1
ATOM 4480 C CA . VAL A 1 585 ? 9.486 -21.969 -15.559 1.00 95.25 585 VAL A CA 1
ATOM 4481 C C . VAL A 1 585 ? 8.420 -22.510 -14.608 1.00 95.25 585 VAL A C 1
ATOM 4483 O O . VAL A 1 585 ? 7.230 -22.310 -14.844 1.00 95.25 585 VAL A O 1
ATOM 4486 N N . ASN A 1 586 ? 8.832 -23.169 -13.522 1.00 92.38 586 ASN A N 1
ATOM 4487 C CA . ASN A 1 586 ? 7.910 -23.687 -12.512 1.00 92.38 586 ASN A CA 1
ATOM 4488 C C . ASN A 1 586 ? 7.139 -22.552 -11.834 1.00 92.38 586 ASN A C 1
ATOM 4490 O O . ASN A 1 586 ? 5.932 -22.675 -11.641 1.00 92.38 586 ASN A O 1
ATOM 4494 N N . THR A 1 587 ? 7.803 -21.428 -11.550 1.00 90.25 587 THR A N 1
ATOM 4495 C CA . THR A 1 587 ? 7.152 -20.204 -11.081 1.00 90.25 587 THR A CA 1
ATOM 4496 C C . THR A 1 587 ? 6.087 -19.728 -12.055 1.00 90.25 587 THR A C 1
ATOM 4498 O O . THR A 1 587 ? 4.942 -19.553 -11.660 1.00 90.25 587 THR A O 1
ATOM 4501 N N . LEU A 1 588 ? 6.439 -19.540 -13.327 1.00 91.75 588 LEU A N 1
ATOM 4502 C CA . LEU A 1 588 ? 5.528 -18.998 -14.337 1.00 91.75 588 LEU A CA 1
ATOM 4503 C C . LEU A 1 588 ? 4.321 -19.921 -14.599 1.00 91.75 588 LEU A C 1
ATOM 4505 O O . LEU A 1 588 ? 3.260 -19.469 -15.025 1.00 91.75 588 LEU A O 1
ATOM 4509 N N . ARG A 1 589 ? 4.484 -21.226 -14.355 1.00 91.94 589 ARG A N 1
ATOM 4510 C CA . ARG A 1 589 ? 3.425 -22.244 -14.456 1.00 91.94 589 ARG A CA 1
ATOM 4511 C C . ARG A 1 589 ? 2.635 -22.439 -13.166 1.00 91.94 589 ARG A C 1
ATOM 4513 O O . ARG A 1 589 ? 1.639 -23.163 -13.178 1.00 91.94 589 ARG A O 1
ATOM 4520 N N . SER A 1 590 ? 3.079 -21.848 -12.061 1.00 88.06 590 SER A N 1
ATOM 4521 C CA . SER A 1 590 ? 2.396 -21.958 -10.780 1.00 88.06 590 SER A CA 1
ATOM 4522 C C . SER A 1 590 ? 1.002 -21.337 -10.891 1.00 88.06 590 SER A C 1
ATOM 4524 O O . SER A 1 590 ? 0.879 -20.212 -11.375 1.00 88.06 590 SER A O 1
ATOM 4526 N N . PRO A 1 591 ? -0.057 -22.005 -10.400 1.00 83.81 591 PRO A N 1
ATOM 4527 C CA . PRO A 1 591 ? -1.390 -21.405 -10.346 1.00 83.81 591 PRO A CA 1
ATOM 4528 C C . PRO A 1 591 ? -1.445 -20.177 -9.424 1.00 83.81 591 PRO A C 1
ATOM 4530 O O . PRO A 1 591 ? -2.403 -19.414 -9.495 1.00 83.81 591 PRO A O 1
ATOM 4533 N N . GLY A 1 592 ? -0.444 -19.997 -8.554 1.00 78.69 592 GLY A N 1
ATOM 4534 C CA . GLY A 1 592 ? -0.307 -18.824 -7.694 1.00 78.69 592 GLY A CA 1
ATOM 4535 C C . GLY A 1 592 ? 0.391 -17.632 -8.352 1.00 78.69 592 GLY A C 1
ATOM 4536 O O . GLY A 1 592 ? 0.465 -16.586 -7.721 1.00 78.69 592 GLY A O 1
ATOM 4537 N N . TRP A 1 593 ? 0.923 -17.758 -9.574 1.00 85.50 593 TRP A N 1
ATOM 4538 C CA . TRP A 1 593 ? 1.614 -16.645 -10.226 1.00 85.50 593 TRP A CA 1
ATOM 4539 C C . TRP A 1 593 ? 0.641 -15.502 -10.544 1.00 85.50 593 TRP A C 1
ATOM 4541 O O . TRP A 1 593 ? -0.364 -15.687 -11.227 1.00 85.50 593 TRP A O 1
ATOM 4551 N N . ASP A 1 594 ? 0.957 -14.312 -10.044 1.00 78.62 594 ASP A N 1
ATOM 4552 C CA . ASP A 1 594 ? 0.094 -13.127 -10.038 1.00 78.62 594 ASP A CA 1
ATOM 4553 C C . ASP A 1 594 ? 0.536 -12.041 -11.035 1.00 78.62 594 ASP A C 1
ATOM 4555 O O . ASP A 1 594 ? 0.034 -10.917 -11.008 1.00 78.62 594 ASP A O 1
ATOM 4559 N N . GLY A 1 595 ? 1.479 -12.367 -11.923 1.00 84.62 595 GLY A N 1
ATOM 4560 C CA . GLY A 1 595 ? 2.147 -11.385 -12.778 1.00 84.62 595 GLY A CA 1
ATOM 4561 C C . GLY A 1 595 ? 3.466 -10.862 -12.203 1.00 84.62 595 GLY A C 1
ATOM 4562 O O . GLY A 1 595 ? 4.022 -9.908 -12.739 1.00 84.62 595 GLY A O 1
ATOM 4563 N N . ALA A 1 596 ? 4.012 -11.468 -11.142 1.00 85.12 596 ALA A N 1
ATOM 4564 C CA . ALA A 1 596 ? 5.361 -11.158 -10.671 1.00 85.12 596 ALA A CA 1
ATOM 4565 C C . ALA A 1 596 ? 6.400 -11.187 -11.813 1.00 85.12 596 ALA A C 1
ATOM 4567 O O . ALA A 1 596 ? 6.429 -12.107 -12.639 1.00 85.12 596 ALA A O 1
ATOM 4568 N N . THR A 1 597 ? 7.287 -10.188 -11.838 1.00 90.69 597 THR A N 1
ATOM 4569 C CA . THR A 1 597 ? 8.244 -9.971 -12.943 1.00 90.69 597 THR A CA 1
ATOM 4570 C C . THR A 1 597 ? 9.510 -10.821 -12.825 1.00 90.69 597 THR A C 1
ATOM 4572 O O . THR A 1 597 ? 10.120 -11.170 -13.836 1.00 90.69 597 THR A O 1
ATOM 4575 N N . SER A 1 598 ? 9.876 -11.217 -11.605 1.00 90.81 598 SER A N 1
ATOM 4576 C CA . SER A 1 598 ? 11.073 -11.998 -11.272 1.00 90.81 598 SER A CA 1
ATOM 4577 C C . SER A 1 598 ? 11.339 -13.223 -12.178 1.00 90.81 598 SER A C 1
ATOM 4579 O O . SER A 1 598 ? 12.451 -13.323 -12.710 1.00 90.81 598 SER A O 1
ATOM 4581 N N . PRO A 1 599 ? 10.377 -14.139 -12.444 1.00 94.19 599 PRO A N 1
ATOM 4582 C CA . PRO A 1 599 ? 10.612 -15.261 -13.361 1.00 94.19 599 PRO A CA 1
ATOM 4583 C C . PRO A 1 599 ? 10.915 -14.816 -14.798 1.00 94.19 599 PRO A C 1
ATOM 4585 O O . PRO A 1 599 ? 11.760 -15.413 -15.460 1.00 94.19 599 PRO A O 1
ATOM 4588 N N . LEU A 1 600 ? 10.290 -13.741 -15.282 1.00 95.50 600 LEU A N 1
ATOM 4589 C CA . LEU A 1 600 ? 10.520 -13.221 -16.633 1.00 95.50 600 LEU A CA 1
ATOM 4590 C C . LEU A 1 600 ? 11.903 -12.561 -16.762 1.00 95.50 600 LEU A C 1
ATOM 4592 O O . LEU A 1 600 ? 12.589 -12.749 -17.771 1.00 95.50 600 LEU A O 1
ATOM 4596 N N . ILE A 1 601 ? 12.354 -11.855 -15.717 1.00 94.56 601 ILE A N 1
ATOM 4597 C CA . ILE A 1 601 ? 13.715 -11.302 -15.647 1.00 94.56 601 ILE A CA 1
ATOM 4598 C C . ILE A 1 601 ? 14.734 -12.441 -15.722 1.00 94.56 601 ILE A C 1
ATOM 4600 O O . ILE A 1 601 ? 15.666 -12.367 -16.523 1.00 94.56 601 ILE A O 1
ATOM 4604 N N . VAL A 1 602 ? 14.537 -13.521 -14.954 1.00 95.62 602 VAL A N 1
ATOM 4605 C CA . VAL A 1 602 ? 15.396 -14.713 -15.025 1.00 95.62 602 VAL A CA 1
ATOM 4606 C C . VAL A 1 602 ? 15.445 -15.274 -16.440 1.00 95.62 602 VAL A C 1
ATOM 4608 O O . VAL A 1 602 ? 16.538 -15.440 -16.979 1.00 95.62 602 VAL A O 1
ATOM 4611 N N . LEU A 1 603 ? 14.291 -15.529 -17.063 1.00 97.12 603 LEU A N 1
ATOM 4612 C CA . LEU A 1 603 ? 14.221 -16.094 -18.415 1.00 97.12 603 LEU A CA 1
ATOM 4613 C C . LEU A 1 603 ? 14.893 -15.195 -19.464 1.00 97.12 603 LEU A C 1
ATOM 4615 O O . LEU A 1 603 ? 15.463 -15.707 -20.425 1.00 97.12 603 LEU A O 1
ATOM 4619 N N . THR A 1 604 ? 14.906 -13.877 -19.252 1.00 96.62 604 THR A N 1
ATOM 4620 C CA . THR A 1 604 ? 15.666 -12.931 -20.084 1.00 96.62 604 THR A CA 1
ATOM 4621 C C . THR A 1 604 ? 17.181 -13.139 -19.952 1.00 96.62 604 THR A C 1
ATOM 4623 O O . THR A 1 604 ? 17.899 -13.027 -20.942 1.00 96.62 604 THR A O 1
ATOM 4626 N N . GLN A 1 605 ? 17.681 -13.471 -18.755 1.00 96.06 605 GLN A N 1
ATOM 4627 C CA . GLN A 1 605 ? 19.116 -13.678 -18.515 1.00 96.06 605 GLN A CA 1
ATOM 4628 C C . GLN A 1 605 ? 19.602 -15.076 -18.922 1.00 96.06 605 GLN A C 1
ATOM 4630 O O . GLN A 1 605 ? 20.664 -15.206 -19.527 1.00 96.06 605 GLN A O 1
ATOM 4635 N N . VAL A 1 606 ? 18.846 -16.131 -18.594 1.00 96.31 606 VAL A N 1
ATOM 4636 C CA . VAL A 1 606 ? 19.270 -17.529 -18.819 1.00 96.31 606 VAL A CA 1
ATOM 4637 C C . VAL A 1 606 ? 18.690 -18.156 -20.090 1.00 96.31 606 VAL A C 1
ATOM 4639 O O . VAL A 1 606 ? 19.078 -19.265 -20.459 1.00 96.31 606 VAL A O 1
ATOM 4642 N N . GLY A 1 607 ? 17.783 -17.458 -20.775 1.00 96.62 607 GLY A N 1
ATOM 4643 C CA . GLY A 1 607 ? 17.059 -17.931 -21.954 1.00 96.62 607 GLY A CA 1
ATOM 4644 C C . GLY A 1 607 ? 15.800 -18.719 -21.591 1.00 96.62 607 GLY A C 1
ATOM 4645 O O . GLY A 1 607 ? 15.836 -19.605 -20.735 1.00 96.62 607 GLY A O 1
ATOM 4646 N N . ALA A 1 608 ? 14.688 -18.417 -22.264 1.00 97.31 608 ALA A N 1
ATOM 4647 C CA . ALA A 1 608 ? 13.439 -19.159 -22.129 1.00 97.31 608 ALA A CA 1
ATOM 4648 C C . ALA A 1 608 ? 13.445 -20.451 -22.970 1.00 97.31 608 ALA A C 1
ATOM 4650 O O . ALA A 1 608 ? 13.985 -20.448 -24.081 1.00 97.31 608 ALA A O 1
ATOM 4651 N N . PRO A 1 609 ? 12.844 -21.551 -22.482 1.00 96.75 609 PRO A N 1
ATOM 4652 C CA . PRO A 1 609 ? 12.707 -22.771 -23.263 1.00 96.75 609 PRO A CA 1
ATOM 4653 C C . PRO A 1 609 ? 11.611 -22.629 -24.349 1.00 96.75 609 PRO A C 1
ATOM 4655 O O . PRO A 1 609 ? 10.671 -21.845 -24.181 1.00 96.75 609 PRO A O 1
ATOM 4658 N N . PRO A 1 610 ? 11.701 -23.368 -25.476 1.00 95.94 610 PRO A N 1
ATOM 4659 C CA . PRO A 1 610 ? 10.777 -23.228 -26.611 1.00 95.94 610 PRO A CA 1
ATOM 4660 C C . PRO A 1 610 ? 9.299 -23.495 -26.296 1.00 95.94 610 PRO A C 1
ATOM 4662 O O . PRO A 1 610 ? 8.418 -22.929 -26.936 1.00 95.94 610 PRO A O 1
ATOM 4665 N N . ASP A 1 611 ? 9.010 -24.337 -25.308 1.00 96.38 611 ASP A N 1
ATOM 4666 C CA . ASP A 1 611 ? 7.651 -24.669 -24.874 1.00 96.38 611 ASP A CA 1
ATOM 4667 C C . ASP A 1 611 ? 6.949 -23.522 -24.123 1.00 96.38 611 ASP A C 1
ATOM 4669 O O . ASP A 1 611 ? 5.743 -23.594 -23.894 1.00 96.38 611 ASP A O 1
ATOM 4673 N N . LEU A 1 612 ? 7.666 -22.444 -23.774 1.00 97.19 612 LEU A N 1
ATOM 4674 C CA . LEU A 1 612 ? 7.084 -21.217 -23.221 1.00 97.19 612 LEU A CA 1
ATOM 4675 C C . LEU A 1 612 ? 6.719 -20.159 -24.271 1.00 97.19 612 LEU A C 1
ATOM 4677 O O . LEU A 1 612 ? 6.160 -19.130 -23.890 1.00 97.19 612 LEU A O 1
ATOM 4681 N N . ILE A 1 613 ? 6.984 -20.382 -25.568 1.00 97.56 613 ILE A N 1
ATOM 4682 C CA . ILE A 1 613 ? 6.697 -19.387 -26.621 1.00 97.56 613 ILE A CA 1
ATOM 4683 C C . ILE A 1 613 ? 5.241 -18.917 -26.554 1.00 97.56 613 ILE A C 1
ATOM 4685 O O . ILE A 1 613 ? 5.003 -17.715 -26.558 1.00 97.56 613 ILE A O 1
ATOM 4689 N N . ASP A 1 614 ? 4.274 -19.832 -26.451 1.00 97.25 614 ASP A N 1
ATOM 4690 C CA . ASP A 1 614 ? 2.852 -19.466 -26.435 1.00 97.25 614 ASP A CA 1
ATOM 4691 C C . ASP A 1 614 ? 2.464 -18.648 -25.200 1.00 97.25 614 ASP A C 1
ATOM 4693 O O . ASP A 1 614 ? 1.765 -17.640 -25.323 1.00 97.25 614 ASP A O 1
ATOM 4697 N N . GLN A 1 615 ? 2.951 -19.041 -24.019 1.00 96.81 615 GLN A N 1
ATOM 4698 C CA . GLN A 1 615 ? 2.662 -18.336 -22.770 1.00 96.81 615 GLN A CA 1
ATOM 4699 C C . GLN A 1 615 ? 3.286 -16.934 -22.771 1.00 96.81 615 GLN A C 1
ATOM 4701 O O . GLN A 1 615 ? 2.594 -15.955 -22.504 1.00 96.81 615 GLN A O 1
ATOM 4706 N N . LEU A 1 616 ? 4.570 -16.815 -23.127 1.00 97.56 616 LEU A N 1
ATOM 4707 C CA . LEU A 1 616 ? 5.272 -15.529 -23.181 1.00 97.56 616 LEU A CA 1
ATOM 4708 C C . LEU A 1 616 ? 4.708 -14.612 -24.270 1.00 97.56 616 LEU A C 1
ATOM 4710 O O . LEU A 1 616 ? 4.584 -13.411 -24.046 1.00 97.56 616 LEU A O 1
ATOM 4714 N N . TRP A 1 617 ? 4.326 -15.162 -25.426 1.00 97.88 617 TRP A N 1
ATOM 4715 C CA . TRP A 1 617 ? 3.684 -14.402 -26.499 1.00 97.88 617 TRP A CA 1
ATOM 4716 C C . TRP A 1 617 ? 2.326 -13.850 -26.067 1.00 97.88 617 TRP A C 1
ATOM 4718 O O . TRP A 1 617 ? 2.036 -12.680 -26.308 1.00 97.88 617 TRP A O 1
ATOM 4728 N N . SER A 1 618 ? 1.516 -14.661 -25.378 1.00 96.12 618 SER A N 1
ATOM 4729 C CA . SER A 1 618 ? 0.237 -14.211 -24.822 1.00 96.12 618 SER A CA 1
ATOM 4730 C C . SER A 1 618 ? 0.425 -13.075 -23.817 1.00 96.12 618 SER A C 1
ATOM 4732 O O . SER A 1 618 ? -0.311 -12.097 -23.878 1.00 96.12 618 SER A O 1
ATOM 4734 N N . LEU A 1 619 ? 1.418 -13.179 -22.929 1.00 95.25 619 LEU A N 1
ATOM 4735 C CA . LEU A 1 619 ? 1.724 -12.143 -21.937 1.00 95.25 619 LEU A CA 1
ATOM 4736 C C . LEU A 1 619 ? 2.245 -10.858 -22.584 1.00 95.25 619 LEU A C 1
ATOM 4738 O O . LEU A 1 619 ? 1.810 -9.766 -22.238 1.00 95.25 619 LEU A O 1
ATOM 4742 N N . ALA A 1 620 ? 3.148 -10.973 -23.559 1.00 96.31 620 ALA A N 1
ATOM 4743 C CA . ALA A 1 620 ? 3.717 -9.825 -24.259 1.00 96.31 620 ALA A CA 1
ATOM 4744 C C . ALA A 1 620 ? 2.671 -9.051 -25.085 1.00 96.31 620 ALA A C 1
ATOM 4746 O O . ALA A 1 620 ? 2.827 -7.853 -25.319 1.00 96.31 620 ALA A O 1
ATOM 4747 N N . LEU A 1 621 ? 1.595 -9.709 -25.526 1.00 95.50 621 LEU A N 1
ATOM 4748 C CA . LEU A 1 621 ? 0.540 -9.107 -26.349 1.00 95.50 621 LEU A CA 1
ATOM 4749 C C . LEU A 1 621 ? -0.787 -8.887 -25.607 1.00 95.50 621 LEU A C 1
ATOM 4751 O O . LEU A 1 621 ? -1.765 -8.493 -26.243 1.00 95.50 621 LEU A O 1
ATOM 4755 N N . GLU A 1 622 ? -0.839 -9.122 -24.294 1.00 90.19 622 GLU A N 1
ATOM 4756 C CA . GLU A 1 622 ? -2.039 -8.878 -23.487 1.00 90.19 622 GLU A CA 1
ATOM 4757 C C . GLU A 1 622 ? -2.403 -7.383 -23.537 1.00 90.19 622 GLU A C 1
ATOM 4759 O O . GLU A 1 622 ? -1.535 -6.555 -23.248 1.00 90.19 622 GLU A O 1
ATOM 4764 N N . PRO A 1 623 ? -3.633 -6.999 -23.926 1.00 85.62 623 PRO A N 1
ATOM 4765 C CA . PRO A 1 623 ? -3.999 -5.591 -24.074 1.00 85.62 623 PRO A CA 1
ATOM 4766 C C . PRO A 1 623 ? -3.726 -4.825 -22.781 1.00 85.62 623 PRO A C 1
ATOM 4768 O O . PRO A 1 623 ? -3.953 -5.349 -21.686 1.00 85.62 623 PRO A O 1
ATOM 4771 N N . SER A 1 624 ? -3.219 -3.595 -22.900 1.00 76.56 624 SER A N 1
ATOM 4772 C CA . SER A 1 624 ? -3.030 -2.749 -21.723 1.00 76.56 624 SER A CA 1
ATOM 4773 C C . SER A 1 624 ? -4.401 -2.473 -21.122 1.00 76.56 624 SER A C 1
ATOM 4775 O O . SER A 1 624 ? -5.215 -1.775 -21.718 1.00 76.56 624 SER A O 1
ATOM 4777 N N . ASN A 1 625 ? -4.683 -3.059 -19.960 1.00 73.88 625 ASN A N 1
ATOM 4778 C CA . ASN A 1 625 ? -5.857 -2.676 -19.195 1.00 73.88 625 ASN A CA 1
ATOM 4779 C C . ASN A 1 625 ? -5.485 -1.428 -18.378 1.00 73.88 625 ASN A C 1
ATOM 4781 O O . ASN A 1 625 ? -4.648 -1.571 -17.479 1.00 73.88 625 ASN A O 1
ATOM 4785 N N . PRO A 1 626 ? -6.052 -0.241 -18.668 1.00 63.41 626 PRO A N 1
ATOM 4786 C CA . PRO A 1 626 ? -5.762 0.972 -17.903 1.00 63.41 626 PRO A CA 1
ATOM 4787 C C . PRO A 1 626 ? -6.119 0.818 -16.416 1.00 63.41 626 PRO A C 1
ATOM 4789 O O . PRO A 1 626 ? -5.433 1.382 -15.568 1.00 63.41 626 PRO A O 1
ATOM 4792 N N . ASP A 1 627 ? -7.092 -0.041 -16.096 1.00 60.66 627 ASP A N 1
ATOM 4793 C CA . ASP A 1 627 ? -7.528 -0.333 -14.723 1.00 60.66 627 ASP A CA 1
ATOM 4794 C C . ASP A 1 627 ? -6.715 -1.462 -14.058 1.00 60.66 627 ASP A C 1
ATOM 4796 O O . ASP A 1 627 ? -6.971 -1.866 -12.921 1.00 60.66 627 ASP A O 1
ATOM 4800 N N . GLY A 1 628 ? -5.745 -2.038 -14.775 1.00 58.34 628 GLY A N 1
ATOM 4801 C CA . GLY A 1 628 ? -4.907 -3.121 -14.277 1.00 58.34 628 GLY A CA 1
ATOM 4802 C C . GLY A 1 628 ? -3.824 -2.637 -13.300 1.00 58.34 628 GLY A C 1
ATOM 4803 O O . GLY A 1 628 ? -3.362 -1.499 -13.378 1.00 58.34 628 GLY A O 1
ATOM 4804 N N . PRO A 1 629 ? -3.330 -3.505 -12.397 1.00 63.72 629 PRO A N 1
ATOM 4805 C CA . PRO A 1 629 ? -2.217 -3.152 -11.523 1.00 63.72 629 PRO A CA 1
ATOM 4806 C C . PRO A 1 629 ? -0.985 -2.761 -12.351 1.00 63.72 629 PRO A C 1
ATOM 4808 O O . PRO A 1 629 ? -0.616 -3.470 -13.288 1.00 63.72 629 PRO A O 1
ATOM 4811 N N . ARG A 1 630 ? -0.305 -1.667 -11.969 1.00 62.19 630 ARG A N 1
ATOM 4812 C CA . ARG A 1 630 ? 0.887 -1.111 -12.655 1.00 62.19 630 ARG A CA 1
ATOM 4813 C C . ARG A 1 630 ? 1.965 -2.153 -12.986 1.00 62.19 630 ARG A C 1
ATOM 4815 O O . ARG A 1 630 ? 2.672 -2.024 -13.982 1.00 62.19 630 ARG A O 1
ATOM 4822 N N . LEU A 1 631 ? 2.071 -3.208 -12.179 1.00 68.06 631 LEU A N 1
ATOM 4823 C CA . LEU A 1 631 ? 2.991 -4.331 -12.392 1.00 68.06 631 LEU A CA 1
ATOM 4824 C C . LEU A 1 631 ? 2.760 -5.072 -13.726 1.00 68.06 631 LEU A C 1
ATOM 4826 O O . LEU A 1 631 ? 3.702 -5.648 -14.276 1.00 68.06 631 LEU A O 1
ATOM 4830 N N . ARG A 1 632 ? 1.554 -5.005 -14.309 1.00 80.50 632 ARG A N 1
ATOM 4831 C CA . ARG A 1 632 ? 1.253 -5.615 -15.615 1.00 80.50 632 ARG A CA 1
ATOM 4832 C C . ARG A 1 632 ? 2.071 -5.013 -16.754 1.00 80.50 632 ARG A C 1
ATOM 4834 O O . ARG A 1 632 ? 2.546 -5.761 -17.604 1.00 80.50 632 ARG A O 1
ATOM 4841 N N . GLY A 1 633 ? 2.324 -3.701 -16.739 1.00 84.81 633 GLY A N 1
ATOM 4842 C CA . GLY A 1 633 ? 3.181 -3.056 -17.743 1.00 84.81 633 GLY A CA 1
ATOM 4843 C C . GLY A 1 633 ? 4.600 -3.634 -17.743 1.00 84.81 633 GLY A C 1
ATOM 4844 O O . GLY A 1 633 ? 5.154 -3.961 -18.794 1.00 84.81 633 GLY A O 1
ATOM 4845 N N . TYR A 1 634 ? 5.160 -3.874 -16.554 1.00 88.38 634 TYR A N 1
ATOM 4846 C CA . TYR A 1 634 ? 6.459 -4.536 -16.417 1.00 88.38 634 TYR A CA 1
ATOM 4847 C C . TYR A 1 634 ? 6.419 -6.015 -16.823 1.00 88.38 634 TYR A C 1
ATOM 4849 O O . TYR A 1 634 ? 7.392 -6.523 -17.373 1.00 88.38 634 TYR A O 1
ATOM 4857 N N . THR A 1 635 ? 5.301 -6.708 -16.603 1.00 91.44 635 THR A N 1
ATOM 4858 C CA . THR A 1 635 ? 5.122 -8.103 -17.042 1.00 91.44 635 THR A CA 1
ATOM 4859 C C . THR A 1 635 ? 5.206 -8.213 -18.565 1.00 91.44 635 THR A C 1
ATOM 4861 O O . THR A 1 635 ? 5.979 -9.019 -19.083 1.00 91.44 635 THR A O 1
ATOM 4864 N N . ILE A 1 636 ? 4.478 -7.351 -19.284 1.00 93.06 636 ILE A N 1
ATOM 4865 C CA . ILE A 1 636 ? 4.499 -7.264 -20.754 1.00 93.06 636 ILE A CA 1
ATOM 4866 C C . ILE A 1 636 ? 5.924 -6.996 -21.259 1.00 93.06 636 ILE A C 1
ATOM 4868 O O . ILE A 1 636 ? 6.412 -7.664 -22.178 1.00 93.06 636 ILE A O 1
ATOM 4872 N N . LEU A 1 637 ? 6.602 -6.035 -20.626 1.00 93.75 637 LEU A N 1
ATOM 4873 C CA . LEU A 1 637 ? 7.981 -5.661 -20.921 1.00 93.75 637 LEU A CA 1
ATOM 4874 C C . LEU A 1 637 ? 8.936 -6.857 -20.792 1.00 93.75 637 LEU A C 1
ATOM 4876 O O . LEU A 1 637 ? 9.640 -7.190 -21.744 1.00 93.75 637 LEU A O 1
ATOM 4880 N N . TRP A 1 638 ? 8.945 -7.530 -19.642 1.00 95.50 638 TRP A N 1
ATOM 4881 C CA . TRP A 1 638 ? 9.876 -8.631 -19.393 1.00 95.50 638 TRP A CA 1
ATOM 4882 C C . TRP A 1 638 ? 9.534 -9.901 -20.176 1.00 95.50 638 TRP A C 1
ATOM 4884 O O . TRP A 1 638 ? 10.443 -10.626 -20.574 1.00 95.50 638 TRP A O 1
ATOM 4894 N N . ALA A 1 639 ? 8.256 -10.160 -20.469 1.00 97.44 639 ALA A N 1
ATOM 4895 C CA . ALA A 1 639 ? 7.864 -11.244 -21.369 1.00 97.44 639 ALA A CA 1
ATOM 4896 C C . ALA A 1 639 ? 8.387 -11.001 -22.796 1.00 97.44 639 ALA A C 1
ATOM 4898 O O . ALA A 1 639 ? 8.916 -11.917 -23.430 1.00 97.44 639 ALA A O 1
ATOM 4899 N N . SER A 1 640 ? 8.311 -9.753 -23.273 1.00 97.25 640 SER A N 1
ATOM 4900 C CA . SER A 1 640 ? 8.879 -9.347 -24.564 1.00 97.25 640 SER A CA 1
ATOM 4901 C C . SER A 1 640 ? 10.395 -9.542 -24.595 1.00 97.25 640 SER A C 1
ATOM 4903 O O . SER A 1 640 ? 10.932 -10.098 -25.552 1.00 97.25 640 SER A O 1
ATOM 4905 N N . ASP A 1 641 ? 11.093 -9.138 -23.535 1.00 97.12 641 ASP A N 1
ATOM 4906 C CA . ASP A 1 641 ? 12.549 -9.264 -23.436 1.00 97.12 641 ASP A CA 1
ATOM 4907 C C . ASP A 1 641 ? 13.002 -10.734 -23.329 1.00 97.12 641 ASP A C 1
ATOM 4909 O O . ASP A 1 641 ? 13.991 -11.120 -23.961 1.00 97.12 641 ASP A O 1
ATOM 4913 N N . ALA A 1 642 ? 12.230 -11.588 -22.649 1.00 97.62 642 ALA A N 1
ATOM 4914 C CA . ALA A 1 642 ? 12.459 -13.031 -22.635 1.00 97.62 642 ALA A CA 1
ATOM 4915 C C . ALA A 1 642 ? 12.336 -13.640 -24.045 1.00 97.62 642 ALA A C 1
ATOM 4917 O O . ALA A 1 642 ? 13.209 -14.408 -24.452 1.00 97.62 642 ALA A O 1
ATOM 4918 N N . LEU A 1 643 ? 11.317 -13.247 -24.825 1.00 98.25 643 LEU A N 1
ATOM 4919 C CA . LEU A 1 643 ? 11.164 -13.652 -26.232 1.00 98.25 643 LEU A CA 1
ATOM 4920 C C . LEU A 1 643 ? 12.314 -13.142 -27.110 1.00 98.25 643 LEU A C 1
ATOM 4922 O O . LEU A 1 643 ? 12.770 -13.855 -28.004 1.00 98.25 643 LEU A O 1
ATOM 4926 N N . VAL A 1 644 ? 12.823 -11.931 -26.865 1.00 97.44 644 VAL A N 1
ATOM 4927 C CA . VAL A 1 644 ? 13.998 -11.395 -27.574 1.00 97.44 644 VAL A CA 1
ATOM 4928 C C . VAL A 1 644 ? 15.237 -12.260 -27.325 1.00 97.44 644 VAL A C 1
ATOM 4930 O O . VAL A 1 644 ? 15.986 -12.532 -28.263 1.00 97.44 644 VAL A O 1
ATOM 4933 N N . GLY A 1 645 ? 15.425 -12.751 -26.097 1.00 95.81 645 GLY A N 1
ATOM 4934 C CA . GLY A 1 645 ? 16.560 -13.593 -25.711 1.00 95.81 645 GLY A CA 1
ATOM 4935 C C . GLY A 1 645 ? 16.571 -15.014 -26.301 1.00 95.81 645 GLY A C 1
ATOM 4936 O O . GLY A 1 645 ? 17.615 -15.669 -26.271 1.00 95.81 645 GLY A O 1
ATOM 4937 N N . MET A 1 646 ? 15.454 -15.508 -26.854 1.00 96.56 646 MET A N 1
ATOM 4938 C CA . MET A 1 646 ? 15.342 -16.880 -27.378 1.00 96.56 646 MET A CA 1
ATOM 4939 C C . MET A 1 646 ? 16.122 -17.074 -28.688 1.00 96.56 646 MET A C 1
ATOM 4941 O O . MET A 1 646 ? 15.624 -16.779 -29.778 1.00 96.56 646 MET A O 1
ATOM 4945 N N . LYS A 1 647 ? 17.349 -17.587 -28.611 1.00 91.94 647 LYS A N 1
ATOM 4946 C CA . LYS A 1 647 ? 18.150 -17.920 -29.802 1.00 91.94 647 LYS A CA 1
ATOM 4947 C C . LYS A 1 647 ? 17.570 -19.146 -30.522 1.00 91.94 647 LYS A C 1
ATOM 4949 O O . LYS A 1 647 ? 16.981 -20.009 -29.881 1.00 91.94 647 LYS A O 1
ATOM 4954 N N . ASP A 1 648 ? 17.728 -19.197 -31.845 1.00 90.56 648 ASP A N 1
ATOM 4955 C CA . ASP A 1 648 ? 17.361 -20.346 -32.692 1.00 90.56 648 ASP A CA 1
ATOM 4956 C C . ASP A 1 648 ? 15.889 -20.799 -32.574 1.00 90.56 648 ASP A C 1
ATOM 4958 O O . ASP A 1 648 ? 15.581 -21.989 -32.517 1.00 90.56 648 ASP A O 1
ATOM 4962 N N . ALA A 1 649 ? 14.958 -19.838 -32.566 1.00 95.50 649 ALA A N 1
ATOM 4963 C CA . ALA A 1 649 ? 13.517 -20.075 -32.446 1.00 95.50 649 ALA A CA 1
ATOM 4964 C C . ALA A 1 649 ? 12.758 -19.745 -33.756 1.00 95.50 649 ALA A C 1
ATOM 4966 O O . ALA A 1 649 ? 12.010 -18.766 -33.803 1.00 95.50 649 ALA A O 1
ATOM 4967 N N . PRO A 1 650 ? 12.880 -20.556 -34.829 1.00 95.81 650 PRO A N 1
ATOM 4968 C CA . PRO A 1 650 ? 12.283 -20.250 -36.136 1.00 95.81 650 PRO A CA 1
ATOM 4969 C C . PRO A 1 650 ? 10.750 -20.181 -36.104 1.00 95.81 650 PRO A C 1
ATOM 4971 O O . PRO A 1 650 ? 10.148 -19.445 -36.882 1.00 95.81 650 PRO A O 1
ATOM 4974 N N . ALA A 1 651 ? 10.108 -20.913 -35.187 1.00 96.06 651 ALA A N 1
ATOM 4975 C CA . ALA A 1 651 ? 8.665 -20.826 -34.971 1.00 96.06 651 ALA A CA 1
ATOM 4976 C C . ALA A 1 651 ? 8.244 -19.438 -34.454 1.00 96.06 651 ALA A C 1
ATOM 4978 O O . ALA A 1 651 ? 7.248 -18.889 -34.919 1.00 96.06 651 ALA A O 1
ATOM 4979 N N . LEU A 1 652 ? 9.027 -18.847 -33.543 1.00 97.56 652 LEU A N 1
ATOM 4980 C CA . LEU A 1 652 ? 8.807 -17.487 -33.050 1.00 97.56 652 LEU A CA 1
ATOM 4981 C C . LEU A 1 652 ? 9.064 -16.457 -34.157 1.00 97.56 652 LEU A C 1
ATOM 4983 O O . LEU A 1 652 ? 8.266 -15.543 -34.330 1.00 97.56 652 LEU A O 1
ATOM 4987 N N . ASP A 1 653 ? 10.126 -16.625 -34.946 1.00 97.75 653 ASP A N 1
ATOM 4988 C CA . ASP A 1 653 ? 10.455 -15.696 -36.035 1.00 97.75 653 ASP A CA 1
ATOM 4989 C C . ASP A 1 653 ? 9.371 -15.690 -37.129 1.00 97.75 653 ASP A C 1
ATOM 4991 O O . ASP A 1 653 ? 8.943 -14.626 -37.583 1.00 97.75 653 ASP A O 1
ATOM 4995 N N . ALA A 1 654 ? 8.865 -16.873 -37.502 1.00 97.44 654 ALA A N 1
ATOM 4996 C CA . ALA A 1 654 ? 7.735 -17.010 -38.419 1.00 97.44 654 ALA A CA 1
ATOM 4997 C C . ALA A 1 654 ? 6.461 -16.363 -37.854 1.00 97.44 654 ALA A C 1
ATOM 4999 O O . ALA A 1 654 ? 5.725 -15.702 -38.589 1.00 97.44 654 ALA A O 1
ATOM 5000 N N . ARG A 1 655 ? 6.223 -16.508 -36.544 1.00 97.94 655 ARG A N 1
ATOM 5001 C CA . ARG A 1 655 ? 5.084 -15.900 -35.849 1.00 97.94 655 ARG A CA 1
ATOM 5002 C C . ARG A 1 655 ? 5.171 -14.375 -35.812 1.00 97.94 655 ARG A C 1
ATOM 5004 O O . ARG A 1 655 ? 4.179 -13.724 -36.116 1.00 97.94 655 ARG A O 1
ATOM 5011 N N . ILE A 1 656 ? 6.343 -13.807 -35.519 1.00 98.00 656 ILE A N 1
ATOM 5012 C CA . ILE A 1 656 ? 6.587 -12.355 -35.552 1.00 98.00 656 ILE A CA 1
ATOM 5013 C C . ILE A 1 656 ? 6.275 -11.789 -36.938 1.00 98.00 656 ILE A C 1
ATOM 5015 O O . ILE A 1 656 ? 5.588 -10.775 -37.041 1.00 98.00 656 ILE A O 1
ATOM 5019 N N . ALA A 1 657 ? 6.738 -12.451 -38.002 1.00 97.94 657 ALA A N 1
ATOM 5020 C CA . ALA A 1 657 ? 6.462 -12.017 -39.367 1.00 97.94 657 ALA A CA 1
ATOM 5021 C C . ALA A 1 657 ? 4.964 -12.106 -39.708 1.00 97.94 657 ALA A C 1
ATOM 5023 O O . ALA A 1 657 ? 4.382 -11.131 -40.179 1.00 97.94 657 ALA A O 1
ATOM 5024 N N . ALA A 1 658 ? 4.329 -13.254 -39.445 1.00 98.19 658 ALA A N 1
ATOM 5025 C CA . ALA A 1 658 ? 2.931 -13.489 -39.801 1.00 98.19 658 ALA A CA 1
ATOM 5026 C C . ALA A 1 658 ? 1.958 -12.612 -38.997 1.00 98.19 658 ALA A C 1
ATOM 5028 O O . ALA A 1 658 ? 1.087 -11.963 -39.574 1.00 98.19 658 ALA A O 1
ATOM 5029 N N . GLU A 1 659 ? 2.106 -12.564 -37.671 1.00 98.25 659 GLU A N 1
ATOM 5030 C CA . GLU A 1 659 ? 1.228 -11.768 -36.811 1.00 98.25 659 GLU A CA 1
ATOM 5031 C C . GLU A 1 659 ? 1.531 -10.271 -36.886 1.00 98.25 659 GLU A C 1
ATOM 5033 O O . GLU A 1 659 ? 0.616 -9.468 -36.722 1.00 98.25 659 GLU A O 1
ATOM 5038 N N . GLY A 1 660 ? 2.781 -9.878 -37.152 1.00 98.06 660 GLY A N 1
ATOM 5039 C CA . GLY A 1 660 ? 3.136 -8.480 -37.386 1.00 98.06 660 GLY A CA 1
ATOM 5040 C C . GLY A 1 660 ? 2.521 -7.946 -38.679 1.00 98.06 660 GLY A C 1
ATOM 5041 O O . GLY A 1 660 ? 1.955 -6.855 -38.677 1.00 98.06 660 GLY A O 1
ATOM 5042 N N . GLU A 1 661 ? 2.544 -8.738 -39.757 1.00 98.38 661 GLU A N 1
ATOM 5043 C CA . GLU A 1 661 ? 1.847 -8.393 -41.000 1.00 98.38 661 GLU A CA 1
ATOM 5044 C C . GLU A 1 661 ? 0.333 -8.319 -40.786 1.00 98.38 661 GLU A C 1
ATOM 5046 O O . GLU A 1 661 ? -0.303 -7.355 -41.209 1.00 98.38 661 GLU A O 1
ATOM 5051 N N . ALA A 1 662 ? -0.246 -9.301 -40.086 1.00 98.00 662 ALA A N 1
ATOM 5052 C CA . ALA A 1 662 ? -1.667 -9.289 -39.761 1.00 98.00 662 ALA A CA 1
ATOM 5053 C C . ALA A 1 662 ? -2.043 -8.046 -38.939 1.00 98.00 662 ALA A C 1
ATOM 5055 O O . ALA A 1 662 ? -2.986 -7.350 -39.297 1.00 98.00 662 ALA A O 1
ATOM 5056 N N . ALA A 1 663 ? -1.273 -7.707 -37.899 1.00 97.62 663 ALA A N 1
ATOM 5057 C CA . ALA A 1 663 ? -1.514 -6.520 -37.082 1.00 97.62 663 ALA A CA 1
ATOM 5058 C C . ALA A 1 663 ? -1.414 -5.219 -37.894 1.00 97.62 663 ALA A C 1
ATOM 5060 O O . ALA A 1 663 ? -2.220 -4.315 -37.689 1.00 97.62 663 ALA A O 1
ATOM 5061 N N . LEU A 1 664 ? -0.472 -5.135 -38.839 1.00 97.44 664 LEU A N 1
ATOM 5062 C CA . LEU A 1 664 ? -0.332 -3.996 -39.745 1.00 97.44 664 LEU A CA 1
ATOM 5063 C C . LEU A 1 664 ? -1.535 -3.865 -40.697 1.00 97.44 664 LEU A C 1
ATOM 5065 O O . LEU A 1 664 ? -2.072 -2.771 -40.856 1.00 97.44 664 LEU A O 1
ATOM 5069 N N . VAL A 1 665 ? -1.982 -4.969 -41.306 1.00 97.50 665 VAL A N 1
ATOM 5070 C CA . VAL A 1 665 ? -3.133 -4.998 -42.231 1.00 97.50 665 VAL A CA 1
ATOM 5071 C C . VAL A 1 665 ? -4.449 -4.711 -41.505 1.00 97.50 665 VAL A C 1
ATOM 5073 O O . VAL A 1 665 ? -5.283 -3.956 -42.002 1.00 97.50 665 VAL A O 1
ATOM 5076 N N . GLU A 1 666 ? -4.627 -5.288 -40.320 1.00 97.50 666 GLU A N 1
ATOM 5077 C CA . GLU A 1 666 ? -5.818 -5.137 -39.479 1.00 97.50 666 GLU A CA 1
ATOM 5078 C C . GLU A 1 666 ? -5.818 -3.841 -38.656 1.00 97.50 666 GLU A C 1
ATOM 5080 O O . GLU A 1 666 ? -6.768 -3.605 -37.911 1.00 97.50 666 GLU A O 1
ATOM 5085 N N . ARG A 1 667 ? -4.771 -3.009 -38.771 1.00 96.81 667 ARG A N 1
ATOM 5086 C CA . ARG A 1 667 ? -4.607 -1.748 -38.026 1.00 96.81 667 ARG A CA 1
ATOM 5087 C C . ARG A 1 667 ? -4.643 -1.917 -36.501 1.00 96.81 667 ARG A C 1
ATOM 5089 O O . ARG A 1 667 ? -5.165 -1.082 -35.769 1.00 96.81 667 ARG A O 1
ATOM 5096 N N . ARG A 1 668 ? -4.073 -3.012 -35.993 1.00 96.62 668 ARG A N 1
ATOM 5097 C CA . ARG A 1 668 ? -3.929 -3.290 -34.553 1.00 96.62 668 ARG A CA 1
ATOM 5098 C C . ARG A 1 668 ? -2.632 -2.675 -34.024 1.00 96.62 668 ARG A C 1
ATOM 5100 O O . ARG A 1 668 ? -1.661 -3.386 -33.768 1.00 96.62 668 ARG A O 1
ATOM 5107 N N . TRP A 1 669 ? -2.627 -1.354 -33.879 1.00 95.81 669 TRP A N 1
ATOM 5108 C CA . TRP A 1 669 ? -1.461 -0.514 -33.573 1.00 95.81 669 TRP A CA 1
ATOM 5109 C C . TRP A 1 669 ? -0.668 -0.929 -32.327 1.00 95.81 669 TRP A C 1
ATOM 5111 O O . TRP A 1 669 ? 0.531 -1.182 -32.430 1.00 95.81 669 TRP A O 1
ATOM 5121 N N . GLU A 1 670 ? -1.329 -1.137 -31.188 1.00 93.81 670 GLU A N 1
ATOM 5122 C CA . GLU A 1 670 ? -0.665 -1.582 -29.952 1.00 93.81 670 GLU A CA 1
ATOM 5123 C C . GLU A 1 670 ? 0.003 -2.963 -30.111 1.00 93.81 670 GLU A C 1
ATOM 5125 O O . GLU A 1 670 ? 1.113 -3.214 -29.638 1.00 93.81 670 GLU A O 1
ATOM 5130 N N . ARG A 1 671 ? -0.647 -3.878 -30.839 1.00 96.19 671 ARG A N 1
ATOM 5131 C CA . ARG A 1 671 ? -0.090 -5.208 -31.118 1.00 96.19 671 ARG A CA 1
ATOM 5132 C C . ARG A 1 671 ? 1.106 -5.115 -32.063 1.00 96.19 671 ARG A C 1
ATOM 5134 O O . ARG A 1 671 ? 2.122 -5.766 -31.826 1.00 96.19 671 ARG A O 1
ATOM 5141 N N . LEU A 1 672 ? 0.994 -4.305 -33.117 1.00 97.44 672 LEU A N 1
ATOM 5142 C CA . LEU A 1 672 ? 2.069 -4.047 -34.073 1.00 97.44 672 LEU A CA 1
ATOM 5143 C C . LEU A 1 672 ? 3.300 -3.465 -33.373 1.00 97.44 672 LEU A C 1
ATOM 5145 O O . LEU A 1 672 ? 4.415 -3.923 -33.613 1.00 97.44 672 LEU A O 1
ATOM 5149 N N . GLU A 1 673 ? 3.096 -2.500 -32.480 1.00 95.62 673 GLU A N 1
ATOM 5150 C CA . GLU A 1 673 ? 4.142 -1.888 -31.672 1.00 95.62 673 GLU A CA 1
ATOM 5151 C C . GLU A 1 673 ? 4.974 -2.947 -30.936 1.00 95.62 673 GLU A C 1
ATOM 5153 O O . GLU A 1 673 ? 6.189 -3.049 -31.136 1.00 95.62 673 GLU A O 1
ATOM 5158 N N . ARG A 1 674 ? 4.302 -3.789 -30.146 1.00 95.88 674 ARG A N 1
ATOM 5159 C CA . ARG A 1 674 ? 4.929 -4.834 -29.329 1.00 95.88 674 ARG A CA 1
ATOM 5160 C C . ARG A 1 674 ? 5.622 -5.893 -30.186 1.00 95.88 674 ARG A C 1
ATOM 5162 O O . ARG A 1 674 ? 6.767 -6.251 -29.912 1.00 95.88 674 ARG A O 1
ATOM 5169 N N . ILE A 1 675 ? 4.981 -6.347 -31.269 1.00 98.12 675 ILE A N 1
ATOM 5170 C CA . ILE A 1 675 ? 5.579 -7.316 -32.203 1.00 98.12 675 ILE A CA 1
ATOM 5171 C C . ILE A 1 675 ? 6.819 -6.725 -32.882 1.00 98.12 675 ILE A C 1
ATOM 5173 O O . ILE A 1 675 ? 7.853 -7.393 -32.961 1.00 98.12 675 ILE A O 1
ATOM 5177 N N . SER A 1 676 ? 6.746 -5.472 -33.342 1.00 97.81 676 SER A N 1
ATOM 5178 C CA . SER A 1 676 ? 7.873 -4.796 -33.992 1.00 97.81 676 SER A CA 1
ATOM 5179 C C . SER A 1 676 ? 9.052 -4.641 -33.034 1.00 97.81 676 SER A C 1
ATOM 5181 O O . SER A 1 676 ? 10.191 -4.888 -33.423 1.00 97.81 676 SER A O 1
ATOM 5183 N N . ARG A 1 677 ? 8.792 -4.334 -31.758 1.00 97.31 677 ARG A N 1
ATOM 5184 C CA . ARG A 1 677 ? 9.817 -4.252 -30.718 1.00 97.31 677 ARG A CA 1
ATOM 5185 C C . ARG A 1 677 ? 10.539 -5.585 -30.540 1.00 97.31 677 ARG A C 1
ATOM 5187 O O . ARG A 1 677 ? 11.769 -5.622 -30.592 1.00 97.31 677 ARG A O 1
ATOM 5194 N N . ILE A 1 678 ? 9.788 -6.678 -30.375 1.00 98.06 678 ILE A N 1
ATOM 5195 C CA . ILE A 1 678 ? 10.357 -8.026 -30.227 1.00 98.06 678 ILE A CA 1
ATOM 5196 C C . ILE A 1 678 ? 11.187 -8.375 -31.471 1.00 98.06 678 ILE A C 1
ATOM 5198 O O . ILE A 1 678 ? 12.355 -8.746 -31.364 1.00 98.06 678 ILE A O 1
ATOM 5202 N N . GLY A 1 679 ? 10.621 -8.206 -32.667 1.00 98.00 679 GLY A N 1
ATOM 5203 C CA . GLY A 1 679 ? 11.278 -8.568 -33.921 1.00 98.00 679 GLY A CA 1
ATOM 5204 C C . GLY A 1 679 ? 12.523 -7.737 -34.259 1.00 98.00 679 GLY A C 1
ATOM 5205 O O . GLY A 1 679 ? 13.530 -8.301 -34.694 1.00 98.00 679 GLY A O 1
ATOM 5206 N N . CYS A 1 680 ? 12.494 -6.420 -34.028 1.00 97.94 680 CYS A N 1
ATOM 5207 C CA . CYS A 1 680 ? 13.630 -5.530 -34.279 1.00 97.94 680 CYS A CA 1
ATOM 5208 C C . CYS A 1 680 ? 14.802 -5.831 -33.338 1.00 97.94 680 CYS A C 1
ATOM 5210 O O . CYS A 1 680 ? 15.939 -5.938 -33.799 1.00 97.94 680 CYS A O 1
ATOM 5212 N N . ARG A 1 681 ? 14.548 -6.054 -32.040 1.00 97.00 681 ARG A N 1
ATOM 5213 C CA . ARG A 1 681 ? 15.609 -6.414 -31.079 1.00 97.00 681 ARG A CA 1
ATOM 5214 C C . ARG A 1 681 ? 16.187 -7.811 -31.347 1.00 97.00 681 ARG A C 1
ATOM 5216 O O . ARG A 1 681 ? 17.383 -8.018 -31.154 1.00 97.00 681 ARG A O 1
ATOM 5223 N N . ARG A 1 682 ? 15.381 -8.735 -31.895 1.00 96.44 682 ARG A N 1
ATOM 5224 C CA . ARG A 1 682 ? 15.830 -10.039 -32.441 1.00 96.44 682 ARG A CA 1
ATOM 5225 C C . ARG A 1 682 ? 16.572 -9.939 -33.775 1.00 96.44 682 ARG A C 1
ATOM 5227 O O . ARG A 1 682 ? 17.135 -10.926 -34.239 1.00 96.44 682 ARG A O 1
ATOM 5234 N N . ARG A 1 683 ? 16.599 -8.754 -34.382 1.00 97.31 683 ARG A N 1
ATOM 5235 C CA . ARG A 1 683 ? 17.237 -8.455 -35.667 1.00 97.31 683 ARG A CA 1
ATOM 5236 C C . ARG A 1 683 ? 16.655 -9.200 -36.867 1.00 97.31 683 ARG A C 1
ATOM 5238 O O . ARG A 1 683 ? 17.386 -9.578 -37.783 1.00 97.31 683 ARG A O 1
ATOM 5245 N N . LEU A 1 684 ? 15.341 -9.397 -36.878 1.00 97.38 684 LEU A N 1
ATOM 5246 C CA . LEU A 1 684 ? 14.660 -10.091 -37.966 1.00 97.38 684 LEU A CA 1
ATOM 5247 C C . LEU A 1 684 ? 14.422 -9.146 -39.156 1.00 97.38 684 LEU A C 1
ATOM 5249 O O . LEU A 1 684 ? 13.751 -8.126 -38.983 1.00 97.38 684 LEU A O 1
ATOM 5253 N N . PRO A 1 685 ? 14.867 -9.493 -40.382 1.00 97.88 685 PRO A N 1
ATOM 5254 C CA . PRO A 1 685 ? 14.626 -8.666 -41.566 1.00 97.88 685 PRO A CA 1
ATOM 5255 C C . PRO A 1 685 ? 13.143 -8.362 -41.804 1.00 97.88 685 PRO A C 1
ATOM 5257 O O . PRO A 1 685 ? 12.787 -7.223 -42.086 1.00 97.88 685 PRO A O 1
ATOM 5260 N N . ALA A 1 686 ? 12.269 -9.357 -41.612 1.00 97.25 686 ALA A N 1
ATOM 5261 C CA . ALA A 1 686 ? 10.824 -9.176 -41.744 1.00 97.25 686 ALA A CA 1
ATOM 5262 C C . ALA A 1 686 ? 10.272 -8.135 -40.754 1.00 97.25 686 ALA A C 1
ATOM 5264 O O . ALA A 1 686 ? 9.425 -7.329 -41.122 1.00 97.25 686 ALA A O 1
ATOM 5265 N N . ALA A 1 687 ? 10.787 -8.100 -39.521 1.00 97.88 687 ALA A N 1
ATOM 5266 C CA . ALA A 1 687 ? 10.361 -7.126 -38.522 1.00 97.88 687 ALA A CA 1
ATOM 5267 C C . ALA A 1 687 ? 10.833 -5.705 -38.854 1.00 97.88 687 ALA A C 1
ATOM 5269 O O . ALA A 1 687 ? 10.079 -4.760 -38.648 1.00 97.88 687 ALA A O 1
ATOM 5270 N N . TYR A 1 688 ? 12.036 -5.548 -39.418 1.00 98.44 688 TYR A N 1
ATOM 5271 C CA . TYR A 1 688 ? 12.504 -4.248 -39.904 1.00 98.44 688 TYR A CA 1
ATOM 5272 C C . TYR A 1 688 ? 11.623 -3.711 -41.032 1.00 98.44 688 TYR A C 1
ATOM 5274 O O . TYR A 1 688 ? 11.274 -2.534 -41.019 1.00 98.44 688 TYR A O 1
ATOM 5282 N N . GLU A 1 689 ? 11.226 -4.562 -41.980 1.00 98.12 689 GLU A N 1
ATOM 5283 C CA . GLU A 1 689 ? 10.303 -4.172 -43.052 1.00 98.12 689 GLU A CA 1
ATOM 5284 C C . GLU A 1 689 ? 8.921 -3.789 -42.509 1.00 98.12 689 GLU A C 1
ATOM 5286 O O . GLU A 1 689 ? 8.367 -2.758 -42.895 1.00 98.12 689 GLU A O 1
ATOM 5291 N N . ILE A 1 690 ? 8.389 -4.563 -41.558 1.00 98.19 690 ILE A N 1
ATOM 5292 C CA . ILE A 1 690 ? 7.134 -4.242 -40.867 1.00 98.19 690 ILE A CA 1
ATOM 5293 C C . ILE A 1 690 ? 7.248 -2.893 -40.139 1.00 98.19 690 ILE A C 1
ATOM 5295 O O . ILE A 1 690 ? 6.374 -2.043 -40.297 1.00 98.19 690 ILE A O 1
ATOM 5299 N N . ALA A 1 691 ? 8.338 -2.650 -39.406 1.00 98.19 691 ALA A N 1
ATOM 5300 C CA . ALA A 1 691 ? 8.564 -1.398 -38.687 1.00 98.19 691 ALA A CA 1
ATOM 5301 C C . ALA A 1 691 ? 8.755 -0.198 -39.631 1.00 98.19 691 ALA A C 1
ATOM 5303 O O . ALA A 1 691 ? 8.235 0.876 -39.351 1.00 98.19 691 ALA A O 1
ATOM 5304 N N . ARG A 1 692 ? 9.438 -0.357 -40.775 1.00 98.31 692 ARG A N 1
ATOM 5305 C CA . ARG A 1 692 ? 9.563 0.702 -41.800 1.00 98.31 692 ARG A CA 1
ATOM 5306 C C . ARG A 1 692 ? 8.215 1.054 -42.415 1.00 98.31 692 ARG A C 1
ATOM 5308 O O . ARG A 1 692 ? 7.922 2.229 -42.617 1.00 98.31 692 ARG A O 1
ATOM 5315 N N . ARG A 1 693 ? 7.379 0.049 -42.686 1.00 98.00 693 ARG A N 1
ATOM 5316 C CA . ARG A 1 693 ? 6.009 0.264 -43.168 1.00 98.00 693 ARG A CA 1
ATOM 5317 C C . ARG A 1 693 ? 5.148 0.934 -42.101 1.00 98.00 693 ARG A C 1
ATOM 5319 O O . ARG A 1 693 ? 4.450 1.883 -42.429 1.00 98.00 693 ARG A O 1
ATOM 5326 N N . GLY A 1 694 ? 5.255 0.507 -40.842 1.00 97.12 694 GLY A N 1
ATOM 5327 C CA . GLY A 1 694 ? 4.607 1.161 -39.701 1.00 97.12 694 GLY A CA 1
ATOM 5328 C C . GLY A 1 694 ? 5.037 2.622 -39.537 1.00 97.12 694 GLY A C 1
ATOM 5329 O O . GLY A 1 694 ? 4.193 3.493 -39.368 1.00 97.12 694 GLY A O 1
ATOM 5330 N N . LEU A 1 695 ? 6.332 2.910 -39.687 1.00 97.94 695 LEU A N 1
ATOM 5331 C CA . LEU A 1 695 ? 6.873 4.270 -39.683 1.00 97.94 695 LEU A CA 1
ATOM 5332 C C . LEU A 1 695 ? 6.298 5.121 -40.825 1.00 97.94 695 LEU A C 1
ATOM 5334 O O . LEU A 1 695 ? 5.865 6.246 -40.592 1.00 97.94 695 LEU A O 1
ATOM 5338 N N . ALA A 1 696 ? 6.239 4.578 -42.044 1.00 96.88 696 ALA A N 1
ATOM 5339 C CA . ALA A 1 696 ? 5.686 5.280 -43.202 1.00 96.88 696 ALA A CA 1
ATOM 5340 C C . ALA A 1 696 ? 4.186 5.604 -43.059 1.00 96.88 696 ALA A C 1
ATOM 5342 O O . ALA A 1 696 ? 3.721 6.588 -43.631 1.00 96.88 696 ALA A O 1
ATOM 5343 N N . LEU A 1 697 ? 3.427 4.816 -42.284 1.00 95.69 697 LEU A N 1
ATOM 5344 C CA . LEU A 1 697 ? 2.012 5.098 -42.022 1.00 95.69 697 LEU A CA 1
ATOM 5345 C C . LEU A 1 697 ? 1.797 6.387 -41.223 1.00 95.69 697 LEU A C 1
ATOM 5347 O O . LEU A 1 697 ? 0.776 7.036 -41.433 1.00 95.69 697 LEU A O 1
ATOM 5351 N N . GLY A 1 698 ? 2.752 6.802 -40.381 1.00 93.50 698 GLY A N 1
ATOM 5352 C CA . GLY A 1 698 ? 2.642 8.035 -39.589 1.00 93.50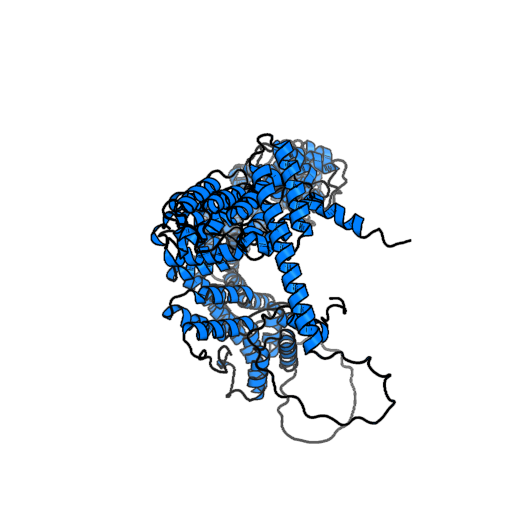 698 GLY A CA 1
ATOM 5353 C C . GLY A 1 698 ? 2.473 9.310 -40.430 1.00 93.50 698 GLY A C 1
ATOM 5354 O O . GLY A 1 698 ? 1.943 10.308 -39.940 1.00 93.50 698 GLY A O 1
ATOM 5355 N N . GLU A 1 699 ? 2.854 9.259 -41.710 1.00 95.25 699 GLU A N 1
ATOM 5356 C CA . GLU A 1 699 ? 2.670 10.353 -42.666 1.00 95.25 699 GLU A CA 1
ATOM 5357 C C . GLU A 1 699 ? 1.205 10.544 -43.081 1.00 95.25 699 GLU A C 1
ATOM 5359 O O . GLU A 1 699 ? 0.767 11.663 -43.351 1.00 95.25 699 GLU A O 1
ATOM 5364 N N . HIS A 1 700 ? 0.441 9.454 -43.155 1.00 95.00 700 HIS A N 1
ATOM 5365 C CA . HIS A 1 700 ? -0.883 9.436 -43.782 1.00 95.00 700 HIS A CA 1
ATOM 5366 C C . HIS A 1 700 ? -2.013 9.073 -42.817 1.00 95.00 700 HIS A C 1
ATOM 5368 O O . HIS A 1 700 ? -3.169 9.379 -43.101 1.00 95.00 700 HIS A O 1
ATOM 5374 N N . ASP A 1 701 ? -1.691 8.438 -41.693 1.00 95.19 701 ASP A N 1
ATOM 5375 C CA . ASP A 1 701 ? -2.650 7.966 -40.704 1.00 95.19 701 ASP A CA 1
ATOM 5376 C C . ASP A 1 701 ? -2.315 8.562 -39.332 1.00 95.19 701 ASP A C 1
ATOM 5378 O O . ASP A 1 701 ? -1.267 8.286 -38.745 1.00 95.19 701 ASP A O 1
ATOM 5382 N N . ALA A 1 702 ? -3.208 9.420 -38.833 1.00 91.56 702 ALA A N 1
ATOM 5383 C CA . ALA A 1 702 ? -3.032 10.083 -37.549 1.00 91.56 702 ALA A CA 1
ATOM 5384 C C . ALA A 1 702 ? -3.082 9.095 -36.373 1.00 91.56 702 ALA A C 1
ATOM 5386 O O . ALA A 1 702 ? -2.314 9.264 -35.426 1.00 91.56 702 ALA A O 1
ATOM 5387 N N . GLU A 1 703 ? -3.914 8.050 -36.457 1.00 93.50 703 GLU A N 1
ATOM 5388 C CA . GLU A 1 703 ? -4.046 7.027 -35.409 1.00 93.50 703 GLU A CA 1
ATOM 5389 C C . GLU A 1 703 ? -2.794 6.147 -35.322 1.00 93.50 703 GLU A C 1
ATOM 5391 O O . GLU A 1 703 ? -2.443 5.661 -34.250 1.00 93.50 703 GLU A O 1
ATOM 5396 N N . ALA A 1 704 ? -2.077 5.976 -36.438 1.00 95.56 704 ALA A N 1
ATOM 5397 C CA . ALA A 1 704 ? -0.850 5.189 -36.484 1.00 95.56 704 ALA A CA 1
ATOM 5398 C C . ALA A 1 704 ? 0.381 5.938 -35.940 1.00 95.56 704 ALA A C 1
ATOM 5400 O O . ALA A 1 704 ? 1.430 5.317 -35.768 1.00 95.56 704 ALA A O 1
ATOM 5401 N N . ARG A 1 705 ? 0.308 7.253 -35.677 1.00 94.06 705 ARG A N 1
ATOM 5402 C CA . ARG A 1 705 ? 1.484 8.068 -35.304 1.00 94.06 705 ARG A CA 1
ATOM 5403 C C . ARG A 1 705 ? 2.202 7.600 -34.032 1.00 94.06 705 ARG A C 1
ATOM 5405 O O . ARG A 1 705 ? 3.431 7.517 -34.091 1.00 94.06 705 ARG A O 1
ATOM 5412 N N . PRO A 1 706 ? 1.520 7.258 -32.919 1.00 93.62 706 PRO A N 1
ATOM 5413 C CA . PRO A 1 706 ? 2.202 6.727 -31.736 1.00 93.62 706 PRO A CA 1
ATOM 5414 C C . PRO A 1 706 ? 2.975 5.440 -32.055 1.00 93.62 706 PRO A C 1
ATOM 5416 O O . PRO A 1 706 ? 4.151 5.302 -31.716 1.00 93.62 706 PRO A O 1
ATOM 5419 N N . THR A 1 707 ? 2.368 4.535 -32.825 1.00 95.75 707 THR A N 1
ATOM 5420 C CA . THR A 1 707 ? 3.024 3.297 -33.265 1.00 95.75 707 THR A CA 1
ATOM 5421 C C . THR A 1 707 ? 4.143 3.548 -34.269 1.00 95.75 707 THR A C 1
ATOM 5423 O O . THR A 1 707 ? 5.164 2.866 -34.208 1.00 95.75 707 THR A O 1
ATOM 5426 N N . ALA A 1 708 ? 4.016 4.533 -35.161 1.00 97.06 708 ALA A N 1
ATOM 5427 C CA . ALA A 1 708 ? 5.078 4.947 -36.073 1.00 97.06 708 ALA A CA 1
ATOM 5428 C C . ALA A 1 708 ? 6.293 5.477 -35.296 1.00 97.06 708 ALA A C 1
ATOM 5430 O O . ALA A 1 708 ? 7.425 5.081 -35.581 1.00 97.06 708 ALA A O 1
ATOM 5431 N N . LEU A 1 709 ? 6.066 6.297 -34.264 1.00 96.12 709 LEU A N 1
ATOM 5432 C CA . LEU A 1 709 ? 7.113 6.770 -33.360 1.00 96.12 709 LEU A CA 1
ATOM 5433 C C . LEU A 1 709 ? 7.816 5.607 -32.650 1.00 96.12 709 LEU A C 1
ATOM 5435 O O . LEU A 1 709 ? 9.048 5.590 -32.569 1.00 96.12 709 LEU A O 1
ATOM 5439 N N . GLN A 1 710 ? 7.062 4.624 -32.158 1.00 96.06 710 GLN A N 1
ATOM 5440 C CA . GLN A 1 710 ? 7.663 3.464 -31.508 1.00 96.06 710 GLN A CA 1
ATOM 5441 C C . GLN A 1 710 ? 8.381 2.543 -32.509 1.00 96.06 710 GLN A C 1
ATOM 5443 O O . GLN A 1 710 ? 9.453 2.024 -32.204 1.00 96.06 710 GLN A O 1
ATOM 5448 N N . CYS A 1 711 ? 7.875 2.395 -33.737 1.00 97.69 711 CYS A N 1
ATOM 5449 C CA . CYS A 1 711 ? 8.579 1.700 -34.818 1.00 97.69 711 CYS A CA 1
ATOM 5450 C C . CYS A 1 711 ? 9.915 2.383 -35.142 1.00 97.69 711 CYS A C 1
ATOM 5452 O O . CYS A 1 711 ? 10.925 1.696 -35.299 1.00 97.69 711 CYS A O 1
ATOM 5454 N N . ALA A 1 712 ? 9.950 3.720 -35.187 1.00 97.81 712 ALA A N 1
ATOM 5455 C CA . ALA A 1 712 ? 11.192 4.473 -35.344 1.00 97.81 712 ALA A CA 1
ATOM 5456 C C . ALA A 1 712 ? 12.155 4.243 -34.169 1.00 97.81 712 ALA A C 1
ATOM 5458 O O . ALA A 1 712 ? 13.340 4.026 -34.413 1.00 97.81 712 ALA A O 1
ATOM 5459 N N . HIS A 1 713 ? 11.661 4.194 -32.923 1.00 96.69 713 HIS A N 1
ATOM 5460 C CA . HIS A 1 713 ? 12.484 3.864 -31.748 1.00 96.69 713 HIS A CA 1
ATOM 5461 C C . HIS A 1 713 ? 13.093 2.468 -31.878 1.00 96.69 713 HIS A C 1
ATOM 5463 O O . HIS A 1 713 ? 14.304 2.306 -31.735 1.00 96.69 713 HIS A O 1
ATOM 5469 N N . ASN A 1 714 ? 12.274 1.479 -32.237 1.00 96.56 714 ASN A N 1
ATOM 5470 C CA . ASN A 1 714 ? 12.704 0.095 -32.415 1.00 96.56 714 ASN A CA 1
ATOM 5471 C C . ASN A 1 714 ? 13.747 -0.037 -33.547 1.00 96.56 714 ASN A C 1
ATOM 5473 O O . ASN A 1 714 ? 14.719 -0.784 -33.419 1.00 96.56 714 ASN A O 1
ATOM 5477 N N . LEU A 1 715 ? 13.579 0.702 -34.652 1.00 97.94 715 LEU A N 1
ATOM 5478 C CA . LEU A 1 715 ? 14.552 0.762 -35.750 1.00 97.94 715 LEU A CA 1
ATOM 5479 C C . LEU A 1 715 ? 15.849 1.469 -35.334 1.00 97.94 715 LEU A C 1
ATOM 5481 O O . LEU A 1 715 ? 16.931 1.005 -35.694 1.00 97.94 715 LEU A O 1
ATOM 5485 N N . ALA A 1 716 ? 1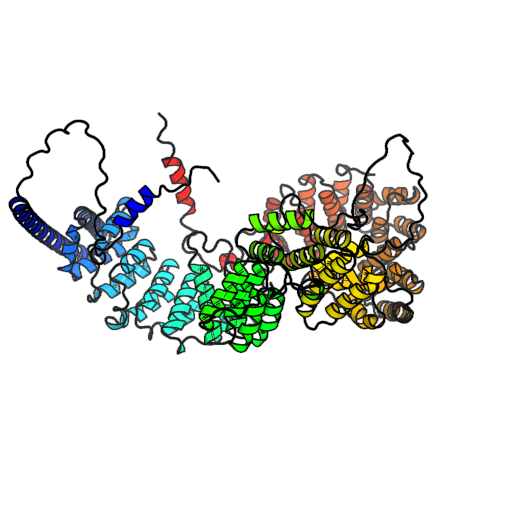5.763 2.570 -34.586 1.00 96.25 716 ALA A N 1
ATOM 5486 C CA . ALA A 1 716 ? 16.923 3.314 -34.104 1.00 96.25 716 ALA A CA 1
ATOM 5487 C C . ALA A 1 716 ? 17.754 2.481 -33.115 1.00 96.25 716 ALA A C 1
ATOM 5489 O O . ALA A 1 716 ? 18.969 2.375 -33.285 1.00 96.25 716 ALA A O 1
ATOM 5490 N N . GLU A 1 717 ? 17.108 1.808 -32.153 1.00 95.06 717 GLU A N 1
ATOM 5491 C CA . GLU A 1 717 ? 17.760 0.883 -31.211 1.00 95.06 717 GLU A CA 1
ATOM 5492 C C . GLU A 1 717 ? 18.488 -0.249 -31.961 1.00 95.06 717 GLU A C 1
ATOM 5494 O O . GLU A 1 717 ? 19.626 -0.600 -31.639 1.00 95.06 717 GLU A O 1
ATOM 5499 N N . ALA A 1 718 ? 17.878 -0.768 -33.034 1.00 96.12 718 ALA A N 1
ATOM 5500 C CA . ALA A 1 718 ? 18.472 -1.785 -33.901 1.00 96.12 718 ALA A CA 1
ATOM 5501 C C . ALA A 1 718 ? 19.520 -1.245 -34.900 1.00 96.12 718 ALA A C 1
ATOM 5503 O O . ALA A 1 718 ? 20.081 -2.022 -35.681 1.00 96.12 718 ALA A O 1
ATOM 5504 N N . LYS A 1 719 ? 19.802 0.068 -34.900 1.00 96.56 719 LYS A N 1
ATOM 5505 C CA . LYS A 1 719 ? 20.668 0.757 -35.879 1.00 96.56 719 LYS A CA 1
ATOM 5506 C C . LYS A 1 719 ? 20.237 0.521 -37.335 1.00 96.56 719 LYS A C 1
ATOM 5508 O O . LYS A 1 719 ? 21.072 0.370 -38.223 1.00 96.56 719 LYS A O 1
ATOM 5513 N N . GLN A 1 720 ? 18.929 0.433 -37.560 1.00 97.69 720 GLN A N 1
ATOM 5514 C CA . GLN A 1 720 ? 18.291 0.233 -38.866 1.00 97.69 720 GLN A CA 1
ATOM 5515 C C . GLN A 1 720 ? 17.459 1.436 -39.328 1.00 97.69 720 GLN A C 1
ATOM 5517 O O . GLN A 1 720 ? 16.893 1.386 -40.424 1.00 97.69 720 GLN A O 1
ATOM 5522 N N . LEU A 1 721 ? 17.355 2.490 -38.508 1.00 97.38 721 LEU A N 1
ATOM 5523 C CA . LEU A 1 721 ? 16.741 3.753 -38.911 1.00 97.38 721 LEU A CA 1
ATOM 5524 C C . LEU A 1 721 ? 17.682 4.481 -39.875 1.00 97.38 721 LEU A C 1
ATOM 5526 O O . LEU A 1 721 ? 18.830 4.756 -39.531 1.00 97.38 721 LEU A O 1
ATOM 5530 N N . ASP A 1 722 ? 17.196 4.765 -41.081 1.00 96.62 722 ASP A N 1
ATOM 5531 C CA . ASP A 1 722 ? 17.973 5.424 -42.128 1.00 96.62 722 ASP A CA 1
ATOM 5532 C C . ASP A 1 722 ? 18.212 6.909 -41.777 1.00 96.62 722 ASP A C 1
ATOM 5534 O O . ASP A 1 722 ? 17.246 7.675 -41.697 1.00 96.62 722 ASP A O 1
ATOM 5538 N N . PRO A 1 723 ? 19.470 7.363 -41.595 1.00 95.69 723 PRO A N 1
ATOM 5539 C CA . PRO A 1 723 ? 19.761 8.775 -41.351 1.00 95.69 723 PRO A CA 1
ATOM 5540 C C . PRO A 1 723 ? 19.281 9.692 -42.484 1.00 95.69 723 PRO A C 1
ATOM 5542 O O . PRO A 1 723 ? 18.904 10.836 -42.229 1.00 95.69 723 PRO A O 1
ATOM 5545 N N . ALA A 1 724 ? 19.246 9.195 -43.728 1.00 96.81 724 ALA A N 1
ATOM 5546 C CA . ALA A 1 724 ? 18.729 9.954 -44.862 1.00 96.81 724 ALA A CA 1
ATOM 5547 C C . ALA A 1 724 ? 17.216 10.174 -44.751 1.00 96.81 724 ALA A C 1
ATOM 5549 O O . ALA A 1 724 ? 16.728 11.234 -45.139 1.00 96.81 724 ALA A O 1
ATOM 5550 N N . TRP A 1 725 ? 16.478 9.222 -44.168 1.00 97.31 725 TRP A N 1
ATOM 5551 C CA . TRP A 1 725 ? 15.061 9.403 -43.857 1.00 97.31 725 TRP A CA 1
ATOM 5552 C C . TRP A 1 725 ? 14.862 10.496 -42.801 1.00 97.31 725 TRP A C 1
ATOM 5554 O O . TRP A 1 725 ? 14.043 11.388 -43.012 1.00 97.31 725 TRP A O 1
ATOM 5564 N N . VAL A 1 726 ? 15.655 10.489 -41.719 1.00 97.50 726 VAL A N 1
ATOM 5565 C CA . VAL A 1 726 ? 15.584 11.523 -40.665 1.00 97.50 726 VAL A CA 1
ATOM 5566 C C . VAL A 1 726 ? 15.827 12.909 -41.262 1.00 97.50 726 VAL A C 1
ATOM 5568 O O . VAL A 1 726 ? 15.007 13.807 -41.083 1.00 97.50 726 VAL A O 1
ATOM 5571 N N . LEU A 1 727 ? 16.905 13.075 -42.037 1.00 97.81 727 LEU A N 1
ATOM 5572 C CA . LEU A 1 727 ? 17.206 14.340 -42.709 1.00 97.81 727 LEU A CA 1
ATOM 5573 C C . LEU A 1 727 ? 16.089 14.757 -43.680 1.00 97.81 727 LEU A C 1
ATOM 5575 O O . LEU A 1 727 ? 15.663 15.910 -43.664 1.00 97.81 727 LEU A O 1
ATOM 5579 N N . ALA A 1 728 ? 15.583 13.828 -44.496 1.00 97.81 728 ALA A N 1
ATOM 5580 C CA . ALA A 1 728 ? 14.528 14.114 -45.464 1.00 97.81 728 ALA A CA 1
ATOM 5581 C C . ALA A 1 728 ? 13.213 14.557 -44.804 1.00 97.81 728 ALA A C 1
ATOM 5583 O O . ALA A 1 728 ? 12.492 15.368 -45.385 1.00 97.81 728 ALA A O 1
ATOM 5584 N N . MET A 1 729 ? 12.887 14.033 -43.618 1.00 98.00 729 MET A N 1
ATOM 5585 C CA . MET A 1 729 ? 11.708 14.455 -42.854 1.00 98.00 729 MET A CA 1
ATOM 5586 C C . MET A 1 729 ? 11.935 15.794 -42.148 1.00 98.00 729 MET A C 1
ATOM 5588 O O . MET A 1 729 ? 11.048 16.641 -42.168 1.00 98.00 729 MET A O 1
ATOM 5592 N N . LEU A 1 730 ? 13.132 16.047 -41.606 1.00 98.06 730 LEU A N 1
ATOM 5593 C CA . LEU A 1 730 ? 13.475 17.342 -41.000 1.00 98.06 730 LEU A CA 1
ATOM 5594 C C . LEU A 1 730 ? 13.502 18.495 -42.015 1.00 98.06 730 LEU A C 1
ATOM 5596 O O . LEU A 1 730 ? 13.279 19.646 -41.656 1.00 98.06 730 LEU A O 1
ATOM 5600 N N . GLN A 1 731 ? 13.722 18.203 -43.295 1.00 98.06 731 GLN A N 1
ATOM 5601 C CA . GLN A 1 731 ? 13.619 19.189 -44.377 1.00 98.06 731 GLN A CA 1
ATOM 5602 C C . GLN A 1 731 ? 12.170 19.516 -44.783 1.00 98.06 731 GLN A C 1
ATOM 5604 O O . GLN A 1 731 ? 11.964 20.403 -45.610 1.00 98.06 731 GLN A O 1
ATOM 5609 N N . LYS A 1 732 ? 11.175 18.820 -44.218 1.00 98.00 732 LYS A N 1
ATOM 5610 C CA . LYS A 1 732 ? 9.744 18.971 -44.518 1.00 98.00 732 LYS A CA 1
ATOM 5611 C C . LYS A 1 732 ? 8.963 19.301 -43.244 1.00 98.00 732 LYS A C 1
ATOM 5613 O O . LYS A 1 732 ? 8.262 18.438 -42.717 1.00 98.00 732 LYS A O 1
ATOM 5618 N N . PRO A 1 733 ? 9.077 20.520 -42.697 1.00 97.88 733 PRO A N 1
ATOM 5619 C CA . PRO A 1 733 ? 8.417 20.883 -41.442 1.00 97.88 733 PRO A CA 1
ATOM 5620 C C . PRO A 1 733 ? 6.880 20.765 -41.475 1.00 97.88 733 PRO A C 1
ATOM 5622 O O . PRO A 1 733 ? 6.249 20.674 -40.421 1.00 97.88 733 PRO A O 1
ATOM 5625 N N . GLU A 1 734 ? 6.268 20.730 -42.659 1.00 97.56 734 GLU A N 1
ATOM 5626 C CA . GLU A 1 734 ? 4.846 20.461 -42.891 1.00 97.56 734 GLU A CA 1
ATOM 5627 C C . GLU A 1 734 ? 4.434 18.992 -42.715 1.00 97.56 734 GLU A C 1
ATOM 5629 O O . GLU A 1 734 ? 3.256 18.717 -42.482 1.00 97.56 734 GLU A O 1
ATOM 5634 N N . SER A 1 735 ? 5.379 18.053 -42.806 1.00 96.94 735 SER A N 1
ATOM 5635 C CA . SER A 1 735 ? 5.113 16.621 -42.669 1.00 96.94 735 SER A CA 1
ATOM 5636 C C . SER A 1 735 ? 4.824 16.261 -41.203 1.00 96.94 735 SER A C 1
ATOM 5638 O O . SER A 1 735 ? 5.574 16.666 -40.310 1.00 96.94 735 SER A O 1
ATOM 5640 N N . PRO A 1 736 ? 3.789 15.448 -40.916 1.00 94.19 736 PRO A N 1
ATOM 5641 C CA . PRO A 1 736 ? 3.578 14.879 -39.583 1.00 94.19 736 PRO A CA 1
ATOM 5642 C C . PRO A 1 736 ? 4.766 14.042 -39.085 1.00 94.19 736 PRO A C 1
ATOM 5644 O O . PRO A 1 736 ? 5.028 13.982 -37.885 1.00 94.19 736 PRO A O 1
ATOM 5647 N N . SER A 1 737 ? 5.516 13.421 -40.001 1.00 96.50 737 SER A N 1
ATOM 5648 C CA . SER A 1 737 ? 6.700 12.621 -39.675 1.00 96.50 737 SER A CA 1
ATOM 5649 C C . SER A 1 737 ? 7.881 13.473 -39.189 1.00 96.50 737 SER A C 1
ATOM 5651 O O . SER A 1 737 ? 8.820 12.924 -38.609 1.00 96.50 737 SER A O 1
ATOM 5653 N N . PHE A 1 738 ? 7.828 14.805 -39.343 1.00 97.88 738 PHE A N 1
ATOM 5654 C CA . PHE A 1 738 ? 8.796 15.725 -38.739 1.00 97.88 738 PHE A CA 1
ATOM 5655 C C . PHE A 1 738 ? 8.850 15.564 -37.210 1.00 97.88 738 PHE A C 1
ATOM 5657 O O . PHE A 1 738 ? 9.946 15.501 -36.654 1.00 97.88 738 PHE A O 1
ATOM 5664 N N . THR A 1 739 ? 7.700 15.420 -36.533 1.00 95.75 739 THR A N 1
ATOM 5665 C CA . THR A 1 739 ? 7.634 15.203 -35.071 1.00 95.75 739 THR A CA 1
ATOM 5666 C C . THR A 1 739 ? 8.401 13.956 -34.649 1.00 95.75 739 THR A C 1
ATOM 5668 O O . THR A 1 739 ? 9.062 13.934 -33.614 1.00 95.75 739 THR A O 1
ATOM 5671 N N . ILE A 1 740 ? 8.314 12.896 -35.454 1.00 96.56 740 ILE A N 1
ATOM 5672 C CA . ILE A 1 740 ? 9.026 11.648 -35.188 1.00 96.56 740 ILE A CA 1
ATOM 5673 C C . ILE A 1 740 ? 10.521 11.874 -35.416 1.00 96.56 740 ILE A C 1
ATOM 5675 O O . ILE A 1 740 ? 11.323 11.576 -34.537 1.00 96.56 740 ILE A O 1
ATOM 5679 N N . ALA A 1 741 ? 10.899 12.441 -36.565 1.00 97.94 741 ALA A N 1
ATOM 5680 C CA . ALA A 1 741 ? 12.294 12.655 -36.939 1.00 97.94 741 ALA A CA 1
ATOM 5681 C C . ALA A 1 741 ? 13.055 13.570 -35.961 1.00 97.94 741 ALA A C 1
ATOM 5683 O O . ALA A 1 741 ? 14.207 13.280 -35.636 1.00 97.94 741 ALA A O 1
ATOM 5684 N N . SER A 1 742 ? 12.416 14.621 -35.435 1.00 97.44 742 SER A N 1
ATOM 5685 C CA . SER A 1 742 ? 13.030 15.557 -34.480 1.00 97.44 742 SER A CA 1
ATOM 5686 C C . SER A 1 742 ? 13.427 14.898 -33.154 1.00 97.44 742 SER A C 1
ATOM 5688 O O . SER A 1 742 ? 14.427 15.292 -32.552 1.00 97.44 742 SER A O 1
ATOM 5690 N N . ARG A 1 743 ? 12.735 13.826 -32.737 1.00 96.19 743 ARG A N 1
ATOM 5691 C CA . ARG A 1 743 ? 13.080 13.037 -31.539 1.00 96.19 743 ARG A CA 1
ATOM 5692 C C . ARG A 1 743 ? 14.339 12.170 -31.719 1.00 96.19 743 ARG A C 1
ATOM 5694 O O . ARG A 1 743 ? 14.951 11.789 -30.725 1.00 96.19 743 ARG A O 1
ATOM 5701 N N . PHE A 1 744 ? 14.771 11.897 -32.956 1.00 95.94 744 PHE A N 1
ATOM 5702 C CA . PHE A 1 744 ? 15.949 11.058 -33.267 1.00 95.94 744 PHE A CA 1
ATOM 5703 C C . PHE A 1 744 ? 17.215 11.837 -33.617 1.00 95.94 744 PHE A C 1
ATOM 5705 O O . PHE A 1 744 ? 18.207 11.271 -34.080 1.00 95.94 744 PHE A O 1
ATOM 5712 N N . VAL A 1 745 ? 17.215 13.139 -33.379 1.00 95.31 745 VAL A N 1
ATOM 5713 C CA . VAL A 1 745 ? 18.388 13.986 -33.578 1.00 95.31 745 VAL A CA 1
ATOM 5714 C C . VAL A 1 745 ? 19.362 13.675 -32.455 1.00 95.31 745 VAL A C 1
ATOM 5716 O O . VAL A 1 745 ? 19.147 14.156 -31.352 1.00 95.31 745 VAL A O 1
ATOM 5719 N N . GLY A 1 746 ? 20.372 12.836 -32.701 1.00 91.00 746 GLY A N 1
ATOM 5720 C CA . GLY A 1 746 ? 21.404 12.410 -31.739 1.00 91.00 746 GLY A CA 1
ATOM 5721 C C . GLY A 1 746 ? 22.454 13.483 -31.402 1.00 91.00 746 GLY A C 1
ATOM 5722 O O . GLY A 1 746 ? 22.486 14.538 -32.029 1.00 91.00 746 GLY A O 1
ATOM 5723 N N . GLU A 1 747 ? 23.341 13.215 -30.432 1.00 90.19 747 GLU A N 1
ATOM 5724 C CA . GLU A 1 747 ? 24.535 14.062 -30.194 1.00 90.19 747 GLU A CA 1
ATOM 5725 C C . GLU A 1 747 ? 25.476 14.045 -31.405 1.00 90.19 747 GLU A C 1
ATOM 5727 O O . GLU A 1 747 ? 26.024 15.079 -31.781 1.00 90.19 747 GLU A O 1
ATOM 5732 N N . ASP A 1 748 ? 25.560 12.891 -32.069 1.00 90.69 748 ASP A N 1
ATOM 5733 C CA . ASP A 1 748 ? 26.353 12.658 -33.278 1.00 90.69 748 ASP A CA 1
ATOM 5734 C C . ASP A 1 748 ? 25.617 13.060 -34.571 1.00 90.69 748 ASP A C 1
ATOM 5736 O O . ASP A 1 748 ? 25.952 12.591 -35.662 1.00 90.69 748 ASP A O 1
ATOM 5740 N N . ALA A 1 749 ? 24.568 13.883 -34.473 1.00 93.81 749 ALA A N 1
ATOM 5741 C CA . ALA A 1 749 ? 23.833 14.338 -35.646 1.00 93.81 749 ALA A CA 1
ATOM 5742 C C . ALA A 1 749 ? 24.763 15.094 -36.610 1.00 93.81 749 ALA A C 1
ATOM 5744 O O . ALA A 1 749 ? 25.518 15.986 -36.216 1.00 93.81 749 ALA A O 1
ATOM 5745 N N . SER A 1 750 ? 24.683 14.749 -37.896 1.00 96.12 750 SER A N 1
ATOM 5746 C CA . SER A 1 750 ? 25.444 15.416 -38.954 1.00 96.12 750 SER A CA 1
ATOM 5747 C C . SER A 1 750 ? 25.129 16.922 -39.007 1.00 96.12 750 SER A C 1
ATOM 5749 O O . SER A 1 750 ? 23.987 17.298 -38.713 1.00 96.12 750 SER A O 1
ATOM 5751 N N . PRO A 1 751 ? 26.066 17.784 -39.443 1.00 96.75 751 PRO A N 1
ATOM 5752 C CA . PRO A 1 751 ? 25.827 19.223 -39.584 1.00 96.75 751 PRO A CA 1
ATOM 5753 C C . PRO A 1 751 ? 24.569 19.566 -40.393 1.00 96.75 751 PRO A C 1
ATOM 5755 O O . PRO A 1 751 ? 23.875 20.523 -40.068 1.00 96.75 751 PRO A O 1
ATOM 5758 N N . GLU A 1 752 ? 24.234 18.758 -41.399 1.00 97.75 752 GLU A N 1
ATOM 5759 C CA . GLU A 1 752 ? 23.041 18.916 -42.233 1.00 97.75 752 GLU A CA 1
ATOM 5760 C C . GLU A 1 752 ? 21.740 18.732 -41.439 1.00 97.75 752 GLU A C 1
ATOM 5762 O O . GLU A 1 752 ? 20.773 19.460 -41.654 1.00 97.75 752 GLU A O 1
ATOM 5767 N N . VAL A 1 753 ? 21.721 17.785 -40.497 1.00 97.44 753 VAL A N 1
ATOM 5768 C CA . VAL A 1 753 ? 20.579 17.533 -39.602 1.00 97.44 753 VAL A CA 1
ATOM 5769 C C . VAL A 1 753 ? 20.412 18.689 -38.620 1.00 97.44 753 VAL A C 1
ATOM 5771 O O . VAL A 1 753 ? 19.296 19.166 -38.430 1.00 97.44 753 VAL A O 1
ATOM 5774 N N . ILE A 1 754 ? 21.511 19.181 -38.036 1.00 97.38 754 ILE A N 1
ATOM 5775 C CA . ILE A 1 754 ? 21.469 20.343 -37.136 1.00 97.38 754 ILE A CA 1
ATOM 5776 C C . ILE A 1 754 ? 20.974 21.583 -37.885 1.00 97.38 754 ILE A C 1
ATOM 5778 O O . ILE A 1 754 ? 20.049 22.241 -37.415 1.00 97.38 754 ILE A O 1
ATOM 5782 N N . ALA A 1 755 ? 21.510 21.846 -39.079 1.00 97.50 755 ALA A N 1
ATOM 5783 C CA . ALA A 1 755 ? 21.087 22.967 -39.911 1.00 97.50 755 ALA A CA 1
ATOM 5784 C C . ALA A 1 755 ? 19.595 22.888 -40.281 1.00 97.50 755 ALA A C 1
ATOM 5786 O O . ALA A 1 755 ? 18.906 23.906 -40.255 1.00 97.50 755 ALA A O 1
ATOM 5787 N N . ALA A 1 756 ? 19.076 21.691 -40.579 1.00 98.06 756 ALA A N 1
ATOM 5788 C CA . ALA A 1 756 ? 17.656 21.502 -40.876 1.00 98.06 756 ALA A CA 1
ATOM 5789 C C . ALA A 1 756 ? 16.752 21.864 -39.679 1.00 98.06 756 ALA A C 1
ATOM 5791 O O . ALA A 1 756 ? 15.730 22.522 -39.859 1.00 98.06 756 ALA A O 1
ATOM 5792 N N . ILE A 1 757 ? 17.141 21.498 -38.454 1.00 97.69 757 ILE A N 1
ATOM 5793 C CA . ILE A 1 757 ? 16.374 21.805 -37.232 1.00 97.69 757 ILE A CA 1
ATOM 5794 C C . ILE A 1 757 ? 16.476 23.285 -36.867 1.00 97.69 757 ILE A C 1
ATOM 5796 O O . ILE A 1 757 ? 15.475 23.908 -36.523 1.00 97.69 757 ILE A O 1
ATOM 5800 N N . GLU A 1 758 ? 17.672 23.870 -36.964 1.00 97.75 758 GLU A N 1
ATOM 5801 C CA . GLU A 1 758 ? 17.874 25.306 -36.748 1.00 97.75 758 GLU A CA 1
ATOM 5802 C C . GLU A 1 758 ? 17.040 26.136 -37.730 1.00 97.75 758 GLU A C 1
ATOM 5804 O O . GLU A 1 758 ? 16.418 27.121 -37.336 1.00 97.75 758 GLU A O 1
ATOM 5809 N N . GLN A 1 759 ? 16.956 25.708 -38.994 1.00 97.62 759 GLN A N 1
ATOM 5810 C CA . GLN A 1 759 ? 16.077 26.328 -39.981 1.00 97.62 759 GLN A CA 1
ATOM 5811 C C . GLN A 1 759 ? 14.596 26.178 -39.588 1.00 97.62 759 GLN A C 1
ATOM 5813 O O . GLN A 1 759 ? 13.831 27.147 -39.651 1.00 97.62 759 GLN A O 1
ATOM 5818 N N . ALA A 1 760 ? 14.191 24.987 -39.141 1.00 97.88 760 ALA A N 1
ATOM 5819 C CA . ALA A 1 760 ? 12.816 24.689 -38.755 1.00 97.88 760 ALA A CA 1
ATOM 5820 C C . ALA A 1 760 ? 12.343 25.420 -37.483 1.00 97.88 760 ALA A C 1
ATOM 5822 O O . ALA A 1 760 ? 11.138 25.623 -37.341 1.00 97.88 760 ALA A O 1
ATOM 5823 N N . MET A 1 761 ? 13.243 25.927 -36.626 1.00 97.62 761 MET A N 1
ATOM 5824 C CA . MET A 1 761 ? 12.889 26.798 -35.485 1.00 97.62 761 MET A CA 1
ATOM 5825 C C . MET A 1 761 ? 12.112 28.063 -35.876 1.00 97.62 761 MET A C 1
ATOM 5827 O O . MET A 1 761 ? 11.506 28.695 -35.021 1.00 97.62 761 MET A O 1
ATOM 5831 N N . THR A 1 762 ? 12.161 28.477 -37.143 1.00 97.19 762 THR A N 1
ATOM 5832 C CA . THR A 1 762 ? 11.427 29.656 -37.641 1.00 97.19 762 THR A CA 1
ATOM 5833 C C . THR A 1 762 ? 10.229 29.287 -38.516 1.00 97.19 762 THR A C 1
ATOM 5835 O O . THR A 1 762 ? 9.584 30.162 -39.092 1.00 97.19 762 THR A O 1
ATOM 5838 N N . SER A 1 763 ? 9.930 27.992 -38.645 1.00 97.44 763 SER A N 1
ATOM 5839 C CA . SER A 1 763 ? 8.883 27.501 -39.533 1.00 97.44 763 SER A CA 1
ATOM 5840 C C . SER A 1 763 ? 7.485 27.739 -38.948 1.00 97.44 763 SER A C 1
ATOM 5842 O O . SER A 1 763 ? 7.221 27.308 -37.826 1.00 97.44 763 SER A O 1
ATOM 5844 N N . PRO A 1 764 ? 6.545 28.324 -39.714 1.00 97.19 764 PRO A N 1
ATOM 5845 C CA . PRO A 1 764 ? 5.143 28.418 -39.309 1.00 97.19 764 PRO A CA 1
ATOM 5846 C C . PRO A 1 764 ? 4.363 27.113 -39.549 1.00 97.19 764 PRO A C 1
ATOM 5848 O O . PRO A 1 764 ? 3.156 27.065 -39.326 1.00 97.19 764 PRO A O 1
ATOM 5851 N N . ALA A 1 765 ? 5.009 26.062 -40.066 1.00 97.31 765 ALA A N 1
ATOM 5852 C CA . ALA A 1 765 ? 4.334 24.827 -40.440 1.00 97.31 765 ALA A CA 1
ATOM 5853 C C . ALA A 1 765 ? 3.662 24.145 -39.238 1.00 97.31 765 ALA A C 1
ATOM 5855 O O . ALA A 1 765 ? 4.214 24.128 -38.135 1.00 97.31 765 ALA A O 1
ATOM 5856 N N . ARG A 1 766 ? 2.490 23.541 -39.489 1.00 96.00 766 ARG A N 1
ATOM 5857 C CA . ARG A 1 766 ? 1.670 22.855 -38.472 1.00 96.00 766 ARG A CA 1
ATOM 5858 C C . ARG A 1 766 ? 1.391 23.765 -37.270 1.00 96.00 766 ARG A C 1
ATOM 5860 O O . ARG A 1 766 ? 1.583 23.362 -36.126 1.00 96.00 766 ARG A O 1
ATOM 5867 N N . ASP A 1 767 ? 1.026 25.010 -37.569 1.00 96.62 767 ASP A N 1
ATOM 5868 C CA . ASP A 1 767 ? 0.716 26.051 -36.588 1.00 96.62 767 ASP A CA 1
ATOM 5869 C C . ASP A 1 767 ? 1.846 26.255 -35.568 1.00 96.62 767 ASP A C 1
ATOM 5871 O O . ASP A 1 767 ? 1.605 26.366 -34.378 1.00 96.62 767 ASP A O 1
ATOM 5875 N N . GLY A 1 768 ? 3.104 26.229 -36.024 1.00 97.19 768 GLY A N 1
ATOM 5876 C CA . GLY A 1 768 ? 4.276 26.416 -35.160 1.00 97.19 768 GLY A CA 1
ATOM 5877 C C . GLY A 1 768 ? 4.752 25.163 -34.412 1.00 97.19 768 GLY A C 1
ATOM 5878 O O . GLY A 1 768 ? 5.791 25.222 -33.750 1.00 97.19 768 GLY A O 1
ATOM 5879 N N . ALA A 1 769 ? 4.090 24.005 -34.552 1.00 97.19 769 ALA A N 1
ATOM 5880 C CA . ALA A 1 769 ? 4.533 22.754 -33.918 1.00 97.19 769 ALA A CA 1
ATOM 5881 C C . ALA A 1 769 ? 5.971 22.377 -34.300 1.00 97.19 769 ALA A C 1
ATOM 5883 O O . ALA A 1 769 ? 6.772 22.019 -33.439 1.00 97.19 769 ALA A O 1
ATOM 5884 N N . ALA A 1 770 ? 6.319 22.512 -35.586 1.00 97.94 770 ALA A N 1
ATOM 5885 C CA . ALA A 1 770 ? 7.657 22.187 -36.080 1.00 97.94 770 ALA A CA 1
ATOM 5886 C C . ALA A 1 770 ? 8.746 23.026 -35.395 1.00 97.94 770 ALA A C 1
ATOM 5888 O O . ALA A 1 770 ? 9.834 22.522 -35.111 1.00 97.94 770 ALA A O 1
ATOM 5889 N N . ALA A 1 771 ? 8.447 24.290 -35.094 1.00 98.38 771 ALA A N 1
ATOM 5890 C CA . ALA A 1 771 ? 9.375 25.194 -34.438 1.00 98.38 771 ALA A CA 1
ATOM 5891 C C . ALA A 1 771 ? 9.587 24.829 -32.957 1.00 98.38 771 ALA A C 1
ATOM 5893 O O . ALA A 1 771 ? 10.732 24.767 -32.505 1.00 98.38 771 ALA A O 1
ATOM 5894 N N . ALA A 1 772 ? 8.517 24.500 -32.223 1.00 98.06 772 ALA A N 1
ATOM 5895 C CA . ALA A 1 772 ? 8.611 24.038 -30.834 1.00 98.06 772 ALA A CA 1
ATOM 5896 C C . ALA A 1 772 ? 9.318 22.678 -30.704 1.00 98.06 772 ALA A C 1
ATOM 5898 O O . ALA A 1 772 ? 10.200 22.513 -29.861 1.00 98.06 772 ALA A O 1
ATOM 5899 N N . GLU A 1 773 ? 9.010 21.724 -31.585 1.00 98.25 773 GLU A N 1
ATOM 5900 C CA . GLU A 1 773 ? 9.691 20.424 -31.652 1.00 98.25 773 GLU A CA 1
ATOM 5901 C C . GLU A 1 773 ? 11.188 20.583 -31.971 1.00 98.25 773 GLU A C 1
ATOM 5903 O O . GLU A 1 773 ? 12.031 19.894 -31.393 1.00 98.25 773 GLU A O 1
ATOM 5908 N N . SER A 1 774 ? 11.535 21.535 -32.846 1.00 98.38 774 SER A N 1
ATOM 5909 C CA . SER A 1 774 ? 12.927 21.876 -33.161 1.00 98.38 774 SER A CA 1
ATOM 5910 C C . SER A 1 774 ? 13.656 22.479 -31.965 1.00 98.38 774 SER A C 1
ATOM 5912 O O . SER A 1 774 ? 14.782 22.084 -31.663 1.00 98.38 774 SER A O 1
ATOM 5914 N N . ALA A 1 775 ? 13.015 23.408 -31.252 1.00 98.31 775 ALA A N 1
ATOM 5915 C CA . ALA A 1 775 ? 13.573 23.994 -30.039 1.00 98.31 775 ALA A CA 1
ATOM 5916 C C . ALA A 1 775 ? 13.796 22.939 -28.955 1.00 98.31 775 ALA A C 1
ATOM 5918 O O . ALA A 1 775 ? 14.875 22.893 -28.370 1.00 98.31 775 ALA A O 1
ATOM 5919 N N . ARG A 1 776 ? 12.834 22.030 -28.755 1.00 97.88 776 ARG A N 1
ATOM 5920 C CA . ARG A 1 776 ? 12.990 20.877 -27.862 1.00 97.88 776 ARG A CA 1
ATOM 5921 C C . ARG A 1 776 ? 14.215 20.044 -28.243 1.00 97.88 776 ARG A C 1
ATOM 5923 O O . ARG A 1 776 ? 15.046 19.762 -27.382 1.00 97.88 776 ARG A O 1
ATOM 5930 N N . ALA A 1 777 ? 14.360 19.675 -29.517 1.00 97.25 777 ALA A N 1
ATOM 5931 C CA . ALA A 1 777 ? 15.515 18.907 -29.981 1.00 97.25 777 ALA A CA 1
ATOM 5932 C C . ALA A 1 777 ? 16.842 19.649 -29.721 1.00 97.25 777 ALA A C 1
ATOM 5934 O O . ALA A 1 777 ? 17.799 19.053 -29.230 1.00 97.25 777 ALA A O 1
ATOM 5935 N N . LEU A 1 778 ? 16.902 20.959 -29.980 1.00 97.62 778 LEU A N 1
ATOM 5936 C CA . LEU A 1 778 ? 18.104 21.773 -29.760 1.00 97.62 778 LEU A CA 1
ATOM 5937 C C . LEU A 1 778 ? 18.424 22.007 -28.275 1.00 97.62 778 LEU A C 1
ATOM 5939 O O . LEU A 1 778 ? 19.607 22.055 -27.928 1.00 97.62 778 LEU A O 1
ATOM 5943 N N . LEU A 1 779 ? 17.412 22.098 -27.403 1.00 97.19 779 LEU A N 1
ATOM 5944 C CA . LEU A 1 779 ? 17.566 22.174 -25.942 1.00 97.19 779 LEU A CA 1
ATOM 5945 C C . LEU A 1 779 ? 18.239 20.917 -25.393 1.00 97.19 779 LEU A C 1
ATOM 5947 O O . LEU A 1 779 ? 19.269 21.007 -24.726 1.00 97.19 779 LEU A O 1
ATOM 5951 N N . TRP A 1 780 ? 17.729 19.734 -25.752 1.00 95.06 780 TRP A N 1
ATOM 5952 C CA . TRP A 1 780 ? 18.328 18.453 -25.353 1.00 95.06 780 TRP A CA 1
ATOM 5953 C C . TRP A 1 780 ? 19.755 18.267 -25.893 1.00 95.06 780 TRP A C 1
ATOM 5955 O O . TRP A 1 780 ? 20.540 17.503 -25.332 1.00 95.06 780 TRP A O 1
ATOM 5965 N N . ARG A 1 781 ? 20.127 19.005 -26.949 1.00 94.38 781 ARG A N 1
ATOM 5966 C CA . ARG A 1 781 ? 21.486 19.054 -27.516 1.00 94.38 781 ARG A CA 1
ATOM 5967 C C . ARG A 1 781 ? 22.327 20.227 -27.024 1.00 94.38 781 ARG A C 1
ATOM 5969 O O . ARG A 1 781 ? 23.453 20.390 -27.494 1.00 94.38 781 ARG A O 1
ATOM 5976 N N . LYS A 1 782 ? 21.808 21.039 -26.096 1.00 95.56 782 LYS A N 1
ATOM 5977 C CA . LYS A 1 782 ? 22.473 22.226 -25.532 1.00 95.56 782 LYS A CA 1
ATOM 5978 C C . LYS A 1 782 ? 22.963 23.207 -26.606 1.00 95.56 782 LYS A C 1
ATOM 5980 O O . LYS A 1 782 ? 23.968 23.891 -26.424 1.00 95.56 782 LYS A O 1
ATOM 5985 N N . ARG A 1 783 ? 22.277 23.248 -27.752 1.00 96.44 783 ARG A N 1
ATOM 5986 C CA . ARG A 1 783 ? 22.543 24.204 -28.842 1.00 96.44 783 ARG A CA 1
ATOM 5987 C C . ARG A 1 783 ? 21.869 25.544 -28.586 1.00 96.44 783 ARG A C 1
ATOM 5989 O O . ARG A 1 783 ? 22.376 26.572 -29.022 1.00 96.44 783 ARG A O 1
ATOM 5996 N N . ILE A 1 784 ? 20.773 25.516 -27.839 1.00 97.56 784 ILE A N 1
ATOM 5997 C CA . ILE A 1 784 ? 20.129 26.682 -27.241 1.00 97.56 784 ILE A CA 1
ATOM 5998 C C . ILE A 1 784 ? 20.022 26.452 -25.730 1.00 97.56 784 ILE A C 1
ATOM 6000 O O . ILE A 1 784 ? 19.985 25.304 -25.280 1.00 97.56 784 ILE A O 1
ATOM 6004 N N . GLY A 1 785 ? 20.050 27.529 -24.947 1.00 97.00 785 GLY A N 1
ATOM 6005 C CA . GLY A 1 785 ? 19.903 27.463 -23.490 1.00 97.00 785 GLY A CA 1
ATOM 6006 C C . GLY A 1 785 ? 18.437 27.498 -23.059 1.00 97.00 785 GLY A C 1
ATOM 6007 O O . GLY A 1 785 ? 17.583 27.924 -23.829 1.00 97.00 785 GLY A O 1
ATOM 6008 N N . ILE A 1 786 ? 18.161 27.111 -21.809 1.00 97.62 786 ILE A N 1
ATOM 6009 C CA . ILE A 1 786 ? 16.828 27.246 -21.185 1.00 97.62 786 ILE A CA 1
ATOM 6010 C C . ILE A 1 786 ? 16.356 28.711 -21.088 1.00 97.62 786 ILE A C 1
ATOM 6012 O O . ILE A 1 786 ? 15.161 28.960 -21.042 1.00 97.62 786 ILE A O 1
ATOM 6016 N N . GLU A 1 787 ? 17.292 29.667 -21.140 1.00 96.88 787 GLU A N 1
ATOM 6017 C CA . GLU A 1 787 ? 17.044 31.119 -21.146 1.00 96.88 787 GLU A CA 1
ATOM 6018 C C . GLU A 1 787 ? 17.030 31.726 -22.563 1.00 96.88 787 GLU A C 1
ATOM 6020 O O . GLU A 1 787 ? 17.172 32.940 -22.728 1.00 96.88 787 GLU A O 1
ATOM 6025 N N . ASP A 1 788 ? 16.962 30.909 -23.623 1.00 97.62 788 ASP A N 1
ATOM 6026 C CA . ASP A 1 788 ? 16.947 31.442 -24.988 1.00 97.62 788 ASP A CA 1
ATOM 6027 C C . ASP A 1 788 ? 15.689 32.310 -25.197 1.00 97.62 788 ASP A C 1
ATOM 6029 O O . ASP A 1 788 ? 14.567 31.812 -25.060 1.00 97.62 788 ASP A O 1
ATOM 6033 N N . PRO A 1 789 ? 15.837 33.600 -25.564 1.00 96.38 789 PRO A N 1
ATOM 6034 C CA . PRO A 1 789 ? 14.722 34.548 -25.614 1.00 96.38 789 PRO A CA 1
ATOM 6035 C C . PRO A 1 789 ? 13.665 34.194 -26.666 1.00 96.38 789 PRO A C 1
ATOM 6037 O O . PRO A 1 789 ? 12.585 34.779 -26.675 1.00 96.38 789 PRO A O 1
ATOM 6040 N N . ARG A 1 790 ? 13.957 33.256 -27.576 1.00 97.25 790 ARG A N 1
ATOM 6041 C CA . ARG A 1 790 ? 12.999 32.783 -28.580 1.00 97.25 790 ARG A CA 1
ATOM 6042 C C . ARG A 1 790 ? 11.988 31.792 -28.002 1.00 97.25 790 ARG A C 1
ATOM 6044 O O . ARG A 1 790 ? 10.926 31.637 -28.595 1.00 97.25 790 ARG A O 1
ATOM 6051 N N . LEU A 1 791 ? 12.294 31.125 -26.885 1.00 97.75 791 LEU A N 1
ATOM 6052 C CA . LEU A 1 791 ? 11.466 30.044 -26.338 1.00 97.75 791 LEU A CA 1
ATOM 6053 C C . LEU A 1 791 ? 10.058 30.505 -25.960 1.00 97.75 791 LEU A C 1
ATOM 6055 O O . LEU A 1 791 ? 9.106 29.792 -26.254 1.00 97.75 791 LEU A O 1
ATOM 6059 N N . ASP A 1 792 ? 9.910 31.700 -25.387 1.00 97.38 792 ASP A N 1
ATOM 6060 C CA . ASP A 1 792 ? 8.597 32.239 -25.009 1.00 97.38 792 ASP A CA 1
ATOM 6061 C C . ASP A 1 792 ? 7.678 32.420 -26.229 1.00 97.38 792 ASP A C 1
ATOM 6063 O O . ASP A 1 792 ? 6.551 31.927 -26.245 1.00 97.38 792 ASP A O 1
ATOM 6067 N N . GLY A 1 793 ? 8.199 33.022 -27.306 1.00 97.25 793 GLY A N 1
ATOM 6068 C CA . GLY A 1 793 ? 7.456 33.180 -28.559 1.00 97.25 793 GLY A CA 1
ATOM 6069 C C . GLY A 1 793 ? 7.147 31.847 -29.251 1.00 97.25 793 GLY A C 1
ATOM 6070 O O . GLY A 1 793 ? 6.108 31.712 -29.896 1.00 97.25 793 GLY A O 1
ATOM 6071 N N . LEU A 1 794 ? 8.018 30.843 -29.099 1.00 97.81 794 LEU A N 1
ATOM 6072 C CA . LEU A 1 794 ? 7.774 29.491 -29.609 1.00 97.81 794 LEU A CA 1
ATOM 6073 C C . LEU A 1 794 ? 6.693 28.757 -28.814 1.00 97.81 794 LEU A C 1
ATOM 6075 O O . LEU A 1 794 ? 5.860 28.087 -29.416 1.00 97.81 794 LEU A O 1
ATOM 6079 N N . LEU A 1 795 ? 6.683 28.896 -27.488 1.00 98.12 795 LEU A N 1
ATOM 6080 C CA . LEU A 1 795 ? 5.636 28.347 -26.628 1.00 98.12 795 LEU A CA 1
ATOM 6081 C C . LEU A 1 795 ? 4.280 28.986 -26.944 1.00 98.12 795 LEU A C 1
ATOM 6083 O O . LEU A 1 795 ? 3.297 28.268 -27.128 1.00 98.12 795 LEU A O 1
ATOM 6087 N N . GLU A 1 796 ? 4.243 30.312 -27.096 1.00 97.19 796 GLU A N 1
ATOM 6088 C CA . GLU A 1 796 ? 3.032 31.059 -27.445 1.00 97.19 796 GLU A CA 1
ATOM 6089 C C . GLU A 1 796 ? 2.475 30.651 -28.816 1.00 97.19 796 GLU A C 1
ATOM 6091 O O . GLU A 1 796 ? 1.271 30.437 -28.962 1.00 97.19 796 GLU A O 1
ATOM 6096 N N . GLY A 1 797 ? 3.353 30.489 -29.807 1.00 95.81 797 GLY A N 1
ATOM 6097 C CA . GLY A 1 797 ? 2.971 30.120 -31.167 1.00 95.81 797 GLY A CA 1
ATOM 6098 C C . GLY A 1 797 ? 2.639 28.641 -31.374 1.00 95.81 797 GLY A C 1
ATOM 6099 O O . GLY A 1 797 ? 2.056 28.326 -32.402 1.00 95.81 797 GLY A O 1
ATOM 6100 N N . ALA A 1 798 ? 3.006 27.742 -30.454 1.00 97.62 798 ALA A N 1
ATOM 6101 C CA . ALA A 1 798 ? 2.853 26.297 -30.632 1.00 97.62 798 ALA A CA 1
ATOM 6102 C C . ALA A 1 798 ? 1.457 25.772 -30.247 1.00 97.62 798 ALA A C 1
ATOM 6104 O O . ALA A 1 798 ? 0.851 26.276 -29.293 1.00 97.62 798 ALA A O 1
ATOM 6105 N N . PRO A 1 799 ? 0.971 24.701 -30.910 1.00 97.06 799 PRO A N 1
ATOM 6106 C CA . PRO A 1 799 ? -0.264 24.035 -30.515 1.00 97.06 799 PRO A CA 1
ATOM 6107 C C . PRO A 1 799 ? -0.089 23.285 -29.181 1.00 97.06 799 PRO A C 1
ATOM 6109 O O . PRO A 1 799 ? 1.046 22.948 -28.823 1.00 97.06 799 PRO A O 1
ATOM 6112 N N . PRO A 1 800 ? -1.193 22.955 -28.474 1.00 97.06 800 PRO A N 1
ATOM 6113 C CA . PRO A 1 800 ? -1.161 22.401 -27.118 1.00 97.06 800 PRO A CA 1
ATOM 6114 C C . PRO A 1 800 ? -0.179 21.244 -26.933 1.00 97.06 800 PRO A C 1
ATOM 6116 O O . PRO A 1 800 ? 0.664 21.308 -26.044 1.00 97.06 800 PRO A O 1
ATOM 6119 N N . ARG A 1 801 ? -0.200 20.246 -27.826 1.00 95.06 801 ARG A N 1
ATOM 6120 C CA . ARG A 1 801 ? 0.674 19.075 -27.691 1.00 95.06 801 ARG A CA 1
ATOM 6121 C C . ARG A 1 801 ? 2.164 19.389 -27.813 1.00 95.06 801 ARG A C 1
ATOM 6123 O O . ARG A 1 801 ? 2.960 18.937 -26.999 1.00 95.06 801 ARG A O 1
ATOM 6130 N N . ALA A 1 802 ? 2.553 20.178 -28.815 1.00 96.62 802 ALA A N 1
ATOM 6131 C CA . ALA A 1 802 ? 3.955 20.562 -29.002 1.00 96.62 802 ALA A CA 1
ATOM 6132 C C . ALA A 1 802 ? 4.435 21.512 -27.890 1.00 96.62 802 ALA A C 1
ATOM 6134 O O . ALA A 1 802 ? 5.601 21.468 -27.495 1.00 96.62 802 ALA A O 1
ATOM 6135 N N . ARG A 1 803 ? 3.524 22.344 -27.366 1.00 97.94 803 ARG A N 1
ATOM 6136 C CA . ARG A 1 803 ? 3.763 23.206 -26.207 1.00 97.94 803 ARG A CA 1
ATOM 6137 C C . ARG A 1 803 ? 3.988 22.382 -24.935 1.00 97.94 803 ARG A C 1
ATOM 6139 O O . ARG A 1 803 ? 4.971 22.644 -24.252 1.00 97.94 803 ARG A O 1
ATOM 6146 N N . ALA A 1 804 ? 3.144 21.381 -24.661 1.00 97.44 804 ALA A N 1
ATOM 6147 C CA . ALA A 1 804 ? 3.285 20.453 -23.532 1.00 97.44 804 ALA A CA 1
ATOM 6148 C C . ALA A 1 804 ? 4.658 19.764 -23.546 1.00 97.44 804 ALA A C 1
ATOM 6150 O O . ALA A 1 804 ? 5.437 19.905 -22.609 1.00 97.44 804 ALA A O 1
ATOM 6151 N N . ASP A 1 805 ? 5.007 19.146 -24.679 1.00 96.00 805 ASP A N 1
ATOM 6152 C CA . ASP A 1 805 ? 6.291 18.469 -24.909 1.00 96.00 805 ASP A CA 1
ATOM 6153 C C . ASP A 1 805 ? 7.517 19.382 -24.643 1.00 96.00 805 ASP A C 1
ATOM 6155 O O . ASP A 1 805 ? 8.553 18.939 -24.122 1.00 96.00 805 ASP A O 1
ATOM 6159 N N . LEU A 1 806 ? 7.437 20.657 -25.051 1.00 98.06 806 LEU A N 1
ATOM 6160 C CA . LEU A 1 806 ? 8.502 21.644 -24.849 1.00 98.06 806 LEU A CA 1
ATOM 6161 C C . LEU A 1 806 ? 8.565 22.126 -23.390 1.00 98.06 806 LEU A C 1
ATOM 6163 O O . LEU A 1 806 ? 9.663 22.199 -22.839 1.00 98.06 806 LEU A O 1
ATOM 6167 N N . LEU A 1 807 ? 7.420 22.406 -22.756 1.00 98.12 807 LEU A N 1
ATOM 6168 C CA . LEU A 1 807 ? 7.338 22.796 -21.343 1.00 98.12 807 LEU A CA 1
ATOM 6169 C C . LEU A 1 807 ? 7.877 21.707 -20.420 1.00 98.12 807 LEU A C 1
ATOM 6171 O O . LEU A 1 807 ? 8.750 21.998 -19.603 1.00 98.12 807 LEU A O 1
ATOM 6175 N N . GLY A 1 808 ? 7.443 20.459 -20.610 1.00 96.56 808 GLY A N 1
ATOM 6176 C CA . GLY A 1 808 ? 7.947 19.322 -19.845 1.00 96.56 808 GLY A CA 1
ATOM 6177 C C . GLY A 1 808 ? 9.460 19.183 -19.966 1.00 96.56 808 GLY A C 1
ATOM 6178 O O . GLY A 1 808 ? 10.158 19.013 -18.970 1.00 96.56 808 GLY A O 1
ATOM 6179 N N . SER A 1 809 ? 10.012 19.382 -21.171 1.00 96.94 809 SER A N 1
ATOM 6180 C CA . SER A 1 809 ? 11.469 19.401 -21.374 1.00 96.94 809 SER A CA 1
ATOM 6181 C C . SER A 1 809 ? 12.160 20.554 -20.630 1.00 96.94 809 SER A C 1
ATOM 6183 O O . SER A 1 809 ? 13.241 20.349 -20.085 1.00 96.94 809 SER A O 1
ATOM 6185 N N . LEU A 1 810 ? 11.565 21.749 -20.585 1.00 98.12 810 LEU A N 1
ATOM 6186 C CA . LEU A 1 810 ? 12.118 22.902 -19.864 1.00 98.12 810 LEU A CA 1
ATOM 6187 C C . LEU A 1 810 ? 12.105 22.686 -18.345 1.00 98.12 810 LEU A C 1
ATOM 6189 O O . LEU A 1 810 ? 13.128 22.905 -17.703 1.00 98.12 810 LEU A O 1
ATOM 6193 N N . VAL A 1 811 ? 11.002 22.191 -17.778 1.00 96.56 811 VAL A N 1
ATOM 6194 C CA . VAL A 1 811 ? 10.908 21.872 -16.342 1.00 96.56 811 VAL A CA 1
ATOM 6195 C C . VAL A 1 811 ? 11.818 20.694 -15.974 1.00 96.56 811 VAL A C 1
ATOM 6197 O O . VAL A 1 811 ? 12.460 20.707 -14.924 1.00 96.56 811 VAL A O 1
ATOM 6200 N N . LEU A 1 812 ? 11.954 19.688 -16.846 1.00 94.69 812 LEU A N 1
ATOM 6201 C CA . LEU A 1 812 ? 12.905 18.588 -16.648 1.00 94.69 812 LEU A CA 1
ATOM 6202 C C . LEU A 1 812 ? 14.361 19.059 -16.617 1.00 94.69 812 LEU A C 1
ATOM 6204 O O . LEU A 1 812 ? 15.153 18.469 -15.880 1.00 94.69 812 LEU A O 1
ATOM 6208 N N . LEU A 1 813 ? 14.681 20.101 -17.388 1.00 95.56 813 LEU A N 1
ATOM 6209 C CA . LEU A 1 813 ? 15.980 20.779 -17.434 1.00 95.56 813 LEU A CA 1
ATOM 6210 C C . LEU A 1 813 ? 16.095 21.932 -16.416 1.00 95.56 813 LEU A C 1
ATOM 6212 O O . LEU A 1 813 ? 16.999 22.757 -16.540 1.00 95.56 813 LEU A O 1
ATOM 6216 N N . ASP A 1 814 ? 15.199 21.971 -15.425 1.00 96.31 814 ASP A N 1
ATOM 6217 C CA . ASP A 1 814 ? 15.186 22.904 -14.294 1.00 96.31 814 ASP A CA 1
ATOM 6218 C C . ASP A 1 814 ? 15.118 24.393 -14.705 1.00 96.31 814 ASP A C 1
ATOM 6220 O O . ASP A 1 814 ? 15.701 25.266 -14.059 1.00 96.31 814 ASP A O 1
ATOM 6224 N N . ALA A 1 815 ? 14.394 24.703 -15.789 1.00 96.94 815 ALA A N 1
ATOM 6225 C CA . ALA A 1 815 ? 14.088 26.081 -16.165 1.00 96.94 815 ALA A CA 1
ATOM 6226 C C . ALA A 1 815 ? 13.241 26.787 -15.082 1.00 96.94 815 ALA A C 1
ATOM 6228 O O . ALA A 1 815 ? 12.355 26.154 -14.497 1.00 96.94 815 ALA A O 1
ATOM 6229 N N . PRO A 1 816 ? 13.456 28.094 -14.819 1.00 96.06 816 PRO A N 1
ATOM 6230 C CA . PRO A 1 816 ? 12.661 28.839 -13.847 1.00 96.06 816 PRO A CA 1
ATOM 6231 C C . PRO A 1 816 ? 11.162 28.749 -14.150 1.00 96.06 816 PRO A C 1
ATOM 6233 O O . PRO A 1 816 ? 10.732 28.976 -15.280 1.00 96.06 816 PRO A O 1
ATOM 6236 N N . PHE A 1 817 ? 10.347 28.450 -13.136 1.00 97.00 817 PHE A N 1
ATOM 6237 C CA . PHE A 1 817 ? 8.916 28.219 -13.345 1.00 97.00 817 PHE A CA 1
ATOM 6238 C C . PHE A 1 817 ? 8.112 29.499 -13.588 1.00 97.00 817 PHE A C 1
ATOM 6240 O O . PHE A 1 817 ? 7.143 29.478 -14.343 1.00 97.00 817 PHE A O 1
ATOM 6247 N N . ALA A 1 818 ? 8.519 30.632 -13.009 1.00 96.75 818 ALA A N 1
ATOM 6248 C CA . ALA A 1 818 ? 7.770 31.885 -13.123 1.00 96.75 818 ALA A CA 1
ATOM 6249 C C . ALA A 1 818 ? 7.502 32.326 -14.588 1.00 96.75 818 ALA A C 1
ATOM 6251 O O . ALA A 1 818 ? 6.348 32.631 -14.893 1.00 96.75 818 ALA A O 1
ATOM 6252 N N . PRO A 1 819 ? 8.478 32.290 -15.523 1.00 96.56 819 PRO A N 1
ATOM 6253 C CA . PRO A 1 819 ? 8.226 32.519 -16.954 1.00 96.56 819 PRO A CA 1
ATOM 6254 C C . PRO A 1 819 ? 7.320 31.474 -17.625 1.00 96.56 819 PRO A C 1
ATOM 6256 O O . PRO A 1 819 ? 6.616 31.788 -18.582 1.00 96.56 819 PRO A O 1
ATOM 6259 N N . LEU A 1 820 ? 7.323 30.230 -17.138 1.00 97.94 820 LEU A N 1
ATOM 6260 C CA . LEU A 1 820 ? 6.563 29.117 -17.718 1.00 97.94 820 LEU A CA 1
ATOM 6261 C C . LEU A 1 820 ? 5.121 29.043 -17.200 1.00 97.94 820 LEU A C 1
ATOM 6263 O O . LEU A 1 820 ? 4.265 28.465 -17.872 1.00 97.94 820 LEU A O 1
ATOM 6267 N N . ARG A 1 821 ? 4.834 29.647 -16.037 1.00 97.69 821 ARG A N 1
ATOM 6268 C CA . ARG A 1 821 ? 3.528 29.598 -15.359 1.00 97.69 821 ARG A CA 1
ATOM 6269 C C . ARG A 1 821 ? 2.373 29.962 -16.291 1.00 97.69 821 ARG A C 1
ATOM 6271 O O . ARG A 1 821 ? 1.368 29.259 -16.295 1.00 97.69 821 ARG A O 1
ATOM 6278 N N . ARG A 1 822 ? 2.519 31.017 -17.108 1.00 98.00 822 ARG A N 1
ATOM 6279 C CA . ARG A 1 822 ? 1.489 31.437 -18.081 1.00 98.00 822 ARG A CA 1
ATOM 6280 C C . ARG A 1 822 ? 1.153 30.317 -19.067 1.00 98.00 822 ARG A C 1
ATOM 6282 O O . ARG A 1 822 ? -0.016 30.056 -19.329 1.00 98.00 822 ARG A O 1
ATOM 6289 N N . HIS A 1 823 ? 2.172 29.645 -19.595 1.00 98.19 823 HIS A N 1
ATOM 6290 C CA . HIS A 1 823 ? 2.000 28.600 -20.602 1.00 98.19 823 HIS A CA 1
ATOM 6291 C C . HIS A 1 823 ? 1.377 27.335 -20.010 1.00 98.19 823 HIS A C 1
ATOM 6293 O O . HIS A 1 823 ? 0.495 26.756 -20.641 1.00 98.19 823 HIS A O 1
ATOM 6299 N N . TYR A 1 824 ? 1.762 26.950 -18.787 1.00 98.25 824 TYR A N 1
ATOM 6300 C CA . TYR A 1 824 ? 1.089 25.873 -18.050 1.00 98.25 824 TYR A CA 1
ATOM 6301 C C . TYR A 1 824 ? -0.366 26.224 -17.729 1.00 98.25 824 TYR A C 1
ATOM 6303 O O . TYR A 1 824 ? -1.241 25.389 -17.927 1.00 98.25 824 TYR A O 1
ATOM 6311 N N . HIS A 1 825 ? -0.645 27.459 -17.301 1.00 98.31 825 HIS A N 1
ATOM 6312 C CA . HIS A 1 825 ? -2.010 27.930 -17.073 1.00 98.31 825 HIS A CA 1
ATOM 6313 C C . HIS A 1 825 ? -2.871 27.773 -18.335 1.00 98.31 825 HIS A C 1
ATOM 6315 O O . HIS A 1 825 ? -3.925 27.147 -18.298 1.00 98.31 825 HIS A O 1
ATOM 6321 N N . GLU A 1 826 ? -2.418 28.299 -19.478 1.00 97.62 826 GLU A N 1
ATOM 6322 C CA . GLU A 1 826 ? -3.136 28.164 -20.753 1.00 97.62 826 GLU A CA 1
ATOM 6323 C C . GLU A 1 826 ? -3.345 26.694 -21.158 1.00 97.62 826 GLU A C 1
ATOM 6325 O O . GLU A 1 826 ? -4.416 26.333 -21.647 1.00 97.62 826 GLU A O 1
ATOM 6330 N N . LEU A 1 827 ? -2.338 25.844 -20.939 1.00 97.50 827 LEU A N 1
ATOM 6331 C CA . LEU A 1 827 ? -2.362 24.438 -21.332 1.00 97.50 827 LEU A CA 1
ATOM 6332 C C . LEU A 1 827 ? -3.301 23.592 -20.461 1.00 97.50 827 LEU A C 1
ATOM 6334 O O . LEU A 1 827 ? -4.072 22.804 -21.000 1.00 97.50 827 LEU A O 1
ATOM 6338 N N . LEU A 1 828 ? -3.306 23.803 -19.143 1.00 97.62 828 LEU A N 1
ATOM 6339 C CA . LEU A 1 828 ? -4.214 23.126 -18.207 1.00 97.62 828 LEU A CA 1
ATOM 6340 C C . LEU A 1 828 ? -5.691 23.485 -18.459 1.00 97.62 828 LEU A C 1
ATOM 6342 O O . LEU A 1 828 ? -6.585 22.699 -18.154 1.00 97.62 828 LEU A O 1
ATOM 6346 N N . LEU A 1 829 ? -5.958 24.656 -19.050 1.00 97.38 829 LEU A N 1
ATOM 6347 C CA . LEU A 1 829 ? -7.302 25.106 -19.445 1.00 97.38 829 LEU A CA 1
ATOM 6348 C C . LEU A 1 829 ? -7.681 24.752 -20.893 1.00 97.38 829 LEU A C 1
ATOM 6350 O O . LEU A 1 829 ? -8.782 25.088 -21.359 1.00 97.38 829 LEU A O 1
ATOM 6354 N N . SER A 1 830 ? -6.776 24.092 -21.616 1.00 96.12 830 SER A N 1
ATOM 6355 C CA . SER A 1 830 ? -6.991 23.652 -22.991 1.00 96.12 830 SER A CA 1
ATOM 6356 C C . SER A 1 830 ? -8.176 22.684 -23.096 1.00 96.12 830 SER A C 1
ATOM 6358 O O . SER A 1 830 ? -8.547 21.997 -22.149 1.00 96.12 830 SER A O 1
ATOM 6360 N N . SER A 1 831 ? -8.796 22.627 -24.278 1.00 95.06 831 SER A N 1
ATOM 6361 C CA . SER A 1 831 ? -9.758 21.566 -24.619 1.00 95.06 831 SER A CA 1
ATOM 6362 C C . SER A 1 831 ? -9.086 20.255 -25.035 1.00 95.06 831 SER A C 1
ATOM 6364 O O . SER A 1 831 ? -9.778 19.269 -25.252 1.00 95.06 831 SER A O 1
ATOM 6366 N N . ASP A 1 832 ? -7.766 20.264 -25.218 1.00 95.69 832 ASP A N 1
ATOM 6367 C CA . ASP A 1 832 ? -6.964 19.068 -25.467 1.00 95.69 832 ASP A CA 1
ATOM 6368 C C . ASP A 1 832 ? -6.608 18.416 -24.125 1.00 95.69 832 ASP A C 1
ATOM 6370 O O . ASP A 1 832 ? -5.655 18.823 -23.457 1.00 95.69 832 ASP A O 1
ATOM 6374 N N . GLU A 1 833 ? -7.430 17.449 -23.716 1.00 94.00 833 GLU A N 1
ATOM 6375 C CA . GLU A 1 833 ? -7.333 16.789 -22.411 1.00 94.00 833 GLU A CA 1
ATOM 6376 C C . GLU A 1 833 ? -6.019 16.023 -22.238 1.00 94.00 833 GLU A C 1
ATOM 6378 O O . GLU A 1 833 ? -5.462 16.012 -21.144 1.00 94.00 833 GLU A O 1
ATOM 6383 N N . GLU A 1 834 ? -5.486 15.438 -23.315 1.00 91.62 834 GLU A N 1
ATOM 6384 C CA . GLU A 1 834 ? -4.241 14.668 -23.272 1.00 91.62 834 GLU A CA 1
ATOM 6385 C C . GLU A 1 834 ? -3.050 15.583 -22.964 1.00 91.62 834 GLU A C 1
ATOM 6387 O O . GLU A 1 834 ? -2.264 15.310 -22.059 1.00 91.62 834 GLU A O 1
ATOM 6392 N N . SER A 1 835 ? -2.963 16.720 -23.663 1.00 95.38 835 SER A N 1
ATOM 6393 C CA . SER A 1 835 ? -1.909 17.713 -23.428 1.00 95.38 835 SER A CA 1
ATOM 6394 C C . SER A 1 835 ? -2.024 18.374 -22.049 1.00 95.38 835 SER A C 1
ATOM 6396 O O . SER A 1 835 ? -1.013 18.701 -21.430 1.00 95.38 835 SER A O 1
ATOM 6398 N N . ALA A 1 836 ? -3.248 18.578 -21.552 1.00 96.31 836 ALA A N 1
ATOM 6399 C CA . ALA A 1 836 ? -3.485 19.126 -20.220 1.00 96.31 836 ALA A CA 1
ATOM 6400 C C . ALA A 1 836 ? -3.103 18.123 -19.110 1.00 96.31 836 ALA A C 1
ATOM 6402 O O . ALA A 1 836 ? -2.510 18.518 -18.104 1.00 96.31 836 ALA A O 1
ATOM 6403 N N . ALA A 1 837 ? -3.380 16.829 -19.306 1.00 93.19 837 ALA A N 1
ATOM 6404 C CA . ALA A 1 837 ? -2.965 15.766 -18.393 1.00 93.19 837 ALA A CA 1
ATOM 6405 C C . ALA A 1 837 ? -1.437 15.599 -18.347 1.00 93.19 837 ALA A C 1
ATOM 6407 O O . ALA A 1 837 ? -0.875 15.524 -17.255 1.00 93.19 837 ALA A O 1
ATOM 6408 N N . GLU A 1 838 ? -0.761 15.620 -19.503 1.00 93.38 838 GLU A N 1
ATOM 6409 C CA . GLU A 1 838 ? 0.710 15.578 -19.602 1.00 93.38 838 GLU A CA 1
ATOM 6410 C C . GLU A 1 838 ? 1.347 16.770 -18.864 1.00 93.38 838 GLU A C 1
ATOM 6412 O O . GLU A 1 838 ? 2.254 16.596 -18.050 1.00 93.38 838 GLU A O 1
ATOM 6417 N N . ALA A 1 839 ? 0.793 17.974 -19.041 1.00 96.69 839 ALA A N 1
ATOM 6418 C CA . ALA A 1 839 ? 1.248 19.168 -18.332 1.00 96.69 839 ALA A CA 1
ATOM 6419 C C . ALA A 1 839 ? 1.102 19.054 -16.806 1.00 96.69 839 ALA A C 1
ATOM 6421 O O . ALA A 1 839 ? 1.977 19.492 -16.059 1.00 96.69 839 ALA A O 1
ATOM 6422 N N . PHE A 1 840 ? -0.002 18.479 -16.325 1.00 96.38 840 PHE A N 1
ATOM 6423 C CA . PHE A 1 840 ? -0.193 18.235 -14.898 1.00 96.38 840 PHE A CA 1
ATOM 6424 C C . PHE A 1 840 ? 0.780 17.181 -14.359 1.00 96.38 840 PHE A C 1
ATOM 6426 O O . PHE A 1 840 ? 1.315 17.372 -13.269 1.00 96.38 840 PHE A O 1
ATOM 6433 N N . GLU A 1 841 ? 1.047 16.105 -15.105 1.00 92.19 841 GLU A N 1
ATOM 6434 C CA . GLU A 1 841 ? 2.017 15.079 -14.703 1.00 92.19 841 GLU A CA 1
ATOM 6435 C C . GLU A 1 841 ? 3.424 15.672 -14.531 1.00 92.19 841 GLU A C 1
ATOM 6437 O O . GLU A 1 841 ? 4.070 15.418 -13.512 1.00 92.19 841 GLU A O 1
ATOM 6442 N N . ASP A 1 842 ? 3.861 16.534 -15.454 1.00 94.25 842 ASP A N 1
ATOM 6443 C CA . ASP A 1 842 ? 5.140 17.243 -15.342 1.00 94.25 842 ASP A CA 1
ATOM 6444 C C . ASP A 1 842 ? 5.231 18.059 -14.041 1.00 94.25 842 ASP A C 1
ATOM 6446 O O . ASP A 1 842 ? 6.217 17.960 -13.300 1.00 94.25 842 ASP A O 1
ATOM 6450 N N . LEU A 1 843 ? 4.186 18.837 -13.729 1.00 94.81 843 LEU A N 1
ATOM 6451 C CA . LEU A 1 843 ? 4.109 19.642 -12.504 1.00 94.81 843 LEU A CA 1
ATOM 6452 C C . LEU A 1 843 ? 4.044 18.775 -11.246 1.00 94.81 843 LEU A C 1
ATOM 6454 O O . LEU A 1 843 ? 4.698 19.087 -10.254 1.00 94.81 843 LEU A O 1
ATOM 6458 N N . TYR A 1 844 ? 3.296 17.675 -11.286 1.00 89.12 844 TYR A N 1
ATOM 6459 C CA . TYR A 1 844 ? 3.168 16.734 -10.177 1.00 89.12 844 TYR A CA 1
ATOM 6460 C C . TYR A 1 844 ? 4.505 16.071 -9.829 1.00 89.12 844 TYR A C 1
ATOM 6462 O O . TYR A 1 844 ? 4.832 15.911 -8.650 1.00 89.12 844 TYR A O 1
ATOM 6470 N N . VAL A 1 845 ? 5.279 15.683 -10.848 1.00 84.56 845 VAL A N 1
ATOM 6471 C CA . VAL A 1 845 ? 6.572 15.008 -10.679 1.00 84.56 845 VAL A CA 1
ATOM 6472 C C . VAL A 1 845 ? 7.651 15.977 -10.202 1.00 84.56 845 VAL A C 1
ATOM 6474 O O . VAL A 1 845 ? 8.477 15.603 -9.368 1.00 84.56 845 VAL A O 1
ATOM 6477 N N . LYS A 1 846 ? 7.680 17.203 -10.736 1.00 91.31 846 LYS A N 1
ATOM 6478 C CA . LYS A 1 846 ? 8.769 18.159 -10.481 1.00 91.31 846 LYS A CA 1
ATOM 6479 C C . LYS A 1 846 ? 8.488 19.163 -9.370 1.00 91.31 846 LYS A C 1
ATOM 6481 O O . LYS A 1 846 ? 9.444 19.649 -8.776 1.00 91.31 846 LYS A O 1
ATOM 6486 N N . GLN A 1 847 ? 7.219 19.454 -9.099 1.00 91.75 847 GLN A N 1
ATOM 6487 C CA . GLN A 1 847 ? 6.737 20.369 -8.058 1.00 91.75 847 GLN A CA 1
ATOM 6488 C C . GLN A 1 847 ? 7.538 21.679 -7.946 1.00 91.75 847 GLN A C 1
ATOM 6490 O O . GLN A 1 847 ? 7.999 22.022 -6.855 1.00 91.75 847 GLN A O 1
ATOM 6495 N N . PRO A 1 848 ? 7.754 22.423 -9.048 1.00 93.75 848 PRO A N 1
ATOM 6496 C CA . PRO A 1 848 ? 8.437 23.705 -8.950 1.00 93.75 848 PRO A CA 1
ATOM 6497 C C . PRO A 1 848 ? 7.674 24.688 -8.043 1.00 93.75 848 PRO A C 1
ATOM 6499 O O . PRO A 1 848 ? 6.445 24.638 -7.941 1.00 93.75 848 PRO A O 1
ATOM 6502 N N . GLU A 1 849 ? 8.399 25.612 -7.407 1.00 93.38 849 GLU A N 1
ATOM 6503 C CA . GLU A 1 849 ? 7.820 26.673 -6.569 1.00 93.38 849 GLU A CA 1
ATOM 6504 C C . GLU A 1 849 ? 6.763 27.471 -7.352 1.00 93.38 849 GLU A C 1
ATOM 6506 O O . GLU A 1 849 ? 7.027 27.914 -8.470 1.00 93.38 849 GLU A O 1
ATOM 6511 N N . GLY A 1 850 ? 5.561 27.634 -6.789 1.00 93.94 850 GLY A N 1
ATOM 6512 C CA . GLY A 1 850 ? 4.421 28.253 -7.475 1.00 93.94 850 GLY A CA 1
ATOM 6513 C C . GLY A 1 850 ? 3.421 27.268 -8.102 1.00 93.94 850 GLY A C 1
ATOM 6514 O O . GLY A 1 850 ? 2.411 27.703 -8.663 1.00 93.94 850 GLY A O 1
ATOM 6515 N N . THR A 1 851 ? 3.700 25.955 -8.082 1.00 93.62 851 THR A N 1
ATOM 6516 C CA . THR A 1 851 ? 2.805 24.926 -8.652 1.00 93.62 851 THR A CA 1
ATOM 6517 C C . THR A 1 851 ? 1.461 24.885 -7.936 1.00 93.62 851 THR A C 1
ATOM 6519 O O . THR A 1 851 ? 0.429 24.811 -8.596 1.00 93.62 851 THR A O 1
ATOM 6522 N N . TRP A 1 852 ? 1.464 24.951 -6.603 1.00 92.12 852 TRP A N 1
ATOM 6523 C CA . TRP A 1 852 ? 0.248 24.867 -5.792 1.00 92.12 852 TRP A CA 1
ATOM 6524 C C . TRP A 1 852 ? -0.725 25.996 -6.137 1.00 92.12 852 TRP A C 1
ATOM 6526 O O . TRP A 1 852 ? -1.854 25.750 -6.546 1.00 92.12 852 TRP A O 1
ATOM 6536 N N . GLU A 1 853 ? -0.234 27.231 -6.119 1.00 96.19 853 GLU A N 1
ATOM 6537 C CA . GLU A 1 853 ? -0.997 28.439 -6.416 1.00 96.19 853 GLU A CA 1
ATOM 6538 C C . GLU A 1 853 ? -1.510 28.446 -7.858 1.00 96.19 853 GLU A C 1
ATOM 6540 O O . GLU A 1 853 ? -2.558 29.016 -8.143 1.00 96.19 853 GLU A O 1
ATOM 6545 N N . LEU A 1 854 ? -0.757 27.869 -8.807 1.00 96.94 854 LEU A N 1
ATOM 6546 C CA . LEU A 1 854 ? -1.235 27.721 -10.185 1.00 96.94 854 LEU A CA 1
ATOM 6547 C C . LEU A 1 854 ? -2.390 26.731 -10.246 1.00 96.94 854 LEU A C 1
ATOM 6549 O O . LEU A 1 854 ? -3.409 27.006 -10.874 1.00 96.94 854 LEU A O 1
ATOM 6553 N N . LEU A 1 855 ? -2.211 25.568 -9.631 1.00 96.25 855 LEU A N 1
ATOM 6554 C CA . LEU A 1 855 ? -3.201 24.510 -9.659 1.00 96.25 855 LEU A CA 1
ATOM 6555 C C . LEU A 1 855 ? -4.496 24.963 -8.964 1.00 96.25 855 LEU A C 1
ATOM 6557 O O . LEU A 1 855 ? -5.572 24.710 -9.506 1.00 96.25 855 LEU A O 1
ATOM 6561 N N . GLU A 1 856 ? -4.424 25.672 -7.832 1.00 94.62 856 GLU A N 1
ATOM 6562 C CA . GLU A 1 856 ? -5.592 26.273 -7.164 1.00 94.62 856 GLU A CA 1
ATOM 6563 C C . GLU A 1 856 ? -6.347 27.245 -8.073 1.00 94.62 856 GLU A C 1
ATOM 6565 O O . GLU A 1 856 ? -7.576 27.180 -8.162 1.00 94.62 856 GLU A O 1
ATOM 6570 N N . GLU A 1 857 ? -5.608 28.107 -8.777 1.00 97.00 857 GLU A N 1
ATOM 6571 C CA . GLU A 1 857 ? -6.140 29.079 -9.732 1.00 97.00 857 GLU A CA 1
ATOM 6572 C C . GLU A 1 857 ? -6.867 28.391 -10.900 1.00 97.00 857 GLU A C 1
ATOM 6574 O O . GLU A 1 857 ? -7.988 28.776 -11.244 1.00 97.00 857 GLU A O 1
ATOM 6579 N N . VAL A 1 858 ? -6.271 27.348 -11.495 1.00 97.12 858 VAL A N 1
ATOM 6580 C CA . VAL A 1 858 ? -6.856 26.678 -12.670 1.00 97.12 858 VAL A CA 1
ATOM 6581 C C . VAL A 1 858 ? -7.931 25.654 -12.321 1.00 97.12 858 VAL A C 1
ATOM 6583 O O . VAL A 1 858 ? -8.812 25.421 -13.147 1.00 97.12 858 VAL A O 1
ATOM 6586 N N . ARG A 1 859 ? -7.915 25.056 -11.121 1.00 94.69 859 ARG A N 1
ATOM 6587 C CA . ARG A 1 859 ? -8.854 24.001 -10.690 1.00 94.69 859 ARG A CA 1
ATOM 6588 C C . ARG A 1 859 ? -10.320 24.292 -11.057 1.00 94.69 859 ARG A C 1
ATOM 6590 O O . ARG A 1 859 ? -10.931 23.433 -11.694 1.00 94.69 859 ARG A O 1
ATOM 6597 N N . PRO A 1 860 ? -10.920 25.455 -10.722 1.00 95.38 860 PRO A N 1
ATOM 6598 C CA . PRO A 1 860 ? -12.321 25.727 -11.062 1.00 95.38 860 PRO A CA 1
ATOM 6599 C C . PRO A 1 860 ? -12.571 25.961 -12.563 1.00 95.38 860 PRO A C 1
ATOM 6601 O O . PRO A 1 860 ? -13.723 25.977 -12.992 1.00 95.38 860 PRO A O 1
ATOM 6604 N N . LEU A 1 861 ? -11.519 26.162 -13.358 1.00 96.62 861 LEU A N 1
ATOM 6605 C CA . LEU A 1 861 ? -11.586 26.529 -14.774 1.00 96.62 861 LEU A CA 1
ATOM 6606 C C . LEU A 1 861 ? -11.262 25.359 -15.723 1.00 96.62 861 LEU A C 1
ATOM 6608 O O . LEU A 1 861 ? -11.639 25.411 -16.896 1.00 96.62 861 LEU A O 1
ATOM 6612 N N . VAL A 1 862 ? -10.578 24.314 -15.241 1.00 96.06 862 VAL A N 1
ATOM 6613 C CA . VAL A 1 862 ? -10.241 23.103 -16.013 1.00 96.06 862 VAL A CA 1
ATOM 6614 C C . VAL A 1 862 ? -11.522 22.469 -16.545 1.00 96.06 862 VAL A C 1
ATOM 6616 O O . VAL A 1 862 ? -12.491 22.329 -15.801 1.00 96.06 862 VAL A O 1
ATOM 6619 N N . LYS A 1 863 ? -11.552 22.093 -17.830 1.00 92.94 863 LYS A N 1
ATOM 6620 C CA . LYS A 1 863 ? -12.753 21.550 -18.496 1.00 92.94 863 LYS A CA 1
ATOM 6621 C C . LYS A 1 863 ? -12.927 20.046 -18.278 1.00 92.94 863 LYS A C 1
ATOM 6623 O O . LYS A 1 863 ? -14.043 19.627 -17.974 1.00 92.94 863 LYS A O 1
ATOM 6628 N N . SER A 1 864 ? -11.839 19.283 -18.401 1.00 90.75 864 SER A N 1
ATOM 6629 C CA . SER A 1 864 ? -11.811 17.830 -18.190 1.00 90.75 864 SER A CA 1
ATOM 6630 C C . SER A 1 864 ? -12.131 17.492 -16.733 1.00 90.75 864 SER A C 1
ATOM 6632 O O . SER A 1 864 ? -11.545 18.069 -15.816 1.00 90.75 864 SER A O 1
ATOM 6634 N N . GLU A 1 865 ? -13.087 16.591 -16.522 1.00 87.12 865 GLU A N 1
ATOM 6635 C CA . GLU A 1 865 ? -13.489 16.139 -15.188 1.00 87.12 865 GLU A CA 1
ATOM 6636 C C . GLU A 1 865 ? -12.363 15.343 -14.519 1.00 87.12 865 GLU A C 1
ATOM 6638 O O . GLU A 1 865 ? -11.918 15.745 -13.448 1.00 87.12 865 GLU A O 1
ATOM 6643 N N . ASP A 1 866 ? -11.793 14.351 -15.208 1.00 81.56 866 ASP A N 1
ATOM 6644 C CA . ASP A 1 866 ? -10.674 13.523 -14.729 1.00 81.56 866 ASP A CA 1
ATOM 6645 C C . ASP A 1 866 ? -9.441 14.352 -14.329 1.00 81.56 866 ASP A C 1
ATOM 6647 O O . ASP A 1 866 ? -8.809 14.125 -13.289 1.00 81.56 866 ASP A O 1
ATOM 6651 N N . LEU A 1 867 ? -9.081 15.355 -15.141 1.00 88.75 867 LEU A N 1
ATOM 6652 C CA . LEU A 1 867 ? -7.967 16.246 -14.819 1.00 88.75 867 LEU A CA 1
ATOM 6653 C C . LEU A 1 867 ? -8.304 17.147 -13.631 1.00 88.75 867 LEU A C 1
ATOM 6655 O O . LEU A 1 867 ? -7.463 17.349 -12.756 1.00 88.75 867 LEU A O 1
ATOM 6659 N N . ARG A 1 868 ? -9.531 17.679 -13.569 1.00 91.44 868 ARG A N 1
ATOM 6660 C CA . ARG A 1 868 ? -9.986 18.476 -12.425 1.00 91.44 868 ARG A CA 1
ATOM 6661 C C . ARG A 1 868 ? -9.965 17.645 -11.150 1.00 91.44 868 ARG A C 1
ATOM 6663 O O . ARG A 1 868 ? -9.555 18.168 -10.120 1.00 91.44 868 ARG A O 1
ATOM 6670 N N . GLU A 1 869 ? -10.355 16.376 -11.205 1.00 81.56 869 GLU A N 1
ATOM 6671 C CA . GLU A 1 869 ? -10.262 15.434 -10.090 1.00 81.56 869 GLU A CA 1
ATOM 6672 C C . GLU A 1 869 ? -8.815 15.156 -9.692 1.00 81.56 869 GLU A C 1
ATOM 6674 O O . GLU A 1 869 ? -8.516 15.143 -8.502 1.00 81.56 869 GLU A O 1
ATOM 6679 N N . SER A 1 870 ? -7.905 15.004 -10.656 1.00 83.94 870 SER A N 1
ATOM 6680 C CA . SER A 1 870 ? -6.473 14.788 -10.404 1.00 83.94 870 SER A CA 1
ATOM 6681 C C . SER A 1 870 ? -5.810 16.009 -9.755 1.00 83.94 870 SER A C 1
ATOM 6683 O O . SER A 1 870 ? -5.094 15.881 -8.760 1.00 83.94 870 SER A O 1
ATOM 6685 N N . ILE A 1 871 ? -6.105 17.204 -10.275 1.00 89.88 871 ILE A N 1
ATOM 6686 C CA . ILE A 1 871 ? -5.669 18.489 -9.714 1.00 89.88 871 ILE A CA 1
ATOM 6687 C C . ILE A 1 871 ? -6.279 18.683 -8.334 1.00 89.88 871 ILE A C 1
ATOM 6689 O O . ILE A 1 871 ? -5.568 19.028 -7.398 1.00 89.88 871 ILE A O 1
ATOM 6693 N N . THR A 1 872 ? -7.579 18.417 -8.189 1.00 82.12 872 THR A N 1
ATOM 6694 C CA . THR A 1 872 ? -8.261 18.456 -6.897 1.00 82.12 872 THR A CA 1
ATOM 6695 C C . THR A 1 872 ? -7.548 17.512 -5.951 1.00 82.12 872 THR A C 1
ATOM 6697 O O . THR A 1 872 ? -7.061 17.987 -4.951 1.00 82.12 872 THR A O 1
ATOM 6700 N N . TYR A 1 873 ? -7.358 16.236 -6.279 1.00 75.00 873 TYR A N 1
ATOM 6701 C CA . TYR A 1 873 ? -6.633 15.267 -5.453 1.00 75.00 873 TYR A CA 1
ATOM 6702 C C . TYR A 1 873 ? -5.245 15.745 -5.012 1.00 75.00 873 TYR A C 1
ATOM 6704 O O . TYR A 1 873 ? -4.857 15.488 -3.876 1.00 75.00 873 TYR A O 1
ATOM 6712 N N . TYR A 1 874 ? -4.504 16.420 -5.890 1.00 81.88 874 TYR A N 1
ATOM 6713 C CA . TYR A 1 874 ? -3.194 16.967 -5.555 1.00 81.88 874 TYR A CA 1
ATOM 6714 C C . TYR A 1 874 ? -3.269 18.181 -4.620 1.00 81.88 874 TYR A C 1
ATOM 6716 O O . TYR A 1 874 ? -2.465 18.285 -3.703 1.00 81.88 874 TYR A O 1
ATOM 6724 N N . LEU A 1 875 ? -4.240 19.066 -4.854 1.00 83.75 875 LEU A N 1
ATOM 6725 C CA . LEU A 1 875 ? -4.499 20.281 -4.073 1.00 83.75 875 LEU A CA 1
ATOM 6726 C C . LEU A 1 875 ? -5.343 20.060 -2.817 1.00 83.75 875 LEU A C 1
ATOM 6728 O O . LEU A 1 875 ? -5.502 20.970 -2.010 1.00 83.75 875 LEU A O 1
ATOM 6732 N N . ARG A 1 876 ? -5.985 18.898 -2.714 1.00 63.94 876 ARG A N 1
ATOM 6733 C CA . ARG A 1 876 ? -6.917 18.532 -1.649 1.00 63.94 876 ARG A CA 1
ATOM 6734 C C . ARG A 1 876 ? -6.187 18.728 -0.315 1.00 63.94 876 ARG A C 1
ATOM 6736 O O . ARG A 1 876 ? -5.084 18.211 -0.166 1.00 63.94 876 ARG A O 1
ATOM 6743 N N . GLU A 1 877 ? -6.686 19.472 0.679 1.00 54.56 877 GLU A N 1
ATOM 6744 C CA . GLU A 1 877 ? -8.066 19.707 1.162 1.00 54.56 877 GLU A CA 1
ATOM 6745 C C . GLU A 1 877 ? -8.938 18.434 1.141 1.00 54.56 877 GLU A C 1
ATOM 6747 O O . GLU A 1 877 ? -9.217 17.917 0.077 1.00 54.56 877 GLU A O 1
ATOM 6752 N N . PRO A 1 878 ? -9.375 17.881 2.279 1.00 47.38 878 PRO A N 1
ATOM 6753 C CA . PRO A 1 878 ? -9.838 16.491 2.434 1.00 47.38 878 PRO A CA 1
ATOM 6754 C C . PRO A 1 878 ? -10.725 15.909 1.298 1.00 47.38 878 PRO A C 1
ATOM 6756 O O . PRO A 1 878 ? -11.606 16.565 0.739 1.00 47.38 878 PRO A O 1
ATOM 6759 N N . THR A 1 879 ? -10.481 14.642 0.916 1.00 53.50 879 THR A N 1
ATOM 6760 C CA . THR A 1 879 ? -11.259 13.915 -0.105 1.00 53.50 879 THR A CA 1
ATOM 6761 C C . THR A 1 879 ? -12.742 13.766 0.200 1.00 53.50 879 THR A C 1
ATOM 6763 O O . THR A 1 879 ? -13.129 13.971 1.327 1.00 53.50 879 THR A O 1
ATOM 6766 N N . GLU A 1 880 ? -13.606 13.393 -0.758 1.00 55.06 880 GLU A N 1
ATOM 6767 C CA . GLU A 1 880 ? -14.993 13.027 -0.416 1.00 55.06 880 GLU A CA 1
ATOM 6768 C C . GLU A 1 880 ? -14.985 11.896 0.609 1.00 55.06 880 GLU A C 1
ATOM 6770 O O . GLU A 1 880 ? -15.779 11.956 1.524 1.00 55.06 880 GLU A O 1
ATOM 6775 N N . ALA A 1 881 ? -14.044 10.947 0.532 1.00 55.94 881 ALA A N 1
ATOM 6776 C CA . ALA A 1 881 ? -13.822 9.946 1.573 1.00 55.94 881 ALA A CA 1
ATOM 6777 C C . ALA A 1 881 ? -13.281 10.544 2.889 1.00 55.94 881 ALA A C 1
ATOM 6779 O O . ALA A 1 881 ? -13.697 10.110 3.958 1.00 55.94 881 ALA A O 1
ATOM 6780 N N . ASP A 1 882 ? -12.412 11.558 2.841 1.00 58.12 882 ASP A N 1
ATOM 6781 C CA . ASP A 1 882 ? -11.920 12.232 4.055 1.00 58.12 882 ASP A CA 1
ATOM 6782 C C . ASP A 1 882 ? -13.004 13.151 4.679 1.00 58.12 882 ASP A C 1
ATOM 6784 O O . ASP A 1 882 ? -13.083 13.262 5.892 1.00 58.12 882 ASP A O 1
ATOM 6788 N N . LEU A 1 883 ? -13.896 13.736 3.870 1.00 58.00 883 LEU A N 1
ATOM 6789 C CA . LEU A 1 883 ? -15.067 14.545 4.247 1.00 58.00 883 LEU A CA 1
ATOM 6790 C C . LEU A 1 883 ? -16.300 13.686 4.557 1.00 58.00 883 LEU A C 1
ATOM 6792 O O . LEU A 1 883 ? -17.278 14.164 5.142 1.00 58.00 883 LEU A O 1
ATOM 6796 N N . TYR A 1 884 ? -16.292 12.431 4.100 1.00 69.44 884 TYR A N 1
ATOM 6797 C CA . TYR A 1 884 ? -17.356 11.465 4.324 1.00 69.44 884 TYR A CA 1
ATOM 6798 C C . TYR A 1 884 ? -17.461 11.257 5.818 1.00 69.44 884 TYR A C 1
ATOM 6800 O O . TYR A 1 884 ? -18.516 11.471 6.411 1.00 69.44 884 TYR A O 1
ATOM 6808 N N . TRP A 1 885 ? -16.338 10.920 6.441 1.00 76.31 885 TRP A N 1
ATOM 6809 C CA . TRP A 1 885 ? -16.260 10.802 7.878 1.00 76.31 885 TRP A CA 1
ATOM 6810 C C . TRP A 1 885 ? -16.378 12.181 8.504 1.00 76.31 885 TRP A C 1
ATOM 6812 O O . TRP A 1 885 ? -15.452 12.975 8.513 1.00 76.31 885 TRP A O 1
ATOM 6822 N N . ARG A 1 886 ? -17.559 12.469 9.046 1.00 64.12 886 ARG A N 1
ATOM 6823 C CA . ARG A 1 886 ? -17.744 13.680 9.836 1.00 64.12 886 ARG A CA 1
ATOM 6824 C C . ARG A 1 886 ? -17.150 13.454 11.218 1.00 64.12 886 ARG A C 1
ATOM 6826 O O . ARG A 1 886 ? -17.544 12.498 11.890 1.00 64.12 886 ARG A O 1
ATOM 6833 N N . HIS A 1 887 ? -16.246 14.328 11.635 1.00 64.38 887 HIS A N 1
ATOM 6834 C CA . HIS A 1 887 ? -15.679 14.345 12.978 1.00 64.38 887 HIS A CA 1
ATOM 6835 C C . HIS A 1 887 ? -16.448 15.336 13.857 1.00 64.38 887 HIS A C 1
ATOM 6837 O O . HIS A 1 887 ? -17.044 16.289 13.359 1.00 64.38 887 HIS A O 1
ATOM 6843 N N . SER A 1 888 ? -16.543 15.051 15.156 1.00 55.84 888 SER A N 1
ATOM 6844 C CA . SER A 1 888 ? -17.170 15.964 16.118 1.00 55.84 888 SER A CA 1
ATOM 6845 C C . SER A 1 888 ? -16.210 17.024 16.652 1.00 55.84 888 SER A C 1
ATOM 6847 O O . SER A 1 888 ? -16.697 17.991 17.223 1.00 55.84 888 SER A O 1
ATOM 6849 N N . ASP A 1 889 ? -14.899 16.839 16.456 1.00 55.34 889 ASP A N 1
ATOM 6850 C CA . ASP A 1 889 ? -13.866 17.515 17.252 1.00 55.34 889 ASP A CA 1
ATOM 6851 C C . ASP A 1 889 ? -12.926 18.396 16.400 1.00 55.34 889 ASP A C 1
ATOM 6853 O O . ASP A 1 889 ? -12.110 19.122 16.948 1.00 55.34 889 ASP A O 1
ATOM 6857 N N . GLU A 1 890 ? -13.024 18.359 15.065 1.00 51.72 890 GLU A N 1
ATOM 6858 C CA . GLU A 1 890 ? -12.125 19.139 14.190 1.00 51.72 890 GLU A CA 1
ATOM 6859 C C . GLU A 1 890 ? -12.514 20.621 14.075 1.00 51.72 890 GLU A C 1
ATOM 6861 O O . GLU A 1 890 ? -11.689 21.422 13.659 1.00 51.72 890 GLU A O 1
ATOM 6866 N N . ASP A 1 891 ? -13.724 21.008 14.492 1.00 50.66 891 ASP A N 1
ATOM 6867 C CA . ASP A 1 891 ? -14.177 22.404 14.405 1.00 50.66 891 ASP A CA 1
ATOM 6868 C C . ASP A 1 891 ? -13.864 23.241 15.672 1.00 50.66 891 ASP A C 1
ATOM 6870 O O . ASP A 1 891 ? -14.105 24.446 15.652 1.00 50.66 891 ASP A O 1
ATOM 6874 N N . GLU A 1 892 ? -13.385 22.650 16.781 1.00 48.28 892 GLU A N 1
ATOM 6875 C CA . GLU A 1 892 ? -13.261 23.364 18.077 1.00 48.28 892 GLU A CA 1
ATOM 6876 C C . GLU A 1 892 ? -11.834 23.444 18.667 1.00 48.28 892 GLU A C 1
ATOM 6878 O O . GLU A 1 892 ? -11.613 24.277 19.542 1.00 48.28 892 GLU A O 1
ATOM 6883 N N . ASP A 1 893 ? -10.858 22.663 18.183 1.00 48.91 893 ASP A N 1
ATOM 6884 C CA . ASP A 1 893 ? -9.540 22.536 18.842 1.00 48.91 893 ASP A CA 1
ATOM 6885 C C . ASP A 1 893 ? -8.385 23.315 18.168 1.00 48.91 893 ASP A C 1
ATOM 6887 O O . ASP A 1 893 ? -7.291 23.351 18.731 1.00 48.91 893 ASP A O 1
ATOM 6891 N N . GLU A 1 894 ? -8.575 23.951 17.001 1.00 48.69 894 GLU A N 1
ATOM 6892 C CA . GLU A 1 894 ? -7.505 24.771 16.383 1.00 48.69 894 GLU A CA 1
ATOM 6893 C C . GLU A 1 894 ? -7.169 26.033 17.206 1.00 48.69 894 GLU A C 1
ATOM 6895 O O . GLU A 1 894 ? -6.063 26.554 17.090 1.00 48.69 894 GLU A O 1
ATOM 6900 N N . ASP A 1 895 ? -8.068 26.464 18.099 1.00 50.78 895 ASP A N 1
ATOM 6901 C CA . ASP A 1 895 ? -7.876 27.648 18.947 1.00 50.78 895 ASP A CA 1
ATOM 6902 C C . ASP A 1 895 ? -7.245 27.330 20.330 1.00 50.78 895 ASP A C 1
ATOM 6904 O O . ASP A 1 895 ? -6.820 28.249 21.026 1.00 50.78 895 ASP A O 1
ATOM 6908 N N . GLU A 1 896 ? -7.162 26.061 20.773 1.00 49.28 896 GLU A N 1
ATOM 6909 C CA . GLU A 1 896 ? -6.642 25.727 22.123 1.00 49.28 896 GLU A CA 1
ATOM 6910 C C . GLU A 1 896 ? -5.104 25.588 22.187 1.00 49.28 896 GLU A C 1
ATOM 6912 O O . GLU A 1 896 ? -4.530 25.684 23.276 1.00 49.28 896 GLU A O 1
ATOM 6917 N N . ASP A 1 897 ? -4.420 25.407 21.051 1.00 50.25 897 ASP A N 1
ATOM 6918 C CA . ASP A 1 897 ? -2.951 25.322 21.016 1.00 50.25 897 ASP A CA 1
ATOM 6919 C C . ASP A 1 897 ? -2.269 26.715 21.068 1.00 50.25 897 ASP A C 1
ATOM 6921 O O . ASP A 1 897 ? -1.095 26.788 21.432 1.00 50.25 897 ASP A O 1
ATOM 6925 N N . GLU A 1 898 ? -2.984 27.825 20.805 1.00 50.03 898 GLU A N 1
ATOM 6926 C CA . GLU A 1 898 ? -2.444 29.194 20.972 1.00 50.03 898 GLU A CA 1
ATOM 6927 C C . GLU A 1 898 ? -2.315 29.613 22.455 1.00 50.03 898 GLU A C 1
ATOM 6929 O O . GLU A 1 898 ? -1.387 30.337 22.813 1.00 50.03 898 GLU A O 1
ATOM 6934 N N . ASP A 1 899 ? -3.162 29.100 23.355 1.00 50.84 899 ASP A N 1
ATOM 6935 C CA . ASP A 1 899 ? -3.162 29.489 24.779 1.00 50.84 899 ASP A CA 1
ATOM 6936 C C . ASP A 1 899 ? -2.100 28.747 25.630 1.00 50.84 899 ASP A C 1
ATOM 6938 O O . ASP A 1 899 ? -1.854 29.095 26.792 1.00 50.84 899 ASP A O 1
ATOM 6942 N N . LEU A 1 900 ? -1.469 27.698 25.088 1.00 48.75 900 LEU A N 1
ATOM 6943 C CA . LEU A 1 900 ? -0.460 26.897 25.797 1.00 48.75 900 LEU A CA 1
ATOM 6944 C C . LEU A 1 900 ? 0.944 27.517 25.742 1.00 48.75 900 LEU A C 1
ATOM 6946 O O . LEU A 1 900 ? 1.718 27.321 26.685 1.00 48.75 900 LEU A O 1
ATOM 6950 N N . ASP A 1 901 ? 1.245 28.300 24.704 1.00 52.34 901 ASP A N 1
ATOM 6951 C CA . ASP A 1 901 ? 2.497 29.057 24.601 1.00 52.34 901 ASP A CA 1
ATOM 6952 C C . ASP A 1 901 ? 2.488 30.294 25.529 1.00 52.34 901 ASP A C 1
ATOM 6954 O O . ASP A 1 901 ? 3.498 30.577 26.177 1.00 52.34 901 ASP A O 1
ATOM 6958 N N . ASP A 1 902 ? 1.332 30.934 25.746 1.00 53.69 902 ASP A N 1
ATOM 6959 C CA . ASP A 1 902 ? 1.189 32.073 26.675 1.00 53.69 902 ASP A CA 1
ATOM 6960 C C . ASP A 1 902 ? 1.355 31.683 28.162 1.00 53.69 902 ASP A C 1
ATOM 6962 O O . ASP A 1 902 ? 1.698 32.517 29.004 1.00 53.69 902 ASP A O 1
ATOM 6966 N N . LEU A 1 903 ? 1.169 30.405 28.515 1.00 52.06 903 LEU A N 1
ATOM 6967 C CA . LEU A 1 903 ? 1.371 29.897 29.882 1.00 52.06 903 LEU A CA 1
ATOM 6968 C C . LEU A 1 903 ? 2.818 29.476 30.186 1.00 52.06 903 LEU A C 1
ATOM 6970 O O . LEU A 1 903 ? 3.130 29.181 31.344 1.00 52.06 903 LEU A O 1
ATOM 6974 N N . LEU A 1 904 ? 3.700 29.431 29.182 1.00 52.22 904 LEU A N 1
ATOM 6975 C CA . LEU A 1 904 ? 5.106 29.045 29.350 1.00 52.22 904 LEU A CA 1
ATOM 6976 C C . LEU A 1 904 ? 6.078 30.237 29.389 1.00 52.22 904 LEU A C 1
ATOM 6978 O O . LEU A 1 904 ? 7.236 30.038 29.763 1.00 52.22 904 LEU A O 1
ATOM 6982 N N . ASP A 1 905 ? 5.607 31.458 29.116 1.00 49.06 905 ASP A N 1
ATOM 6983 C CA . ASP A 1 905 ? 6.435 32.674 29.076 1.00 49.06 905 ASP A CA 1
ATOM 6984 C C . ASP A 1 905 ? 6.426 33.527 30.370 1.00 49.06 905 ASP A C 1
ATOM 6986 O O . ASP A 1 905 ? 7.160 34.514 30.462 1.00 49.06 905 ASP A O 1
ATOM 6990 N N . GLU A 1 906 ? 5.690 33.151 31.426 1.00 48.44 906 GLU A N 1
ATOM 6991 C CA . GLU A 1 906 ? 5.608 33.965 32.662 1.00 48.44 906 GLU A CA 1
ATOM 6992 C C . GLU A 1 906 ? 6.706 33.719 33.730 1.00 48.44 906 GLU A C 1
ATOM 6994 O O . GLU A 1 906 ? 6.697 34.388 34.761 1.00 48.44 906 GLU A O 1
ATOM 6999 N N . ASP A 1 907 ? 7.709 32.859 33.502 1.00 51.53 907 ASP A N 1
ATOM 7000 C CA . ASP A 1 907 ? 8.769 32.566 34.499 1.00 51.53 907 ASP A CA 1
ATOM 7001 C C . ASP A 1 907 ? 10.189 33.028 34.084 1.00 51.53 907 ASP A C 1
ATOM 7003 O O . ASP A 1 907 ? 11.192 32.349 34.329 1.00 51.53 907 ASP A O 1
ATOM 7007 N N . THR A 1 908 ? 10.309 34.235 33.515 1.00 48.66 908 THR A N 1
ATOM 7008 C CA . THR A 1 908 ? 11.599 34.956 33.454 1.00 48.66 908 THR A CA 1
ATOM 7009 C C . THR A 1 908 ? 11.477 36.455 33.759 1.00 48.66 908 THR A C 1
ATOM 7011 O O . THR A 1 908 ? 11.511 37.280 32.852 1.00 48.66 908 THR A O 1
ATOM 7014 N N . GLU A 1 909 ? 11.452 36.806 35.051 1.00 42.56 909 GLU A N 1
ATOM 7015 C CA . GLU A 1 909 ? 12.066 38.037 35.598 1.00 42.56 909 GLU A CA 1
ATOM 7016 C C . GLU A 1 909 ? 12.774 37.775 36.936 1.00 42.56 909 GLU A C 1
ATOM 7018 O O . GLU A 1 909 ? 12.162 37.170 37.849 1.00 42.56 909 GLU A O 1
#

Solvent-accessible surface area (backbone atoms only — not comparable to full-atom values): 49420 Å² total; per-residue (Å²): 136,72,99,74,84,69,84,52,68,70,58,55,59,62,53,59,70,77,74,66,73,97,82,81,77,84,80,78,81,84,80,80,87,81,89,78,83,94,72,82,85,77,81,80,77,76,85,81,73,61,68,68,66,52,49,57,55,47,54,54,50,49,52,52,48,51,57,47,24,42,52,52,30,53,51,48,38,52,50,37,56,55,40,67,69,47,82,51,67,69,63,26,40,54,46,40,51,55,48,34,56,50,45,38,73,45,36,77,45,34,43,46,29,63,84,39,45,69,36,30,33,48,45,52,39,48,45,58,78,31,48,90,76,47,58,75,88,49,47,66,61,26,56,57,30,43,59,46,31,48,37,46,69,86,43,76,64,41,54,54,36,54,48,53,44,23,59,67,28,46,67,67,65,48,55,56,38,56,78,46,42,58,41,70,66,40,17,78,77,40,55,64,46,11,48,51,30,27,48,32,43,73,64,35,89,46,61,41,5,17,31,46,18,32,53,52,43,72,28,32,29,50,86,69,18,51,70,42,35,63,52,33,54,76,44,62,29,68,67,35,20,32,37,24,49,47,41,28,60,74,77,35,50,89,74,57,48,38,70,60,55,33,49,54,42,49,43,48,37,65,42,46,53,44,77,70,65,32,81,93,46,70,64,56,40,49,50,35,39,54,48,49,30,53,48,33,42,74,56,45,32,94,66,42,62,55,39,30,47,36,32,45,70,46,44,50,83,55,58,87,58,80,37,43,46,67,27,40,50,45,23,38,28,25,28,14,38,44,37,41,89,75,23,48,64,57,35,50,14,32,56,49,35,41,50,58,67,53,27,42,34,22,51,59,14,38,70,44,30,60,68,86,65,22,51,67,50,36,56,55,42,45,28,47,39,50,28,69,44,22,52,50,28,36,49,54,36,28,76,74,66,75,41,82,61,92,68,58,94,63,47,59,46,57,63,87,63,41,87,61,86,81,53,73,69,54,55,54,50,51,49,46,46,42,38,84,48,48,65,59,28,25,53,49,52,42,49,46,61,68,71,39,60,62,76,87,64,76,83,75,75,92,72,82,89,82,87,89,82,86,86,82,86,79,94,74,79,84,77,89,78,80,77,93,76,77,80,74,79,76,75,85,71,52,68,67,51,28,48,44,50,28,54,51,56,28,48,63,55,40,58,55,74,32,52,59,39,93,88,44,50,82,44,63,46,48,43,49,48,53,40,31,62,41,49,36,68,64,32,43,52,53,47,50,52,54,23,43,55,15,20,68,30,31,34,75,31,61,58,37,37,21,52,27,54,33,46,68,69,64,71,54,59,77,84,50,34,61,57,55,36,50,46,26,52,52,23,71,68,25,91,39,49,78,56,60,46,32,38,31,50,29,21,36,60,60,35,49,63,81,90,44,50,66,61,35,50,51,46,34,60,52,76,86,54,88,89,48,66,75,58,52,63,53,28,26,51,30,23,34,45,15,59,41,46,39,74,94,45,65,71,57,55,53,44,42,41,54,52,33,52,48,22,60,76,71,64,36,48,74,57,26,37,50,37,28,42,35,24,20,73,56,65,36,70,60,23,47,53,52,22,53,53,39,33,60,37,23,63,80,33,79,86,39,31,69,35,10,42,49,23,46,49,31,26,46,77,54,72,66,54,56,67,67,56,38,42,59,28,41,71,32,49,72,44,63,42,18,68,48,31,42,73,66,65,54,93,85,48,52,71,69,48,52,52,32,35,63,58,28,48,74,36,67,31,69,58,17,25,36,14,22,44,25,47,43,41,32,42,82,63,66,75,44,61,90,80,40,83,61,52,63,60,33,46,71,50,20,42,62,59,37,28,30,60,34,49,45,52,38,55,73,69,67,38,73,47,77,83,45,47,63,57,51,53,55,33,47,51,35,90,52,57,67,33,19,45,53,45,48,50,44,46,69,75,66,58,50,84,67,47,67,65,49,48,64,67,42,43,88,61,32,70,50,63,71,52,31,50,52,50,40,64,72,69,48,70,76,47,73,38,45,60,41,49,56,71,78,61,79,89,71,54,83,70,61,67,65,61,58,59,68,71,69,68,79,86,80,132

Mean predicted aligned error: 11.97 Å